Protein AF-Q586P5-F1 (afdb_monomer_lite)

Organism: Trypanosoma brucei brucei (strain 927/4 GUTat10.1) (NCBI:txid185431)

Foldseek 3Di:
DDDDDDDDDDDDDDDDDDDDDDDDDDDDDDDDDDDDDDDDDDDDDDDDDDDDDDDDDDDDDDDPDVVPPQQLLLVLLVCQLDPAQPVNPDDDLQFQLAVLQVRHGFGWAQQQLVQRATQAAQAAALLSSLQSVVLCVVLVVVLVVVNVVSVVLVVVLVVDPDPVVSSVSSSVVSVVLVSVLLQFAFPAPDVQVCSRCVRIPHPVNRSNPGHDYSSSSSVVVDDDDPDGSQDPVNVVVVVVVVVVVVVLVVLLVLLCVLLCVVVVVVVVVLLVLLPDDDDQCFLANLLSVLLVVQFFVPSNDHPDRHHHDDSVVSVCSRVVSSLVSHDLLVNLLVVLVVVLVVDPDHDDDVVSVVVSVVVSVVVVVVVVVVVVVVSCQQQVDDFDDDQDDPVHNPDDDDDRSHHHPVSSVVSVCVCCVPDPDPCPVVVPVLSQLDCPVHQPSVCDDVVLVVVQVVCVVVVHDRPSPPSDPDDDFDPLRVQLSSCLSNLNSLLQAFLLLLPPPRDPLRSDGFDHDCLSFLQLLQPRARDPCSVVLSLVLSQLLLVLQLQCLQVVLFFDLPDDPVSVVVSQVVSQVSQLPAFRDCVPRDDGPPGDDDDPVRVCQVVFCLSQPFSVRLCCLLVDDDLVCPHRAFDQDPVRDGRPTGTRDGQSSVVSLCVHCVSCVSSVNNLLVVLVLPFANQDQPPDDDSVVVSNDHSVSNSVVSVSSNVSRCVRRVLSVLVSQFWFQDPVVRFTKGFPDKADWFKWFWWQFPPPRDIDIDTCVVCVVVVVCCVVVVDQWDADPNTITGTDPPRTDIWIFTFIQTPVRDTDTDTPVSRVPTHTPHDDQCPQCSLRRSGDRDPWNSNRSSGSVSVVSNVCNNVVFKDWDQDDLLQPQDFSAKKWFFDWDDDPPDPPTDTHGTAIWTFHDADSPCVVAPPQGWTFIQGSPPRDTDTGRSRRMIHTACGDDDSHRRDDDDRDDNDPPSQADKAQNVCRPPPVDCPDCDPCVVVPDDCVPVPVVPSVVRIDGSCPSDDSDLCNSQPARPDAGQDCPVPPCDPVSNNDHPHHHPVVVCVVVVPDDDDPVVVVDPPPDDPPPDQQVDDPVPHPDFDDDVVSCPVVVVVVVVVCVVPDDVLVVLPDDDPLQQLPLPLQSDDDDPPPCNVVGDPVSDPPVQFDADPPPRDTPGGHDSPPPDDDPPPDPPPRDD

Radius of gyration: 51.97 Å; chains: 1; bounding box: 187×126×128 Å

GO terms:
  GO:0005737 cytoplasm (C, HTP)
  GO:0097014 ciliary plasm (C, IDA)
  GO:0005654 nucleoplasm (C, IDA)
  GO:0005737 cytoplasm (C, IDA)
  GO:0005763 mitochondrial small ribosomal subunit (C, IDA)

pLDDT: mean 89.3, std 14.14, range [29.75, 98.62]

Structure (mmCIF, N/CA/C/O backbone):
data_AF-Q586P5-F1
#
_entry.id   AF-Q586P5-F1
#
loop_
_atom_site.group_PDB
_atom_site.id
_atom_site.type_symbol
_atom_site.label_atom_id
_atom_site.label_alt_id
_atom_site.label_comp_id
_atom_site.label_asym_id
_atom_site.label_entity_id
_atom_site.label_seq_id
_atom_site.pdbx_PDB_ins_code
_atom_site.Cartn_x
_atom_site.Cartn_y
_atom_site.Cartn_z
_atom_site.occupancy
_atom_site.B_iso_or_equiv
_atom_site.auth_seq_id
_atom_site.auth_comp_id
_atom_site.auth_asym_id
_atom_site.auth_atom_id
_atom_site.pdbx_PDB_model_num
ATOM 1 N N . MET A 1 1 ? 8.496 57.013 23.867 1.00 35.75 1 MET A N 1
ATOM 2 C CA . MET A 1 1 ? 8.145 58.361 24.365 1.00 35.75 1 MET A CA 1
ATOM 3 C C . MET A 1 1 ? 6.726 58.299 24.917 1.00 35.75 1 MET A C 1
ATOM 5 O O . MET A 1 1 ? 5.880 57.790 24.204 1.00 35.75 1 MET A O 1
ATOM 9 N N . ILE A 1 2 ? 6.525 58.815 26.144 1.00 38.78 2 ILE A N 1
ATOM 10 C CA . ILE A 1 2 ? 5.249 59.069 26.869 1.00 38.78 2 ILE A CA 1
ATOM 11 C C . ILE A 1 2 ? 4.457 57.806 27.309 1.00 38.78 2 ILE A C 1
ATOM 13 O O . ILE A 1 2 ? 4.100 57.007 26.464 1.00 38.78 2 ILE A O 1
ATOM 17 N N . ARG A 1 3 ? 4.039 57.554 28.565 1.00 35.75 3 ARG A N 1
ATOM 18 C CA . ARG A 1 3 ? 4.486 57.842 29.953 1.00 35.75 3 ARG A CA 1
ATOM 19 C C . ARG A 1 3 ? 3.573 57.008 30.905 1.00 35.75 3 ARG A C 1
ATOM 21 O O . ARG A 1 3 ? 2.362 57.060 30.774 1.00 35.75 3 ARG A O 1
ATOM 28 N N . ARG A 1 4 ? 4.199 56.279 31.843 1.00 35.88 4 ARG A N 1
ATOM 29 C CA . ARG A 1 4 ? 3.782 55.656 33.138 1.00 35.88 4 ARG A CA 1
ATOM 30 C C . ARG A 1 4 ? 2.371 55.871 33.754 1.00 35.88 4 ARG A C 1
ATOM 32 O O . ARG A 1 4 ? 1.963 57.018 33.901 1.00 35.88 4 ARG A O 1
ATOM 39 N N . ARG A 1 5 ? 1.833 54.795 34.378 1.00 39.94 5 ARG A N 1
ATOM 40 C CA . ARG A 1 5 ? 1.528 54.543 35.838 1.00 39.94 5 ARG A CA 1
ATOM 41 C C . ARG A 1 5 ? 0.694 53.236 35.941 1.00 39.94 5 ARG A C 1
ATOM 43 O O . ARG A 1 5 ? -0.322 53.166 35.271 1.00 39.94 5 ARG A O 1
ATOM 50 N N . VAL A 1 6 ? 1.152 52.087 36.466 1.00 36.69 6 VAL A N 1
ATOM 51 C CA . VAL A 1 6 ? 1.361 51.603 37.866 1.00 36.69 6 VAL A CA 1
ATOM 52 C C . VAL A 1 6 ? 0.188 51.868 38.834 1.00 36.69 6 VAL A C 1
ATOM 54 O O . VAL A 1 6 ? -0.031 53.027 39.177 1.00 36.69 6 VAL A O 1
ATOM 57 N N . CYS A 1 7 ? -0.529 50.808 39.255 1.00 34.62 7 CYS A N 1
ATOM 58 C CA . CYS A 1 7 ? -0.635 50.282 40.642 1.00 34.62 7 CYS A CA 1
ATOM 59 C C . CYS A 1 7 ? -1.864 49.354 40.835 1.00 34.62 7 CYS A C 1
ATOM 61 O O . CYS A 1 7 ? -2.993 49.782 40.633 1.00 34.62 7 CYS A O 1
ATOM 63 N N . ASP A 1 8 ? -1.573 48.106 41.229 1.00 34.34 8 ASP A N 1
ATOM 64 C CA . ASP A 1 8 ? -2.231 47.163 42.162 1.00 34.34 8 ASP A CA 1
ATOM 65 C C . ASP A 1 8 ? -3.735 47.225 42.504 1.00 34.34 8 ASP A C 1
ATOM 67 O O . ASP A 1 8 ? -4.271 48.258 42.892 1.00 34.34 8 ASP A O 1
ATOM 71 N N . GLY A 1 9 ? -4.368 46.038 42.554 1.00 31.47 9 GLY A N 1
ATOM 72 C CA . GLY A 1 9 ? -5.621 45.823 43.295 1.00 31.47 9 GLY A CA 1
ATOM 73 C C . GLY A 1 9 ? -6.377 44.519 42.989 1.00 31.47 9 GLY A C 1
ATOM 74 O O . GLY A 1 9 ? -7.093 44.427 42.006 1.00 31.47 9 GLY A O 1
ATOM 75 N N . ALA A 1 10 ? -6.207 43.532 43.870 1.00 31.89 10 ALA A N 1
ATOM 76 C CA . ALA A 1 10 ? -6.826 42.205 44.012 1.00 31.89 10 ALA A CA 1
ATOM 77 C C . ALA A 1 10 ? -8.275 41.909 43.517 1.00 31.89 10 ALA A C 1
ATOM 79 O O . ALA A 1 10 ? -9.196 42.684 43.730 1.00 31.89 10 ALA A O 1
ATOM 80 N N . ARG A 1 11 ? -8.433 40.646 43.059 1.00 32.81 11 ARG A N 1
ATOM 81 C CA . ARG A 1 11 ? -9.559 39.679 43.200 1.00 32.81 11 ARG A CA 1
ATOM 82 C C . ARG A 1 11 ? -10.999 40.123 42.851 1.00 32.81 11 ARG A C 1
ATOM 84 O O . ARG A 1 11 ? -11.604 40.850 43.623 1.00 32.81 11 ARG A O 1
ATOM 91 N N . LEU A 1 12 ? -11.599 39.480 41.830 1.00 31.27 12 LEU A N 1
ATOM 92 C CA . LEU A 1 12 ? -12.832 38.644 41.886 1.00 31.27 12 LEU A CA 1
ATOM 93 C C . LEU A 1 12 ? -13.488 38.457 40.491 1.00 31.27 12 LEU A C 1
ATOM 95 O O . LEU A 1 12 ? -13.717 39.430 39.786 1.00 31.27 12 LEU A O 1
ATOM 99 N N . ALA A 1 13 ? -13.857 37.199 40.193 1.00 30.80 13 ALA A N 1
ATOM 100 C CA . ALA A 1 13 ? -14.852 36.698 39.220 1.00 30.80 13 ALA A CA 1
ATOM 101 C C . ALA A 1 13 ? -14.629 36.863 37.693 1.00 30.80 13 ALA A C 1
ATOM 103 O O . ALA A 1 13 ? -14.342 37.947 37.197 1.00 30.80 13 ALA A O 1
ATOM 104 N N . PRO A 1 14 ? -14.973 35.812 36.918 1.00 37.16 14 PRO A N 1
ATOM 105 C CA . PRO A 1 14 ? -15.786 36.014 35.729 1.00 37.16 14 PRO A CA 1
ATOM 106 C C . PRO A 1 14 ? -17.068 35.187 35.841 1.00 37.16 14 PRO A C 1
ATOM 108 O O . PRO A 1 14 ? -17.050 33.958 35.827 1.00 37.16 14 PRO A O 1
ATOM 111 N N . ASN A 1 15 ? -18.193 35.888 35.943 1.00 33.28 15 ASN A N 1
ATOM 112 C CA . ASN A 1 15 ? -19.513 35.328 35.724 1.00 33.28 15 ASN A CA 1
ATOM 113 C C . ASN A 1 15 ? -20.166 36.111 34.574 1.00 33.28 15 ASN A C 1
ATOM 115 O O . ASN A 1 15 ? -20.117 37.338 34.563 1.00 33.28 15 ASN A O 1
ATOM 119 N N . ILE A 1 16 ? -20.836 35.359 33.697 1.00 35.66 16 ILE A N 1
ATOM 120 C CA . ILE A 1 16 ? -22.022 35.748 32.913 1.00 35.66 16 ILE A CA 1
ATOM 121 C C . ILE A 1 16 ? -21.806 36.377 31.518 1.00 35.66 16 ILE A C 1
ATOM 123 O O . ILE A 1 16 ? -21.474 37.543 31.353 1.00 35.66 16 ILE A O 1
ATOM 127 N N . ARG A 1 17 ? -22.128 35.520 30.531 1.00 35.12 17 ARG A N 1
ATOM 128 C CA . ARG A 1 17 ? -23.051 35.665 29.378 1.00 35.12 17 ARG A CA 1
ATOM 129 C C . ARG A 1 17 ? -23.154 37.003 28.641 1.00 35.12 17 ARG A C 1
ATOM 131 O O . ARG A 1 17 ? -23.520 38.012 29.225 1.00 35.12 17 ARG A O 1
ATOM 138 N N . ALA A 1 18 ? -23.150 36.885 27.314 1.00 34.06 18 ALA A N 1
ATOM 139 C CA . ALA A 1 18 ? -24.089 37.488 26.353 1.00 34.06 18 ALA A CA 1
ATOM 140 C C . ALA A 1 18 ? -23.669 36.969 24.951 1.00 34.06 18 ALA A C 1
ATOM 142 O O . ALA A 1 18 ? -22.489 36.721 24.744 1.00 34.06 18 ALA A O 1
ATOM 143 N N . THR A 1 19 ? -24.519 36.705 23.958 1.00 35.50 19 THR A N 1
ATOM 144 C CA . THR A 1 19 ? -25.843 37.265 23.692 1.00 35.50 19 THR A CA 1
ATOM 145 C C . THR A 1 19 ? -26.565 36.406 22.649 1.00 35.50 19 THR A C 1
ATOM 147 O O . THR A 1 19 ? -25.965 35.941 21.683 1.00 35.50 19 THR A O 1
ATOM 150 N N . PHE A 1 20 ? -27.874 36.265 22.846 1.00 32.78 20 PHE A N 1
ATOM 151 C CA . PHE A 1 20 ? -28.870 35.906 21.843 1.00 32.78 20 PHE A CA 1
ATOM 152 C C . PHE A 1 20 ? -28.748 36.758 20.567 1.00 32.78 20 PHE A C 1
ATOM 154 O O . PHE A 1 20 ? -28.524 37.966 20.654 1.00 32.78 20 PHE A O 1
ATOM 161 N N . SER A 1 21 ? -29.073 36.175 19.413 1.00 36.81 21 SER A N 1
ATOM 162 C CA . SER A 1 21 ? -29.780 36.904 18.358 1.00 36.81 21 SER A CA 1
ATOM 163 C C . SER A 1 21 ? -30.982 36.086 17.881 1.00 36.81 21 SER A C 1
ATOM 165 O O . SER A 1 21 ? -30.876 34.939 17.458 1.00 36.81 21 SER A O 1
ATOM 167 N N . ALA A 1 22 ? -32.156 36.693 18.027 1.00 36.31 22 ALA A N 1
ATOM 168 C CA . ALA A 1 22 ? -33.406 36.261 17.433 1.00 36.31 22 ALA A CA 1
ATOM 169 C C . ALA A 1 22 ? -33.525 36.886 16.035 1.00 36.31 22 ALA A C 1
ATOM 171 O O . ALA A 1 22 ? -33.280 38.082 15.886 1.00 36.31 22 ALA A O 1
ATOM 172 N N . ALA A 1 23 ? -33.963 36.116 15.038 1.00 37.91 23 ALA A N 1
ATOM 173 C CA . ALA A 1 23 ? -34.521 36.654 13.800 1.00 37.91 23 ALA A CA 1
ATOM 174 C C . ALA A 1 23 ? -35.571 35.687 13.225 1.00 37.91 23 ALA A C 1
ATOM 176 O O . ALA A 1 23 ? -35.274 34.555 12.859 1.00 37.91 23 ALA A O 1
ATOM 177 N N . ARG A 1 24 ? -36.816 36.173 13.200 1.00 32.81 24 ARG A N 1
ATOM 178 C CA . ARG A 1 24 ? -38.002 35.612 12.539 1.00 32.81 24 ARG A CA 1
ATOM 179 C C . ARG A 1 24 ? -37.835 35.602 11.013 1.00 32.81 24 ARG A C 1
ATOM 181 O O . ARG A 1 24 ? -37.459 36.639 10.488 1.00 32.81 24 ARG A O 1
ATOM 188 N N . TYR A 1 25 ? -38.264 34.526 10.347 1.00 41.09 25 TYR A N 1
ATOM 189 C CA . TYR A 1 25 ? -38.907 34.477 9.012 1.00 41.09 25 TYR A CA 1
ATOM 190 C C . TYR A 1 25 ? -39.667 33.132 8.947 1.00 41.09 25 TYR A C 1
ATOM 192 O O . TYR A 1 25 ? -39.054 32.083 9.081 1.00 41.09 25 TYR A O 1
ATOM 200 N N . GLN A 1 26 ? -40.985 33.091 9.171 1.00 34.09 26 GLN A N 1
ATOM 201 C CA . GLN A 1 26 ? -42.083 33.213 8.194 1.00 34.09 26 GLN A CA 1
ATOM 202 C C . GLN A 1 26 ? -42.091 32.171 7.053 1.00 34.09 26 GLN A C 1
ATOM 204 O O . GLN A 1 26 ? -41.256 32.201 6.160 1.00 34.09 26 GLN A O 1
ATOM 209 N N . SER A 1 27 ? -43.158 31.357 7.094 1.00 33.50 27 SER A N 1
ATOM 210 C CA . SER A 1 27 ? -43.948 30.773 5.993 1.00 33.50 27 SER A CA 1
ATOM 211 C C . SER A 1 27 ? -43.314 29.757 5.035 1.00 33.50 27 SER A C 1
ATOM 213 O O . SER A 1 27 ? -42.477 30.091 4.209 1.00 33.50 27 SER A O 1
ATOM 215 N N . GLY A 1 28 ? -43.879 28.546 5.052 1.00 34.84 28 GLY A N 1
ATOM 216 C CA . GLY A 1 28 ? -43.723 27.515 4.026 1.00 34.84 28 GLY A CA 1
ATOM 217 C C . GLY A 1 28 ? -44.698 26.363 4.273 1.00 34.84 28 GLY A C 1
ATOM 218 O O . GLY A 1 28 ? -44.298 25.276 4.665 1.00 34.84 28 GLY A O 1
ATOM 219 N N . LEU A 1 29 ? -45.992 26.658 4.144 1.00 33.31 29 LEU A N 1
ATOM 220 C CA . LEU A 1 29 ? -47.114 25.725 4.243 1.00 33.31 29 LEU A CA 1
ATOM 221 C C . LEU A 1 29 ? -46.965 24.607 3.186 1.00 33.31 29 LEU A C 1
ATOM 223 O O . LEU A 1 29 ? -46.970 24.904 1.997 1.00 33.31 29 LEU A O 1
ATOM 227 N N . HIS A 1 30 ? -46.919 23.336 3.593 1.00 35.97 30 HIS A N 1
ATOM 228 C CA . HIS A 1 30 ? -47.353 22.220 2.744 1.00 35.97 30 HIS A CA 1
ATOM 229 C C . HIS A 1 30 ? -48.365 21.370 3.512 1.00 35.97 30 HIS A C 1
ATOM 231 O O . HIS A 1 30 ? -48.068 20.325 4.081 1.00 35.97 30 HIS A O 1
ATOM 237 N N . THR A 1 31 ? -49.597 21.870 3.528 1.00 30.77 31 THR A N 1
ATOM 238 C CA . THR A 1 31 ? -50.805 21.064 3.682 1.00 30.77 31 THR A CA 1
ATOM 239 C C . THR A 1 31 ? -51.064 20.327 2.367 1.00 30.77 31 THR A C 1
ATOM 241 O O . THR A 1 31 ? -51.324 20.979 1.358 1.00 30.77 31 THR A O 1
ATOM 244 N N . PHE A 1 32 ? -51.067 18.995 2.374 1.00 40.66 32 PHE A N 1
ATOM 245 C CA . PHE A 1 32 ? -51.763 18.199 1.358 1.00 40.66 32 PHE A CA 1
ATOM 246 C C . PHE A 1 32 ? -52.834 17.347 2.044 1.00 40.66 32 PHE A C 1
ATOM 248 O O . PHE A 1 32 ? -52.586 16.260 2.554 1.00 40.66 32 PHE A O 1
ATOM 255 N N . ILE A 1 33 ? -54.010 17.969 2.153 1.00 32.88 33 ILE A N 1
ATOM 256 C CA . ILE A 1 33 ? -55.334 17.447 1.792 1.00 32.88 33 ILE A CA 1
ATOM 257 C C . ILE A 1 33 ? -55.395 15.910 1.693 1.00 32.88 33 ILE A C 1
ATOM 259 O O . ILE A 1 33 ? -54.987 15.321 0.695 1.00 32.88 33 ILE A O 1
ATOM 263 N N . ARG A 1 34 ? -55.980 15.258 2.706 1.00 36.03 34 ARG A N 1
ATOM 264 C CA . ARG A 1 34 ? -56.689 13.989 2.501 1.00 36.03 34 ARG A CA 1
ATOM 265 C C . ARG A 1 34 ? -58.155 14.322 2.268 1.00 36.03 34 ARG A C 1
ATOM 267 O O . ARG A 1 34 ? -58.863 14.688 3.205 1.00 36.03 34 ARG A O 1
ATOM 274 N N . ASP A 1 35 ? -58.557 14.211 1.008 1.00 39.53 35 ASP A N 1
ATOM 275 C CA . ASP A 1 35 ? -59.935 14.340 0.565 1.00 39.53 35 ASP A CA 1
ATOM 276 C C . ASP A 1 35 ? -60.849 13.309 1.236 1.00 39.53 35 ASP A C 1
ATOM 278 O O . ASP A 1 35 ? -60.505 12.149 1.487 1.00 39.53 35 ASP A O 1
ATOM 282 N N . SER A 1 36 ? -62.048 13.802 1.509 1.00 33.03 36 SER A N 1
ATOM 283 C CA . SER A 1 36 ? -63.236 13.142 2.027 1.00 33.03 36 SER A CA 1
ATOM 284 C C . SER A 1 36 ? -63.621 11.863 1.274 1.00 33.03 36 SER A C 1
ATOM 286 O O . SER A 1 36 ? -63.823 11.892 0.061 1.00 33.03 36 SER A O 1
ATOM 288 N N . LYS A 1 37 ? -63.871 10.769 2.006 1.00 42.06 37 LYS A N 1
ATOM 289 C CA . LYS A 1 37 ? -64.737 9.669 1.547 1.00 42.06 37 LYS A CA 1
ATOM 290 C C . LYS A 1 37 ? -66.158 9.875 2.091 1.00 42.06 37 LYS A C 1
ATOM 292 O O . LYS A 1 37 ? -66.314 9.867 3.313 1.00 42.06 37 LYS A O 1
ATOM 297 N N . PRO A 1 38 ? -67.189 10.018 1.240 1.00 38.97 38 PRO A N 1
ATOM 298 C CA . PRO A 1 38 ? -68.578 9.901 1.656 1.00 38.97 38 PRO A CA 1
ATOM 299 C C . PRO A 1 38 ? -69.027 8.430 1.677 1.00 38.97 38 PRO A C 1
ATOM 301 O O . PRO A 1 38 ? -68.482 7.565 0.990 1.00 38.97 38 PRO A O 1
ATOM 304 N N . SER A 1 39 ? -70.021 8.172 2.517 1.00 34.88 39 SER A N 1
ATOM 305 C CA . SER A 1 39 ? -70.659 6.896 2.821 1.00 34.88 39 SER A CA 1
ATOM 306 C C . SER A 1 39 ? -71.761 6.488 1.826 1.00 34.88 39 SER A C 1
ATOM 308 O O . SER A 1 39 ? -72.352 7.328 1.156 1.00 34.88 39 SER A O 1
ATOM 310 N N . ASN A 1 40 ? -72.083 5.184 1.874 1.00 35.81 40 ASN A N 1
ATOM 311 C CA . ASN A 1 40 ? -73.303 4.481 1.432 1.00 35.81 40 ASN A CA 1
ATOM 312 C C . ASN A 1 40 ? -73.513 4.219 -0.074 1.00 35.81 40 ASN A C 1
ATOM 314 O O . ASN A 1 40 ? -73.687 5.148 -0.849 1.00 35.81 40 ASN A O 1
ATOM 318 N N . PHE A 1 41 ? -73.661 2.939 -0.464 1.00 37.31 41 PHE A N 1
ATOM 319 C CA . PHE A 1 41 ? -74.985 2.297 -0.628 1.00 37.31 41 PHE A CA 1
ATOM 320 C C . PHE A 1 41 ? -74.912 0.793 -1.031 1.00 37.31 41 PHE A C 1
ATOM 322 O O . PHE A 1 41 ? -74.243 0.427 -1.989 1.00 37.31 41 PHE A O 1
ATOM 329 N N . SER A 1 42 ? -75.658 -0.035 -0.272 1.00 38.16 42 SER A N 1
ATOM 330 C CA . SER A 1 42 ? -76.511 -1.201 -0.646 1.00 38.16 42 SER A CA 1
ATOM 331 C C . SER A 1 42 ? -75.975 -2.380 -1.493 1.00 38.16 42 SER A C 1
ATOM 333 O O . SER A 1 42 ? -75.692 -2.223 -2.671 1.00 38.16 42 SER A O 1
ATOM 335 N N . SER A 1 43 ? -75.875 -3.585 -0.894 1.00 38.19 43 SER A N 1
ATOM 336 C CA . SER A 1 43 ? -76.789 -4.770 -0.989 1.00 38.19 43 SER A CA 1
ATOM 337 C C . SER A 1 43 ? -76.753 -5.534 -2.332 1.00 38.19 43 SER A C 1
ATOM 339 O O . SER A 1 43 ? -76.870 -4.906 -3.370 1.00 38.19 43 SER A O 1
ATOM 341 N N . VAL A 1 44 ? -76.629 -6.870 -2.410 1.00 39.88 44 VAL A N 1
ATOM 342 C CA . VAL A 1 44 ? -77.658 -7.896 -2.112 1.00 39.88 44 VAL A CA 1
ATOM 343 C C . VAL A 1 44 ? -77.038 -9.321 -2.173 1.00 39.88 44 VAL A C 1
ATOM 345 O O . VAL A 1 44 ? -76.302 -9.609 -3.105 1.00 39.88 44 VAL A O 1
ATOM 348 N N . ARG A 1 45 ? -77.392 -10.166 -1.176 1.00 37.12 45 ARG A N 1
ATOM 349 C CA . ARG A 1 45 ? -77.701 -11.638 -1.115 1.00 37.12 45 ARG A CA 1
ATOM 350 C C . ARG A 1 45 ? -77.179 -12.589 -2.233 1.00 37.12 45 ARG A C 1
ATOM 352 O O . ARG A 1 45 ? -77.215 -12.226 -3.393 1.00 37.12 45 ARG A O 1
ATOM 359 N N . ARG A 1 46 ? -76.883 -13.885 -2.023 1.00 34.25 46 ARG A N 1
ATOM 360 C CA . ARG A 1 46 ? -77.445 -14.923 -1.122 1.00 34.25 46 ARG A CA 1
ATOM 361 C C . ARG A 1 46 ? -76.560 -16.201 -1.156 1.00 34.25 46 ARG A C 1
ATOM 363 O O . ARG A 1 46 ? -75.648 -16.273 -1.965 1.00 34.25 46 ARG A O 1
ATOM 370 N N . SER A 1 47 ? -76.891 -17.152 -0.274 1.00 35.66 47 SER A N 1
ATOM 371 C CA . SER A 1 47 ? -76.365 -18.508 0.010 1.00 35.66 47 SER A CA 1
ATOM 372 C C . SER A 1 47 ? -76.177 -19.421 -1.228 1.00 35.66 47 SER A C 1
ATOM 374 O O . SER A 1 47 ? -76.647 -19.081 -2.303 1.00 35.66 47 SER A O 1
ATOM 376 N N . GLU A 1 48 ? -75.491 -20.575 -1.203 1.00 38.16 48 GLU A N 1
ATOM 377 C CA . GLU A 1 48 ? -75.721 -21.740 -0.332 1.00 38.16 48 GLU A CA 1
ATOM 378 C C . GLU A 1 48 ? -74.693 -22.872 -0.601 1.00 38.16 48 GLU A C 1
ATOM 380 O O . GLU A 1 48 ? -74.379 -23.168 -1.746 1.00 38.16 48 GLU A O 1
ATOM 385 N N . ASN A 1 49 ? -74.233 -23.497 0.490 1.00 38.16 49 ASN A N 1
ATOM 386 C CA . ASN A 1 49 ? -74.099 -24.937 0.758 1.00 38.16 49 ASN A CA 1
ATOM 387 C C . ASN A 1 49 ? -73.368 -25.941 -0.171 1.00 38.16 49 ASN A C 1
ATOM 389 O O . ASN A 1 49 ? -73.801 -26.251 -1.272 1.00 38.16 49 ASN A O 1
ATOM 393 N N . ALA A 1 50 ? -72.437 -26.647 0.496 1.00 42.12 50 ALA A N 1
ATOM 394 C CA . ALA A 1 50 ? -72.426 -28.101 0.760 1.00 42.12 50 ALA A CA 1
ATOM 395 C C . ALA A 1 50 ? -71.329 -28.967 0.104 1.00 42.12 50 ALA A C 1
ATOM 397 O O . ALA A 1 50 ? -71.371 -29.288 -1.075 1.00 42.12 50 ALA A O 1
ATOM 398 N N . ASN A 1 51 ? -70.470 -29.456 1.011 1.00 38.06 51 ASN A N 1
ATOM 399 C CA . ASN A 1 51 ? -70.054 -30.848 1.234 1.00 38.06 51 ASN A CA 1
ATOM 400 C C . ASN A 1 51 ? -69.269 -31.617 0.162 1.00 38.06 51 ASN A C 1
ATOM 402 O O . ASN A 1 51 ? -69.767 -31.903 -0.920 1.00 38.06 51 ASN A O 1
ATOM 406 N N . GLY A 1 52 ? -68.129 -32.165 0.598 1.00 36.59 52 GLY A N 1
ATOM 407 C CA . GLY A 1 52 ? -67.570 -33.393 0.031 1.00 36.59 52 GLY A CA 1
ATOM 408 C C . GLY A 1 52 ? -66.074 -33.559 0.273 1.00 36.59 52 GLY A C 1
ATOM 409 O O . GLY A 1 52 ? -65.277 -33.104 -0.536 1.00 36.59 52 GLY A O 1
ATOM 410 N N . ASP A 1 53 ? -65.721 -34.212 1.382 1.00 33.97 53 ASP A N 1
ATOM 411 C CA . ASP A 1 53 ? -64.379 -34.675 1.763 1.00 33.97 53 ASP A CA 1
ATOM 412 C C . ASP A 1 53 ? -63.610 -35.401 0.642 1.00 33.97 53 ASP A C 1
ATOM 414 O O . ASP A 1 53 ? -64.187 -36.221 -0.070 1.00 33.97 53 ASP A O 1
ATOM 418 N N . ALA A 1 54 ? -62.285 -35.191 0.576 1.00 38.62 54 ALA A N 1
ATOM 419 C CA . ALA A 1 54 ? -61.271 -36.226 0.864 1.00 38.62 54 ALA A CA 1
ATOM 420 C C . ALA A 1 54 ? -59.880 -35.905 0.258 1.00 38.62 54 ALA A C 1
ATOM 422 O O . ALA A 1 54 ? -59.643 -36.034 -0.938 1.00 38.62 54 ALA A O 1
ATOM 423 N N . THR A 1 55 ? -58.942 -35.566 1.151 1.00 34.16 55 THR A N 1
ATOM 424 C CA . THR A 1 55 ? -57.537 -36.036 1.202 1.00 34.16 55 THR A CA 1
ATOM 425 C C . THR A 1 55 ? -56.637 -35.973 -0.049 1.00 34.16 55 THR A C 1
ATOM 427 O O . THR A 1 55 ? -56.579 -36.930 -0.816 1.00 34.16 55 THR A O 1
ATOM 430 N N . ALA A 1 56 ? -55.773 -34.948 -0.122 1.00 35.19 56 ALA A N 1
ATOM 431 C CA . ALA A 1 56 ? -54.367 -35.059 -0.558 1.00 35.19 56 ALA A CA 1
ATOM 432 C C . ALA A 1 56 ? -53.560 -33.803 -0.137 1.00 35.19 56 ALA A C 1
ATOM 434 O O . ALA A 1 56 ? -53.924 -32.679 -0.468 1.00 35.19 56 ALA A O 1
ATOM 435 N N . SER A 1 57 ? -52.496 -34.013 0.642 1.00 34.00 57 SER A N 1
ATOM 436 C CA . SER A 1 57 ? -51.594 -33.036 1.287 1.00 34.00 57 SER A CA 1
ATOM 437 C C . SER A 1 57 ? -50.670 -32.259 0.304 1.00 34.00 57 SER A C 1
ATOM 439 O O . SER A 1 57 ? -50.664 -32.554 -0.886 1.00 34.00 57 SER A O 1
ATOM 441 N N . PRO A 1 58 ? -49.748 -31.391 0.777 1.00 33.81 58 PRO A N 1
ATOM 442 C CA . PRO A 1 58 ? -49.918 -29.978 1.136 1.00 33.81 58 PRO A CA 1
ATOM 443 C C . PRO A 1 58 ? -49.004 -29.052 0.288 1.00 33.81 58 PRO A C 1
ATOM 445 O O . PRO A 1 58 ? -47.897 -29.431 -0.083 1.00 33.81 58 PRO A O 1
ATOM 448 N N . GLY A 1 59 ? -49.399 -27.805 0.013 1.00 30.64 59 GLY A N 1
ATOM 449 C CA . GLY A 1 59 ? -48.539 -26.907 -0.775 1.00 30.64 59 GLY A CA 1
ATOM 450 C C . GLY A 1 59 ? -49.040 -25.472 -0.886 1.00 30.64 59 GLY A C 1
ATOM 451 O O . GLY A 1 59 ? -49.542 -25.075 -1.927 1.00 30.64 59 GLY A O 1
ATOM 452 N N . ALA A 1 60 ? -48.920 -24.736 0.221 1.00 30.86 60 ALA A N 1
ATOM 453 C CA . ALA A 1 60 ? -48.914 -23.277 0.365 1.00 30.86 60 ALA A CA 1
ATOM 454 C C . ALA A 1 60 ? -49.322 -22.429 -0.861 1.00 30.86 60 ALA A C 1
ATOM 456 O O . ALA A 1 60 ? -4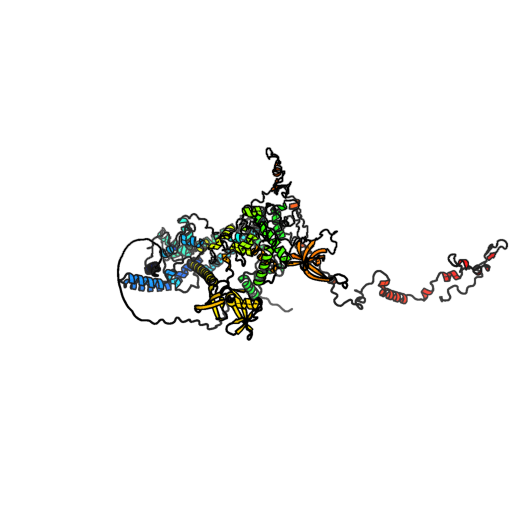8.474 -21.966 -1.615 1.00 30.86 60 ALA A O 1
ATOM 457 N N . THR A 1 61 ? -50.614 -22.122 -0.980 1.00 31.30 61 THR A N 1
ATOM 458 C CA . THR A 1 61 ? -51.110 -20.851 -1.530 1.00 31.30 61 THR A CA 1
ATOM 459 C C . THR A 1 61 ? -52.446 -20.509 -0.861 1.00 31.30 61 THR A C 1
ATOM 461 O O . THR A 1 61 ? -53.227 -21.403 -0.553 1.00 31.30 61 THR A O 1
ATOM 464 N N . ALA A 1 62 ? -52.685 -19.208 -0.674 1.00 31.44 62 ALA A N 1
ATOM 465 C CA . ALA A 1 62 ? -53.907 -18.552 -0.190 1.00 31.44 62 ALA A CA 1
ATOM 466 C C . ALA A 1 62 ? -54.082 -18.383 1.336 1.00 31.44 62 ALA A C 1
ATOM 468 O O . ALA A 1 62 ? -54.335 -19.331 2.071 1.00 31.44 62 ALA A O 1
ATOM 469 N N . GLY A 1 63 ? -54.074 -17.115 1.774 1.00 29.75 63 GLY A N 1
ATOM 470 C CA . GLY A 1 63 ? -54.876 -16.681 2.921 1.00 29.75 63 GLY A CA 1
ATOM 471 C C . GLY A 1 63 ? -54.143 -16.033 4.095 1.00 29.75 63 GLY A C 1
ATOM 472 O O . GLY A 1 63 ? -54.463 -16.358 5.235 1.00 29.75 63 GLY A O 1
ATOM 473 N N . GLU A 1 64 ? -53.211 -15.098 3.875 1.00 32.16 64 GLU A N 1
ATOM 474 C CA . GLU A 1 64 ? -52.821 -14.165 4.946 1.00 32.16 64 GLU A CA 1
ATOM 475 C C . GLU A 1 64 ? -54.002 -13.236 5.260 1.00 32.16 64 GLU A C 1
ATOM 477 O O . GLU A 1 64 ? -54.188 -12.176 4.667 1.00 32.16 64 GLU A O 1
ATOM 482 N N . ASN A 1 65 ? -54.845 -13.674 6.193 1.00 31.77 65 ASN A N 1
ATOM 483 C CA . ASN A 1 65 ? -55.778 -12.807 6.890 1.00 31.77 65 ASN A CA 1
ATOM 484 C C . ASN A 1 65 ? -54.951 -11.894 7.818 1.00 31.77 65 ASN A C 1
ATOM 486 O O . ASN A 1 65 ? -54.303 -12.415 8.729 1.00 31.77 65 ASN A O 1
ATOM 490 N N . PRO A 1 66 ? -55.004 -10.555 7.685 1.00 39.03 66 PRO A N 1
ATOM 491 C CA . PRO A 1 66 ? -54.256 -9.613 8.534 1.00 39.03 66 PRO A CA 1
ATOM 492 C C . PRO A 1 66 ? -54.669 -9.632 10.022 1.00 39.03 66 PRO A C 1
ATOM 494 O O . PRO A 1 66 ? -54.159 -8.857 10.824 1.00 39.03 66 PRO A O 1
ATOM 497 N N . ALA A 1 67 ? -55.579 -10.523 10.422 1.00 35.53 67 ALA A N 1
ATOM 498 C CA . ALA A 1 67 ? -56.079 -10.644 11.786 1.00 35.53 67 ALA A CA 1
ATOM 499 C C . ALA A 1 67 ? -55.164 -11.442 12.740 1.00 35.53 67 ALA A C 1
ATOM 501 O O . ALA A 1 67 ? -55.334 -11.320 13.950 1.00 35.53 67 ALA A O 1
ATOM 502 N N . SER A 1 68 ? -54.195 -12.232 12.253 1.00 42.12 68 SER A N 1
ATOM 503 C CA . SER A 1 68 ? -53.318 -13.026 13.139 1.00 42.12 68 SER A CA 1
ATOM 504 C C . SER A 1 68 ? -52.117 -12.252 13.701 1.00 42.12 68 SER A C 1
ATOM 506 O O . SER A 1 68 ? -51.496 -12.708 14.658 1.00 42.12 68 SER A O 1
ATOM 508 N N . SER A 1 69 ? -51.782 -11.069 13.168 1.00 50.06 69 SER A N 1
ATOM 509 C CA . SER A 1 69 ? -50.558 -10.358 13.576 1.00 50.06 69 SER A CA 1
ATOM 510 C C . SER A 1 69 ? -50.673 -9.585 14.898 1.00 50.06 69 SER A C 1
ATOM 512 O O . SER A 1 69 ? -49.647 -9.152 15.421 1.00 50.06 69 SER A O 1
ATOM 514 N N . GLY A 1 70 ? -51.885 -9.388 15.434 1.00 56.31 70 GLY A N 1
ATOM 515 C CA . GLY A 1 70 ? -52.150 -8.522 16.595 1.00 56.31 70 GLY A CA 1
ATOM 516 C C . GLY A 1 70 ? -52.368 -9.226 17.942 1.00 56.31 70 GLY A C 1
ATOM 517 O O . GLY A 1 70 ? -52.564 -8.539 18.938 1.00 56.31 70 GLY A O 1
ATOM 518 N N . ASP A 1 71 ? -52.350 -10.560 17.987 1.00 75.25 71 ASP A N 1
ATOM 519 C CA . ASP A 1 71 ? -52.801 -11.354 19.149 1.00 75.25 71 ASP A CA 1
ATOM 520 C C . ASP A 1 71 ? -51.924 -11.176 20.413 1.00 75.25 71 ASP A C 1
ATOM 522 O O . ASP A 1 71 ? -52.407 -10.940 21.522 1.00 75.25 71 ASP A O 1
ATOM 526 N N . TRP A 1 72 ? -50.601 -11.176 20.242 1.00 90.38 72 TRP A N 1
ATOM 527 C CA . TRP A 1 72 ? -49.632 -10.989 21.331 1.00 90.38 72 TRP A CA 1
ATOM 528 C C . TRP A 1 72 ? -49.657 -9.563 21.913 1.00 90.38 72 TRP A C 1
ATOM 530 O O . TRP A 1 72 ? -49.470 -9.383 23.115 1.00 90.38 72 TRP A O 1
ATOM 540 N N . ALA A 1 73 ? -49.957 -8.546 21.097 1.00 92.06 73 ALA A N 1
ATOM 541 C CA . ALA A 1 73 ? -50.046 -7.161 21.560 1.00 92.06 73 ALA A CA 1
ATOM 542 C C . ALA A 1 73 ? -51.268 -6.946 22.471 1.00 92.06 73 ALA A C 1
ATOM 544 O O . ALA A 1 73 ? -51.160 -6.263 23.490 1.00 92.06 73 ALA A O 1
ATOM 545 N N . SER A 1 74 ? -52.412 -7.578 22.164 1.00 92.25 74 SER A N 1
ATOM 546 C CA . SER A 1 74 ? -53.570 -7.605 23.072 1.00 92.25 74 SER A CA 1
ATOM 547 C C . SER A 1 74 ? -53.253 -8.303 24.396 1.00 92.25 74 SER A C 1
ATOM 549 O O . SER A 1 74 ? -53.726 -7.850 25.438 1.00 92.25 74 SER A O 1
ATOM 551 N N . HIS A 1 75 ? -52.417 -9.348 24.384 1.00 92.88 75 HIS A N 1
ATOM 552 C CA . HIS A 1 75 ? -51.954 -10.011 25.606 1.00 92.88 75 HIS A CA 1
ATOM 553 C C . HIS A 1 75 ? -51.074 -9.092 26.466 1.00 92.88 75 HIS A C 1
ATOM 555 O O . HIS A 1 75 ? -51.344 -8.914 27.651 1.00 92.88 75 HIS A O 1
ATOM 561 N N . MET A 1 76 ? -50.082 -8.426 25.873 1.00 93.69 76 MET A N 1
ATOM 562 C CA . MET A 1 76 ? -49.250 -7.451 26.591 1.00 93.69 76 MET A CA 1
ATOM 563 C C . MET A 1 76 ? -50.083 -6.279 27.141 1.00 93.69 76 MET A C 1
ATOM 565 O O . MET A 1 76 ? -49.912 -5.865 28.286 1.00 93.69 76 MET A O 1
ATOM 569 N N . GLN A 1 77 ? -51.048 -5.771 26.366 1.00 94.56 77 GLN A N 1
ATOM 570 C CA . GLN A 1 77 ? -51.971 -4.729 26.830 1.00 94.56 77 GLN A CA 1
ATOM 571 C C . GLN A 1 77 ? -52.842 -5.205 28.000 1.00 94.56 77 GLN A C 1
ATOM 573 O O . GLN A 1 77 ? -53.141 -4.438 28.920 1.00 94.56 77 GLN A O 1
ATOM 578 N N . ARG A 1 78 ? -53.248 -6.478 27.981 1.00 94.31 78 ARG A N 1
ATOM 579 C CA . ARG A 1 78 ? -54.001 -7.105 29.068 1.00 94.31 78 ARG A CA 1
ATOM 580 C C . ARG A 1 78 ? -53.192 -7.132 30.364 1.00 94.31 78 ARG A C 1
ATOM 582 O O . ARG A 1 78 ? -53.760 -6.855 31.419 1.00 94.31 78 ARG A O 1
ATOM 589 N N . GLU A 1 79 ? -51.896 -7.425 30.285 1.00 94.12 79 GLU A N 1
ATOM 590 C CA . GLU A 1 79 ? -50.976 -7.361 31.427 1.00 94.12 79 GLU A CA 1
ATOM 591 C C . GLU A 1 79 ? -50.795 -5.924 31.934 1.00 94.12 79 GLU A C 1
ATOM 593 O O . GLU A 1 79 ? -50.911 -5.688 33.134 1.00 94.12 79 GLU A O 1
ATOM 598 N N . LEU A 1 80 ? -50.622 -4.945 31.035 1.00 94.88 80 LEU A N 1
ATOM 599 C CA . LEU A 1 80 ? -50.477 -3.521 31.381 1.00 94.88 80 LEU A CA 1
ATOM 600 C C . LEU A 1 80 ? -51.689 -2.946 32.138 1.00 94.88 80 LEU A C 1
ATOM 602 O O . LEU A 1 80 ? -51.523 -2.148 33.071 1.00 94.88 80 LEU A O 1
ATOM 606 N N . PHE A 1 81 ? -52.905 -3.357 31.755 1.00 94.69 81 PHE A N 1
ATOM 607 C CA . PHE A 1 81 ? -54.145 -3.013 32.464 1.00 94.69 81 PHE A CA 1
ATOM 608 C C . PHE A 1 81 ? -54.246 -3.663 33.849 1.00 94.69 81 PHE A C 1
ATOM 610 O O . PHE A 1 81 ? -54.969 -3.158 34.716 1.00 94.69 81 PHE A O 1
ATOM 617 N N . GLY A 1 82 ? -53.540 -4.772 34.068 1.00 91.50 82 GLY A N 1
ATOM 618 C CA . GLY A 1 82 ? -53.393 -5.387 35.375 1.00 91.50 82 GLY A CA 1
ATOM 619 C C . GLY A 1 82 ? -52.621 -4.483 36.336 1.00 91.50 82 GLY A C 1
ATOM 620 O O . GLY A 1 82 ? -51.704 -3.758 35.963 1.00 91.50 82 GLY A O 1
ATOM 621 N N . GLU A 1 83 ? -52.992 -4.523 37.613 1.00 92.38 83 GLU A N 1
ATOM 622 C CA . GLU A 1 83 ? -52.184 -3.937 38.697 1.00 92.38 83 GLU A CA 1
ATOM 623 C C . GLU A 1 83 ? -51.209 -4.956 39.305 1.00 92.38 83 GLU A C 1
ATOM 625 O O . GLU A 1 83 ? -50.535 -4.665 40.288 1.00 92.38 83 GLU A O 1
ATOM 630 N N . VAL A 1 84 ? -51.144 -6.155 38.722 1.00 91.75 84 VAL A N 1
ATOM 631 C CA . VAL A 1 84 ? -50.311 -7.273 39.167 1.00 91.75 84 VAL A CA 1
ATOM 632 C C . VAL A 1 84 ? -49.079 -7.363 38.265 1.00 91.75 84 VAL A C 1
ATOM 634 O O . VAL A 1 84 ? -49.188 -7.150 37.061 1.00 91.75 84 VAL A O 1
ATOM 637 N N . ASP A 1 85 ? -47.918 -7.692 38.840 1.00 92.88 85 ASP A N 1
ATOM 638 C CA . ASP A 1 85 ? -46.702 -8.005 38.074 1.00 92.88 85 ASP A CA 1
ATOM 639 C C . ASP A 1 85 ? -46.986 -9.166 37.099 1.00 92.88 85 ASP A C 1
ATOM 641 O O . ASP A 1 85 ? -47.529 -10.187 37.533 1.00 92.88 85 ASP A O 1
ATOM 645 N N . PRO A 1 86 ? -46.612 -9.058 35.812 1.00 90.88 86 PRO A N 1
ATOM 646 C CA . PRO A 1 86 ? -46.955 -10.060 34.798 1.00 90.88 86 PRO A CA 1
ATOM 647 C C . PRO A 1 86 ? -46.347 -11.441 35.090 1.00 90.88 86 PRO A C 1
ATOM 649 O O . PRO A 1 86 ? -46.901 -12.461 34.692 1.00 90.88 86 PRO A O 1
ATOM 652 N N . LEU A 1 87 ? -45.249 -11.493 35.854 1.00 93.81 87 LEU A N 1
ATOM 653 C CA . LEU A 1 87 ? -44.597 -12.731 36.289 1.00 93.81 87 LEU A CA 1
ATOM 654 C C . LEU A 1 87 ? -44.931 -13.098 37.746 1.00 93.81 87 LEU A C 1
ATOM 656 O O . LEU A 1 87 ? -44.286 -13.970 38.330 1.00 93.81 87 LEU A O 1
ATOM 660 N N . GLY A 1 88 ? -45.883 -12.406 38.380 1.00 90.62 88 GLY A N 1
ATOM 661 C CA . GLY A 1 88 ? -46.285 -12.636 39.770 1.00 90.62 88 GLY A CA 1
ATOM 662 C C . GLY A 1 88 ? -45.155 -12.463 40.792 1.00 90.62 88 GLY A C 1
ATOM 663 O O . GLY A 1 88 ? -45.193 -13.076 41.856 1.00 90.62 88 GLY A O 1
ATOM 664 N N . GLY A 1 89 ? -44.111 -11.694 40.469 1.00 89.12 89 GLY A N 1
ATOM 665 C CA . GLY A 1 89 ? -42.915 -11.572 41.308 1.00 89.12 89 GLY A CA 1
ATOM 666 C C . GLY A 1 89 ? -41.969 -12.783 41.258 1.00 89.12 89 GLY A C 1
ATOM 667 O O . GLY A 1 89 ? -40.929 -12.765 41.917 1.00 89.12 89 GLY A O 1
ATOM 668 N N . GLN A 1 90 ? -42.274 -13.821 40.470 1.00 92.38 90 GLN A N 1
ATOM 669 C CA . GLN A 1 90 ? -41.444 -15.020 40.360 1.00 92.38 90 GLN A CA 1
ATOM 670 C C . GLN A 1 90 ? -40.104 -14.711 39.670 1.00 92.38 90 GLN A C 1
ATOM 672 O O . GLN A 1 90 ? -40.012 -13.872 38.767 1.00 92.38 90 GLN A O 1
ATOM 677 N N . ALA A 1 91 ? -39.043 -15.398 40.101 1.00 91.81 91 ALA A N 1
ATOM 678 C CA . ALA A 1 91 ? -37.748 -15.353 39.434 1.00 91.81 91 ALA A CA 1
ATOM 679 C C . ALA A 1 91 ? -37.776 -16.226 38.172 1.00 91.81 91 ALA A C 1
ATOM 681 O O . ALA A 1 91 ? -37.963 -17.440 38.257 1.00 91.81 91 ALA A O 1
ATOM 682 N N . HIS A 1 92 ? -37.537 -15.614 37.015 1.00 94.25 92 HIS A N 1
ATOM 683 C CA . HIS A 1 92 ? -37.427 -16.308 35.737 1.00 94.25 92 HIS A CA 1
ATOM 684 C C . HIS A 1 92 ? -36.044 -16.061 35.131 1.00 94.25 92 HIS A C 1
ATOM 686 O O . HIS A 1 92 ? -35.566 -14.930 35.111 1.00 94.25 92 HIS A O 1
ATOM 692 N N . LYS A 1 93 ? -35.381 -17.119 34.646 1.00 93.50 93 LYS A N 1
ATOM 693 C CA . LYS A 1 93 ? -33.986 -17.045 34.171 1.00 93.50 93 LYS A CA 1
ATOM 694 C C . LYS A 1 93 ? -33.798 -16.114 32.965 1.00 93.50 93 LYS A C 1
ATOM 696 O O . LYS A 1 93 ? -32.729 -15.535 32.832 1.00 93.50 93 LYS A O 1
ATOM 701 N N . ASP A 1 94 ? -34.834 -15.974 32.137 1.00 95.56 94 ASP A N 1
ATOM 702 C CA . ASP A 1 94 ? -34.824 -15.145 30.924 1.00 95.56 94 ASP A CA 1
ATOM 703 C C . ASP A 1 94 ? -35.418 -13.743 31.148 1.00 95.56 94 ASP A C 1
ATOM 705 O O . ASP A 1 94 ? -35.535 -12.987 30.191 1.00 95.56 94 ASP A O 1
ATOM 709 N N . TYR A 1 95 ? -35.795 -13.378 32.385 1.00 96.38 95 TYR A N 1
ATOM 710 C CA . TYR A 1 95 ? -36.246 -12.018 32.709 1.00 96.38 95 TYR A CA 1
ATOM 711 C C . TYR A 1 95 ? -35.359 -11.393 33.778 1.00 96.38 95 TYR A C 1
ATOM 713 O O . TYR A 1 95 ? -35.330 -11.811 34.941 1.00 96.38 95 TYR A O 1
ATOM 721 N N . TYR A 1 96 ? -34.632 -10.357 33.378 1.00 95.25 96 TYR A N 1
ATOM 722 C CA . TYR A 1 96 ? -33.821 -9.567 34.281 1.00 95.25 96 TYR A CA 1
ATOM 723 C C . TYR A 1 96 ? -34.671 -8.442 34.876 1.00 95.25 96 TYR A C 1
ATOM 725 O O . TYR A 1 96 ? -35.191 -7.589 34.164 1.00 95.25 96 TYR A O 1
ATOM 733 N N . ARG A 1 97 ? -34.814 -8.442 36.206 1.00 95.62 97 ARG A N 1
ATOM 734 C CA . ARG A 1 97 ? -35.417 -7.327 36.944 1.00 95.62 97 ARG A CA 1
ATOM 735 C C . ARG A 1 97 ? -34.384 -6.219 37.097 1.00 95.62 97 ARG A C 1
ATOM 737 O O . ARG A 1 97 ? -33.610 -6.218 38.053 1.00 95.62 97 ARG A O 1
ATOM 744 N N . ASP A 1 98 ? -34.341 -5.345 36.103 1.00 92.44 98 ASP A N 1
ATOM 745 C CA . ASP A 1 98 ? -33.285 -4.355 35.932 1.00 92.44 98 ASP A CA 1
ATOM 746 C C . ASP A 1 98 ? -33.506 -3.116 36.795 1.00 92.44 98 ASP A C 1
ATOM 748 O O . ASP A 1 98 ? -34.566 -2.494 36.748 1.00 92.44 98 ASP A O 1
ATOM 752 N N . VAL A 1 99 ? -32.484 -2.716 37.550 1.00 91.50 99 VAL A N 1
ATOM 753 C CA . VAL A 1 99 ? -32.525 -1.520 38.398 1.00 91.50 99 VAL A CA 1
ATOM 754 C C . VAL A 1 99 ? -32.725 -0.251 37.566 1.00 91.50 99 VAL A C 1
ATOM 756 O O . VAL A 1 99 ? -33.477 0.634 37.972 1.00 91.50 99 VAL A O 1
ATOM 759 N N . THR A 1 100 ? -32.119 -0.171 36.377 1.00 90.94 100 THR A N 1
ATOM 760 C CA . THR A 1 100 ? -32.227 1.035 35.535 1.00 90.94 100 THR A CA 1
ATOM 761 C C . THR A 1 100 ? -33.647 1.239 35.019 1.00 90.94 100 THR A C 1
ATOM 763 O O . THR A 1 100 ? -34.170 2.355 35.032 1.00 90.94 100 THR A O 1
ATOM 766 N N . ARG A 1 101 ? -34.341 0.134 34.729 1.00 92.56 101 ARG A N 1
ATOM 767 C CA . ARG A 1 101 ? -35.764 0.104 34.383 1.00 92.56 101 ARG A CA 1
ATOM 768 C C . ARG A 1 101 ? -36.699 0.070 35.601 1.00 92.56 101 ARG A C 1
ATOM 770 O O . ARG A 1 101 ? -37.875 -0.245 35.465 1.00 92.56 101 ARG A O 1
ATOM 777 N N . GLY A 1 102 ? -36.202 0.390 36.799 1.00 90.81 102 GLY A N 1
ATOM 778 C CA . GLY A 1 102 ? -37.010 0.480 38.021 1.00 90.81 102 GLY A CA 1
ATOM 779 C C . GLY A 1 102 ? -37.425 -0.873 38.604 1.00 90.81 102 GLY A C 1
ATOM 780 O O . GLY A 1 102 ? -38.540 -1.010 39.094 1.00 90.81 102 GLY A O 1
ATOM 781 N N . TYR A 1 103 ? -36.541 -1.871 38.540 1.00 93.38 103 TYR A N 1
ATOM 782 C CA . TYR A 1 103 ? -36.784 -3.272 38.916 1.00 93.38 103 TYR A CA 1
ATOM 783 C C . TYR A 1 103 ? -37.905 -3.961 38.115 1.00 93.38 103 TYR A C 1
ATOM 785 O O . TYR A 1 103 ? -38.498 -4.946 38.567 1.00 93.38 103 TYR A O 1
ATOM 793 N N . SER A 1 104 ? -38.162 -3.475 36.899 1.00 92.50 104 SER A N 1
ATOM 794 C CA . SER A 1 104 ? -39.138 -4.039 35.964 1.00 92.50 104 SER A CA 1
ATOM 795 C C . SER A 1 104 ? -38.638 -5.350 35.324 1.00 92.50 104 SER A C 1
ATOM 797 O O . SER A 1 104 ? -37.441 -5.452 35.043 1.00 92.50 104 SER A O 1
ATOM 799 N N . PRO A 1 105 ? -39.499 -6.366 35.095 1.00 93.81 105 PRO A N 1
ATOM 800 C CA . PRO A 1 105 ? -39.109 -7.647 34.497 1.00 93.81 105 PRO A CA 1
ATOM 801 C C . PRO A 1 105 ? -38.879 -7.539 32.980 1.00 93.81 105 PRO A C 1
ATOM 803 O O . PRO A 1 105 ? -39.787 -7.752 32.183 1.00 93.81 105 PRO A O 1
ATOM 806 N N . GLN A 1 106 ? -37.644 -7.247 32.575 1.00 94.31 106 GLN A N 1
ATOM 807 C CA . GLN A 1 106 ? -37.268 -7.080 31.170 1.00 94.31 106 GLN A CA 1
ATOM 808 C C . GLN A 1 106 ? -36.761 -8.390 30.558 1.00 94.31 106 GLN A C 1
ATOM 810 O O . GLN A 1 106 ? -36.035 -9.145 31.209 1.00 94.31 106 GLN A O 1
ATOM 815 N N . TYR A 1 107 ? -37.123 -8.665 29.302 1.00 95.81 107 TYR A N 1
ATOM 816 C CA . TYR A 1 107 ? -36.699 -9.882 28.606 1.00 95.81 107 TYR A CA 1
ATOM 817 C C . TYR A 1 107 ? -35.197 -9.850 28.288 1.00 95.81 107 TYR A C 1
ATOM 819 O O . TYR A 1 107 ? -34.704 -8.954 27.607 1.00 95.81 107 TYR A O 1
ATOM 827 N N . ALA A 1 108 ? -34.469 -10.843 28.790 1.00 95.25 108 ALA A N 1
ATOM 828 C CA . ALA A 1 108 ? -33.015 -10.938 28.754 1.00 95.25 108 ALA A CA 1
ATOM 829 C C . ALA A 1 108 ? -32.580 -12.412 28.586 1.00 95.25 108 ALA A C 1
ATOM 831 O O . ALA A 1 108 ? -32.060 -13.022 29.527 1.00 95.25 108 ALA A O 1
ATOM 832 N N . PRO A 1 109 ? -32.799 -13.022 27.406 1.00 95.75 109 PRO A N 1
ATOM 833 C CA . PRO A 1 109 ? -32.457 -14.419 27.161 1.00 95.75 109 PRO A CA 1
ATOM 834 C C . PRO A 1 109 ? -30.947 -14.605 26.999 1.00 95.75 109 PRO A C 1
ATOM 836 O O . PRO A 1 109 ? -30.218 -13.688 26.610 1.00 95.75 109 PRO A O 1
ATOM 839 N N . ARG A 1 110 ? -30.462 -15.832 27.199 1.00 95.38 110 ARG A N 1
ATOM 840 C CA . ARG A 1 110 ? -29.101 -16.203 26.786 1.00 95.38 110 ARG A CA 1
ATOM 841 C C . ARG A 1 110 ? -29.052 -16.509 25.295 1.00 95.38 110 ARG A C 1
ATOM 843 O O . ARG A 1 110 ? -29.686 -17.452 24.829 1.00 95.38 110 ARG A O 1
ATOM 850 N N . ASN A 1 111 ? -28.250 -15.751 24.556 1.00 95.00 111 ASN A N 1
ATOM 851 C CA . ASN A 1 111 ? -28.067 -15.943 23.127 1.00 95.00 111 ASN A CA 1
ATOM 852 C C . ASN A 1 111 ? -26.876 -16.867 22.841 1.00 95.00 111 ASN A C 1
ATOM 854 O O . ASN A 1 111 ? -25.710 -16.485 22.964 1.00 95.00 111 ASN A O 1
ATOM 858 N N . PHE A 1 112 ? -27.177 -18.096 22.432 1.00 94.69 112 PHE A N 1
ATOM 859 C CA . PHE A 1 112 ? -26.173 -19.112 22.125 1.00 94.69 112 PHE A CA 1
ATOM 860 C C . PHE A 1 112 ? -25.460 -18.893 20.788 1.00 94.69 112 PHE A C 1
ATOM 862 O O . PHE A 1 112 ? -24.333 -19.358 20.652 1.00 94.69 112 PHE A O 1
ATOM 869 N N . ALA A 1 113 ? -26.036 -18.129 19.852 1.00 93.38 113 ALA A N 1
ATOM 870 C CA . ALA A 1 113 ? -25.332 -17.746 18.626 1.00 93.38 113 ALA A CA 1
ATOM 871 C C . ALA A 1 113 ? -24.127 -16.834 18.925 1.00 93.38 113 ALA A C 1
ATOM 873 O O . ALA A 1 113 ? -23.122 -16.885 18.225 1.00 93.38 113 ALA A O 1
ATOM 874 N N . ASN A 1 114 ? -24.201 -16.052 20.009 1.00 91.12 114 ASN A N 1
ATOM 875 C CA . ASN A 1 114 ? -23.107 -15.212 20.504 1.00 91.12 114 ASN A CA 1
ATOM 876 C C . ASN A 1 114 ? -22.267 -15.880 21.618 1.00 91.12 114 ASN A C 1
ATOM 878 O O . ASN A 1 114 ? -21.529 -15.205 22.328 1.00 91.12 114 ASN A O 1
ATOM 882 N N . GLY A 1 115 ? -22.407 -17.190 21.852 1.00 89.38 115 GLY A N 1
ATOM 883 C CA . GLY A 1 115 ? -21.649 -17.874 22.909 1.00 89.38 115 GLY A CA 1
ATOM 884 C C . GLY A 1 115 ? -22.225 -17.710 24.317 1.00 89.38 115 GLY A C 1
ATOM 885 O O . GLY A 1 115 ? -21.496 -17.594 25.298 1.00 89.38 115 GLY A O 1
ATOM 886 N N . GLY A 1 116 ? -23.551 -17.698 24.452 1.00 90.44 116 GLY A N 1
ATOM 887 C CA . GLY A 1 116 ? -24.228 -17.787 25.748 1.00 90.44 116 GLY A CA 1
ATOM 888 C C . GLY A 1 116 ? -24.264 -16.489 26.557 1.00 90.44 116 GLY A C 1
ATOM 889 O O . GLY A 1 116 ? -24.630 -16.546 27.735 1.00 90.44 116 GLY A O 1
ATOM 890 N N . ALA A 1 117 ? -23.924 -15.353 25.943 1.00 94.75 117 ALA A N 1
ATOM 891 C CA . ALA A 1 117 ? -24.096 -14.019 26.513 1.00 94.75 117 ALA A CA 1
ATOM 892 C C . ALA A 1 117 ? -25.587 -13.674 26.676 1.00 94.75 117 ALA A C 1
ATOM 894 O O . ALA A 1 117 ? -26.411 -14.049 25.840 1.00 94.75 117 ALA A O 1
ATOM 895 N N . VAL A 1 118 ? -25.942 -12.952 27.741 1.00 95.31 118 VAL A N 1
ATOM 896 C CA . VAL A 1 118 ? -27.316 -12.465 27.928 1.00 95.31 118 VAL A CA 1
ATOM 897 C C . VAL A 1 118 ? -27.569 -11.300 26.968 1.00 95.31 118 VAL A C 1
ATOM 899 O O . VAL A 1 118 ? -26.801 -10.344 26.938 1.00 95.31 118 VAL A O 1
ATOM 902 N N . ALA A 1 119 ? -28.619 -11.388 26.153 1.00 94.62 119 ALA A N 1
ATOM 903 C CA . ALA A 1 119 ? -28.949 -10.396 25.133 1.00 94.62 119 ALA A CA 1
ATOM 904 C C . ALA A 1 119 ? -29.747 -9.226 25.729 1.00 94.62 119 ALA A C 1
ATOM 906 O O . ALA A 1 119 ? -30.941 -9.094 25.478 1.00 94.62 119 ALA A O 1
ATOM 907 N N . TYR A 1 120 ? -29.084 -8.385 26.520 1.00 95.38 120 TYR A N 1
ATOM 908 C CA . TYR A 1 120 ? -29.690 -7.240 27.205 1.00 95.38 120 TYR A CA 1
ATOM 909 C C . TYR A 1 120 ? -28.655 -6.112 27.405 1.00 95.38 120 TYR A C 1
ATOM 911 O O . TYR A 1 120 ? -27.466 -6.422 27.371 1.00 95.38 120 TYR A O 1
ATOM 919 N N . PRO A 1 121 ? -29.047 -4.836 27.590 1.00 95.62 121 PRO A N 1
ATOM 920 C CA . PRO A 1 121 ? -28.113 -3.741 27.876 1.00 95.62 121 PRO A CA 1
ATOM 921 C C . PRO A 1 121 ? -27.211 -3.952 29.109 1.00 95.62 121 PRO A C 1
ATOM 923 O O . PRO A 1 121 ? -27.672 -4.327 30.188 1.00 95.62 121 PRO A O 1
ATOM 926 N N . HIS A 1 122 ? -25.918 -3.649 28.962 1.00 94.44 122 HIS A N 1
ATOM 927 C CA . HIS A 1 122 ? -24.908 -3.629 30.027 1.00 94.44 122 HIS A CA 1
ATOM 928 C C . HIS A 1 122 ? -24.424 -2.195 30.284 1.00 94.44 122 HIS A C 1
ATOM 930 O O . HIS A 1 122 ? -23.520 -1.719 29.591 1.00 94.44 122 HIS A O 1
ATOM 936 N N . ILE A 1 123 ? -25.000 -1.556 31.303 1.00 92.75 123 ILE A N 1
ATOM 937 C CA . ILE A 1 123 ? -24.730 -0.167 31.706 1.00 92.75 123 ILE A CA 1
ATOM 938 C C . ILE A 1 123 ? -23.272 0.013 32.126 1.00 92.75 123 ILE A C 1
ATOM 940 O O . ILE A 1 123 ? -22.781 -0.737 32.980 1.00 92.75 123 ILE A O 1
ATOM 944 N N . GLN A 1 124 ? -22.587 0.991 31.530 1.00 89.56 124 GLN A N 1
ATOM 945 C CA . GLN A 1 124 ? -21.144 1.199 31.714 1.00 89.56 124 GLN A CA 1
ATOM 946 C C . GLN A 1 124 ? -20.807 2.348 32.665 1.00 89.56 124 GLN A C 1
ATOM 948 O O . GLN A 1 124 ? -19.710 2.366 33.232 1.00 89.56 124 GLN A O 1
ATOM 953 N N . SER A 1 125 ? -21.720 3.304 32.841 1.00 90.19 125 SER A N 1
ATOM 954 C CA . SER A 1 125 ? -21.475 4.513 33.623 1.00 90.19 125 SER A CA 1
ATOM 955 C C . SER A 1 125 ? -22.549 4.746 34.690 1.00 90.19 125 SER A C 1
ATOM 957 O O . SER A 1 125 ? -23.708 4.375 34.499 1.00 90.19 125 SER A O 1
ATOM 959 N N . PRO A 1 126 ? -22.204 5.389 35.821 1.00 90.75 126 PRO A N 1
ATOM 960 C CA . PRO A 1 126 ? -23.206 5.763 36.814 1.00 90.75 126 PRO A CA 1
ATOM 961 C C . PRO A 1 126 ? -24.178 6.839 36.326 1.00 90.75 126 PRO A C 1
ATOM 963 O O . PRO A 1 126 ? -25.310 6.906 36.795 1.00 90.75 126 PRO A O 1
ATOM 966 N N . TYR A 1 127 ? -23.771 7.637 35.342 1.00 91.00 127 TYR A N 1
ATOM 967 C CA . TYR A 1 127 ? -24.603 8.691 34.770 1.00 91.00 127 TYR A CA 1
ATOM 968 C C . TYR A 1 127 ? -25.768 8.128 33.942 1.00 91.00 127 TYR A C 1
ATOM 970 O O . TYR A 1 127 ? -26.858 8.682 34.001 1.00 91.00 127 TYR A O 1
ATOM 978 N N . GLU A 1 128 ? -25.582 6.995 33.252 1.00 90.94 128 GLU A N 1
ATOM 979 C CA . GLU A 1 128 ? -26.674 6.270 32.571 1.00 90.94 128 GLU A CA 1
ATOM 980 C C . GLU A 1 128 ? -27.731 5.766 33.564 1.00 90.94 128 GLU A C 1
ATOM 982 O O . GLU A 1 128 ? -28.931 5.818 33.291 1.00 90.94 128 GLU A O 1
ATOM 987 N N . TYR A 1 129 ? -27.301 5.297 34.742 1.00 92.25 129 TYR A N 1
ATOM 988 C CA . TYR A 1 129 ? -28.228 4.915 35.807 1.00 92.25 129 TYR A CA 1
ATOM 989 C C . TYR A 1 129 ? -29.039 6.127 36.286 1.00 92.25 129 TYR A C 1
ATOM 991 O O . TYR A 1 129 ? -30.266 6.048 36.376 1.00 92.25 129 TYR A O 1
ATOM 999 N N . GLU A 1 130 ? -28.366 7.242 36.591 1.00 91.12 130 GLU A N 1
ATOM 1000 C CA . GLU A 1 130 ? -29.018 8.473 37.057 1.00 91.12 130 GLU A CA 1
ATOM 1001 C C . GLU A 1 130 ? -29.969 9.041 36.000 1.00 91.12 130 GLU A C 1
ATOM 1003 O O . GLU A 1 130 ? -31.061 9.503 36.331 1.00 91.12 130 GLU A O 1
ATOM 1008 N N . GLU A 1 131 ? -29.602 8.955 34.722 1.00 91.94 131 GLU A N 1
ATOM 1009 C CA . GLU A 1 131 ? -30.458 9.333 33.604 1.00 91.94 131 GLU A CA 1
ATOM 1010 C C . GLU A 1 131 ? -31.715 8.461 33.530 1.00 91.94 131 GLU A C 1
ATOM 1012 O O . GLU A 1 131 ? -32.823 8.994 33.479 1.00 91.94 131 GLU A O 1
ATOM 1017 N N . ALA A 1 132 ? -31.576 7.134 33.588 1.00 92.94 132 ALA A N 1
ATOM 1018 C CA . ALA A 1 132 ? -32.715 6.219 33.550 1.00 92.94 132 ALA A CA 1
ATOM 1019 C C . ALA A 1 132 ? -33.641 6.397 34.767 1.00 92.94 132 ALA A C 1
ATOM 1021 O O . ALA A 1 132 ? -34.869 6.356 34.644 1.00 92.94 132 ALA A O 1
ATOM 1022 N N . ALA A 1 133 ? -33.070 6.638 35.951 1.00 93.25 133 ALA A N 1
ATOM 1023 C CA . ALA A 1 133 ? -33.830 6.964 37.152 1.00 93.25 133 ALA A CA 1
ATOM 1024 C C . ALA A 1 133 ? -34.583 8.292 37.002 1.00 93.25 133 ALA A C 1
ATOM 1026 O O . ALA A 1 133 ? -35.779 8.355 37.292 1.00 93.25 133 ALA A O 1
ATOM 1027 N N . HIS A 1 134 ? -33.920 9.329 36.488 1.00 93.62 134 HIS A N 1
ATOM 1028 C CA . HIS A 1 134 ? -34.540 10.624 36.234 1.00 93.62 134 HIS A CA 1
ATOM 1029 C C . HIS A 1 134 ? -35.639 10.547 35.180 1.00 93.62 134 HIS A C 1
ATOM 1031 O O . HIS A 1 134 ? -36.697 11.136 35.366 1.00 93.62 134 HIS A O 1
ATOM 1037 N N . ARG A 1 135 ? -35.441 9.771 34.113 1.00 94.50 135 ARG A N 1
ATOM 1038 C CA . ARG A 1 135 ? -36.453 9.561 33.079 1.00 94.50 135 ARG A CA 1
ATOM 1039 C C . ARG A 1 135 ? -37.726 8.952 33.653 1.00 94.50 135 ARG A C 1
ATOM 1041 O O . ARG A 1 135 ? -38.813 9.383 33.301 1.00 94.50 135 ARG A O 1
ATOM 1048 N N . ARG A 1 136 ? -37.616 8.013 34.596 1.00 94.69 136 ARG A N 1
ATOM 1049 C CA . ARG A 1 136 ? -38.792 7.496 35.314 1.00 94.69 136 ARG A CA 1
ATOM 1050 C C . ARG A 1 136 ? -39.487 8.582 36.137 1.00 94.69 136 ARG A C 1
ATOM 1052 O O . ARG A 1 136 ? -40.705 8.662 36.096 1.00 94.69 136 ARG A O 1
ATOM 1059 N N . VAL A 1 137 ? -38.737 9.436 36.833 1.00 93.94 137 VAL A N 1
ATOM 1060 C CA . VAL A 1 137 ? -39.307 10.577 37.580 1.00 93.94 137 VAL A CA 1
ATOM 1061 C C . VAL A 1 137 ? -39.982 11.583 36.642 1.00 93.94 137 VAL A C 1
ATOM 1063 O O . VAL A 1 137 ? -41.035 12.121 36.962 1.00 93.94 137 VAL A O 1
ATOM 1066 N N . TRP A 1 138 ? -39.400 11.821 35.471 1.00 93.44 138 TRP A N 1
ATOM 1067 C CA . TRP A 1 138 ? -39.962 12.681 34.435 1.00 93.44 138 TRP A CA 1
ATOM 1068 C C . TRP A 1 138 ? -41.284 12.131 33.884 1.00 93.44 138 TRP A C 1
ATOM 1070 O O . TRP A 1 138 ? -42.272 12.855 33.796 1.00 93.44 138 TRP A O 1
ATOM 1080 N N . LEU A 1 139 ? -41.310 10.834 33.570 1.00 96.00 139 LEU A N 1
ATOM 1081 C CA . LEU A 1 139 ? -42.472 10.125 33.029 1.00 96.00 139 LEU A CA 1
ATOM 1082 C C . LEU A 1 139 ? -43.569 9.855 34.066 1.00 96.00 139 LEU A C 1
ATOM 1084 O O . LEU A 1 139 ? -44.618 9.327 33.706 1.00 96.00 139 LEU A O 1
ATOM 1088 N N . ASP A 1 140 ? -43.350 10.191 35.337 1.00 94.50 140 ASP A N 1
ATOM 1089 C CA . ASP A 1 140 ? -44.271 9.891 36.436 1.00 94.50 140 ASP A CA 1
ATOM 1090 C C . ASP A 1 140 ? -45.676 10.460 36.180 1.00 94.50 140 ASP A C 1
ATOM 1092 O O . ASP A 1 140 ? -46.665 9.741 36.310 1.00 94.50 140 ASP A O 1
ATOM 1096 N N . HIS A 1 141 ? -45.762 11.700 35.678 1.00 94.00 141 HIS A N 1
ATOM 1097 C CA . HIS A 1 141 ? -47.034 12.316 35.283 1.00 94.00 141 HIS A CA 1
ATOM 1098 C C . HIS A 1 141 ? -47.775 11.488 34.225 1.00 94.00 141 HIS A C 1
ATOM 1100 O O . HIS A 1 141 ? -48.973 11.239 34.360 1.00 94.00 141 HIS A O 1
ATOM 1106 N N . ASP A 1 142 ? -47.080 11.060 33.173 1.00 94.62 142 ASP A N 1
ATOM 1107 C CA . ASP A 1 142 ? -47.697 10.345 32.054 1.00 94.62 142 ASP A CA 1
ATOM 1108 C C . ASP A 1 142 ? -48.077 8.916 32.449 1.00 94.62 142 ASP A C 1
ATOM 1110 O O . ASP A 1 142 ? -49.130 8.415 32.053 1.00 94.62 142 ASP A O 1
ATOM 1114 N N . VAL A 1 143 ? -47.280 8.280 33.310 1.00 95.06 143 VAL A N 1
ATOM 1115 C CA . VAL A 1 143 ? -47.625 6.992 33.917 1.00 95.06 143 VAL A CA 1
ATOM 1116 C C . VAL A 1 143 ? -48.851 7.122 34.819 1.00 95.06 143 VAL A C 1
ATOM 1118 O O . VAL A 1 143 ? -49.727 6.260 34.764 1.00 95.06 143 VAL A O 1
ATOM 1121 N N . ASP A 1 144 ? -48.971 8.183 35.615 1.00 94.25 144 ASP A N 1
ATOM 1122 C CA . ASP A 1 144 ? -50.152 8.409 36.451 1.00 94.25 144 ASP A CA 1
ATOM 1123 C C . ASP A 1 144 ? -51.410 8.690 35.621 1.00 94.25 144 ASP A C 1
ATOM 1125 O O . ASP A 1 144 ? -52.469 8.121 35.904 1.00 94.25 144 ASP A O 1
ATOM 1129 N N . ARG A 1 145 ? -51.295 9.466 34.535 1.00 93.19 145 ARG A N 1
ATOM 1130 C CA . ARG A 1 145 ? -52.385 9.638 33.559 1.00 93.19 145 ARG A CA 1
ATOM 1131 C C . ARG A 1 145 ? -52.809 8.314 32.949 1.00 93.19 145 ARG A C 1
ATOM 1133 O O . ARG A 1 145 ? -53.994 7.990 32.928 1.00 93.19 145 ARG A O 1
ATOM 1140 N N . MET A 1 146 ? -51.841 7.510 32.534 1.00 94.38 146 MET A N 1
ATOM 1141 C CA . MET A 1 146 ? -52.088 6.191 31.975 1.00 94.38 146 MET A CA 1
ATOM 1142 C C . MET A 1 146 ? -52.737 5.248 32.994 1.00 94.38 146 MET A C 1
ATOM 1144 O O . MET A 1 146 ? -53.605 4.462 32.636 1.00 94.38 146 MET A O 1
ATOM 1148 N N . ARG A 1 147 ? -52.393 5.334 34.285 1.00 94.50 147 ARG A N 1
ATOM 1149 C CA . ARG A 1 147 ? -53.047 4.555 35.356 1.00 94.50 147 ARG A CA 1
ATOM 1150 C C . ARG A 1 147 ? -54.513 4.937 35.551 1.00 94.50 147 ARG A C 1
ATOM 1152 O O . ARG A 1 147 ? -55.350 4.055 35.778 1.00 94.50 147 ARG A O 1
ATOM 1159 N N . GLU A 1 148 ? -54.821 6.228 35.479 1.00 94.12 148 GLU A N 1
ATOM 1160 C CA . GLU A 1 148 ? -56.194 6.740 35.508 1.00 94.12 148 GLU A CA 1
ATOM 1161 C C . GLU A 1 148 ? -56.987 6.194 34.307 1.00 94.12 148 GLU A C 1
ATOM 1163 O O . GLU A 1 148 ? -58.050 5.586 34.476 1.00 94.12 148 GLU A O 1
ATOM 1168 N N . GLU A 1 149 ? -56.407 6.273 33.109 1.00 94.62 149 GLU A N 1
ATOM 1169 C CA . GLU A 1 149 ? -56.986 5.751 31.866 1.00 94.62 149 GLU A CA 1
ATOM 1170 C C . GLU A 1 149 ? -57.175 4.226 31.896 1.00 94.62 149 GLU A C 1
ATOM 1172 O O . GLU A 1 149 ? -58.242 3.697 31.578 1.00 94.62 149 GLU A O 1
ATOM 1177 N N . PHE A 1 150 ? -56.180 3.488 32.385 1.00 95.44 150 PHE A N 1
ATOM 1178 C CA . PHE A 1 150 ? -56.238 2.036 32.538 1.00 95.44 150 PHE A CA 1
ATOM 1179 C C . PHE A 1 150 ? -57.329 1.620 33.518 1.00 95.44 150 PHE A C 1
ATOM 1181 O O . PHE A 1 150 ? -57.966 0.579 33.331 1.00 95.44 150 PHE A O 1
ATOM 1188 N N . THR A 1 151 ? -57.605 2.443 34.535 1.00 94.50 151 THR A N 1
ATOM 1189 C CA . THR A 1 151 ? -58.721 2.205 35.452 1.00 94.50 151 THR A CA 1
ATOM 1190 C C . THR A 1 151 ? -60.065 2.288 34.742 1.00 94.50 151 THR A C 1
ATOM 1192 O O . THR A 1 151 ? -60.924 1.423 34.954 1.00 94.50 151 THR A O 1
ATOM 1195 N N . GLN A 1 152 ? -60.213 3.247 33.832 1.00 93.75 152 GLN A N 1
ATOM 1196 C CA . GLN A 1 152 ? -61.385 3.355 32.974 1.00 93.75 152 GLN A CA 1
ATOM 1197 C C . GLN A 1 152 ? -61.479 2.186 31.978 1.00 93.75 152 GLN A C 1
ATOM 1199 O O . GLN A 1 152 ? -62.553 1.601 31.798 1.00 93.75 152 GLN A O 1
ATOM 1204 N N . HIS A 1 153 ? -60.366 1.774 31.368 1.00 93.44 153 HIS A N 1
ATOM 1205 C CA . HIS A 1 153 ? -60.350 0.668 30.408 1.00 93.44 153 HIS A CA 1
ATOM 1206 C C . HIS A 1 153 ? -60.675 -0.685 31.041 1.00 93.44 153 HIS A C 1
ATOM 1208 O O . HIS A 1 153 ? -61.499 -1.423 30.503 1.00 93.44 153 HIS A O 1
ATOM 1214 N N . ARG A 1 154 ? -60.129 -1.009 32.217 1.00 92.75 154 ARG A N 1
ATOM 1215 C CA . ARG A 1 154 ? -60.489 -2.251 32.928 1.00 92.75 154 ARG A CA 1
ATOM 1216 C C . ARG A 1 154 ? -61.922 -2.231 33.464 1.00 92.75 154 ARG A C 1
ATOM 1218 O O . ARG A 1 154 ? -62.565 -3.277 33.537 1.00 92.75 154 ARG A O 1
ATOM 1225 N N . ALA A 1 155 ? -62.455 -1.060 33.829 1.00 91.62 155 ALA A N 1
ATOM 1226 C CA . ALA A 1 155 ? -63.878 -0.917 34.142 1.00 91.62 155 ALA A CA 1
ATOM 1227 C C . ALA A 1 155 ? -64.742 -1.199 32.902 1.00 91.62 155 ALA A C 1
ATOM 1229 O O . ALA A 1 155 ? -65.710 -1.951 32.994 1.00 91.62 155 ALA A O 1
ATOM 1230 N N . SER A 1 156 ? -64.321 -0.706 31.735 1.00 92.88 156 SER A N 1
ATOM 1231 C CA . SER A 1 156 ? -64.959 -0.999 30.446 1.00 92.88 156 SER A CA 1
ATOM 1232 C C . SER A 1 156 ? -64.874 -2.491 30.093 1.00 92.88 156 SER A C 1
ATOM 1234 O O . SER A 1 156 ? -65.876 -3.083 29.710 1.00 92.88 156 SER A O 1
ATOM 1236 N N . LEU A 1 157 ? -63.731 -3.150 30.321 1.00 92.75 157 LEU A N 1
ATOM 1237 C CA . LEU A 1 157 ? -63.583 -4.603 30.147 1.00 92.75 157 LEU A CA 1
ATOM 1238 C C . LEU A 1 157 ? -64.504 -5.414 31.066 1.00 92.75 157 LEU A C 1
ATOM 1240 O O . LEU A 1 157 ? -65.011 -6.447 30.643 1.00 92.75 157 LEU A O 1
ATOM 1244 N N . ARG A 1 158 ? -64.747 -4.958 32.303 1.00 91.06 158 ARG A N 1
ATOM 1245 C CA . ARG A 1 158 ? -65.736 -5.580 33.203 1.00 91.06 158 ARG A CA 1
ATOM 1246 C C . ARG A 1 158 ? -67.175 -5.393 32.712 1.00 91.06 158 ARG A C 1
ATOM 1248 O O . ARG A 1 158 ? -68.011 -6.243 32.995 1.00 91.06 158 ARG A O 1
ATOM 1255 N N . SER A 1 159 ? -67.451 -4.306 31.989 1.00 91.44 159 SER A N 1
ATOM 1256 C CA . SER A 1 159 ? -68.755 -4.025 31.373 1.00 91.44 159 SER A CA 1
ATOM 1257 C C . SER A 1 159 ? -69.041 -4.902 30.146 1.00 91.44 159 SER A C 1
ATOM 1259 O O . SER A 1 159 ? -70.200 -5.081 29.780 1.00 91.44 159 SER A O 1
ATOM 1261 N N . LEU A 1 160 ? -68.001 -5.437 29.499 1.00 91.88 160 LEU A N 1
ATOM 1262 C CA . LEU A 1 160 ? -68.092 -6.247 28.283 1.00 91.88 160 LEU A CA 1
ATOM 1263 C C . LEU A 1 160 ? -68.265 -7.734 28.627 1.00 91.88 160 LEU A C 1
ATOM 1265 O O . LEU A 1 160 ? -67.334 -8.405 29.084 1.00 91.88 160 LEU A O 1
ATOM 1269 N N . ALA A 1 161 ? -69.460 -8.273 28.381 1.00 88.69 161 ALA A N 1
ATOM 1270 C CA . ALA A 1 161 ? -69.765 -9.674 28.669 1.00 88.69 161 ALA A CA 1
ATOM 1271 C C . ALA A 1 161 ? -69.054 -10.634 27.696 1.00 88.69 161 ALA A C 1
ATOM 1273 O O . ALA A 1 161 ? -68.532 -11.678 28.110 1.00 88.69 161 ALA A O 1
ATOM 1274 N N . SER A 1 162 ? -68.980 -10.277 26.409 1.00 90.31 162 SER A N 1
ATOM 1275 C CA . SER A 1 162 ? -68.409 -11.147 25.381 1.00 90.31 162 SER A CA 1
ATOM 1276 C C . SER A 1 162 ? -66.883 -11.172 25.429 1.00 90.31 162 SER A C 1
ATOM 1278 O O . SER A 1 162 ? -66.222 -10.149 25.606 1.00 90.31 162 SER A O 1
ATOM 1280 N N . ALA A 1 163 ? -66.304 -12.357 25.231 1.00 88.62 163 ALA A N 1
ATOM 1281 C CA . ALA A 1 163 ? -64.861 -12.497 25.060 1.00 88.62 163 ALA A CA 1
ATOM 1282 C C . ALA A 1 163 ? -64.380 -11.817 23.769 1.00 88.62 163 ALA A C 1
ATOM 1284 O O . ALA A 1 163 ? -63.333 -11.183 23.775 1.00 88.62 163 ALA A O 1
ATOM 1285 N N . GLN A 1 164 ? -65.162 -11.890 22.687 1.00 87.44 164 GLN A N 1
ATOM 1286 C CA . GLN A 1 164 ? -64.795 -11.283 21.404 1.00 87.44 164 GLN A CA 1
ATOM 1287 C C . GLN A 1 164 ? -64.723 -9.757 21.502 1.00 87.44 164 GLN A C 1
ATOM 1289 O O . GLN A 1 164 ? -63.757 -9.165 21.034 1.00 87.44 164 GLN A O 1
ATOM 1294 N N . GLU A 1 165 ? -65.697 -9.137 22.172 1.00 88.38 165 GLU A N 1
ATOM 1295 C CA . GLU A 1 165 ? -65.723 -7.685 22.380 1.00 88.38 165 GLU A CA 1
ATOM 1296 C C . GLU A 1 165 ? -64.585 -7.229 23.307 1.00 88.38 165 GLU A C 1
ATOM 1298 O O . GLU A 1 165 ? -63.984 -6.175 23.103 1.00 88.38 165 GLU A O 1
ATOM 1303 N N . ARG A 1 166 ? -64.242 -8.040 24.319 1.00 91.06 166 ARG A N 1
ATOM 1304 C CA . ARG A 1 166 ? -63.076 -7.784 25.175 1.00 91.06 166 ARG A CA 1
ATOM 1305 C C . ARG A 1 166 ? -61.772 -7.819 24.382 1.00 91.06 166 ARG A C 1
ATOM 1307 O O . ARG A 1 166 ? -60.959 -6.916 24.545 1.00 91.06 166 ARG A O 1
ATOM 1314 N N . GLU A 1 167 ? -61.586 -8.810 23.514 1.00 90.56 167 GLU A N 1
ATOM 1315 C CA . GLU A 1 167 ? -60.401 -8.888 22.651 1.00 90.56 167 GLU A CA 1
ATOM 1316 C C . GLU A 1 167 ? -60.375 -7.779 21.589 1.00 90.56 167 GLU A C 1
ATOM 1318 O O . GLU A 1 167 ? -59.309 -7.272 21.253 1.00 90.56 167 GLU A O 1
ATOM 1323 N N . GLU A 1 168 ? -61.528 -7.332 21.089 1.00 89.00 168 GLU A N 1
ATOM 1324 C CA . GLU A 1 168 ? -61.616 -6.156 20.215 1.00 89.00 168 GLU A CA 1
ATOM 1325 C C . GLU A 1 168 ? -61.196 -4.868 20.941 1.00 89.00 168 GLU A C 1
ATOM 1327 O O . GLU A 1 168 ? -60.415 -4.072 20.405 1.00 89.00 168 GLU A O 1
ATOM 1332 N N . LEU A 1 169 ? -61.642 -4.684 22.189 1.00 91.50 169 LEU A N 1
ATOM 1333 C CA . LEU A 1 169 ? -61.204 -3.563 23.016 1.00 91.50 169 LEU A CA 1
ATOM 1334 C C . LEU A 1 169 ? -59.697 -3.642 23.291 1.00 91.50 169 LEU A C 1
ATOM 1336 O O . LEU A 1 169 ? -58.999 -2.645 23.138 1.00 91.50 169 LEU A O 1
ATOM 1340 N N . LEU A 1 170 ? -59.173 -4.815 23.650 1.00 93.31 170 LEU A N 1
ATOM 1341 C CA . LEU A 1 170 ? -57.736 -4.987 23.875 1.00 93.31 170 LEU A CA 1
ATOM 1342 C C . LEU A 1 170 ? -56.928 -4.698 22.610 1.00 93.31 170 LEU A C 1
ATOM 1344 O O . LEU A 1 170 ? -55.928 -3.997 22.690 1.00 93.31 170 LEU A O 1
ATOM 1348 N N . ARG A 1 171 ? -57.375 -5.165 21.441 1.00 91.62 171 ARG A N 1
ATOM 1349 C CA . ARG A 1 171 ? -56.691 -4.927 20.164 1.00 91.62 171 ARG A CA 1
ATOM 1350 C C . ARG A 1 171 ? -56.676 -3.449 19.779 1.00 91.62 171 ARG A C 1
ATOM 1352 O O . ARG A 1 171 ? -55.644 -2.949 19.343 1.00 91.62 171 ARG A O 1
ATOM 1359 N N . SER A 1 172 ? -57.798 -2.747 19.954 1.00 90.44 172 SER A N 1
ATOM 1360 C CA . SER A 1 172 ? -57.883 -1.308 19.660 1.00 90.44 172 SER A CA 1
ATOM 1361 C C . SER A 1 172 ? -57.027 -0.474 20.614 1.00 90.44 172 SER A C 1
ATOM 1363 O O . SER A 1 172 ? -56.297 0.399 20.153 1.00 90.44 172 SER A O 1
ATOM 1365 N N . ARG A 1 173 ? -57.036 -0.782 21.917 1.00 92.88 173 ARG A N 1
ATOM 1366 C CA . ARG A 1 173 ? -56.206 -0.075 22.905 1.00 92.88 173 ARG A CA 1
ATOM 1367 C C . ARG A 1 173 ? -54.723 -0.420 22.791 1.00 92.88 173 ARG A C 1
ATOM 1369 O O . ARG A 1 173 ? -53.900 0.479 22.866 1.00 92.88 173 ARG A O 1
ATOM 1376 N N . ALA A 1 174 ? -54.372 -1.673 22.508 1.00 93.81 174 ALA A N 1
ATOM 1377 C CA . ALA A 1 174 ? -52.985 -2.056 22.236 1.00 93.81 174 ALA A CA 1
ATOM 1378 C C . ALA A 1 174 ? -52.408 -1.301 21.027 1.00 93.81 174 ALA A C 1
ATOM 1380 O O . ALA A 1 174 ? -51.233 -0.934 21.028 1.00 93.81 174 ALA A O 1
ATOM 1381 N N . ALA A 1 175 ? -53.235 -1.060 20.002 1.00 90.88 175 ALA A N 1
ATOM 1382 C CA . ALA A 1 175 ? -52.861 -0.251 18.847 1.00 90.88 175 ALA A CA 1
ATOM 1383 C C . ALA A 1 175 ? -52.763 1.245 19.185 1.00 90.88 175 ALA A C 1
ATOM 1385 O O . ALA A 1 175 ? -51.875 1.917 18.674 1.00 90.88 175 ALA A O 1
ATOM 1386 N N . GLU A 1 176 ? -53.641 1.767 20.043 1.00 91.88 176 GLU A N 1
ATOM 1387 C CA . GLU A 1 176 ? -53.610 3.165 20.494 1.00 91.88 176 GLU A CA 1
ATOM 1388 C C . GLU A 1 176 ? -52.337 3.485 21.283 1.00 91.88 176 GLU A C 1
ATOM 1390 O O . GLU A 1 176 ? -51.618 4.411 20.916 1.00 91.88 176 GLU A O 1
ATOM 1395 N N . TYR A 1 177 ? -52.008 2.663 22.282 1.00 93.88 177 TYR A N 1
ATOM 1396 C CA . TYR A 1 177 ? -50.808 2.808 23.115 1.00 93.88 177 TYR A CA 1
ATOM 1397 C C . TYR A 1 177 ? -49.521 2.297 22.455 1.00 93.88 177 TYR A C 1
ATOM 1399 O O . TYR A 1 177 ? -48.487 2.213 23.112 1.00 93.88 177 TYR A O 1
ATOM 1407 N N . GLN A 1 178 ? -49.578 1.893 21.181 1.00 91.75 178 GLN A N 1
ATOM 1408 C CA . GLN A 1 178 ? -48.423 1.399 20.425 1.00 91.75 178 GLN A CA 1
ATOM 1409 C C . GLN A 1 178 ? -47.640 0.287 21.151 1.00 91.75 178 GLN A C 1
ATOM 1411 O O . GLN A 1 178 ? -46.417 0.199 21.048 1.00 91.75 178 GLN A O 1
ATOM 1416 N N . VAL A 1 179 ? -48.333 -0.626 21.846 1.00 93.50 179 VAL A N 1
ATOM 1417 C CA . VAL A 1 179 ? -47.692 -1.716 22.616 1.00 93.50 179 VAL A CA 1
ATOM 1418 C C . VAL A 1 179 ? -46.804 -2.587 21.727 1.00 93.50 179 VAL A C 1
ATOM 1420 O O . VAL A 1 179 ? -45.748 -3.058 22.144 1.00 93.50 179 VAL A O 1
ATOM 1423 N N . ALA A 1 180 ? -47.200 -2.759 20.464 1.00 91.12 180 ALA A N 1
ATOM 1424 C CA . ALA A 1 180 ? -46.415 -3.501 19.489 1.00 91.12 180 ALA A CA 1
ATOM 1425 C C . ALA A 1 180 ? -45.058 -2.843 19.162 1.00 91.12 180 ALA A C 1
ATOM 1427 O O . ALA A 1 180 ? -44.120 -3.546 18.797 1.00 91.12 180 ALA A O 1
ATOM 1428 N N . ASN A 1 181 ? -44.943 -1.519 19.302 1.00 90.69 181 ASN A N 1
ATOM 1429 C CA . ASN A 1 181 ? -43.739 -0.747 18.991 1.00 90.69 181 ASN A CA 1
ATOM 1430 C C . ASN A 1 181 ? -42.665 -0.828 20.095 1.00 90.69 181 ASN A C 1
ATOM 1432 O O . ASN A 1 181 ? -41.521 -0.445 19.870 1.00 90.69 181 ASN A O 1
ATOM 1436 N N . THR A 1 182 ? -43.004 -1.374 21.268 1.00 91.81 182 THR A N 1
ATOM 1437 C CA . THR A 1 182 ? -42.043 -1.638 22.355 1.00 91.81 182 THR A CA 1
ATOM 1438 C C . THR A 1 182 ? -41.090 -2.795 22.022 1.00 91.81 182 THR A C 1
ATOM 1440 O O . THR A 1 182 ? -40.031 -2.938 22.629 1.00 91.81 182 THR A O 1
ATOM 1443 N N . VAL A 1 183 ? -41.451 -3.652 21.059 1.00 92.62 183 VAL A N 1
ATOM 1444 C CA . VAL A 1 183 ? -40.629 -4.795 20.648 1.00 92.62 183 VAL A CA 1
ATOM 1445 C C . VAL A 1 183 ? -39.697 -4.384 19.511 1.00 92.62 183 VAL A C 1
ATOM 1447 O O . VAL A 1 183 ? -40.113 -4.272 18.360 1.00 92.62 183 VAL A O 1
ATOM 1450 N N . HIS A 1 184 ? -38.415 -4.204 19.824 1.00 91.19 184 HIS A N 1
ATOM 1451 C CA . HIS A 1 184 ? -37.394 -3.861 18.834 1.00 91.19 184 HIS A CA 1
ATOM 1452 C C . HIS A 1 184 ? -36.798 -5.120 18.196 1.00 91.19 184 HIS A C 1
ATOM 1454 O O . HIS A 1 184 ? -36.025 -5.861 18.807 1.00 91.19 184 HIS A O 1
ATOM 1460 N N . GLU A 1 185 ? -37.193 -5.369 16.952 1.00 92.75 185 GLU A N 1
ATOM 1461 C CA . GLU A 1 185 ? -36.666 -6.447 16.120 1.00 92.75 185 GLU A CA 1
ATOM 1462 C C . GLU A 1 185 ? -35.367 -6.014 15.436 1.00 92.75 185 GLU A C 1
ATOM 1464 O O . GLU A 1 185 ? -35.168 -4.832 15.169 1.00 92.75 185 GLU A O 1
ATOM 1469 N N . SER A 1 186 ? -34.501 -6.976 15.103 1.00 92.94 186 SER A N 1
ATOM 1470 C CA . SER A 1 186 ? -33.344 -6.665 14.265 1.00 92.94 186 SER A CA 1
ATOM 1471 C C . SER A 1 186 ? -33.730 -6.567 12.793 1.00 92.94 186 SER A C 1
ATOM 1473 O O . SER A 1 186 ? -34.431 -7.446 12.276 1.00 92.94 186 SER A O 1
ATOM 1475 N N . GLU A 1 187 ? -33.258 -5.517 12.125 1.00 92.50 187 GLU A N 1
ATOM 1476 C CA . GLU A 1 187 ? -33.619 -5.184 10.737 1.00 92.50 187 GLU A CA 1
ATOM 1477 C C . GLU A 1 187 ? -32.469 -5.423 9.740 1.00 92.50 187 GLU A C 1
ATOM 1479 O O . GLU A 1 187 ? -32.521 -5.011 8.580 1.00 92.50 187 GLU A O 1
ATOM 1484 N N . SER A 1 188 ? -31.421 -6.129 10.172 1.00 94.19 188 SER A N 1
ATOM 1485 C CA . SER A 1 188 ? -30.272 -6.468 9.332 1.00 94.19 188 SER A CA 1
ATOM 1486 C C . SER A 1 188 ? -30.606 -7.537 8.284 1.00 94.19 188 SER A C 1
ATOM 1488 O O . SER A 1 188 ? -31.056 -8.641 8.598 1.00 94.19 188 SER A O 1
ATOM 1490 N N . VAL A 1 189 ? -30.302 -7.246 7.015 1.00 94.69 189 VAL A N 1
ATOM 1491 C CA . VAL A 1 189 ? -30.401 -8.214 5.901 1.00 94.69 189 VAL A CA 1
ATOM 1492 C C . VAL A 1 189 ? -29.166 -9.122 5.821 1.00 94.69 189 VAL A C 1
ATOM 1494 O O . VAL A 1 189 ? -29.248 -10.226 5.287 1.00 94.69 189 VAL A O 1
ATOM 1497 N N . HIS A 1 190 ? -28.037 -8.690 6.393 1.00 93.75 190 HIS A N 1
ATOM 1498 C CA . HIS A 1 190 ? -26.774 -9.422 6.347 1.00 93.75 190 HIS A CA 1
ATOM 1499 C C . HIS A 1 190 ? -26.884 -10.799 7.038 1.00 93.75 190 HIS A C 1
ATOM 1501 O O . HIS A 1 190 ? -27.292 -10.863 8.205 1.00 93.75 190 HIS A O 1
ATOM 1507 N N . PRO A 1 191 ? -26.484 -11.910 6.386 1.00 93.06 191 PRO A N 1
ATOM 1508 C CA . PRO A 1 191 ? -26.710 -13.265 6.893 1.00 93.06 191 PRO A CA 1
ATOM 1509 C C . PRO A 1 191 ? -26.048 -13.551 8.248 1.00 93.06 191 PRO A C 1
ATOM 1511 O O . PRO A 1 191 ? -26.617 -14.292 9.050 1.00 93.06 191 PRO A O 1
ATOM 1514 N N . ILE A 1 192 ? -24.881 -12.963 8.552 1.00 94.25 192 ILE A N 1
ATOM 1515 C CA . ILE A 1 192 ? -24.263 -13.122 9.882 1.00 94.25 192 ILE A CA 1
ATOM 1516 C C . ILE A 1 192 ? -25.100 -12.440 10.967 1.00 94.25 192 ILE A C 1
ATOM 1518 O O . ILE A 1 192 ? -25.308 -13.021 12.030 1.00 94.25 192 ILE A O 1
ATOM 1522 N N . GLN A 1 193 ? -25.574 -11.216 10.729 1.00 92.75 193 GLN A N 1
ATOM 1523 C CA . GLN A 1 193 ? -26.382 -10.505 11.722 1.00 92.75 193 GLN A CA 1
ATOM 1524 C C . GLN A 1 193 ? -27.712 -11.232 11.927 1.00 92.75 193 GLN A C 1
ATOM 1526 O O . GLN A 1 193 ? -28.140 -11.462 13.056 1.00 92.75 193 GLN A O 1
ATOM 1531 N N . GLN A 1 194 ? -28.317 -11.725 10.842 1.00 93.00 194 GLN A N 1
ATOM 1532 C CA . GLN A 1 194 ? -29.494 -12.581 10.952 1.00 93.00 194 GLN A CA 1
ATOM 1533 C C . GLN A 1 194 ? -29.231 -13.823 11.804 1.00 93.00 194 GLN A C 1
ATOM 1535 O O . GLN A 1 194 ? -30.090 -14.166 12.613 1.00 93.00 194 GLN A O 1
ATOM 1540 N N . LEU A 1 195 ? -28.063 -14.466 11.680 1.00 93.00 195 LEU A N 1
ATOM 1541 C CA . LEU A 1 195 ? -27.678 -15.601 12.522 1.00 93.00 195 LEU A CA 1
ATOM 1542 C C . LEU A 1 195 ? -27.592 -15.210 14.005 1.00 93.00 195 LEU A C 1
ATOM 1544 O O . LEU A 1 195 ? -28.182 -15.895 14.843 1.00 93.00 195 LEU A O 1
ATOM 1548 N N . TYR A 1 196 ? -26.887 -14.121 14.331 1.00 93.62 196 TYR A N 1
ATOM 1549 C CA . TYR A 1 196 ? -26.738 -13.663 15.715 1.00 93.62 196 TYR A CA 1
ATOM 1550 C C . TYR A 1 196 ? -28.087 -13.387 16.370 1.00 93.62 196 TYR A C 1
ATOM 1552 O O . TYR A 1 196 ? -28.340 -13.855 17.480 1.00 93.62 196 TYR A O 1
ATOM 1560 N N . ASN A 1 197 ? -28.967 -12.652 15.698 1.00 91.25 197 ASN A N 1
ATOM 1561 C CA . ASN A 1 197 ? -30.233 -12.233 16.283 1.00 91.25 197 ASN A CA 1
ATOM 1562 C C . ASN A 1 197 ? -31.257 -13.372 16.232 1.00 91.25 197 ASN A C 1
ATOM 1564 O O . ASN A 1 197 ? -31.828 -13.738 17.257 1.00 91.25 197 ASN A O 1
ATOM 1568 N N . SER A 1 198 ? -31.435 -14.014 15.078 1.00 93.56 198 SER A N 1
ATOM 1569 C CA . SER A 1 198 ? -32.487 -15.020 14.883 1.00 93.56 198 SER A CA 1
ATOM 1570 C C . SER A 1 198 ? -32.198 -16.361 15.558 1.00 93.56 198 SER A C 1
ATOM 1572 O O . SER A 1 198 ? -33.127 -17.145 15.733 1.00 93.56 198 SER A O 1
ATOM 1574 N N . GLY A 1 199 ? -30.950 -16.634 15.963 1.00 88.00 199 GLY A N 1
ATOM 1575 C CA . GLY A 1 199 ? -30.587 -17.879 16.644 1.00 88.00 199 GLY A CA 1
ATOM 1576 C C . GLY A 1 199 ? -31.209 -18.034 18.038 1.00 88.00 199 GLY A C 1
ATOM 1577 O O . GLY A 1 199 ? -31.627 -19.131 18.399 1.00 88.00 199 GLY A O 1
ATOM 1578 N N . GLY A 1 200 ? -31.291 -16.950 18.819 1.00 85.50 200 GLY A N 1
ATOM 1579 C CA . GLY A 1 200 ? -31.880 -16.959 20.170 1.00 85.50 200 GLY A CA 1
ATOM 1580 C C . GLY A 1 200 ? -32.926 -15.871 20.431 1.00 85.50 200 GLY A C 1
ATOM 1581 O O . GLY A 1 200 ? -33.708 -15.978 21.371 1.00 85.50 200 GLY A O 1
ATOM 1582 N N . THR A 1 201 ? -32.963 -14.820 19.614 1.00 90.19 201 THR A N 1
ATOM 1583 C CA . THR A 1 201 ? -33.772 -13.611 19.831 1.00 90.19 201 THR A CA 1
ATOM 1584 C C . THR A 1 201 ? -34.429 -13.190 18.510 1.00 90.19 201 THR A C 1
ATOM 1586 O O . THR A 1 201 ? -34.230 -12.091 17.996 1.00 90.19 201 THR A O 1
ATOM 1589 N N . SER A 1 202 ? -35.176 -14.122 17.916 1.00 92.19 202 SER A N 1
ATOM 1590 C CA . SER A 1 202 ? -35.903 -13.924 16.658 1.00 92.19 202 SER A CA 1
ATOM 1591 C C . SER A 1 202 ? -37.168 -13.081 16.848 1.00 92.19 202 SER A C 1
ATOM 1593 O O . SER A 1 202 ? -37.644 -12.900 17.966 1.00 92.19 202 SER A O 1
ATOM 1595 N N . ARG A 1 203 ? -37.780 -12.636 15.741 1.00 90.06 203 ARG A N 1
ATOM 1596 C CA . ARG A 1 203 ? -39.080 -11.933 15.757 1.00 90.06 203 ARG A CA 1
ATOM 1597 C C . ARG A 1 203 ? -40.169 -12.735 16.475 1.00 90.06 203 ARG A C 1
ATOM 1599 O O . ARG A 1 203 ? -40.934 -12.178 17.255 1.00 90.06 203 ARG A O 1
ATOM 1606 N N . SER A 1 204 ? -40.226 -14.047 16.229 1.00 88.75 204 SER A N 1
ATOM 1607 C CA . SER A 1 204 ? -41.200 -14.938 16.867 1.00 88.75 204 SER A CA 1
ATOM 1608 C C . SER A 1 204 ? -40.963 -15.060 18.371 1.00 88.75 204 SER A C 1
ATOM 1610 O O . SER A 1 204 ? -41.909 -14.931 19.142 1.00 88.75 204 SER A O 1
ATOM 1612 N N . ALA A 1 205 ? -39.708 -15.243 18.791 1.00 90.69 205 ALA A N 1
ATOM 1613 C CA . ALA A 1 205 ? -39.356 -15.338 20.203 1.00 90.69 205 ALA A CA 1
ATOM 1614 C C . ALA A 1 205 ? -39.582 -14.008 20.936 1.00 90.69 205 ALA A C 1
ATOM 1616 O O . ALA A 1 205 ? -40.163 -13.999 22.015 1.00 90.69 205 ALA A O 1
ATOM 1617 N N . LEU A 1 206 ? -39.172 -12.884 20.341 1.00 92.94 206 LEU A N 1
ATOM 1618 C CA . LEU A 1 206 ? -39.323 -11.554 20.929 1.00 92.94 206 LEU A CA 1
ATOM 1619 C C . LEU A 1 206 ? -40.789 -11.203 21.177 1.00 92.94 206 LEU A C 1
ATOM 1621 O O . LEU A 1 206 ? -41.137 -10.868 22.301 1.00 92.94 206 LEU A O 1
ATOM 1625 N N . LYS A 1 207 ? -41.659 -11.337 20.171 1.00 91.69 207 LYS A N 1
ATOM 1626 C CA . LYS A 1 207 ? -43.095 -11.037 20.318 1.00 91.69 207 LYS A CA 1
ATOM 1627 C C . LYS A 1 207 ? -43.783 -11.920 21.351 1.00 91.69 207 LYS A C 1
ATOM 1629 O O . LYS A 1 207 ? -44.668 -11.455 22.056 1.00 91.69 207 LYS A O 1
ATOM 1634 N N . GLN A 1 208 ? -43.377 -13.186 21.439 1.00 90.94 208 GLN A N 1
ATOM 1635 C CA . GLN A 1 208 ? -43.939 -14.132 22.398 1.00 90.94 208 GLN A CA 1
ATOM 1636 C C . GLN A 1 208 ? -43.486 -13.856 23.839 1.00 90.94 208 GLN A C 1
ATOM 1638 O O . GLN A 1 208 ? -44.249 -14.099 24.767 1.00 90.94 208 GLN A O 1
ATOM 1643 N N . GLN A 1 209 ? -42.243 -13.412 24.030 1.00 92.88 209 GLN A N 1
ATOM 1644 C CA . GLN A 1 209 ? -41.626 -13.246 25.350 1.00 92.88 209 GLN A CA 1
ATOM 1645 C C . GLN A 1 209 ? -41.636 -11.790 25.842 1.00 92.88 209 GLN A C 1
ATOM 1647 O O . GLN A 1 209 ? -41.201 -11.519 26.961 1.00 92.88 209 GLN A O 1
ATOM 1652 N N . ALA A 1 210 ? -42.085 -10.837 25.027 1.00 92.94 210 ALA A N 1
ATOM 1653 C CA . ALA A 1 210 ? -42.072 -9.429 25.388 1.00 92.94 210 ALA A CA 1
ATOM 1654 C C . ALA A 1 210 ? -43.023 -9.130 26.553 1.00 92.94 210 ALA A C 1
ATOM 1656 O O . ALA A 1 210 ? -44.183 -9.532 26.555 1.00 92.94 210 ALA A O 1
ATOM 1657 N N . VAL A 1 211 ? -42.519 -8.359 27.514 1.00 93.88 211 VAL A N 1
ATOM 1658 C CA . VAL A 1 211 ? -43.274 -7.816 28.643 1.00 93.88 211 VAL A CA 1
ATOM 1659 C C . VAL A 1 211 ? -43.050 -6.312 28.633 1.00 93.88 211 VAL A C 1
ATOM 1661 O O . VAL A 1 211 ? -41.906 -5.862 28.679 1.00 93.88 211 VAL A O 1
ATOM 1664 N N . ALA A 1 212 ? -44.129 -5.538 28.529 1.00 92.25 212 ALA A N 1
ATOM 1665 C CA . ALA A 1 212 ? -44.057 -4.082 28.545 1.00 92.25 212 ALA A CA 1
ATOM 1666 C C . ALA A 1 212 ? -44.350 -3.555 29.947 1.00 92.25 212 ALA A C 1
ATOM 1668 O O . ALA A 1 212 ? -45.318 -3.952 30.595 1.00 92.25 212 ALA A O 1
ATOM 1669 N N . ASP A 1 213 ? -43.537 -2.609 30.396 1.00 92.69 213 ASP A N 1
ATOM 1670 C CA . ASP A 1 213 ? -43.812 -1.822 31.588 1.00 92.69 213 ASP A CA 1
ATOM 1671 C C . ASP A 1 213 ? -44.466 -0.488 31.228 1.00 92.69 213 ASP A C 1
ATOM 1673 O O . ASP A 1 213 ? -44.304 0.031 30.122 1.00 92.69 213 ASP A O 1
ATOM 1677 N N . ARG A 1 214 ? -45.199 0.099 32.177 1.00 95.06 214 ARG A N 1
ATOM 1678 C CA . ARG A 1 214 ? -45.914 1.365 31.947 1.00 95.06 214 ARG A CA 1
ATOM 1679 C C . ARG A 1 214 ? -44.977 2.509 31.553 1.00 95.06 214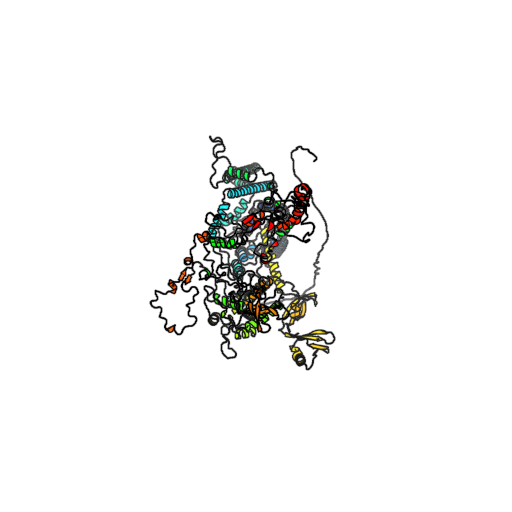 ARG A C 1
ATOM 1681 O O . ARG A 1 214 ? -45.376 3.343 30.747 1.00 95.06 214 ARG A O 1
ATOM 1688 N N . TYR A 1 215 ? -43.739 2.525 32.057 1.00 94.12 215 TYR A N 1
ATOM 1689 C CA . TYR A 1 215 ? -42.760 3.545 31.675 1.00 94.12 215 TYR A CA 1
ATOM 1690 C C . TYR A 1 215 ? -42.354 3.406 30.206 1.00 94.12 215 TYR A C 1
ATOM 1692 O O . TYR A 1 215 ? -42.311 4.412 29.509 1.00 94.12 215 TYR A O 1
ATOM 1700 N N . SER A 1 216 ? -42.144 2.183 29.707 1.00 93.25 216 SER A N 1
ATOM 1701 C CA . SER A 1 216 ? -41.841 1.948 28.285 1.00 93.25 216 SER A CA 1
ATOM 1702 C C . SER A 1 216 ? -42.934 2.415 27.320 1.00 93.25 216 SER A C 1
ATOM 1704 O O . SER A 1 216 ? -42.628 2.811 26.199 1.00 93.25 216 SER A O 1
ATOM 1706 N N . ILE A 1 217 ? -44.198 2.401 27.751 1.00 95.19 217 ILE A N 1
ATOM 1707 C CA . ILE A 1 217 ? -45.319 2.939 26.970 1.00 95.19 217 ILE A CA 1
ATOM 1708 C C . ILE A 1 217 ? -45.367 4.465 27.086 1.00 95.19 217 ILE A C 1
ATOM 1710 O O . ILE A 1 217 ? -45.518 5.154 26.081 1.00 95.19 217 ILE A O 1
ATOM 1714 N N . ALA A 1 218 ? -45.192 5.005 28.297 1.00 94.75 218 ALA A N 1
ATOM 1715 C CA . ALA A 1 218 ? -45.216 6.448 28.535 1.00 94.75 218 ALA A CA 1
ATOM 1716 C C . ALA A 1 218 ? -44.109 7.170 27.749 1.00 94.75 218 ALA A C 1
ATOM 1718 O O . ALA A 1 218 ? -44.338 8.238 27.188 1.00 94.75 218 ALA A O 1
ATOM 1719 N N . GLU A 1 219 ? -42.937 6.542 27.633 1.00 92.94 219 GLU A N 1
ATOM 1720 C CA . GLU A 1 219 ? -41.786 7.045 26.880 1.00 92.94 219 GLU A CA 1
ATOM 1721 C C . GLU A 1 219 ? -42.142 7.384 25.419 1.00 92.94 219 GLU A C 1
ATOM 1723 O O . GLU A 1 219 ? -41.666 8.387 24.896 1.00 92.94 219 GLU A O 1
ATOM 1728 N N . GLN A 1 220 ? -43.060 6.642 24.787 1.00 90.44 220 GLN A N 1
ATOM 1729 C CA . GLN A 1 220 ? -43.443 6.847 23.381 1.00 90.44 220 GLN A CA 1
ATOM 1730 C C . GLN A 1 220 ? -44.324 8.085 23.140 1.00 90.44 220 GLN A C 1
ATOM 1732 O O . GLN A 1 220 ? -44.365 8.603 22.023 1.00 90.44 220 GLN A O 1
ATOM 1737 N N . HIS A 1 221 ? -45.049 8.552 24.160 1.00 87.56 221 HIS A N 1
ATOM 1738 C CA . HIS A 1 221 ? -46.048 9.627 24.044 1.00 87.56 221 HIS A CA 1
ATOM 1739 C C . HIS A 1 221 ? -45.704 10.867 24.878 1.00 87.56 221 HIS A C 1
ATOM 1741 O O . HIS A 1 221 ? -46.533 11.763 25.039 1.00 87.56 221 HIS A O 1
ATOM 1747 N N . SER A 1 222 ? -44.475 10.925 25.382 1.00 88.69 222 SER A N 1
ATOM 1748 C CA . SER A 1 222 ? -43.984 11.978 26.266 1.00 88.69 222 SER A CA 1
ATOM 1749 C C . SER A 1 222 ? -42.972 12.890 25.558 1.00 88.69 222 SER A C 1
ATOM 1751 O O . SER A 1 222 ? -42.357 12.499 24.561 1.00 88.69 222 SER A O 1
ATOM 1753 N N . PRO A 1 223 ? -42.752 14.121 26.049 1.00 88.44 223 PRO A N 1
ATOM 1754 C CA . PRO A 1 223 ? -41.616 14.924 25.620 1.00 88.44 223 PRO A CA 1
ATOM 1755 C C . PRO A 1 223 ? -40.297 14.297 26.095 1.00 88.44 223 PRO A C 1
ATOM 1757 O O . PRO A 1 223 ? -40.195 13.856 27.240 1.00 88.44 223 PRO A O 1
ATOM 1760 N N . LEU A 1 224 ? -39.260 14.343 25.255 1.00 90.81 224 LEU A N 1
ATOM 1761 C CA . LEU A 1 224 ? -37.914 13.915 25.645 1.00 90.81 224 LEU A CA 1
ATOM 1762 C C . LEU A 1 224 ? -37.346 14.837 26.745 1.00 90.81 224 LEU A C 1
ATOM 1764 O O . LEU A 1 224 ? -37.388 16.065 26.589 1.00 90.81 224 LEU A O 1
ATOM 1768 N N . PRO A 1 225 ? -36.782 14.293 27.839 1.00 88.38 225 PRO A N 1
ATOM 1769 C CA . PRO A 1 225 ? -36.174 15.107 28.886 1.00 88.38 225 PRO A CA 1
ATOM 1770 C C . PRO A 1 225 ? -34.883 15.771 28.378 1.00 88.38 225 PRO A C 1
ATOM 1772 O O . PRO A 1 225 ? -33.938 15.103 27.975 1.00 88.38 225 PRO A O 1
ATOM 1775 N N . LEU A 1 226 ? -34.812 17.107 28.434 1.00 88.38 226 LEU A N 1
ATOM 1776 C CA . LEU A 1 226 ? -33.589 17.868 28.105 1.00 88.38 226 LEU A CA 1
ATOM 1777 C C . LEU A 1 226 ? -32.585 17.935 29.268 1.00 88.38 226 LEU A C 1
ATOM 1779 O O . LEU A 1 226 ? -31.489 18.471 29.114 1.00 88.38 226 LEU A O 1
ATOM 1783 N N . THR A 1 227 ? -32.986 17.468 30.451 1.00 85.25 227 THR A N 1
ATOM 1784 C CA . THR A 1 227 ? -32.179 17.483 31.673 1.00 85.25 227 THR A CA 1
ATOM 1785 C C . THR A 1 227 ? -31.856 16.050 32.054 1.00 85.25 227 THR A C 1
ATOM 1787 O O . THR A 1 227 ? -32.751 15.229 32.211 1.00 85.25 227 THR A O 1
ATOM 1790 N N . THR A 1 228 ? -30.573 15.747 32.192 1.00 86.50 228 THR A N 1
ATOM 1791 C CA . THR A 1 228 ? -30.110 14.488 32.778 1.00 86.50 228 THR A CA 1
ATOM 1792 C C . THR A 1 228 ? -30.284 14.520 34.296 1.00 86.50 228 THR A C 1
ATOM 1794 O O . THR A 1 228 ? -30.217 15.591 34.895 1.00 86.50 228 THR A O 1
ATOM 1797 N N . GLY A 1 229 ? -30.400 13.355 34.938 1.00 85.50 229 GLY A N 1
ATOM 1798 C CA . GLY A 1 229 ? -30.538 13.228 36.398 1.00 85.50 229 GLY A CA 1
ATOM 1799 C C . GLY A 1 229 ? -29.343 13.677 37.245 1.00 85.50 229 GLY A C 1
ATOM 1800 O O . GLY A 1 229 ? -29.407 13.588 38.467 1.00 85.50 229 GLY A O 1
ATOM 1801 N N . VAL A 1 230 ? -28.264 14.138 36.611 1.00 88.69 230 VAL A N 1
ATOM 1802 C CA . VAL A 1 230 ? -27.006 14.514 37.263 1.00 88.69 230 VAL A CA 1
ATOM 1803 C C . VAL A 1 230 ? -27.172 15.833 38.021 1.00 88.69 230 VAL A C 1
ATOM 1805 O O . VAL A 1 230 ? -27.347 16.895 37.418 1.00 88.69 230 VAL A O 1
ATOM 1808 N N . ASP A 1 231 ? -27.083 15.774 39.349 1.00 88.06 231 ASP A N 1
ATOM 1809 C CA . ASP A 1 231 ? -27.100 16.963 40.207 1.00 88.06 231 ASP A CA 1
ATOM 1810 C C . ASP A 1 231 ? -25.804 17.792 40.067 1.00 88.06 231 ASP A C 1
ATOM 1812 O O . ASP A 1 231 ? -24.770 17.314 39.597 1.00 88.06 231 ASP A O 1
ATOM 1816 N N . ARG A 1 232 ? -25.828 19.056 40.503 1.00 90.38 232 ARG A N 1
ATOM 1817 C CA . ARG A 1 232 ? -24.675 19.971 40.480 1.00 90.38 232 ARG A CA 1
ATOM 1818 C C . ARG A 1 232 ? -23.466 19.411 41.225 1.00 90.38 232 ARG A C 1
ATOM 1820 O O . ARG A 1 232 ? -22.350 19.554 40.732 1.00 90.38 232 ARG A O 1
ATOM 1827 N N . ASP A 1 233 ? -23.689 18.772 42.371 1.00 90.19 233 ASP A N 1
ATOM 1828 C CA . ASP A 1 233 ? -22.617 18.175 43.171 1.00 90.19 233 ASP A CA 1
ATOM 1829 C C . ASP A 1 233 ? -22.041 16.938 42.468 1.00 90.19 233 ASP A C 1
ATOM 1831 O O . ASP A 1 233 ? -20.824 16.794 42.366 1.00 90.19 233 ASP A O 1
ATOM 1835 N N . ALA A 1 234 ? -22.902 16.097 41.883 1.00 88.75 234 ALA A N 1
ATOM 1836 C CA . ALA A 1 234 ? -22.478 14.951 41.079 1.00 88.75 234 ALA A CA 1
ATOM 1837 C C . ALA A 1 234 ? -21.682 15.387 39.834 1.00 88.75 234 ALA A C 1
ATOM 1839 O O . ALA A 1 234 ? -20.705 14.736 39.460 1.00 88.75 234 ALA A O 1
ATOM 1840 N N . LEU A 1 235 ? -22.040 16.519 39.217 1.00 90.31 235 LEU A N 1
ATOM 1841 C CA . LEU A 1 235 ? -21.298 17.104 38.100 1.00 90.31 235 LEU A CA 1
ATOM 1842 C C . LEU A 1 235 ? -19.929 17.670 38.530 1.00 90.31 235 LEU A C 1
ATOM 1844 O O . LEU A 1 235 ? -18.954 17.528 37.789 1.00 90.31 235 LEU A O 1
ATOM 1848 N N . ASP A 1 236 ? -19.824 18.282 39.715 1.00 90.38 236 ASP A N 1
ATOM 1849 C CA . ASP A 1 236 ? -18.537 18.712 40.289 1.00 90.38 236 ASP A CA 1
ATOM 1850 C C . ASP A 1 236 ? -17.638 17.500 40.582 1.00 90.38 236 ASP A C 1
ATOM 1852 O O . ASP A 1 236 ? -16.475 17.467 40.166 1.00 90.38 236 ASP A O 1
ATOM 1856 N N . GLU A 1 237 ? -18.192 16.453 41.201 1.00 89.75 237 GLU A N 1
ATOM 1857 C CA . GLU A 1 237 ? -17.503 15.179 41.426 1.00 89.75 237 GLU A CA 1
ATOM 1858 C C . GLU A 1 237 ? -17.050 14.538 40.102 1.00 89.75 237 GLU A C 1
ATOM 1860 O O . GLU A 1 237 ? -15.908 14.071 40.002 1.00 89.75 237 GLU A O 1
ATOM 1865 N N . ALA A 1 238 ? -17.893 14.566 39.062 1.00 88.44 238 ALA A N 1
ATOM 1866 C CA . ALA A 1 238 ? -17.566 14.082 37.721 1.00 88.44 238 ALA A CA 1
ATOM 1867 C C . ALA A 1 238 ? -16.366 14.832 37.131 1.00 88.44 238 ALA A C 1
ATOM 1869 O O . ALA A 1 238 ? -15.409 14.218 36.647 1.00 88.44 238 ALA A O 1
ATOM 1870 N N . GLN A 1 239 ? -16.382 16.163 37.219 1.00 90.19 239 GLN A N 1
ATOM 1871 C CA . GLN A 1 239 ? -15.322 17.006 36.682 1.00 90.19 239 GLN A CA 1
ATOM 1872 C C . GLN A 1 239 ? -13.999 16.809 37.432 1.00 90.19 239 GLN A C 1
ATOM 1874 O O . GLN A 1 239 ? -12.957 16.651 36.793 1.00 90.19 239 GLN A O 1
ATOM 1879 N N . ARG A 1 240 ? -14.021 16.748 38.770 1.00 92.69 240 ARG A N 1
ATOM 1880 C CA . ARG A 1 240 ? -12.826 16.468 39.588 1.00 92.69 240 ARG A CA 1
ATOM 1881 C C . ARG A 1 240 ? -12.267 15.076 39.334 1.00 92.69 240 ARG A C 1
ATOM 1883 O O . ARG A 1 240 ? -11.052 14.895 39.262 1.00 92.69 240 ARG A O 1
ATOM 1890 N N . THR A 1 241 ? -13.146 14.087 39.193 1.00 90.62 241 THR A N 1
ATOM 1891 C CA . THR A 1 241 ? -12.751 12.708 38.896 1.00 90.62 241 THR A CA 1
ATOM 1892 C C . THR A 1 241 ? -12.060 12.632 37.542 1.00 90.62 241 THR A C 1
ATOM 1894 O O . THR A 1 241 ? -10.974 12.055 37.447 1.00 90.62 241 THR A O 1
ATOM 1897 N N . LYS A 1 242 ? -12.642 13.265 36.520 1.00 93.06 242 LYS A N 1
ATOM 1898 C CA . LYS A 1 242 ? -12.056 13.361 35.183 1.00 93.06 242 LYS A CA 1
ATOM 1899 C C . LYS A 1 242 ? -10.688 14.041 35.211 1.00 93.06 242 LYS A C 1
ATOM 1901 O O . LYS A 1 242 ? -9.734 13.479 34.681 1.00 93.06 242 LYS A O 1
ATOM 1906 N N . ASP A 1 243 ? -10.584 15.211 35.839 1.00 92.56 243 ASP A N 1
ATOM 1907 C CA . ASP A 1 243 ? -9.338 15.982 35.919 1.00 92.56 243 ASP A CA 1
ATOM 1908 C C . ASP A 1 243 ? -8.209 15.183 36.589 1.00 92.56 243 ASP A C 1
ATOM 1910 O O . ASP A 1 243 ? -7.135 15.004 36.014 1.00 92.56 243 ASP A O 1
ATOM 1914 N N . ARG A 1 244 ? -8.485 14.583 37.754 1.00 92.56 244 ARG A N 1
ATOM 1915 C CA . ARG A 1 244 ? -7.521 13.742 38.478 1.00 92.56 244 ARG A CA 1
ATOM 1916 C C . ARG A 1 244 ? -7.013 12.578 37.623 1.00 92.56 244 ARG A C 1
ATOM 1918 O O . ARG A 1 244 ? -5.806 12.357 37.547 1.00 92.56 244 ARG A O 1
ATOM 1925 N N . ILE A 1 245 ? -7.920 11.840 36.976 1.00 93.94 245 ILE A N 1
ATOM 1926 C CA . ILE A 1 245 ? -7.559 10.682 36.144 1.00 93.94 245 ILE A CA 1
ATOM 1927 C C . ILE A 1 245 ? -6.717 11.119 34.941 1.00 93.94 245 ILE A C 1
ATOM 1929 O O . ILE A 1 245 ? -5.698 10.487 34.653 1.00 93.94 245 ILE A O 1
ATOM 1933 N N . LEU A 1 246 ? -7.114 12.197 34.257 1.00 93.31 246 LEU A N 1
ATOM 1934 C CA . LEU A 1 246 ? -6.372 12.723 33.111 1.00 93.31 246 LEU A CA 1
ATOM 1935 C C . LEU A 1 246 ? -4.969 13.177 33.520 1.00 93.31 246 LEU A C 1
ATOM 1937 O O . LEU A 1 246 ? -3.992 12.754 32.903 1.00 93.31 246 LEU A O 1
ATOM 1941 N N . ASN A 1 247 ? -4.848 13.949 34.599 1.00 94.81 247 ASN A N 1
ATOM 1942 C CA . ASN A 1 247 ? -3.558 14.414 35.101 1.00 94.81 247 ASN A CA 1
ATOM 1943 C C . ASN A 1 247 ? -2.617 13.252 35.471 1.00 94.81 247 ASN A C 1
ATOM 1945 O O . ASN A 1 247 ? -1.446 13.233 35.081 1.00 94.81 247 ASN A O 1
ATOM 1949 N N . ASP A 1 248 ? -3.134 12.241 36.172 1.00 94.81 248 ASP A N 1
ATOM 1950 C CA . ASP A 1 248 ? -2.359 11.049 36.522 1.00 94.81 248 ASP A CA 1
ATOM 1951 C C . ASP A 1 248 ? -1.947 10.255 35.268 1.00 94.81 248 ASP A C 1
ATOM 1953 O O . ASP A 1 248 ? -0.840 9.716 35.198 1.00 94.81 248 ASP A O 1
ATOM 1957 N N . SER A 1 249 ? -2.803 10.193 34.246 1.00 94.38 249 SER A N 1
ATOM 1958 C CA . SER A 1 249 ? -2.479 9.522 32.983 1.00 94.38 249 SER A CA 1
ATOM 1959 C C . SER A 1 249 ? -1.367 10.235 32.204 1.00 94.38 249 SER A C 1
ATOM 1961 O O . SER A 1 249 ? -0.404 9.577 31.807 1.00 94.38 249 SER A O 1
ATOM 1963 N N . PHE A 1 250 ? -1.420 11.566 32.082 1.00 93.31 250 PHE A N 1
ATOM 1964 C CA . PHE A 1 250 ? -0.375 12.360 31.428 1.00 93.31 250 PHE A CA 1
ATOM 1965 C C . PHE A 1 250 ? 0.949 12.296 32.188 1.00 93.31 250 PHE A C 1
ATOM 1967 O O . PHE A 1 250 ? 2.018 12.189 31.585 1.00 93.31 250 PHE A O 1
ATOM 1974 N N . THR A 1 251 ? 0.892 12.299 33.521 1.00 95.00 251 THR A N 1
ATOM 1975 C CA . THR A 1 251 ? 2.077 12.104 34.367 1.00 95.00 251 THR A CA 1
ATOM 1976 C C . THR A 1 251 ? 2.701 10.735 34.102 1.00 95.00 251 THR A C 1
ATOM 1978 O O . THR A 1 251 ? 3.903 10.636 33.861 1.00 95.00 251 THR A O 1
ATOM 1981 N N . ALA A 1 252 ? 1.890 9.674 34.084 1.00 96.00 252 ALA A N 1
ATOM 1982 C CA . ALA A 1 252 ? 2.368 8.321 33.815 1.00 96.00 252 ALA A CA 1
ATOM 1983 C C . ALA A 1 252 ? 2.987 8.183 32.415 1.00 96.00 252 ALA A C 1
ATOM 1985 O O . ALA A 1 252 ? 4.039 7.561 32.272 1.00 96.00 252 ALA A O 1
ATOM 1986 N N . GLU A 1 253 ? 2.370 8.767 31.388 1.00 95.00 253 GLU A N 1
ATOM 1987 C CA . GLU A 1 253 ? 2.904 8.749 30.026 1.00 95.00 253 GLU A CA 1
ATOM 1988 C C . GLU A 1 253 ? 4.259 9.458 29.934 1.00 95.00 253 GLU A C 1
ATOM 1990 O O . GLU A 1 253 ? 5.225 8.887 29.419 1.00 95.00 253 GLU A O 1
ATOM 1995 N N . ASN A 1 254 ? 4.361 10.666 30.489 1.00 94.38 254 ASN A N 1
ATOM 1996 C CA . ASN A 1 254 ? 5.607 11.422 30.466 1.00 94.38 254 ASN A CA 1
ATOM 1997 C C . ASN A 1 254 ? 6.722 10.727 31.259 1.00 94.38 254 ASN A C 1
ATOM 1999 O O . ASN A 1 254 ? 7.886 10.792 30.865 1.00 94.38 254 ASN A O 1
ATOM 2003 N N . LEU A 1 255 ? 6.394 9.981 32.318 1.00 95.88 255 LEU A N 1
ATOM 2004 C CA . LEU A 1 255 ? 7.366 9.137 33.016 1.00 95.88 255 LEU A CA 1
ATOM 2005 C C . LEU A 1 255 ? 7.875 7.989 32.132 1.00 95.88 255 LEU A C 1
ATOM 2007 O O . LEU A 1 255 ? 9.074 7.715 32.125 1.00 95.88 255 LEU A O 1
ATOM 2011 N N . LEU A 1 256 ? 7.016 7.343 31.332 1.00 96.31 256 LEU A N 1
ATOM 2012 C CA . LEU A 1 256 ? 7.458 6.323 30.365 1.00 96.31 256 LEU A CA 1
ATOM 2013 C C . LEU A 1 256 ? 8.413 6.907 29.310 1.00 96.31 256 LEU A C 1
ATOM 2015 O O . LEU A 1 256 ? 9.368 6.234 28.907 1.00 96.31 256 LEU A O 1
ATOM 2019 N N . ILE A 1 257 ? 8.168 8.148 28.876 1.00 95.69 257 ILE A N 1
ATOM 2020 C CA . ILE A 1 257 ? 9.036 8.892 27.951 1.00 95.69 257 ILE A CA 1
ATOM 2021 C C . ILE A 1 257 ? 10.363 9.244 28.630 1.00 95.69 257 ILE A C 1
ATOM 2023 O O . ILE A 1 257 ? 11.420 8.928 28.089 1.00 95.69 257 ILE A O 1
ATOM 2027 N N . THR A 1 258 ? 10.316 9.808 29.839 1.00 95.06 258 THR A N 1
ATOM 2028 C CA . THR A 1 258 ? 11.491 10.197 30.641 1.00 95.06 258 THR A CA 1
ATOM 2029 C C . THR A 1 258 ? 12.393 8.996 30.926 1.00 95.06 258 THR A C 1
ATOM 2031 O O . THR A 1 258 ? 13.617 9.085 30.872 1.00 95.06 258 THR A O 1
ATOM 2034 N N . HIS A 1 259 ? 11.796 7.827 31.159 1.00 96.75 259 HIS A N 1
ATOM 2035 C CA . HIS A 1 259 ? 12.508 6.565 31.329 1.00 96.75 259 HIS A CA 1
ATOM 2036 C C . HIS A 1 259 ? 13.060 5.963 30.026 1.00 96.75 259 HIS A C 1
ATOM 2038 O O . HIS A 1 259 ? 13.755 4.945 30.087 1.00 96.75 259 HIS A O 1
ATOM 2044 N N . GLY A 1 260 ? 12.745 6.533 28.860 1.00 95.19 260 GLY A N 1
ATOM 2045 C CA . GLY A 1 260 ? 13.178 6.042 27.550 1.00 95.19 260 GLY A CA 1
ATOM 2046 C C . GLY A 1 260 ? 12.493 4.745 27.105 1.00 95.19 260 GLY A C 1
ATOM 2047 O O . GLY A 1 260 ? 12.953 4.092 26.167 1.00 95.19 260 GLY A O 1
ATOM 2048 N N . LEU A 1 261 ? 11.393 4.338 27.752 1.00 96.81 261 LEU A N 1
ATOM 2049 C CA . LEU A 1 261 ? 10.698 3.088 27.423 1.00 96.81 261 LEU A CA 1
ATOM 2050 C C . LEU A 1 261 ? 9.996 3.169 26.063 1.00 96.81 261 LEU A C 1
ATOM 2052 O O . LEU A 1 261 ? 9.993 2.189 25.323 1.00 96.81 261 LEU A O 1
ATOM 2056 N N . ARG A 1 262 ? 9.489 4.352 25.694 1.00 95.50 262 ARG A N 1
ATOM 2057 C CA . ARG A 1 262 ? 8.910 4.606 24.363 1.00 95.50 262 ARG A CA 1
ATOM 2058 C C . ARG A 1 262 ? 9.943 4.551 23.237 1.00 95.50 262 ARG A C 1
ATOM 2060 O O . ARG A 1 262 ? 9.640 4.084 22.144 1.00 95.50 262 ARG A O 1
ATOM 2067 N N . GLU A 1 263 ? 11.173 4.997 23.484 1.00 93.75 263 GLU A N 1
ATOM 2068 C CA . GLU A 1 263 ? 12.256 4.874 22.501 1.00 93.75 263 GLU A CA 1
ATOM 2069 C C . GLU A 1 263 ? 12.691 3.411 22.343 1.00 93.75 263 GLU A C 1
ATOM 2071 O O . GLU A 1 263 ? 12.871 2.928 21.221 1.00 93.75 263 GLU A O 1
ATOM 2076 N N . LYS A 1 264 ? 12.772 2.674 23.460 1.00 96.81 264 LYS A N 1
ATOM 2077 C CA . LYS A 1 264 ? 13.035 1.232 23.451 1.00 96.81 264 LYS A CA 1
ATOM 2078 C C . LYS A 1 264 ? 11.964 0.459 22.672 1.00 96.81 264 LYS A C 1
ATOM 2080 O O . LYS A 1 264 ? 12.315 -0.376 21.849 1.00 96.81 264 LYS A O 1
ATOM 2085 N N . GLU A 1 265 ? 10.686 0.777 22.865 1.00 94.81 265 GLU A N 1
ATOM 2086 C CA . GLU A 1 265 ? 9.566 0.175 22.127 1.00 94.81 265 GLU A CA 1
ATOM 2087 C C . GLU A 1 265 ? 9.732 0.326 20.600 1.00 94.81 265 GLU A C 1
ATOM 2089 O O . GLU A 1 265 ? 9.652 -0.655 19.858 1.00 94.81 265 GLU A O 1
ATOM 2094 N N . LYS A 1 266 ? 10.059 1.536 20.120 1.00 94.38 266 LYS A N 1
ATOM 2095 C CA . LYS A 1 266 ? 10.323 1.805 18.691 1.00 94.38 266 LYS A CA 1
ATOM 2096 C C . LYS A 1 266 ? 11.540 1.034 18.164 1.00 94.38 266 LYS A C 1
ATOM 2098 O O . LYS A 1 266 ? 11.537 0.546 17.026 1.00 94.38 266 LYS A O 1
ATOM 2103 N N . HIS A 1 267 ? 12.587 0.917 18.981 1.00 93.88 267 HIS A N 1
ATOM 2104 C CA . HIS A 1 267 ? 13.757 0.112 18.646 1.00 93.88 267 HIS A CA 1
ATOM 2105 C C . HIS A 1 267 ? 13.389 -1.369 18.507 1.00 93.88 267 HIS A C 1
ATOM 2107 O O . HIS A 1 267 ? 13.701 -1.976 17.484 1.00 93.88 267 HIS A O 1
ATOM 2113 N N . ASP A 1 268 ? 12.675 -1.929 19.482 1.00 96.19 268 ASP A N 1
ATOM 2114 C CA . ASP A 1 268 ? 12.274 -3.336 19.501 1.00 96.19 268 ASP A CA 1
ATOM 2115 C C . ASP A 1 268 ? 11.346 -3.667 18.317 1.00 96.19 268 ASP A C 1
ATOM 2117 O O . ASP A 1 268 ? 11.538 -4.689 17.655 1.00 96.19 268 ASP A O 1
ATOM 2121 N N . PHE A 1 269 ? 10.436 -2.760 17.938 1.00 95.00 269 PHE A N 1
ATOM 2122 C CA . PHE A 1 269 ? 9.656 -2.884 16.701 1.00 95.00 269 PHE A CA 1
ATOM 2123 C C . PHE A 1 269 ? 10.555 -3.026 15.463 1.00 95.00 269 PHE A C 1
ATOM 2125 O O . PHE A 1 269 ? 10.360 -3.924 14.643 1.00 95.00 269 PHE A O 1
ATOM 2132 N N . THR A 1 270 ? 11.596 -2.198 15.350 1.00 95.88 270 THR A N 1
ATOM 2133 C CA . THR A 1 270 ? 12.576 -2.271 14.251 1.00 95.88 270 THR A CA 1
ATOM 2134 C C . THR A 1 270 ? 13.323 -3.611 14.225 1.00 95.88 270 THR A C 1
ATOM 2136 O O . THR A 1 270 ? 13.663 -4.111 13.151 1.00 95.88 270 THR A O 1
ATOM 2139 N N . ILE A 1 271 ? 13.562 -4.226 15.389 1.00 94.94 271 ILE A N 1
ATOM 2140 C CA . ILE A 1 271 ? 14.152 -5.567 15.488 1.00 94.94 271 ILE A CA 1
ATOM 2141 C C . ILE A 1 271 ? 13.174 -6.638 14.998 1.00 94.94 271 ILE A C 1
ATOM 2143 O O . ILE A 1 271 ? 13.577 -7.505 14.221 1.00 94.94 271 ILE A O 1
ATOM 2147 N N . LEU A 1 272 ? 11.901 -6.569 15.397 1.00 96.25 272 LEU A N 1
ATOM 2148 C CA . LEU A 1 272 ? 10.863 -7.514 14.962 1.00 96.25 272 LEU A CA 1
ATOM 2149 C C . LEU A 1 272 ? 10.668 -7.503 13.437 1.00 96.25 272 LEU A C 1
ATOM 2151 O O . LEU A 1 272 ? 10.440 -8.553 12.833 1.00 96.25 272 LEU A O 1
ATOM 2155 N N . GLN A 1 273 ? 10.860 -6.345 12.794 1.00 96.00 273 GLN A N 1
ATOM 2156 C CA . GLN A 1 273 ? 10.819 -6.206 11.333 1.00 96.00 273 GLN A CA 1
ATOM 2157 C C . GLN A 1 273 ? 11.883 -7.035 10.594 1.00 96.00 273 GLN A C 1
ATOM 2159 O O . GLN A 1 273 ? 11.787 -7.165 9.387 1.00 96.00 273 GLN A O 1
ATOM 2164 N N . ARG A 1 274 ? 12.883 -7.628 11.262 1.00 96.12 274 ARG A N 1
ATOM 2165 C CA . ARG A 1 274 ? 13.887 -8.492 10.604 1.00 96.12 274 ARG A CA 1
ATOM 2166 C C . ARG A 1 274 ? 13.329 -9.838 10.125 1.00 96.12 274 ARG A C 1
ATOM 2168 O O . ARG A 1 274 ? 13.970 -10.504 9.316 1.00 96.12 274 ARG A O 1
ATOM 2175 N N . THR A 1 275 ? 12.177 -10.261 10.648 1.00 94.38 275 THR A N 1
ATOM 2176 C CA . THR A 1 275 ? 11.597 -11.593 10.386 1.00 94.38 275 THR A CA 1
ATOM 2177 C C . THR A 1 275 ? 10.399 -11.542 9.435 1.00 94.38 275 THR A C 1
ATOM 2179 O O . THR A 1 275 ? 10.064 -12.548 8.808 1.00 94.38 275 THR A O 1
ATOM 2182 N N . VAL A 1 276 ? 9.739 -10.388 9.319 1.00 94.00 276 VAL A N 1
ATOM 2183 C CA . VAL A 1 276 ? 8.476 -10.251 8.582 1.00 94.00 276 VAL A CA 1
ATOM 2184 C C . VAL A 1 276 ? 8.680 -10.411 7.072 1.00 94.00 276 VAL A C 1
ATOM 2186 O O . VAL A 1 276 ? 9.619 -9.876 6.503 1.00 94.00 276 VAL A O 1
ATOM 2189 N N . ARG A 1 277 ? 7.800 -11.139 6.387 1.00 92.19 277 ARG A N 1
ATOM 2190 C CA . ARG A 1 277 ? 7.796 -11.168 4.914 1.00 92.19 277 ARG A CA 1
ATOM 2191 C C . ARG A 1 277 ? 6.919 -10.048 4.376 1.00 92.19 277 ARG A C 1
ATOM 2193 O O . ARG A 1 277 ? 6.019 -9.581 5.073 1.00 92.19 277 ARG A O 1
ATOM 2200 N N . ILE A 1 278 ? 7.092 -9.693 3.107 1.00 92.75 278 ILE A N 1
ATOM 2201 C CA . ILE A 1 278 ? 6.056 -8.921 2.411 1.00 92.75 278 ILE A CA 1
ATOM 2202 C C . ILE A 1 278 ? 4.830 -9.838 2.224 1.00 92.75 278 ILE A C 1
ATOM 2204 O O . ILE A 1 278 ? 4.989 -10.941 1.690 1.00 92.75 278 ILE A O 1
ATOM 2208 N N . PRO A 1 279 ? 3.620 -9.441 2.666 1.00 93.88 279 PRO A N 1
ATOM 2209 C CA . PRO A 1 279 ? 2.434 -10.278 2.512 1.00 93.88 279 PRO A CA 1
ATOM 2210 C C . PRO A 1 279 ? 2.083 -10.508 1.037 1.00 93.88 279 PRO A C 1
ATOM 2212 O O . PRO A 1 279 ? 2.220 -9.603 0.213 1.00 93.88 279 PRO A O 1
ATOM 2215 N N . PHE A 1 280 ? 1.580 -11.699 0.708 1.00 94.56 280 PHE A N 1
ATOM 2216 C CA . PHE A 1 280 ? 0.971 -11.953 -0.597 1.00 94.56 280 PHE A CA 1
ATOM 2217 C C . PHE A 1 280 ? -0.396 -11.266 -0.658 1.00 94.56 280 PHE A C 1
ATOM 2219 O O . PHE A 1 280 ? -1.277 -11.596 0.130 1.00 94.56 280 PHE A O 1
ATOM 2226 N N . GLN A 1 281 ? -0.549 -10.314 -1.578 1.00 93.88 281 GLN A N 1
ATOM 2227 C CA . GLN A 1 281 ? -1.766 -9.505 -1.751 1.00 93.88 281 GLN A CA 1
ATOM 2228 C C . GLN A 1 281 ? -2.696 -10.039 -2.850 1.00 93.88 281 GLN A C 1
ATOM 2230 O O . GLN A 1 281 ? -3.647 -9.369 -3.235 1.00 93.88 281 GLN A O 1
ATOM 2235 N N . GLY A 1 282 ? -2.406 -11.233 -3.370 1.00 94.94 282 GLY A N 1
ATOM 2236 C CA . GLY A 1 282 ? -3.096 -11.802 -4.519 1.00 94.94 282 GLY A CA 1
ATOM 2237 C C . GLY A 1 282 ? -2.526 -11.367 -5.870 1.00 94.94 282 GLY A C 1
ATOM 2238 O O . GLY A 1 282 ? -1.728 -10.434 -5.947 1.00 94.94 282 GLY A O 1
ATOM 2239 N N . TYR A 1 283 ? -2.931 -12.071 -6.930 1.00 96.81 283 TYR A N 1
ATOM 2240 C CA . TYR A 1 283 ? -2.677 -11.657 -8.318 1.00 96.81 283 TYR A CA 1
ATOM 2241 C C . TYR A 1 283 ? -3.684 -10.579 -8.736 1.00 96.81 283 TYR A C 1
ATOM 2243 O O . TYR A 1 283 ? -3.291 -9.467 -9.072 1.00 96.81 283 TYR A O 1
ATOM 2251 N N . ASP A 1 284 ? -4.984 -10.872 -8.615 1.00 96.38 284 ASP A N 1
ATOM 2252 C CA . ASP A 1 284 ? -6.038 -9.852 -8.641 1.00 96.38 284 ASP A CA 1
ATOM 2253 C C . ASP A 1 284 ? -6.252 -9.313 -7.220 1.00 96.38 284 ASP A C 1
ATOM 2255 O O . ASP A 1 284 ? -6.889 -9.962 -6.378 1.00 96.38 284 ASP A O 1
ATOM 2259 N N . MET A 1 285 ? -5.647 -8.156 -6.941 1.00 96.75 285 MET A N 1
ATOM 2260 C CA . MET A 1 285 ? -5.586 -7.569 -5.598 1.00 96.75 285 MET A CA 1
ATOM 2261 C C . MET A 1 285 ? -6.962 -7.118 -5.090 1.00 96.75 285 MET A C 1
ATOM 2263 O O . MET A 1 285 ? -7.267 -7.319 -3.913 1.00 96.75 285 MET A O 1
ATOM 2267 N N . ASP A 1 286 ? -7.821 -6.582 -5.965 1.00 95.62 286 ASP A N 1
ATOM 2268 C CA . ASP A 1 286 ? -9.183 -6.167 -5.597 1.00 95.62 286 ASP A CA 1
ATOM 2269 C C . ASP A 1 286 ? -10.018 -7.369 -5.146 1.00 95.62 286 ASP A C 1
ATOM 2271 O O . ASP A 1 286 ? -10.665 -7.342 -4.094 1.00 95.62 286 ASP A O 1
ATOM 2275 N N . ARG A 1 287 ? -9.943 -8.472 -5.902 1.00 96.44 287 ARG A N 1
ATOM 2276 C CA . ARG A 1 287 ? -10.596 -9.732 -5.539 1.00 96.44 287 ARG A CA 1
ATOM 2277 C C . ARG A 1 287 ? -10.056 -10.291 -4.224 1.00 96.44 287 ARG A C 1
ATOM 2279 O O . ARG A 1 287 ? -10.850 -10.744 -3.401 1.00 96.44 287 ARG A O 1
ATOM 2286 N N . PHE A 1 288 ? -8.738 -10.289 -4.028 1.00 96.88 288 PHE A N 1
ATOM 2287 C CA . PHE A 1 288 ? -8.118 -10.808 -2.806 1.00 96.88 288 PHE A CA 1
ATOM 2288 C C . PHE A 1 288 ? -8.577 -10.029 -1.568 1.00 96.88 288 PHE A C 1
ATOM 2290 O O . PHE A 1 288 ? -9.025 -10.634 -0.592 1.00 96.88 288 PHE A O 1
ATOM 2297 N N . LEU A 1 289 ? -8.537 -8.694 -1.630 1.00 96.50 289 LEU A N 1
ATOM 2298 C CA . LEU A 1 289 ? -8.930 -7.830 -0.520 1.00 96.50 289 LEU A CA 1
ATOM 2299 C C . LEU A 1 289 ? -10.425 -7.950 -0.192 1.00 96.50 289 LEU A C 1
ATOM 2301 O O . LEU A 1 289 ? -10.790 -8.021 0.981 1.00 96.50 289 LEU A O 1
ATOM 2305 N N . ALA A 1 290 ? -11.288 -8.002 -1.210 1.00 96.38 290 ALA A N 1
ATOM 2306 C CA . ALA A 1 290 ? -12.721 -8.223 -1.026 1.00 96.38 290 ALA A CA 1
ATOM 2307 C C . ALA A 1 290 ? -12.992 -9.592 -0.378 1.00 96.38 290 ALA A C 1
ATOM 2309 O O . ALA A 1 290 ? -13.721 -9.694 0.607 1.00 96.38 290 ALA A O 1
ATOM 2310 N N . GLN A 1 291 ? -12.338 -10.649 -0.868 1.00 96.25 291 GLN A N 1
ATOM 2311 C CA . GLN A 1 291 ? -12.493 -11.998 -0.324 1.00 96.25 291 GLN A CA 1
ATOM 2312 C C . GLN A 1 291 ? -12.009 -12.108 1.127 1.00 96.25 291 GLN A C 1
ATOM 2314 O O . GLN A 1 291 ? -12.647 -12.797 1.917 1.00 96.25 291 GLN A O 1
ATOM 2319 N N . GLN A 1 292 ? -10.940 -11.400 1.503 1.00 94.50 292 GLN A N 1
ATOM 2320 C CA . GLN A 1 292 ? -10.483 -11.329 2.893 1.00 94.50 292 GLN A CA 1
ATOM 2321 C C . GLN A 1 292 ? -11.531 -10.690 3.822 1.00 94.50 292 GLN A C 1
ATOM 2323 O O . GLN A 1 292 ? -11.629 -11.077 4.983 1.00 94.50 292 GLN A O 1
ATOM 2328 N N . LYS A 1 293 ? -12.321 -9.736 3.314 1.00 94.88 293 LYS A N 1
ATOM 2329 C CA . LYS A 1 293 ? -13.429 -9.096 4.041 1.00 94.88 293 LYS A CA 1
ATOM 2330 C C . LYS A 1 293 ? -14.732 -9.906 4.011 1.00 94.88 293 LYS A C 1
ATOM 2332 O O . LYS A 1 293 ? -15.671 -9.538 4.702 1.00 94.88 293 LYS A O 1
ATOM 2337 N N . GLY A 1 294 ? -14.800 -10.978 3.218 1.00 94.69 294 GLY A N 1
ATOM 2338 C CA . GLY A 1 294 ? -15.988 -11.824 3.081 1.00 94.69 294 GLY A CA 1
ATOM 2339 C C . GLY A 1 294 ? -17.092 -11.265 2.176 1.00 94.69 294 GLY A C 1
ATOM 2340 O O . GLY A 1 294 ? -18.174 -11.833 2.164 1.00 94.69 294 GLY A O 1
ATOM 2341 N N . THR A 1 295 ? -16.839 -10.201 1.402 1.00 94.62 295 THR A N 1
ATOM 2342 C CA . THR A 1 295 ? -17.875 -9.510 0.606 1.00 94.62 295 THR A CA 1
ATOM 2343 C C . THR A 1 295 ? -18.295 -10.203 -0.701 1.00 94.62 295 THR A C 1
ATOM 2345 O O . THR A 1 295 ? -19.456 -10.059 -1.084 1.00 94.62 295 THR A O 1
ATOM 2348 N N . PRO A 1 296 ? -17.431 -10.936 -1.441 1.00 96.69 296 PRO A N 1
ATOM 2349 C CA . PRO A 1 296 ? -17.855 -11.583 -2.677 1.00 96.69 296 PRO A CA 1
ATOM 2350 C C . PRO A 1 296 ? -18.884 -12.688 -2.446 1.00 96.69 296 PRO A C 1
ATOM 2352 O O . PRO A 1 296 ? -18.898 -13.338 -1.399 1.00 96.69 296 PRO A O 1
ATOM 2355 N N . TYR A 1 297 ? -19.682 -12.983 -3.472 1.00 95.50 297 TYR A N 1
ATOM 2356 C CA . TYR A 1 297 ? -20.652 -14.077 -3.411 1.00 95.50 297 TYR A CA 1
ATOM 2357 C C . TYR A 1 297 ? -19.979 -15.410 -3.030 1.00 95.50 297 TYR A C 1
ATOM 2359 O O . TYR A 1 297 ? -19.034 -15.855 -3.687 1.00 95.50 297 TYR A O 1
ATOM 2367 N N . GLY A 1 298 ? -20.464 -16.035 -1.953 1.00 94.06 298 GLY A N 1
ATOM 2368 C CA . GLY A 1 298 ? -19.931 -17.290 -1.410 1.00 94.06 298 GLY A CA 1
ATOM 2369 C C . GLY A 1 298 ? -18.633 -17.165 -0.597 1.00 94.06 298 GLY A C 1
ATOM 2370 O O . GLY A 1 298 ? -18.099 -18.185 -0.171 1.00 94.06 298 GLY A O 1
ATOM 2371 N N . ALA A 1 299 ? -18.109 -15.954 -0.368 1.00 95.81 299 ALA A N 1
ATOM 2372 C CA . ALA A 1 299 ? -16.916 -15.734 0.459 1.00 95.81 299 ALA A CA 1
ATOM 2373 C C . ALA A 1 299 ? -17.226 -15.580 1.958 1.00 95.81 299 ALA A C 1
ATOM 2375 O O . ALA A 1 299 ? -16.300 -15.652 2.772 1.00 95.81 299 ALA A O 1
ATOM 2376 N N . GLN A 1 300 ? -18.501 -15.384 2.308 1.00 93.94 300 GLN A N 1
ATOM 2377 C CA . GLN A 1 300 ? -18.966 -15.205 3.679 1.00 93.94 300 GLN A CA 1
ATOM 2378 C C . GLN A 1 300 ? -18.456 -16.332 4.583 1.00 93.94 300 GLN A C 1
ATOM 2380 O O . GLN A 1 300 ? -18.717 -17.510 4.340 1.00 93.94 300 GLN A O 1
ATOM 2385 N N . GLN A 1 301 ? -17.733 -15.968 5.638 1.00 92.06 301 GLN A N 1
ATOM 2386 C CA . GLN A 1 301 ? -17.309 -16.902 6.678 1.00 92.06 301 GLN A CA 1
ATOM 2387 C C . GLN A 1 301 ? -18.291 -16.831 7.841 1.00 92.06 301 GLN A C 1
ATOM 2389 O O . GLN A 1 301 ? -18.762 -15.747 8.169 1.00 92.06 301 GLN A O 1
ATOM 2394 N N . LEU A 1 302 ? -18.593 -17.959 8.480 1.00 93.62 302 LEU A N 1
ATOM 2395 C CA . LEU A 1 302 ? -19.326 -17.935 9.744 1.00 93.62 302 LEU A CA 1
ATOM 2396 C C . LEU A 1 302 ? -18.397 -17.459 10.874 1.00 93.62 302 LEU A C 1
ATOM 2398 O O . LEU A 1 302 ? -17.203 -17.776 10.844 1.00 93.62 302 LEU A O 1
ATOM 2402 N N . PRO A 1 303 ? -18.916 -16.742 11.887 1.00 93.19 303 PRO A N 1
ATOM 2403 C CA . PRO A 1 303 ? -18.152 -16.462 13.094 1.00 93.19 303 PRO A CA 1
ATOM 2404 C C . PRO A 1 303 ? -17.670 -17.761 13.762 1.00 93.19 303 PRO A C 1
ATOM 2406 O O . PRO A 1 303 ? -18.396 -18.762 13.746 1.00 93.19 303 PRO A O 1
ATOM 2409 N N . PRO A 1 304 ? -16.471 -17.776 14.374 1.00 93.12 304 PRO A N 1
ATOM 2410 C CA . PRO A 1 304 ? -16.032 -18.918 15.165 1.00 93.12 304 PRO A CA 1
ATOM 2411 C C . PRO A 1 304 ? -17.044 -19.226 16.275 1.00 93.12 304 PRO A C 1
ATOM 2413 O O . PRO A 1 304 ? -17.416 -18.338 17.038 1.00 93.12 304 PRO A O 1
ATOM 2416 N N . ASN A 1 305 ? -17.487 -20.480 16.373 1.00 93.75 305 ASN A N 1
ATOM 2417 C CA . ASN A 1 305 ? -18.450 -20.888 17.394 1.00 93.75 305 ASN A CA 1
ATOM 2418 C C . ASN A 1 305 ? -17.833 -20.757 18.801 1.00 93.75 305 ASN A C 1
ATOM 2420 O O . ASN A 1 305 ? -16.827 -21.405 19.099 1.00 93.75 305 ASN A O 1
ATOM 2424 N N . VAL A 1 306 ? -18.431 -19.927 19.658 1.00 94.62 306 VAL A N 1
ATOM 2425 C CA . VAL A 1 306 ? -17.943 -19.638 21.015 1.00 94.62 306 VAL A CA 1
ATOM 2426 C C . VAL A 1 306 ? -18.623 -20.568 22.020 1.00 94.62 306 VAL A C 1
ATOM 2428 O O . VAL A 1 306 ? -19.848 -20.684 22.047 1.00 94.62 306 VAL A O 1
ATOM 2431 N N . VAL A 1 307 ? -17.834 -21.224 22.878 1.00 92.62 307 VAL A N 1
ATOM 2432 C CA . VAL A 1 307 ? -18.368 -22.093 23.941 1.00 92.62 307 VAL A CA 1
ATOM 2433 C C . VAL A 1 307 ? -19.177 -21.246 24.931 1.00 92.62 307 VAL A C 1
ATOM 2435 O O . VAL A 1 307 ? -18.638 -20.263 25.444 1.00 92.62 307 VAL A O 1
ATOM 2438 N N . PRO A 1 308 ? -20.442 -21.601 25.233 1.00 94.50 308 PRO A N 1
ATOM 2439 C CA . PRO A 1 308 ? -21.263 -20.800 26.122 1.00 94.50 308 PRO A CA 1
ATOM 2440 C C . PRO A 1 308 ? -20.708 -20.788 27.544 1.00 94.50 308 PRO A C 1
ATOM 2442 O O . PRO A 1 308 ? -20.484 -21.845 28.135 1.00 94.50 308 PRO A O 1
ATOM 2445 N N . SER A 1 309 ? -20.548 -19.592 28.110 1.00 93.44 309 SER A N 1
ATOM 2446 C CA . SER A 1 309 ? -20.178 -19.412 29.519 1.00 93.44 309 SER A CA 1
ATOM 2447 C C . SER A 1 309 ? -21.225 -20.016 30.463 1.00 93.44 309 SER A C 1
ATOM 2449 O O . SER A 1 309 ? -22.334 -20.388 30.059 1.00 93.44 309 SER A O 1
ATOM 2451 N N . SER A 1 310 ? -20.908 -20.154 31.749 1.00 94.50 310 SER A N 1
ATOM 2452 C CA . SER A 1 310 ? -21.915 -20.625 32.710 1.00 94.50 310 SER A CA 1
ATOM 2453 C C . SER A 1 310 ? -23.053 -19.597 32.861 1.00 94.50 310 SER A C 1
ATOM 2455 O O . SER A 1 310 ? -22.849 -18.398 32.677 1.00 94.50 310 SER A O 1
ATOM 2457 N N . MET A 1 311 ? -24.270 -20.045 33.209 1.00 93.81 311 MET A N 1
ATOM 2458 C CA . MET A 1 311 ? -25.393 -19.128 33.491 1.00 93.81 311 MET A CA 1
ATOM 2459 C C . MET A 1 311 ? -25.018 -18.121 34.585 1.00 93.81 311 MET A C 1
ATOM 2461 O O . MET A 1 311 ? -25.361 -16.946 34.496 1.00 93.81 311 MET A O 1
ATOM 2465 N N . GLU A 1 312 ? -24.291 -18.581 35.604 1.00 94.56 312 GLU A N 1
ATOM 2466 C CA . GLU A 1 312 ? -23.827 -17.730 36.694 1.00 94.56 312 GLU A CA 1
ATOM 2467 C C . GLU A 1 312 ? -22.857 -16.659 36.213 1.00 94.56 312 GLU A C 1
ATOM 2469 O O . GLU A 1 312 ? -23.003 -15.505 36.598 1.00 94.56 312 GLU A O 1
ATOM 2474 N N . GLU A 1 313 ? -21.895 -17.018 35.364 1.00 93.31 313 GLU A N 1
ATOM 2475 C CA . GLU A 1 313 ? -20.946 -16.066 34.792 1.00 93.31 313 GLU A CA 1
ATOM 2476 C C . GLU A 1 313 ? -21.674 -15.012 33.960 1.00 93.31 313 GLU A C 1
ATOM 2478 O O . GLU A 1 313 ? -21.533 -13.823 34.234 1.00 93.31 313 GLU A O 1
ATOM 2483 N N . ALA A 1 314 ? -22.539 -15.435 33.036 1.00 94.56 314 ALA A N 1
ATOM 2484 C CA . ALA A 1 314 ? -23.297 -14.521 32.189 1.00 94.56 314 ALA A CA 1
ATOM 2485 C C . ALA A 1 314 ? -24.196 -13.579 33.017 1.00 94.56 314 ALA A C 1
ATOM 2487 O O . ALA A 1 314 ? -24.232 -12.368 32.781 1.00 94.56 314 ALA A O 1
ATOM 2488 N N . GLN A 1 315 ? -24.872 -14.108 34.042 1.00 94.62 315 GLN A N 1
ATOM 2489 C CA . GLN A 1 315 ? -25.713 -13.303 34.924 1.00 94.62 315 GLN A CA 1
ATOM 2490 C C . GLN A 1 315 ? -24.892 -12.375 35.830 1.00 94.62 315 GLN A C 1
ATOM 2492 O O . GLN A 1 315 ? -25.331 -11.256 36.093 1.00 94.62 315 GLN A O 1
ATOM 2497 N N . ARG A 1 316 ? -23.711 -12.804 36.302 1.00 94.94 316 ARG A N 1
ATOM 2498 C CA . ARG A 1 316 ? -22.781 -11.958 37.067 1.00 94.94 316 ARG A CA 1
ATOM 2499 C C . ARG A 1 316 ? -22.224 -10.834 36.208 1.00 94.94 316 ARG A C 1
ATOM 2501 O O . ARG A 1 316 ? -22.115 -9.725 36.715 1.00 94.94 316 ARG A O 1
ATOM 2508 N N . THR A 1 317 ? -21.927 -11.076 34.933 1.00 92.56 317 THR A N 1
ATOM 2509 C CA . THR A 1 317 ? -21.510 -10.019 34.004 1.00 92.56 317 THR A CA 1
ATOM 2510 C C . THR A 1 317 ? -22.617 -8.985 33.824 1.00 92.56 317 THR A C 1
ATOM 2512 O O . THR A 1 317 ? -22.358 -7.793 33.960 1.00 92.56 317 THR A O 1
ATOM 2515 N N . LEU A 1 318 ? -23.856 -9.424 33.574 1.00 93.88 318 LEU A N 1
ATOM 2516 C CA . LEU A 1 318 ? -24.991 -8.515 33.399 1.00 93.88 318 LEU A CA 1
ATOM 2517 C C . LEU A 1 318 ? -25.291 -7.711 34.673 1.00 93.88 318 LEU A C 1
ATOM 2519 O O . LEU A 1 318 ? -25.272 -6.484 34.660 1.00 93.88 318 LEU A O 1
ATOM 2523 N N . ARG A 1 319 ? -25.523 -8.403 35.796 1.00 93.25 319 ARG A N 1
ATOM 2524 C CA . ARG A 1 319 ? -25.907 -7.765 37.068 1.00 93.25 319 ARG A CA 1
ATOM 2525 C C . ARG A 1 319 ? -24.755 -7.004 37.719 1.00 93.25 319 ARG A C 1
ATOM 2527 O O . ARG A 1 319 ? -24.988 -6.036 38.437 1.00 93.25 319 ARG A O 1
ATOM 2534 N N . GLY A 1 320 ? -23.519 -7.445 37.493 1.00 91.31 320 GLY A N 1
ATOM 2535 C CA . GLY A 1 320 ? -22.314 -6.760 37.951 1.00 91.31 320 GLY A CA 1
ATOM 2536 C C . GLY A 1 320 ? -22.168 -5.390 37.298 1.00 91.31 320 GLY A C 1
ATOM 2537 O O . GLY A 1 320 ? -21.877 -4.430 38.000 1.00 91.31 320 GLY A O 1
ATOM 2538 N N . SER A 1 321 ? -22.475 -5.285 35.999 1.00 88.88 321 SER A N 1
ATOM 2539 C CA . SER A 1 321 ? -22.472 -4.018 35.253 1.00 88.88 321 SER A CA 1
ATOM 2540 C C . SER A 1 321 ? -23.348 -2.963 35.935 1.00 88.88 321 SER A C 1
ATOM 2542 O O . SER A 1 321 ? -22.865 -1.910 36.344 1.00 88.88 321 SER A O 1
ATOM 2544 N N . SER A 1 322 ? -24.622 -3.289 36.168 1.00 89.62 322 SER A N 1
ATOM 2545 C CA . SER A 1 322 ? -25.566 -2.382 36.829 1.00 89.62 322 SER A CA 1
ATOM 2546 C C . SER A 1 322 ? -25.210 -2.110 38.293 1.00 89.62 322 SER A C 1
ATOM 2548 O O . SER A 1 322 ? -25.416 -1.001 38.780 1.00 89.62 322 SER A O 1
ATOM 2550 N N . ALA A 1 323 ? -24.657 -3.098 39.007 1.00 89.25 323 ALA A N 1
ATOM 2551 C CA . ALA A 1 323 ? -24.257 -2.929 40.404 1.00 89.25 323 ALA A CA 1
ATOM 2552 C C . ALA A 1 323 ? -23.076 -1.957 40.556 1.00 89.25 323 ALA A C 1
ATOM 2554 O O . ALA A 1 323 ? -23.060 -1.162 41.491 1.00 89.25 323 ALA A O 1
ATOM 2555 N N . THR A 1 324 ? -22.103 -1.995 39.640 1.00 87.38 324 THR A N 1
ATOM 2556 C CA . THR A 1 324 ? -20.977 -1.050 39.618 1.00 87.38 324 THR A CA 1
ATOM 2557 C C . THR A 1 324 ? -21.408 0.349 39.180 1.00 87.38 324 THR A C 1
ATOM 2559 O O . THR A 1 324 ? -20.859 1.329 39.674 1.00 87.38 324 THR A O 1
ATOM 2562 N N . ALA A 1 325 ? -22.402 0.449 38.297 1.00 85.69 325 ALA A N 1
ATOM 2563 C CA . ALA A 1 325 ? -22.960 1.722 37.850 1.00 85.69 325 ALA A CA 1
ATOM 2564 C C . ALA A 1 325 ? -23.896 2.387 38.879 1.00 85.69 325 ALA A C 1
ATOM 2566 O O . ALA A 1 325 ? -24.251 3.544 38.722 1.00 85.69 325 ALA A O 1
ATOM 2567 N N . THR A 1 326 ? -24.320 1.706 39.945 1.00 87.69 326 THR A N 1
ATOM 2568 C CA . THR A 1 326 ? -25.241 2.323 40.912 1.00 87.69 326 THR A CA 1
ATOM 2569 C C . THR A 1 326 ? -24.512 3.394 41.748 1.00 87.69 326 THR A C 1
ATOM 2571 O O . THR A 1 326 ? -23.486 3.074 42.360 1.00 87.69 326 THR A O 1
ATOM 2574 N N . PRO A 1 327 ? -25.024 4.638 41.839 1.00 84.75 327 PRO A N 1
ATOM 2575 C CA . PRO A 1 327 ? -24.438 5.689 42.668 1.00 84.75 327 PRO A CA 1
ATOM 2576 C C . PRO A 1 327 ? -24.295 5.275 44.135 1.00 84.75 327 PRO A C 1
ATOM 2578 O O . PRO A 1 327 ? -25.096 4.506 44.673 1.00 84.75 327 PRO A O 1
ATOM 2581 N N . LEU A 1 328 ? -23.285 5.828 44.817 1.00 84.56 328 LEU A N 1
ATOM 2582 C CA . LEU A 1 328 ? -22.960 5.462 46.200 1.00 84.56 328 LEU A CA 1
ATOM 2583 C C . LEU A 1 328 ? -24.155 5.635 47.147 1.00 84.56 328 LEU A C 1
ATOM 2585 O O . LEU A 1 328 ? -24.357 4.795 48.022 1.00 84.56 328 LEU A O 1
ATOM 2589 N N . VAL A 1 329 ? -24.933 6.707 46.972 1.00 83.75 329 VAL A N 1
ATOM 2590 C CA . VAL A 1 329 ? -26.100 7.021 47.809 1.00 83.75 329 VAL A CA 1
ATOM 2591 C C . VAL A 1 329 ? -27.110 5.874 47.767 1.00 83.75 329 VAL A C 1
ATOM 2593 O O . VAL A 1 329 ? -27.443 5.305 48.808 1.00 83.75 329 VAL A O 1
ATOM 2596 N N . ASP A 1 330 ? -27.511 5.470 46.562 1.00 85.75 330 ASP A N 1
ATOM 2597 C CA . ASP A 1 330 ? -28.478 4.398 46.330 1.00 85.75 330 ASP A CA 1
ATOM 2598 C C . ASP A 1 330 ? -27.928 3.036 46.756 1.00 85.75 330 ASP A C 1
ATOM 2600 O O . ASP A 1 330 ? -28.616 2.257 47.419 1.00 85.75 330 ASP A O 1
ATOM 2604 N N . ALA A 1 331 ? -26.662 2.755 46.443 1.00 88.88 331 ALA A N 1
ATOM 2605 C CA . ALA A 1 331 ? -26.014 1.502 46.811 1.00 88.88 331 ALA A CA 1
ATOM 2606 C C . ALA A 1 331 ? -25.903 1.333 48.338 1.00 88.88 331 ALA A C 1
ATOM 2608 O O . ALA A 1 331 ? -26.120 0.235 48.865 1.00 88.88 331 ALA A O 1
ATOM 2609 N N . VAL A 1 332 ? -25.572 2.409 49.065 1.00 92.12 332 VAL A N 1
ATOM 2610 C CA . VAL A 1 332 ? -25.526 2.413 50.535 1.00 92.12 332 VAL A CA 1
ATOM 2611 C C . VAL A 1 332 ? -26.932 2.301 51.102 1.00 92.12 332 VAL A C 1
ATOM 2613 O O . VAL A 1 332 ? -27.129 1.482 51.997 1.00 92.12 332 VAL A O 1
ATOM 2616 N N . ALA A 1 333 ? -27.903 3.050 50.574 1.00 90.94 333 ALA A N 1
ATOM 2617 C CA . ALA A 1 333 ? -29.290 2.967 51.015 1.00 90.94 333 ALA A CA 1
ATOM 2618 C C . ALA A 1 333 ? -29.815 1.530 50.878 1.00 90.94 333 ALA A C 1
ATOM 2620 O O . ALA A 1 333 ? -30.139 0.907 51.888 1.00 90.94 333 ALA A O 1
ATOM 2621 N N . GLN A 1 334 ? -29.782 0.947 49.675 1.00 89.88 334 GLN A N 1
ATOM 2622 C CA . GLN A 1 334 ? -30.217 -0.434 49.425 1.00 89.88 334 GLN A CA 1
ATOM 2623 C C . GLN A 1 334 ? -29.545 -1.432 50.378 1.00 89.88 334 GLN A C 1
ATOM 2625 O O . GLN A 1 334 ? -30.209 -2.263 50.999 1.00 89.88 334 GLN A O 1
ATOM 2630 N N . LYS A 1 335 ? -28.225 -1.317 50.564 1.00 92.31 335 LYS A N 1
ATOM 2631 C CA . LYS A 1 335 ? -27.463 -2.201 51.453 1.00 92.31 335 LYS A CA 1
ATOM 2632 C C . LYS A 1 335 ? -27.841 -2.028 52.923 1.00 92.31 335 LYS A C 1
ATOM 2634 O O . LYS A 1 335 ? -27.951 -3.024 53.631 1.00 92.31 335 LYS A O 1
ATOM 2639 N N . VAL A 1 336 ? -28.002 -0.795 53.400 1.00 91.38 336 VAL A N 1
ATOM 2640 C CA . VAL A 1 336 ? -28.332 -0.509 54.801 1.00 91.38 336 VAL A CA 1
ATOM 2641 C C . VAL A 1 336 ? -29.759 -0.944 55.105 1.00 91.38 336 VAL A C 1
ATOM 2643 O O . VAL A 1 336 ? -29.937 -1.654 56.087 1.00 91.38 336 VAL A O 1
ATOM 2646 N N . TYR A 1 337 ? -30.737 -0.634 54.249 1.00 90.75 337 TYR A N 1
ATOM 2647 C CA . TYR A 1 337 ? -32.118 -1.100 54.412 1.00 90.75 337 TYR A CA 1
ATOM 2648 C C . TYR A 1 337 ? -32.207 -2.633 54.398 1.00 90.75 337 TYR A C 1
ATOM 2650 O O . TYR A 1 337 ? -32.778 -3.211 55.319 1.00 90.75 337 TYR A O 1
ATOM 2658 N N . ALA A 1 338 ? -31.584 -3.304 53.422 1.00 91.06 338 ALA A N 1
ATOM 2659 C CA . ALA A 1 338 ? -31.592 -4.768 53.350 1.00 91.06 338 ALA A CA 1
ATOM 2660 C C . ALA A 1 338 ? -30.872 -5.419 54.544 1.00 91.06 338 ALA A C 1
ATOM 2662 O O . ALA A 1 338 ? -31.338 -6.416 55.096 1.00 91.06 338 ALA A O 1
ATOM 2663 N N . ARG A 1 339 ? -29.742 -4.846 54.984 1.00 91.69 339 ARG A N 1
ATOM 2664 C CA . ARG A 1 339 ? -29.016 -5.331 56.165 1.00 91.69 339 ARG A CA 1
ATOM 2665 C C . ARG A 1 339 ? -29.786 -5.052 57.449 1.00 91.69 339 ARG A C 1
ATOM 2667 O O . ARG A 1 339 ? -29.697 -5.855 58.365 1.00 91.69 339 ARG A O 1
ATOM 2674 N N . ASN A 1 340 ? -30.542 -3.960 57.529 1.00 92.56 340 ASN A N 1
ATOM 2675 C CA . ASN A 1 340 ? -31.322 -3.595 58.708 1.00 92.56 340 ASN A CA 1
ATOM 2676 C C . ASN A 1 340 ? -32.343 -4.677 59.086 1.00 92.56 340 ASN A C 1
ATOM 2678 O O . ASN A 1 340 ? -32.636 -4.852 60.257 1.00 92.56 340 ASN A O 1
ATOM 2682 N N . THR A 1 341 ? -32.828 -5.465 58.125 1.00 91.31 341 THR A N 1
ATOM 2683 C CA . THR A 1 341 ? -33.711 -6.609 58.398 1.00 91.31 341 THR A CA 1
ATOM 2684 C C . THR A 1 341 ? -33.010 -7.761 59.129 1.00 91.31 341 THR A C 1
ATOM 2686 O O . THR A 1 341 ? -33.662 -8.518 59.840 1.00 91.31 341 THR A O 1
ATOM 2689 N N . VAL A 1 342 ? -31.695 -7.912 58.953 1.00 91.06 342 VAL A N 1
ATOM 2690 C CA . VAL A 1 342 ? -30.902 -9.054 59.452 1.00 91.06 342 VAL A CA 1
ATOM 2691 C C . VAL A 1 342 ? -29.789 -8.649 60.423 1.00 91.06 342 VAL A C 1
ATOM 2693 O O . VAL A 1 342 ? -29.015 -9.493 60.869 1.00 91.06 342 VAL A O 1
ATOM 2696 N N . VAL A 1 343 ? -29.658 -7.356 60.723 1.00 91.00 343 VAL A N 1
ATOM 2697 C CA . VAL A 1 343 ? -28.645 -6.838 61.641 1.00 91.00 343 VAL A CA 1
ATOM 2698 C C . VAL A 1 343 ? -29.078 -7.090 63.079 1.00 91.00 343 VAL A C 1
ATOM 2700 O O . VAL A 1 343 ? -30.258 -7.030 63.405 1.00 91.00 343 VAL A O 1
ATOM 2703 N N . ASP A 1 344 ? -28.101 -7.306 63.953 1.00 88.19 344 ASP A N 1
ATOM 2704 C CA . ASP A 1 344 ? -28.318 -7.538 65.385 1.00 88.19 344 ASP A CA 1
ATOM 2705 C C . ASP A 1 344 ? -29.137 -6.421 66.067 1.00 88.19 344 ASP A C 1
ATOM 2707 O O . ASP A 1 344 ? -29.925 -6.671 66.974 1.00 88.19 344 ASP A O 1
ATOM 2711 N N . ARG A 1 345 ? -28.980 -5.170 65.611 1.00 88.56 345 ARG A N 1
ATOM 2712 C CA . ARG A 1 345 ? -29.665 -3.991 66.165 1.00 88.56 345 ARG A CA 1
ATOM 2713 C C . ARG A 1 345 ? -30.345 -3.179 65.062 1.00 88.56 345 ARG A C 1
ATOM 2715 O O . ARG A 1 345 ? -29.727 -2.232 64.565 1.00 88.56 345 ARG A O 1
ATOM 2722 N N . PRO A 1 346 ? -31.564 -3.562 64.638 1.00 90.38 346 PRO A N 1
ATOM 2723 C CA . PRO A 1 346 ? -32.289 -2.825 63.617 1.00 90.38 346 PRO A CA 1
ATOM 2724 C C . PRO A 1 346 ? -32.696 -1.446 64.140 1.00 90.38 346 PRO A C 1
ATOM 2726 O O . PRO A 1 346 ? -33.008 -1.279 65.319 1.00 90.38 346 PRO A O 1
ATOM 2729 N N . ALA A 1 347 ? -32.726 -0.464 63.250 1.00 89.56 347 ALA A N 1
ATOM 2730 C CA . ALA A 1 347 ? -33.218 0.879 63.519 1.00 89.56 347 ALA A CA 1
ATOM 2731 C C . ALA A 1 347 ? -34.287 1.267 62.493 1.00 89.56 347 ALA A C 1
ATOM 2733 O O . ALA A 1 347 ? -34.314 0.762 61.372 1.00 89.56 347 ALA A O 1
ATOM 2734 N N . ILE A 1 348 ? -35.177 2.177 62.874 1.00 89.88 348 ILE A N 1
ATOM 2735 C CA . ILE A 1 348 ? -36.180 2.769 61.982 1.00 89.88 348 ILE A CA 1
ATOM 2736 C C . ILE A 1 348 ? -36.132 4.294 62.097 1.00 89.88 348 ILE A C 1
ATOM 2738 O O . ILE A 1 348 ? -35.494 4.836 63.001 1.00 89.88 348 ILE A O 1
ATOM 2742 N N . GLY A 1 349 ? -36.815 4.987 61.186 1.00 90.50 349 GLY A N 1
ATOM 2743 C CA . GLY A 1 349 ? -36.892 6.446 61.192 1.00 90.50 349 GLY A CA 1
ATOM 2744 C C . GLY A 1 349 ? -35.522 7.111 61.041 1.00 90.50 349 GLY A C 1
ATOM 2745 O O . GLY A 1 349 ? -34.666 6.637 60.296 1.00 90.50 349 GLY A O 1
ATOM 2746 N N . GLU A 1 350 ? -35.317 8.208 61.768 1.00 89.56 350 GLU A N 1
ATOM 2747 C CA . GLU A 1 350 ? -34.125 9.058 61.674 1.00 89.56 350 GLU A CA 1
ATOM 2748 C C . GLU A 1 350 ? -32.822 8.323 62.009 1.00 89.56 350 GLU A C 1
ATOM 2750 O O . GLU A 1 350 ? -31.813 8.558 61.357 1.00 89.56 350 GLU A O 1
ATOM 2755 N N . GLN A 1 351 ? -32.832 7.369 62.946 1.00 89.12 351 GLN A N 1
ATOM 2756 C CA . GLN A 1 351 ? -31.622 6.614 63.293 1.00 89.12 351 GLN A CA 1
ATOM 2757 C C . GLN A 1 351 ? -31.102 5.776 62.111 1.00 89.12 351 GLN A C 1
ATOM 2759 O O . GLN A 1 351 ? -29.889 5.648 61.928 1.00 89.12 351 GLN A O 1
ATOM 2764 N N . LEU A 1 352 ? -32.002 5.219 61.293 1.00 91.75 35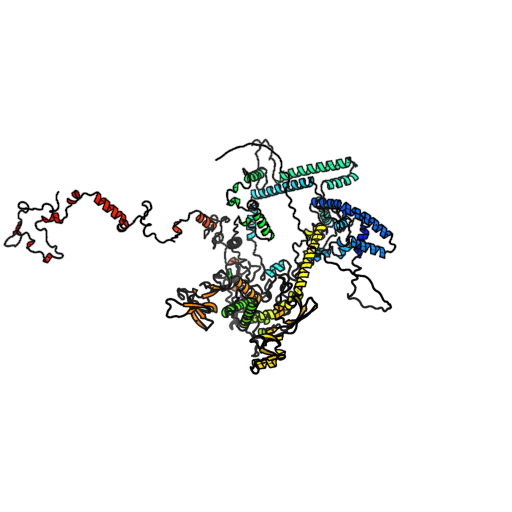2 LEU A N 1
ATOM 2765 C CA . LEU A 1 352 ? -31.621 4.496 60.078 1.00 91.75 352 LEU A CA 1
ATOM 2766 C C . LEU A 1 352 ? -31.069 5.462 59.022 1.00 91.75 352 LEU A C 1
ATOM 2768 O O . LEU A 1 352 ? -30.048 5.175 58.398 1.00 91.75 352 LEU A O 1
ATOM 2772 N N . THR A 1 353 ? -31.697 6.628 58.871 1.00 90.81 353 THR A N 1
ATOM 2773 C CA . THR A 1 353 ? -31.215 7.701 57.991 1.00 90.81 353 THR A CA 1
ATOM 2774 C C . THR A 1 353 ? -29.818 8.171 58.401 1.00 90.81 353 THR A C 1
ATOM 2776 O O . THR A 1 353 ? -28.920 8.242 57.565 1.00 90.81 353 THR A O 1
ATOM 2779 N N . GLU A 1 354 ? -29.584 8.392 59.694 1.00 90.38 354 GLU A N 1
ATOM 2780 C CA . GLU A 1 354 ? -28.270 8.724 60.246 1.00 90.38 354 GLU A CA 1
ATOM 2781 C C . GLU A 1 354 ? -27.247 7.615 59.983 1.00 90.38 354 GLU A C 1
ATOM 2783 O O . GLU A 1 354 ? -26.096 7.889 59.636 1.00 90.38 354 GLU A O 1
ATOM 2788 N N . GLN A 1 355 ? -27.638 6.342 60.080 1.00 90.00 355 GLN A N 1
ATOM 2789 C CA . GLN A 1 355 ? -26.755 5.229 59.727 1.00 90.00 355 GLN A CA 1
ATOM 2790 C C . GLN A 1 355 ? -26.350 5.267 58.245 1.00 90.00 355 GLN A C 1
ATOM 2792 O O . GLN A 1 355 ? -25.180 5.024 57.925 1.00 90.00 355 GLN A O 1
ATOM 2797 N N . ILE A 1 356 ? -27.284 5.591 57.347 1.00 91.94 356 ILE A N 1
ATOM 2798 C CA . ILE A 1 356 ? -27.021 5.758 55.910 1.00 91.94 356 ILE A CA 1
ATOM 2799 C C . ILE A 1 356 ? -26.049 6.920 55.686 1.00 91.94 356 ILE A C 1
ATOM 2801 O O . ILE A 1 356 ? -25.010 6.723 55.053 1.00 91.94 356 ILE A O 1
ATOM 2805 N N . ILE A 1 357 ? -26.329 8.095 56.258 1.00 91.25 357 ILE A N 1
ATOM 2806 C CA . ILE A 1 357 ? -25.501 9.303 56.111 1.00 91.25 357 ILE A CA 1
ATOM 2807 C C . ILE A 1 357 ? -24.082 9.062 56.635 1.00 91.25 357 ILE A C 1
ATOM 2809 O O . ILE A 1 357 ? -23.106 9.368 55.946 1.00 91.25 357 ILE A O 1
ATOM 2813 N N . ASN A 1 358 ? -23.942 8.460 57.818 1.00 91.50 358 ASN A N 1
ATOM 2814 C CA . ASN A 1 358 ? -22.637 8.165 58.407 1.00 91.50 358 ASN A CA 1
ATOM 2815 C C . ASN A 1 358 ? -21.836 7.167 57.560 1.00 91.50 358 ASN A C 1
ATOM 2817 O O . ASN A 1 358 ? -20.642 7.376 57.338 1.00 91.50 358 ASN A O 1
ATOM 2821 N N . THR A 1 359 ? -22.486 6.117 57.045 1.00 93.56 359 THR A N 1
ATOM 2822 C CA . THR A 1 359 ? -21.841 5.123 56.170 1.00 93.56 359 THR A CA 1
ATOM 2823 C C . THR A 1 359 ? -21.398 5.753 54.850 1.00 93.56 359 THR A C 1
ATOM 2825 O O . THR A 1 359 ? -20.281 5.518 54.394 1.00 93.56 359 THR A O 1
ATOM 2828 N N . MET A 1 360 ? -22.247 6.589 54.254 1.00 90.12 360 MET A N 1
ATOM 2829 C CA . MET A 1 360 ? -21.956 7.304 53.015 1.00 90.12 360 MET A CA 1
ATOM 2830 C C . MET A 1 360 ? -20.788 8.283 53.186 1.00 90.12 360 MET A C 1
ATOM 2832 O O . MET A 1 360 ? -19.846 8.253 52.394 1.00 90.12 360 MET A O 1
ATOM 2836 N N . ARG A 1 361 ? -20.803 9.105 54.247 1.00 90.00 361 ARG A N 1
ATOM 2837 C CA . ARG A 1 361 ? -19.712 10.040 54.563 1.00 90.00 361 ARG A CA 1
ATOM 2838 C C . ARG A 1 361 ? -18.392 9.301 54.775 1.00 90.00 361 ARG A C 1
ATOM 2840 O O . ARG A 1 361 ? -17.391 9.681 54.180 1.00 90.00 361 ARG A O 1
ATOM 2847 N N . ALA A 1 362 ? -18.402 8.226 55.566 1.00 91.44 362 ALA A N 1
ATOM 2848 C CA . ALA A 1 362 ? -17.215 7.404 55.787 1.00 91.44 362 ALA A CA 1
ATOM 2849 C C . ALA A 1 362 ? -16.691 6.797 54.477 1.00 91.44 362 ALA A C 1
ATOM 2851 O O . ALA A 1 362 ? -15.497 6.865 54.208 1.00 91.44 362 ALA A O 1
ATOM 2852 N N . SER A 1 363 ? -17.578 6.273 53.624 1.00 91.31 363 SER A N 1
ATOM 2853 C CA . SER A 1 363 ? -17.191 5.671 52.345 1.00 91.31 363 SER A CA 1
ATOM 2854 C C . SER A 1 363 ? -16.516 6.663 51.397 1.00 91.31 363 SER A C 1
ATOM 2856 O O . SER A 1 363 ? -15.584 6.274 50.694 1.00 91.31 363 SER A O 1
ATOM 2858 N N . ARG A 1 364 ? -16.957 7.929 51.368 1.00 90.06 364 ARG A N 1
ATOM 2859 C CA . ARG A 1 364 ? -16.300 8.981 50.574 1.00 90.06 364 ARG A CA 1
ATOM 2860 C C . ARG A 1 364 ? -14.875 9.228 51.069 1.00 90.06 364 ARG A C 1
ATOM 2862 O O . ARG A 1 364 ? -13.941 9.117 50.279 1.00 90.06 364 ARG A O 1
ATOM 2869 N N . THR A 1 365 ? -14.709 9.451 52.374 1.00 92.06 365 THR A N 1
ATOM 2870 C CA . THR A 1 365 ? -13.396 9.690 52.996 1.00 92.06 365 THR A CA 1
ATOM 2871 C C . THR A 1 365 ? -12.442 8.510 52.803 1.00 92.06 365 THR A C 1
ATOM 2873 O O . THR A 1 365 ? -11.286 8.707 52.442 1.00 92.06 365 THR A O 1
ATOM 2876 N N . THR A 1 366 ? -12.917 7.274 52.980 1.00 93.25 366 THR A N 1
ATOM 2877 C CA . THR A 1 366 ? -12.095 6.075 52.759 1.00 93.25 366 THR A CA 1
ATOM 2878 C C . THR A 1 366 ? -11.638 5.964 51.306 1.00 93.25 366 THR A C 1
ATOM 2880 O O . THR A 1 366 ? -10.469 5.686 51.053 1.00 93.25 366 THR A O 1
ATOM 2883 N N . ALA A 1 367 ? -12.530 6.214 50.343 1.00 91.12 367 ALA A N 1
ATOM 2884 C CA . ALA A 1 367 ? -12.179 6.157 48.929 1.00 91.12 367 ALA A CA 1
ATOM 2885 C C . ALA A 1 367 ? -11.214 7.285 48.518 1.00 91.12 367 ALA A C 1
ATOM 2887 O O . ALA A 1 367 ? -10.365 7.074 47.657 1.00 91.12 367 ALA A O 1
ATOM 2888 N N . GLU A 1 368 ? -11.331 8.479 49.103 1.00 90.69 368 GLU A N 1
ATOM 2889 C CA . GLU A 1 368 ? -10.377 9.581 48.910 1.00 90.69 368 GLU A CA 1
ATOM 2890 C C . GLU A 1 368 ? -8.980 9.209 49.397 1.00 90.69 368 GLU A C 1
ATOM 2892 O O . GLU A 1 368 ? -8.037 9.250 48.606 1.00 90.69 368 GLU A O 1
ATOM 2897 N N . GLN A 1 369 ? -8.869 8.754 50.646 1.00 93.25 369 GLN A N 1
ATOM 2898 C CA . GLN A 1 369 ? -7.600 8.333 51.235 1.00 93.25 369 GLN A CA 1
ATOM 2899 C C . GLN A 1 369 ? -6.947 7.206 50.426 1.00 93.25 369 GLN A C 1
ATOM 2901 O O . GLN A 1 369 ? -5.765 7.277 50.091 1.00 93.25 369 GLN A O 1
ATOM 2906 N N . GLN A 1 370 ? -7.724 6.188 50.050 1.00 94.38 370 GLN A N 1
ATOM 2907 C CA . GLN A 1 370 ? -7.220 5.072 49.257 1.00 94.38 370 GLN A CA 1
ATOM 2908 C C . GLN A 1 370 ? -6.616 5.548 47.926 1.00 94.38 370 GLN A C 1
ATOM 2910 O O . GLN A 1 370 ? -5.541 5.096 47.536 1.00 94.38 370 GLN A O 1
ATOM 2915 N N . ARG A 1 371 ? -7.264 6.493 47.232 1.00 92.81 371 ARG A N 1
ATOM 2916 C CA . ARG A 1 371 ? -6.746 7.032 45.963 1.00 92.81 371 ARG A CA 1
ATOM 2917 C C . ARG A 1 371 ? -5.429 7.782 46.136 1.00 92.81 371 ARG A C 1
ATOM 2919 O O . ARG A 1 371 ? -4.587 7.729 45.243 1.00 92.81 371 ARG A O 1
ATOM 2926 N N . GLU A 1 372 ? -5.246 8.490 47.246 1.00 92.00 372 GLU A N 1
ATOM 2927 C CA . GLU A 1 372 ? -3.989 9.180 47.553 1.00 92.00 372 GLU A CA 1
ATOM 2928 C C . GLU A 1 372 ? -2.853 8.185 47.811 1.00 92.00 372 GLU A C 1
ATOM 2930 O O . GLU A 1 372 ? -1.753 8.352 47.279 1.00 92.00 372 GLU A O 1
ATOM 2935 N N . GLU A 1 373 ? -3.133 7.112 48.551 1.00 94.31 373 GLU A N 1
ATOM 2936 C CA . GLU A 1 373 ? -2.181 6.028 48.810 1.00 94.31 373 GLU A CA 1
ATOM 2937 C C . GLU A 1 373 ? -1.802 5.287 47.517 1.00 94.31 373 GLU A C 1
ATOM 2939 O O . GLU A 1 373 ? -0.619 5.094 47.230 1.00 94.31 373 GLU A O 1
ATOM 2944 N N . GLU A 1 374 ? -2.784 4.939 46.681 1.00 94.75 374 GLU A N 1
ATOM 2945 C CA . GLU A 1 374 ? -2.561 4.341 45.359 1.00 94.75 374 GLU A CA 1
ATOM 2946 C C . GLU A 1 374 ? -1.719 5.254 44.461 1.00 94.75 374 GLU A C 1
ATOM 2948 O O . GLU A 1 374 ? -0.788 4.797 43.790 1.00 94.75 374 GLU A O 1
ATOM 2953 N N . ARG A 1 375 ? -2.003 6.562 44.473 1.00 94.44 375 ARG A N 1
ATOM 2954 C CA . ARG A 1 375 ? -1.234 7.565 43.730 1.00 94.44 375 ARG A CA 1
ATOM 2955 C C . ARG A 1 375 ? 0.209 7.638 44.225 1.00 94.44 375 ARG A C 1
ATOM 2957 O O . ARG A 1 375 ? 1.129 7.689 43.405 1.00 94.44 375 ARG A O 1
ATOM 2964 N N . ALA A 1 376 ? 0.416 7.600 45.540 1.00 95.12 376 ALA A N 1
ATOM 2965 C CA . ALA A 1 376 ? 1.744 7.592 46.136 1.00 95.12 376 ALA A CA 1
ATOM 2966 C C . ALA A 1 376 ? 2.541 6.346 45.736 1.00 95.12 376 ALA A C 1
ATOM 2968 O O . ALA A 1 376 ? 3.704 6.473 45.361 1.00 95.12 376 ALA A O 1
ATOM 2969 N N . GLN A 1 377 ? 1.912 5.168 45.704 1.00 93.44 377 GLN A N 1
ATOM 2970 C CA . GLN A 1 377 ? 2.555 3.939 45.228 1.00 93.44 377 GLN A CA 1
ATOM 2971 C C . GLN A 1 377 ? 2.858 3.978 43.726 1.00 93.44 377 GLN A C 1
ATOM 2973 O O . GLN A 1 377 ? 3.936 3.570 43.295 1.00 93.44 377 GLN A O 1
ATOM 2978 N N . ARG A 1 378 ? 1.932 4.497 42.912 1.00 95.06 378 ARG A N 1
ATOM 2979 C CA . ARG A 1 378 ? 2.085 4.559 41.452 1.00 95.06 378 ARG A CA 1
ATOM 2980 C C . ARG A 1 378 ? 3.240 5.460 41.021 1.00 95.06 378 ARG A C 1
ATOM 2982 O O . ARG A 1 378 ? 3.956 5.114 40.079 1.00 95.06 378 ARG A O 1
ATOM 2989 N N . PHE A 1 379 ? 3.396 6.615 41.664 1.00 95.75 379 PHE A N 1
ATOM 2990 C CA . PHE A 1 379 ? 4.380 7.629 41.277 1.00 95.75 379 PHE A CA 1
ATOM 2991 C C . PHE A 1 379 ? 5.582 7.733 42.224 1.00 95.75 379 PHE A C 1
ATOM 2993 O O . PHE A 1 379 ? 6.476 8.529 41.954 1.00 95.75 379 PHE A O 1
ATOM 3000 N N . GLY A 1 380 ? 5.624 6.941 43.299 1.00 93.62 380 GLY A N 1
ATOM 3001 C CA . GLY A 1 380 ? 6.680 7.013 44.311 1.00 93.62 380 GLY A CA 1
ATOM 3002 C C . GLY A 1 380 ? 6.682 8.353 45.050 1.00 93.62 380 GLY A C 1
ATOM 3003 O O . GLY A 1 380 ? 7.739 8.956 45.226 1.00 93.62 380 GLY A O 1
ATOM 3004 N N . LEU A 1 381 ? 5.494 8.855 45.408 1.00 93.81 381 LEU A N 1
ATOM 3005 C CA . LEU A 1 381 ? 5.350 10.131 46.117 1.00 93.81 381 LEU A CA 1
ATOM 3006 C C . LEU A 1 381 ? 5.673 9.974 47.602 1.00 93.81 381 LEU A C 1
ATOM 3008 O O . LEU A 1 381 ? 5.436 8.920 48.194 1.00 93.81 381 LEU A O 1
ATOM 3012 N N . GLY A 1 382 ? 6.160 11.052 48.217 1.00 90.31 382 GLY A N 1
ATOM 3013 C CA . GLY A 1 382 ? 6.600 11.036 49.606 1.00 90.31 382 GLY A CA 1
ATOM 3014 C C . GLY A 1 382 ? 8.058 10.600 49.782 1.00 90.31 382 GLY A C 1
ATOM 3015 O O . GLY A 1 382 ? 8.700 10.035 48.898 1.00 90.31 382 GLY A O 1
ATOM 3016 N N . ARG A 1 383 ? 8.618 10.926 50.949 1.00 87.75 383 ARG A N 1
ATOM 3017 C CA . ARG A 1 383 ? 10.052 10.787 51.254 1.00 87.75 383 ARG A CA 1
ATOM 3018 C C . ARG A 1 383 ? 10.508 9.338 51.435 1.00 87.75 383 ARG A C 1
ATOM 3020 O O . ARG A 1 383 ? 9.763 8.490 51.919 1.00 87.75 383 ARG A O 1
ATOM 3027 N N . HIS A 1 384 ? 11.785 9.091 51.150 1.00 86.25 384 HIS A N 1
ATOM 3028 C CA . HIS A 1 384 ? 12.456 7.846 51.519 1.00 86.25 384 HIS A CA 1
ATOM 3029 C C . HIS A 1 384 ? 13.029 7.941 52.938 1.00 86.25 384 HIS A C 1
ATOM 3031 O O . HIS A 1 384 ? 13.766 8.870 53.261 1.00 86.25 384 HIS A O 1
ATOM 3037 N N . GLY A 1 385 ? 12.734 6.945 53.772 1.00 86.69 385 GLY A N 1
ATOM 3038 C CA . GLY A 1 385 ? 13.248 6.873 55.142 1.00 86.69 385 GLY A CA 1
ATOM 3039 C C . GLY A 1 385 ? 12.797 8.032 56.042 1.00 86.69 385 GLY A C 1
ATOM 3040 O O . GLY A 1 385 ? 11.772 8.675 55.806 1.00 86.69 385 GLY A O 1
ATOM 3041 N N . ALA A 1 386 ? 13.548 8.271 57.120 1.00 83.94 386 ALA A N 1
ATOM 3042 C CA . ALA A 1 386 ? 13.262 9.343 58.072 1.00 83.94 386 ALA A CA 1
ATOM 3043 C C . ALA A 1 386 ? 13.640 10.720 57.494 1.00 83.94 386 ALA A C 1
ATOM 3045 O O . ALA A 1 386 ? 14.603 10.830 56.746 1.00 83.94 386 ALA A O 1
ATOM 3046 N N . LEU A 1 387 ? 12.921 11.786 57.871 1.00 82.75 387 LEU A N 1
ATOM 3047 C CA . LEU A 1 387 ? 13.243 13.164 57.450 1.00 82.75 387 LEU A CA 1
ATOM 3048 C C . LEU A 1 387 ? 14.639 13.615 57.912 1.00 82.75 387 LEU A C 1
ATOM 3050 O O . LEU A 1 387 ? 15.291 14.404 57.239 1.00 82.75 387 LEU A O 1
ATOM 3054 N N . VAL A 1 388 ? 15.072 13.136 59.077 1.00 83.69 388 VAL A N 1
ATOM 3055 C CA . VAL A 1 388 ? 16.324 13.530 59.729 1.00 83.69 388 VAL A CA 1
ATOM 3056 C C . VAL A 1 388 ? 17.310 12.371 59.612 1.00 83.69 388 VAL A C 1
ATOM 3058 O O . VAL A 1 388 ? 17.523 11.631 60.568 1.00 83.69 388 VAL A O 1
ATOM 3061 N N . GLN A 1 389 ? 17.840 12.158 58.408 1.00 81.50 389 GLN A N 1
ATOM 3062 C CA . GLN A 1 389 ? 18.997 11.280 58.205 1.00 81.50 389 GLN A CA 1
ATOM 3063 C C . GLN A 1 389 ? 20.286 12.088 58.348 1.00 81.50 389 GLN A C 1
ATOM 3065 O O . GLN A 1 389 ? 20.296 13.288 58.068 1.00 81.50 389 GLN A O 1
ATOM 3070 N N . ASP A 1 390 ? 21.383 11.425 58.712 1.00 82.44 390 ASP A N 1
ATOM 3071 C CA . ASP A 1 390 ? 22.682 12.081 58.915 1.00 82.44 390 ASP A CA 1
ATOM 3072 C C . ASP A 1 390 ? 23.173 12.844 57.672 1.00 82.44 390 ASP A C 1
ATOM 3074 O O . ASP A 1 390 ? 23.835 13.871 57.794 1.00 82.44 390 ASP A O 1
ATOM 3078 N N . GLY A 1 391 ? 22.821 12.385 56.464 1.00 81.75 391 GLY A N 1
ATOM 3079 C CA . GLY A 1 391 ? 23.154 13.072 55.210 1.00 81.75 391 GLY A CA 1
ATOM 3080 C C . GLY A 1 391 ? 22.049 13.974 54.653 1.00 81.75 391 GLY A C 1
ATOM 3081 O O . GLY A 1 391 ? 22.093 14.317 53.473 1.00 81.75 391 GLY A O 1
ATOM 3082 N N . GLY A 1 392 ? 21.072 14.350 55.481 1.00 86.56 392 GLY A N 1
ATOM 3083 C CA . GLY A 1 392 ? 20.026 15.317 55.160 1.00 86.56 392 GLY A CA 1
ATOM 3084 C C . GLY A 1 392 ? 18.721 14.719 54.612 1.00 86.56 392 GLY A C 1
ATOM 3085 O O . GLY A 1 392 ? 18.662 13.548 54.233 1.00 86.56 392 GLY A O 1
ATOM 3086 N N . PRO A 1 393 ? 17.654 15.538 54.549 1.00 86.81 393 PRO A N 1
ATOM 3087 C CA . PRO A 1 393 ? 16.319 15.114 54.115 1.00 86.81 393 PRO A CA 1
ATOM 3088 C C . PRO A 1 393 ? 16.236 14.752 52.623 1.00 86.81 393 PRO A C 1
ATOM 3090 O O . PRO A 1 393 ? 15.318 14.048 52.211 1.00 86.81 393 PRO A O 1
ATOM 3093 N N . ASP A 1 394 ? 17.195 15.210 51.814 1.00 87.62 394 ASP A N 1
ATOM 3094 C CA . ASP A 1 394 ? 17.233 15.000 50.362 1.00 87.62 394 ASP A CA 1
ATOM 3095 C C . ASP A 1 394 ? 17.782 13.630 49.942 1.00 87.62 394 ASP A C 1
ATOM 3097 O O . ASP A 1 394 ? 17.875 13.334 48.742 1.00 87.62 394 ASP A O 1
ATOM 3101 N N . GLN A 1 395 ? 18.165 12.772 50.889 1.00 87.12 395 GLN A N 1
ATOM 3102 C CA . GLN A 1 395 ? 18.615 11.425 50.559 1.00 87.12 395 GLN A CA 1
ATOM 3103 C C . GLN A 1 395 ? 17.489 10.624 49.889 1.00 87.12 395 GLN A C 1
ATOM 3105 O O . GLN A 1 395 ? 16.464 10.301 50.484 1.00 87.12 395 GLN A O 1
ATOM 3110 N N . ARG A 1 396 ? 17.701 10.278 48.615 1.00 91.44 396 ARG A N 1
ATOM 3111 C CA . ARG A 1 396 ? 16.784 9.494 47.777 1.00 91.44 396 ARG A CA 1
ATOM 3112 C C . ARG A 1 396 ? 17.563 8.532 46.892 1.00 91.44 396 ARG A C 1
ATOM 3114 O O . ARG A 1 396 ? 18.704 8.798 46.525 1.00 91.44 396 ARG A O 1
ATOM 3121 N N . THR A 1 397 ? 16.927 7.424 46.521 1.00 91.12 397 THR A N 1
ATOM 3122 C CA . THR A 1 397 ? 17.496 6.408 45.623 1.00 91.12 397 THR A CA 1
ATOM 3123 C C . THR A 1 397 ? 16.600 6.271 44.406 1.00 91.12 397 THR A C 1
ATOM 3125 O O . THR A 1 397 ? 15.469 5.813 44.532 1.00 91.12 397 THR A O 1
ATOM 3128 N N . LEU A 1 398 ? 17.121 6.621 43.232 1.00 94.00 398 LEU A N 1
ATOM 3129 C CA . LEU A 1 398 ? 16.409 6.470 41.966 1.00 94.00 398 LEU A CA 1
ATOM 3130 C C . LEU A 1 398 ? 16.800 5.137 41.328 1.00 94.00 398 LEU A C 1
ATOM 3132 O O . LEU A 1 398 ? 17.974 4.888 41.050 1.00 94.00 398 LEU A O 1
ATOM 3136 N N . LYS A 1 399 ? 15.819 4.261 41.114 1.00 93.50 399 LYS A N 1
ATOM 3137 C CA . LYS A 1 399 ? 16.017 2.962 40.459 1.00 93.50 399 LYS A CA 1
ATOM 3138 C C . LYS A 1 399 ? 15.625 3.059 38.985 1.00 93.50 399 LYS A C 1
ATOM 3140 O O . LYS A 1 399 ? 14.756 3.837 38.603 1.00 93.50 399 LYS A O 1
ATOM 3145 N N . LYS A 1 400 ? 16.262 2.246 38.141 1.00 94.19 400 LYS A N 1
ATOM 3146 C CA . LYS A 1 400 ? 15.996 2.211 36.697 1.00 94.19 400 LYS A CA 1
ATOM 3147 C C . LYS A 1 400 ? 14.520 1.880 36.422 1.00 94.19 400 LYS A C 1
ATOM 3149 O O . LYS A 1 400 ? 14.061 0.819 36.829 1.00 94.19 400 LYS A O 1
ATOM 3154 N N . HIS A 1 401 ? 13.834 2.752 35.678 1.00 94.25 401 HIS A N 1
ATOM 3155 C CA . HIS A 1 401 ? 12.423 2.615 35.281 1.00 94.25 401 HIS A CA 1
ATOM 3156 C C . HIS A 1 401 ? 11.436 2.500 36.459 1.00 94.25 401 HIS A C 1
ATOM 3158 O O . HIS A 1 401 ? 10.419 1.819 36.342 1.00 94.25 401 HIS A O 1
ATOM 3164 N N . ILE A 1 402 ? 11.739 3.149 37.588 1.00 95.44 402 ILE A N 1
ATOM 3165 C CA . ILE A 1 402 ? 10.845 3.238 38.747 1.00 95.44 402 ILE A CA 1
ATOM 3166 C C . ILE A 1 402 ? 10.498 4.706 38.976 1.00 95.44 402 ILE A C 1
ATOM 3168 O O . ILE A 1 402 ? 11.392 5.548 39.028 1.00 95.44 402 ILE A O 1
ATOM 3172 N N . ASN A 1 403 ? 9.202 4.991 39.095 1.00 95.12 403 ASN A N 1
ATOM 3173 C CA . ASN A 1 403 ? 8.695 6.336 39.344 1.00 95.12 403 ASN A CA 1
ATOM 3174 C C . ASN A 1 403 ? 9.071 6.790 40.764 1.00 95.12 403 ASN A C 1
ATOM 3176 O O . ASN A 1 403 ? 9.013 5.996 41.701 1.00 95.12 403 ASN A O 1
ATOM 3180 N N . ASP A 1 404 ? 9.442 8.057 40.905 1.00 96.38 404 ASP A N 1
ATOM 3181 C CA . ASP A 1 404 ? 9.767 8.704 42.178 1.00 96.38 404 ASP A CA 1
ATOM 3182 C C . ASP A 1 404 ? 9.311 10.165 42.108 1.00 96.38 404 ASP A C 1
ATOM 3184 O O . ASP A 1 404 ? 9.370 10.774 41.033 1.00 96.38 404 ASP A O 1
ATOM 3188 N N . GLU A 1 405 ? 8.913 10.740 43.245 1.00 95.06 405 GLU A N 1
ATOM 3189 C CA . GLU A 1 405 ? 8.539 12.155 43.375 1.00 95.06 405 GLU A CA 1
ATOM 3190 C C . GLU A 1 405 ? 9.561 13.086 42.711 1.00 95.06 405 GLU A C 1
ATOM 3192 O O . GLU A 1 405 ? 9.195 13.970 41.941 1.00 95.06 405 GLU A O 1
ATOM 3197 N N . ARG A 1 406 ? 10.863 12.832 42.915 1.00 94.44 406 ARG A N 1
ATOM 3198 C CA . ARG A 1 406 ? 11.932 13.649 42.332 1.00 94.44 406 ARG A CA 1
ATOM 3199 C C . ARG A 1 406 ? 11.907 13.628 40.808 1.00 94.44 406 ARG A C 1
ATOM 3201 O O . ARG A 1 406 ? 12.230 14.638 40.195 1.00 94.44 406 ARG A O 1
ATOM 3208 N N . ILE A 1 407 ? 11.581 12.490 40.194 1.00 95.81 407 ILE A N 1
ATOM 3209 C CA . ILE A 1 407 ? 11.536 12.360 38.732 1.00 95.81 407 ILE A CA 1
ATOM 3210 C C . ILE A 1 407 ? 10.312 13.094 38.191 1.00 95.81 407 ILE A C 1
ATOM 3212 O O . ILE A 1 407 ? 10.440 13.815 37.205 1.00 95.81 407 ILE A O 1
ATOM 3216 N N . VAL A 1 408 ? 9.157 12.949 38.850 1.00 95.38 408 VAL A N 1
ATOM 3217 C CA . VAL A 1 408 ? 7.924 13.664 38.487 1.00 95.38 408 VAL A CA 1
ATOM 3218 C C . VAL A 1 408 ? 8.157 15.171 38.516 1.00 95.38 408 VAL A C 1
ATOM 3220 O O . VAL A 1 408 ? 7.919 15.849 37.517 1.00 95.38 408 VAL A O 1
ATOM 3223 N N . ASP A 1 409 ? 8.694 15.684 39.619 1.00 94.25 409 ASP A N 1
ATOM 3224 C CA . ASP A 1 409 ? 8.905 17.119 39.792 1.00 94.25 409 ASP A CA 1
ATOM 3225 C C . ASP A 1 409 ? 10.001 17.649 38.866 1.00 94.25 409 ASP A C 1
ATOM 3227 O O . ASP A 1 409 ? 9.843 18.714 38.273 1.00 94.25 409 ASP A O 1
ATOM 3231 N N . ALA A 1 410 ? 11.091 16.898 38.664 1.00 94.62 410 ALA A N 1
ATOM 3232 C CA . ALA A 1 410 ? 12.139 17.276 37.717 1.00 94.62 410 ALA A CA 1
ATOM 3233 C C . ALA A 1 410 ? 11.623 17.311 36.270 1.00 94.62 410 ALA A C 1
ATOM 3235 O O . ALA A 1 410 ? 11.983 18.207 35.509 1.00 94.62 410 ALA A O 1
ATOM 3236 N N . MET A 1 411 ? 10.766 16.365 35.893 1.00 94.75 411 MET A N 1
ATOM 3237 C CA . MET A 1 411 ? 10.118 16.322 34.584 1.00 94.75 411 MET A CA 1
ATOM 3238 C C . MET A 1 411 ? 9.184 17.523 34.392 1.00 94.75 411 MET A C 1
ATOM 3240 O O . MET A 1 411 ? 9.261 18.204 33.371 1.00 94.75 411 MET A O 1
ATOM 3244 N N . LEU A 1 412 ? 8.341 17.836 35.380 1.00 93.81 412 LEU A N 1
ATOM 3245 C CA . LEU A 1 412 ? 7.476 19.020 35.337 1.00 93.81 412 LEU A CA 1
ATOM 3246 C C . LEU A 1 412 ? 8.295 20.319 35.296 1.00 93.81 412 LEU A C 1
ATOM 3248 O O . LEU A 1 412 ? 7.964 21.235 34.539 1.00 93.81 412 LEU A O 1
ATOM 3252 N N . PHE A 1 413 ? 9.400 20.371 36.042 1.00 93.88 413 PHE A N 1
ATOM 3253 C CA . PHE A 1 413 ? 10.344 21.484 36.022 1.00 93.88 413 PHE A CA 1
ATOM 3254 C C . PHE A 1 413 ? 10.992 21.660 34.642 1.00 93.88 413 PHE A C 1
ATOM 3256 O O . PHE A 1 413 ? 11.072 22.781 34.151 1.00 93.88 413 PHE A O 1
ATOM 3263 N N . GLN A 1 414 ? 11.394 20.578 33.966 1.00 91.19 414 GLN A N 1
ATOM 3264 C CA . GLN A 1 414 ? 11.930 20.644 32.599 1.00 91.19 414 GLN A CA 1
ATOM 3265 C C . GLN A 1 414 ? 10.922 21.230 31.602 1.00 91.19 414 GLN A C 1
ATOM 3267 O O . GLN A 1 414 ? 11.305 22.017 30.739 1.00 91.19 414 GLN A O 1
ATOM 3272 N N . GLN A 1 415 ? 9.642 20.875 31.727 1.00 86.50 415 GLN A N 1
ATOM 3273 C CA . GLN A 1 415 ? 8.592 21.377 30.836 1.00 86.50 415 GLN A CA 1
ATOM 3274 C C . GLN A 1 415 ? 8.308 22.872 31.064 1.00 86.50 415 GLN A C 1
ATOM 3276 O O . GLN A 1 415 ? 8.162 23.641 30.103 1.00 86.50 415 GLN A O 1
ATOM 3281 N N . ASN A 1 416 ? 8.231 23.287 32.336 1.00 89.62 416 ASN A N 1
ATOM 3282 C CA . ASN A 1 416 ? 7.678 24.578 32.750 1.00 89.62 416 ASN A CA 1
ATOM 3283 C C . ASN A 1 416 ? 8.499 25.279 33.856 1.00 89.62 416 ASN A C 1
ATOM 3285 O O . ASN A 1 416 ? 7.925 25.743 34.835 1.00 89.62 416 ASN A O 1
ATOM 3289 N N . ALA A 1 417 ? 9.825 25.395 33.707 1.00 90.00 417 ALA A N 1
ATOM 3290 C CA . ALA A 1 417 ? 10.693 26.018 34.721 1.00 90.00 417 ALA A CA 1
ATOM 3291 C C . ALA A 1 417 ? 10.330 27.488 35.024 1.00 90.00 417 ALA A C 1
ATOM 3293 O O . ALA A 1 417 ? 9.846 27.816 36.102 1.00 90.00 417 ALA A O 1
ATOM 3294 N N . TYR A 1 418 ? 10.557 28.382 34.057 1.00 92.69 418 TYR A N 1
ATOM 3295 C CA . TYR A 1 418 ? 10.223 29.815 34.137 1.00 92.69 418 TYR A CA 1
ATOM 3296 C C . TYR A 1 418 ? 9.167 30.221 33.101 1.00 92.69 418 TYR A C 1
ATOM 3298 O O . TYR A 1 418 ? 8.987 31.408 32.820 1.00 92.69 418 TYR A O 1
ATOM 3306 N N . ARG A 1 419 ? 8.484 29.225 32.521 1.00 92.06 419 ARG A N 1
ATOM 3307 C CA . ARG A 1 419 ? 7.488 29.412 31.469 1.00 92.06 419 ARG A CA 1
ATOM 3308 C C . ARG A 1 419 ? 6.297 30.201 32.017 1.00 92.06 419 ARG A C 1
ATOM 3310 O O . ARG A 1 419 ? 5.619 29.751 32.936 1.00 92.06 419 ARG A O 1
ATOM 3317 N N . LYS A 1 420 ? 6.022 31.363 31.431 1.00 92.31 420 LYS A N 1
ATOM 3318 C CA . LYS A 1 420 ? 4.880 32.234 31.747 1.00 92.31 420 LYS A CA 1
ATOM 3319 C C . LYS A 1 420 ? 3.638 31.829 30.962 1.00 92.31 420 LYS A C 1
ATOM 3321 O O . LYS A 1 420 ? 2.533 31.872 31.493 1.00 92.31 420 LYS A O 1
ATOM 3326 N N . THR A 1 421 ? 3.815 31.452 29.696 1.00 92.56 421 THR A N 1
ATOM 3327 C CA . THR A 1 421 ? 2.759 30.937 28.814 1.00 92.56 421 THR A CA 1
ATOM 3328 C C . THR A 1 421 ? 3.302 29.816 27.919 1.00 92.56 421 THR A C 1
ATOM 3330 O O . THR A 1 421 ? 4.494 29.807 27.606 1.00 92.56 421 THR A O 1
ATOM 3333 N N . PRO A 1 422 ? 2.467 28.866 27.449 1.00 90.81 422 PRO A N 1
ATOM 3334 C CA . PRO A 1 422 ? 2.862 27.905 26.414 1.00 90.81 422 PRO A CA 1
ATOM 3335 C C . PRO A 1 422 ? 3.551 28.553 25.204 1.00 90.81 422 PRO A C 1
ATOM 3337 O O . PRO A 1 422 ? 4.469 27.965 24.643 1.00 90.81 422 PRO A O 1
ATOM 3340 N N . ALA A 1 423 ? 3.167 29.790 24.866 1.00 92.50 423 ALA A N 1
ATOM 3341 C CA . ALA A 1 423 ? 3.701 30.556 23.744 1.00 92.50 423 ALA A CA 1
ATOM 3342 C C . ALA A 1 423 ? 5.026 31.296 24.023 1.00 92.50 423 ALA A C 1
ATOM 3344 O O . ALA A 1 423 ? 5.446 32.095 23.186 1.00 92.50 423 ALA A O 1
ATOM 3345 N N . ASP A 1 424 ? 5.682 31.067 25.165 1.00 93.56 424 ASP A N 1
ATOM 3346 C CA . ASP A 1 424 ? 6.907 31.791 25.540 1.00 93.56 424 ASP A CA 1
ATOM 3347 C C . ASP A 1 424 ? 8.002 31.671 24.480 1.00 93.56 424 ASP A C 1
ATOM 3349 O O . ASP A 1 424 ? 8.638 32.665 24.162 1.00 93.56 424 ASP A O 1
ATOM 3353 N N . GLU A 1 425 ? 8.158 30.499 23.861 1.00 93.12 425 GLU A N 1
ATOM 3354 C CA . GLU A 1 425 ? 9.169 30.260 22.824 1.00 93.12 425 GLU A CA 1
ATOM 3355 C C . GLU A 1 425 ? 8.682 30.593 21.403 1.00 93.12 425 GLU A C 1
ATOM 3357 O O . GLU A 1 425 ? 9.391 30.377 20.420 1.00 93.12 425 GLU A O 1
ATOM 3362 N N . HIS A 1 426 ? 7.474 31.154 21.254 1.00 96.38 426 HIS A N 1
ATOM 3363 C CA . HIS A 1 426 ? 6.882 31.457 19.944 1.00 96.38 426 HIS A CA 1
ATOM 3364 C C . HIS A 1 426 ? 7.457 32.718 19.283 1.00 96.38 426 HIS A C 1
ATOM 3366 O O . HIS A 1 426 ? 7.045 33.081 18.176 1.00 96.38 426 HIS A O 1
ATOM 3372 N N . TRP A 1 427 ? 8.425 33.376 19.926 1.00 93.25 427 TRP A N 1
ATOM 3373 C CA . TRP A 1 427 ? 9.307 34.318 19.237 1.00 93.25 427 TRP A CA 1
ATOM 3374 C C . TRP A 1 427 ? 10.155 33.595 18.178 1.00 93.25 427 TRP A C 1
ATOM 3376 O O . TRP A 1 427 ? 10.457 34.181 17.140 1.00 93.25 427 TRP A O 1
ATOM 3386 N N . ASN A 1 428 ? 10.474 32.312 18.393 1.00 95.06 428 ASN A N 1
ATOM 3387 C CA . ASN A 1 428 ? 11.095 31.458 17.393 1.00 95.06 428 ASN A CA 1
ATOM 3388 C C . ASN A 1 428 ? 10.016 30.925 16.425 1.00 95.06 428 ASN A C 1
ATOM 3390 O O . ASN A 1 428 ? 9.131 30.169 16.841 1.00 95.06 428 ASN A O 1
ATOM 3394 N N . PRO A 1 429 ? 10.068 31.268 15.123 1.00 95.56 429 PRO A N 1
ATOM 3395 C CA . PRO A 1 429 ? 9.040 30.873 14.163 1.00 95.56 429 PRO A CA 1
ATOM 3396 C C . PRO A 1 429 ? 8.954 29.357 13.950 1.00 95.56 429 PRO A C 1
ATOM 3398 O O . PRO A 1 429 ? 7.874 28.864 13.633 1.00 95.56 429 PRO A O 1
ATOM 3401 N N . TYR A 1 430 ? 10.052 28.622 14.133 1.00 94.31 430 TYR A N 1
ATOM 3402 C CA . TYR A 1 430 ? 10.071 27.168 13.966 1.00 94.31 430 TYR A CA 1
ATOM 3403 C C . TYR A 1 430 ? 9.366 26.457 15.127 1.00 94.31 430 TYR A C 1
ATOM 3405 O O . TYR A 1 430 ? 8.660 25.481 14.899 1.00 94.31 430 TYR A O 1
ATOM 3413 N N . ILE A 1 431 ? 9.477 26.995 16.348 1.00 95.12 431 ILE A N 1
ATOM 3414 C CA . ILE A 1 431 ? 8.740 26.491 17.519 1.00 95.12 431 ILE A CA 1
ATOM 3415 C C . ILE A 1 431 ? 7.273 26.910 17.432 1.00 95.12 431 ILE A C 1
ATOM 3417 O O . ILE A 1 431 ? 6.384 26.084 17.603 1.00 95.12 431 ILE A O 1
ATOM 3421 N N . ARG A 1 432 ? 7.007 28.175 17.076 1.00 95.19 432 ARG A N 1
ATOM 3422 C CA . ARG A 1 432 ? 5.646 28.707 16.919 1.00 95.19 432 ARG A CA 1
ATOM 3423 C C . ARG A 1 432 ? 4.797 27.924 15.923 1.00 95.19 432 ARG A C 1
ATOM 3425 O O . ARG A 1 432 ? 3.585 27.962 16.044 1.00 95.19 432 ARG A O 1
ATOM 3432 N N . ARG A 1 433 ? 5.405 27.329 14.894 1.00 95.00 433 ARG A N 1
ATOM 3433 C CA . ARG A 1 433 ? 4.719 26.585 13.824 1.00 95.00 433 ARG A CA 1
ATOM 3434 C C . ARG A 1 433 ? 4.644 25.077 14.076 1.00 95.00 433 ARG A C 1
ATOM 3436 O O . ARG A 1 433 ? 4.080 24.369 13.240 1.00 95.00 433 ARG A O 1
ATOM 3443 N N . SER A 1 434 ? 5.195 24.602 15.194 1.00 96.12 434 SER A N 1
ATOM 3444 C CA . SER A 1 434 ? 5.178 23.188 15.565 1.00 96.12 434 SER A CA 1
ATOM 3445 C C . SER A 1 434 ? 3.758 22.727 15.868 1.00 96.12 434 SER A C 1
ATOM 3447 O O . SER A 1 434 ? 3.077 23.308 16.706 1.00 96.12 434 SER A O 1
ATOM 3449 N N . THR A 1 435 ? 3.315 21.655 15.221 1.00 96.25 435 THR A N 1
ATOM 3450 C CA . THR A 1 435 ? 1.983 21.073 15.443 1.00 96.25 435 THR A CA 1
ATOM 3451 C C . THR A 1 435 ? 1.978 19.978 16.515 1.00 96.25 435 THR A C 1
ATOM 3453 O O . THR A 1 435 ? 0.948 19.356 16.748 1.00 96.25 435 THR A O 1
ATOM 3456 N N . GLU A 1 436 ? 3.096 19.781 17.225 1.00 92.75 436 GLU A N 1
ATOM 3457 C CA . GLU A 1 436 ? 3.259 18.764 18.278 1.00 92.75 436 GLU A CA 1
ATOM 3458 C C . GLU A 1 436 ? 2.234 18.907 19.413 1.00 92.75 436 GLU A C 1
ATOM 3460 O O . GLU A 1 436 ? 1.594 17.935 19.802 1.00 92.75 436 GLU A O 1
ATOM 3465 N N . ASN A 1 437 ? 2.008 20.135 19.889 1.00 90.62 437 ASN A N 1
ATOM 3466 C CA . ASN A 1 437 ? 1.023 20.435 20.938 1.00 90.62 437 ASN A CA 1
ATOM 3467 C C . ASN A 1 437 ? -0.405 20.615 20.382 1.00 90.62 437 ASN A C 1
ATOM 3469 O O . ASN A 1 437 ? -1.296 21.115 21.072 1.00 90.62 437 ASN A O 1
ATOM 3473 N N . GLY A 1 438 ? -0.611 20.274 19.108 1.00 92.19 438 GLY A N 1
ATOM 3474 C CA . GLY A 1 438 ? -1.813 20.565 18.341 1.00 92.19 438 GLY A CA 1
ATOM 3475 C C . GLY A 1 438 ? -1.805 21.950 17.690 1.00 92.19 438 GLY A C 1
ATOM 3476 O O . GLY A 1 438 ? -0.952 22.803 17.930 1.00 92.19 438 GLY A O 1
ATOM 3477 N N . VAL A 1 439 ? -2.809 22.198 16.852 1.00 95.31 439 VAL A N 1
ATOM 3478 C CA . VAL A 1 439 ? -2.874 23.374 15.964 1.00 95.31 439 VAL A CA 1
ATOM 3479 C C . VAL A 1 439 ? -3.474 24.639 16.591 1.00 95.31 439 VAL A C 1
ATOM 3481 O O . VAL A 1 439 ? -3.527 25.685 15.947 1.00 95.31 439 VAL A O 1
ATOM 3484 N N . GLY A 1 440 ? -3.950 24.580 17.839 1.00 94.81 440 GLY A N 1
ATOM 3485 C CA . GLY A 1 440 ? -4.763 25.648 18.444 1.00 94.81 440 GLY A CA 1
ATOM 3486 C C . GLY A 1 440 ? -4.092 27.027 18.479 1.00 94.81 440 GLY A C 1
ATOM 3487 O O . GLY A 1 440 ? -4.745 28.035 18.234 1.00 94.81 440 GLY A O 1
ATOM 3488 N N . HIS A 1 441 ? -2.776 27.084 18.697 1.00 94.56 441 HIS A N 1
ATOM 3489 C CA . HIS A 1 441 ? -2.004 28.333 18.758 1.00 94.56 441 HIS A CA 1
ATOM 3490 C C . HIS A 1 441 ? -1.759 28.986 17.380 1.00 94.56 441 HIS A C 1
ATOM 3492 O O . HIS A 1 441 ? -1.282 30.122 17.302 1.00 94.56 441 HIS A O 1
ATOM 3498 N N . LEU A 1 442 ? -2.088 28.277 16.296 1.00 96.25 442 LEU A N 1
ATOM 3499 C CA . LEU A 1 442 ? -1.971 28.732 14.908 1.00 96.25 442 LEU A CA 1
ATOM 3500 C C . LEU A 1 442 ? -3.301 29.238 14.343 1.00 96.25 442 LEU A C 1
ATOM 3502 O O . LEU A 1 442 ? -3.314 29.957 13.346 1.00 96.25 442 LEU A O 1
ATOM 3506 N N . LEU A 1 443 ? -4.416 28.891 14.986 1.00 96.00 443 LEU A N 1
ATOM 3507 C CA . LEU A 1 443 ? -5.753 29.329 14.607 1.00 96.00 443 LEU A CA 1
ATOM 3508 C C . LEU A 1 443 ? -6.016 30.716 15.189 1.00 96.00 443 LEU A C 1
ATOM 3510 O O . LEU A 1 443 ? -6.438 30.865 16.331 1.00 96.00 443 LEU A O 1
ATOM 3514 N N . GLN A 1 444 ? -5.719 31.745 14.400 1.00 91.50 444 GLN A N 1
ATOM 3515 C CA . GLN A 1 444 ? -5.760 33.126 14.888 1.00 91.50 444 GLN A CA 1
ATOM 3516 C C . GLN A 1 444 ? -7.133 33.779 14.746 1.00 91.50 444 GLN A C 1
ATOM 3518 O O . GLN A 1 444 ? -7.563 34.529 15.616 1.00 91.50 444 GLN A O 1
ATOM 3523 N N . ASN A 1 445 ? -7.809 33.530 13.629 1.00 93.69 445 ASN A N 1
ATOM 3524 C CA . ASN A 1 445 ? -9.067 34.175 13.281 1.00 93.69 445 ASN A CA 1
ATOM 3525 C C . ASN A 1 445 ? -10.173 33.116 13.130 1.00 93.69 445 ASN A C 1
ATOM 3527 O O . ASN A 1 445 ? -9.910 31.940 12.872 1.00 93.69 445 ASN A O 1
ATOM 3531 N N . LYS A 1 446 ? -11.437 33.532 13.276 1.00 95.69 446 LYS A N 1
ATOM 3532 C CA . LYS A 1 446 ? -12.586 32.623 13.125 1.00 95.69 446 LYS A CA 1
ATOM 3533 C C . LYS A 1 446 ? -12.662 32.012 11.720 1.00 95.69 446 LYS A C 1
ATOM 3535 O O . LYS A 1 446 ? -13.168 30.905 11.587 1.00 95.69 446 LYS A O 1
ATOM 3540 N N . PHE A 1 447 ? -12.139 32.688 10.698 1.00 94.88 447 PHE A N 1
ATOM 3541 C CA . PHE A 1 447 ? -12.144 32.194 9.321 1.00 94.88 447 PHE A CA 1
ATOM 3542 C C . PHE A 1 447 ? -11.289 30.932 9.145 1.00 94.88 447 PHE A C 1
ATOM 3544 O O . PHE A 1 447 ? -11.767 29.967 8.562 1.00 94.88 447 PHE A O 1
ATOM 3551 N N . ASP A 1 448 ? -10.081 30.882 9.707 1.00 96.50 448 ASP A N 1
ATOM 3552 C CA . ASP A 1 448 ? -9.239 29.682 9.696 1.00 96.50 448 ASP A CA 1
ATOM 3553 C C . ASP A 1 448 ? -9.853 28.558 10.538 1.00 96.50 448 ASP A C 1
ATOM 3555 O O . ASP A 1 448 ? -9.775 27.399 10.142 1.00 96.50 448 ASP A O 1
ATOM 3559 N N . ILE A 1 449 ? -10.540 28.882 11.641 1.00 96.81 449 ILE A N 1
ATOM 3560 C CA . ILE A 1 449 ? -11.298 27.891 12.426 1.00 96.81 449 ILE A CA 1
ATOM 3561 C C . ILE A 1 449 ? -12.441 27.300 11.588 1.00 96.81 449 ILE A C 1
ATOM 3563 O O . ILE A 1 449 ? -12.559 26.084 11.500 1.00 96.81 449 ILE A O 1
ATOM 3567 N N . MET A 1 450 ? -13.248 28.136 10.926 1.00 95.62 450 MET A N 1
ATOM 3568 C CA . MET A 1 450 ? -14.339 27.671 10.059 1.00 95.62 450 MET A CA 1
ATOM 3569 C C . MET A 1 450 ? -13.819 26.883 8.857 1.00 95.62 450 MET A C 1
ATOM 3571 O O . MET A 1 450 ? -14.396 25.864 8.499 1.00 95.62 450 MET A O 1
ATOM 3575 N N . ARG A 1 451 ? -12.708 27.314 8.248 1.00 94.56 451 ARG A N 1
ATOM 3576 C CA . ARG A 1 451 ? -12.070 26.582 7.149 1.00 94.56 451 ARG A CA 1
ATOM 3577 C C . ARG A 1 451 ? -11.541 25.227 7.618 1.00 94.56 451 ARG A C 1
ATOM 3579 O O . ARG A 1 451 ? -11.658 24.248 6.889 1.00 94.56 451 ARG A O 1
ATOM 3586 N N . ARG A 1 452 ? -10.952 25.166 8.813 1.00 95.56 452 ARG A N 1
ATOM 3587 C CA . ARG A 1 452 ? -10.519 23.913 9.435 1.00 95.56 452 ARG A CA 1
ATOM 3588 C C . ARG A 1 452 ? -11.708 22.987 9.672 1.00 95.56 452 ARG A C 1
ATOM 3590 O O . ARG A 1 452 ? -11.640 21.836 9.261 1.00 95.56 452 ARG A O 1
ATOM 3597 N N . GLU A 1 453 ? -12.783 23.481 10.284 1.00 94.94 453 GLU A N 1
ATOM 3598 C CA . GLU A 1 453 ? -14.017 22.711 10.498 1.00 94.94 453 GLU A CA 1
ATOM 3599 C C . GLU A 1 453 ? -14.588 22.183 9.170 1.00 94.94 453 GLU A C 1
ATOM 3601 O O . GLU A 1 453 ? -14.854 20.989 9.061 1.00 94.94 453 GLU A O 1
ATOM 3606 N N . ASP A 1 454 ? -14.678 23.025 8.134 1.00 95.88 454 ASP A N 1
ATOM 3607 C CA . ASP A 1 454 ? -15.136 22.635 6.793 1.00 95.88 454 ASP A CA 1
ATOM 3608 C C . ASP A 1 454 ? -14.265 21.519 6.196 1.00 95.88 454 ASP A C 1
ATOM 3610 O O . ASP A 1 454 ? -14.779 20.474 5.795 1.00 95.88 454 ASP A O 1
ATOM 3614 N N . ARG A 1 455 ? -12.937 21.678 6.206 1.00 95.44 455 ARG A N 1
ATOM 3615 C CA . ARG A 1 455 ? -12.014 20.667 5.664 1.00 95.44 455 ARG A CA 1
ATOM 3616 C C . ARG A 1 455 ? -12.048 19.360 6.452 1.00 95.44 455 ARG A C 1
ATOM 3618 O O . ARG A 1 455 ? -12.075 18.299 5.836 1.00 95.44 455 ARG A O 1
ATOM 3625 N N . LEU A 1 456 ? -12.095 19.425 7.783 1.00 95.25 456 LEU A N 1
ATOM 3626 C CA . LEU A 1 456 ? -12.201 18.235 8.631 1.00 95.25 456 LEU A CA 1
ATOM 3627 C C . LEU A 1 456 ? -13.539 17.516 8.422 1.00 95.25 456 LEU A C 1
ATOM 3629 O O . LEU A 1 456 ? -13.548 16.293 8.319 1.00 95.25 456 LEU A O 1
ATOM 3633 N N . SER A 1 457 ? -14.649 18.250 8.280 1.00 93.31 457 SER A N 1
ATOM 3634 C CA . SER A 1 457 ? -15.967 17.661 7.992 1.00 93.31 457 SER A CA 1
ATOM 3635 C C . SER A 1 457 ? -16.027 16.969 6.626 1.00 93.31 457 SER A C 1
ATOM 3637 O O . SER A 1 457 ? -16.713 15.962 6.472 1.00 93.31 457 SER A O 1
ATOM 3639 N N . LYS A 1 458 ? -15.245 17.453 5.652 1.00 96.00 458 LYS A N 1
ATOM 3640 C CA . LYS A 1 458 ? -15.054 16.824 4.335 1.00 96.00 458 LYS A CA 1
ATOM 3641 C C . LYS A 1 458 ? -14.063 15.653 4.354 1.00 96.00 458 LYS A C 1
ATOM 3643 O O . LYS A 1 458 ? -13.875 15.009 3.325 1.00 96.00 458 LYS A O 1
ATOM 3648 N N . GLY A 1 459 ? -13.410 15.383 5.488 1.00 92.19 459 GLY A N 1
ATOM 3649 C CA . GLY A 1 459 ? -12.362 14.365 5.605 1.00 92.19 459 GLY A CA 1
ATOM 3650 C C . GLY A 1 459 ? -11.053 14.736 4.897 1.00 92.19 459 GLY A C 1
ATOM 3651 O O . GLY A 1 459 ? -10.224 13.867 4.631 1.00 92.19 459 GLY A O 1
ATOM 3652 N N . GLU A 1 460 ? -10.853 16.014 4.570 1.00 92.88 460 GLU A N 1
ATOM 3653 C CA . GLU A 1 460 ? -9.611 16.514 3.990 1.00 92.88 460 GLU A CA 1
ATOM 3654 C C . GLU A 1 460 ? -8.565 16.822 5.071 1.00 92.88 460 GLU A C 1
ATOM 3656 O O . GLU A 1 460 ? -8.875 17.083 6.232 1.00 92.88 460 GLU A O 1
ATOM 3661 N N . GLN A 1 461 ? -7.293 16.891 4.666 1.00 92.12 461 GLN A N 1
ATOM 3662 C CA . GLN A 1 461 ? -6.230 17.379 5.543 1.00 92.12 461 GLN A CA 1
ATOM 3663 C C . GLN A 1 461 ? -6.483 18.841 5.946 1.00 92.12 461 GLN A C 1
ATOM 3665 O O . GLN A 1 461 ? -6.746 19.688 5.081 1.00 92.12 461 GLN A O 1
ATOM 3670 N N . ASP A 1 462 ? -6.332 19.145 7.235 1.00 94.94 462 ASP A N 1
ATOM 3671 C CA . ASP A 1 462 ? -6.338 20.512 7.753 1.00 94.94 462 ASP A CA 1
ATOM 3672 C C . ASP A 1 462 ? -5.144 21.313 7.200 1.00 94.94 462 ASP A C 1
ATOM 3674 O O . ASP A 1 462 ? -4.011 20.829 7.140 1.00 94.94 462 ASP A O 1
ATOM 3678 N N . LEU A 1 463 ? -5.388 22.556 6.777 1.00 95.25 463 LEU A N 1
ATOM 3679 C CA . LEU A 1 463 ? -4.317 23.422 6.276 1.00 95.25 463 LEU A CA 1
ATOM 3680 C C . LEU A 1 463 ? -3.386 23.865 7.401 1.00 95.25 463 LEU A C 1
ATOM 3682 O O . LEU A 1 463 ? -2.210 24.117 7.143 1.00 95.25 463 LEU A O 1
ATOM 3686 N N . THR A 1 464 ? -3.884 23.942 8.636 1.00 96.00 464 THR A N 1
ATOM 3687 C CA . THR A 1 464 ? -3.077 24.383 9.773 1.00 96.00 464 THR A CA 1
ATOM 3688 C C . THR A 1 464 ? -2.035 23.340 10.167 1.00 96.00 464 THR A C 1
ATOM 3690 O O . THR A 1 464 ? -0.915 23.715 10.510 1.00 96.00 464 THR A O 1
ATOM 3693 N N . GLU A 1 465 ? -2.332 22.052 9.986 1.00 95.38 465 GLU A N 1
ATOM 3694 C CA . GLU A 1 465 ? -1.363 20.960 10.157 1.00 95.38 465 GLU A CA 1
ATOM 3695 C C . GLU A 1 465 ? -0.147 21.093 9.217 1.00 95.38 465 GLU A C 1
ATOM 3697 O O . GLU A 1 465 ? 0.956 20.666 9.551 1.00 95.38 465 GLU A O 1
ATOM 3702 N N . ARG A 1 466 ? -0.296 21.760 8.060 1.00 96.00 466 ARG A N 1
ATOM 3703 C CA . ARG A 1 466 ? 0.793 21.976 7.084 1.00 96.00 466 ARG A CA 1
ATOM 3704 C C . ARG A 1 466 ? 1.803 23.050 7.497 1.00 96.00 466 ARG A C 1
ATOM 3706 O O . ARG A 1 466 ? 2.737 23.316 6.743 1.00 96.00 466 ARG A O 1
ATOM 3713 N N . ASN A 1 467 ? 1.634 23.678 8.665 1.00 95.31 467 ASN A N 1
ATOM 3714 C CA . ASN A 1 467 ? 2.633 24.609 9.199 1.00 95.31 467 ASN A CA 1
ATOM 3715 C C . ASN A 1 467 ? 3.973 23.913 9.465 1.00 95.31 467 ASN A C 1
ATOM 3717 O O . ASN A 1 467 ? 5.025 24.497 9.205 1.00 95.31 467 ASN A O 1
ATOM 3721 N N . THR A 1 468 ? 3.930 22.664 9.935 1.00 95.81 468 THR A N 1
ATOM 3722 C CA . THR A 1 468 ? 5.106 21.800 10.031 1.00 95.81 468 THR A CA 1
ATOM 3723 C C . THR A 1 468 ? 5.195 20.948 8.772 1.00 95.81 468 THR A C 1
ATOM 3725 O O . THR A 1 468 ? 4.335 20.113 8.497 1.00 95.81 468 THR A O 1
ATOM 3728 N N . ILE A 1 469 ? 6.253 21.151 7.988 1.00 95.38 469 ILE A N 1
ATOM 3729 C CA . ILE A 1 469 ? 6.490 20.345 6.792 1.00 95.38 469 ILE A CA 1
ATOM 3730 C C . ILE A 1 469 ? 7.057 18.993 7.229 1.00 95.38 469 ILE A C 1
ATOM 3732 O O . ILE A 1 469 ? 8.235 18.878 7.562 1.00 95.38 469 ILE A O 1
ATOM 3736 N N . HIS A 1 470 ? 6.215 17.962 7.224 1.00 94.81 470 HIS A N 1
ATOM 3737 C CA . HIS A 1 470 ? 6.633 16.598 7.527 1.00 94.81 470 HIS A CA 1
ATOM 3738 C C . HIS A 1 470 ? 6.952 15.824 6.243 1.00 94.81 470 HIS A C 1
ATOM 3740 O O . HIS A 1 470 ? 6.080 15.196 5.638 1.00 94.81 470 HIS A O 1
ATOM 3746 N N . TYR A 1 471 ? 8.221 15.852 5.829 1.00 91.69 471 TYR A N 1
ATOM 3747 C CA . TYR A 1 471 ? 8.728 14.884 4.860 1.00 91.69 471 TYR A CA 1
ATOM 3748 C C . TYR A 1 471 ? 8.903 13.538 5.568 1.00 91.69 471 TYR A C 1
ATOM 3750 O O . TYR A 1 471 ? 9.735 13.407 6.465 1.00 91.69 471 TYR A O 1
ATOM 3758 N N . GLY A 1 472 ? 8.110 12.542 5.174 1.00 92.38 472 GLY A N 1
ATOM 3759 C CA . GLY A 1 472 ? 8.308 11.171 5.636 1.00 92.38 472 GLY A CA 1
ATOM 3760 C C . GLY A 1 472 ? 9.631 10.578 5.134 1.00 92.38 472 GLY A C 1
ATOM 3761 O O . GLY A 1 472 ? 10.427 11.231 4.456 1.00 92.38 472 GLY A O 1
ATOM 3762 N N . VAL A 1 473 ? 9.852 9.296 5.411 1.00 93.00 473 VAL A N 1
ATOM 3763 C CA . VAL A 1 473 ? 10.979 8.567 4.814 1.00 93.00 473 VAL A CA 1
ATOM 3764 C C . VAL A 1 473 ? 10.680 8.246 3.340 1.00 93.00 473 VAL A C 1
ATOM 3766 O O . VAL A 1 473 ? 9.592 7.752 3.029 1.00 93.00 473 VAL A O 1
ATOM 3769 N N . PRO A 1 474 ? 11.601 8.519 2.398 1.00 95.38 474 PRO A N 1
ATOM 3770 C CA . PRO A 1 474 ? 11.363 8.228 0.988 1.00 95.38 474 PRO A CA 1
ATOM 3771 C C . PRO A 1 474 ? 11.256 6.714 0.744 1.00 95.38 474 PRO A C 1
ATOM 3773 O O . PRO A 1 474 ? 11.892 5.913 1.427 1.00 95.38 474 PRO A O 1
ATOM 3776 N N . ILE A 1 475 ? 10.499 6.301 -0.281 1.00 93.94 475 ILE A N 1
ATOM 3777 C CA . ILE A 1 475 ? 10.276 4.875 -0.606 1.00 93.94 475 ILE A CA 1
ATOM 3778 C C . ILE A 1 475 ? 11.593 4.127 -0.847 1.00 93.94 475 ILE A C 1
ATOM 3780 O O . ILE A 1 475 ? 11.720 2.972 -0.450 1.00 93.94 475 ILE A O 1
ATOM 3784 N N . GLN A 1 476 ? 12.585 4.793 -1.444 1.00 95.69 476 GLN A N 1
ATOM 3785 C CA . GLN A 1 476 ? 13.930 4.241 -1.627 1.00 95.69 476 GLN A CA 1
ATOM 3786 C C . GLN A 1 476 ? 14.566 3.855 -0.285 1.00 95.69 476 GLN A C 1
ATOM 3788 O O . GLN A 1 476 ? 15.076 2.749 -0.154 1.00 95.69 476 GLN A O 1
ATOM 3793 N N . GLN A 1 477 ? 14.444 4.712 0.733 1.00 94.88 477 GLN A N 1
ATOM 3794 C CA . GLN A 1 477 ? 14.939 4.431 2.079 1.00 94.88 477 GLN A CA 1
ATOM 3795 C C . GLN A 1 477 ? 14.166 3.295 2.751 1.00 94.88 477 GLN A C 1
ATOM 3797 O O . GLN A 1 477 ? 14.782 2.421 3.350 1.00 94.88 477 GLN A O 1
ATOM 3802 N N . ILE A 1 478 ? 12.838 3.244 2.602 1.00 95.81 478 ILE A N 1
ATOM 3803 C CA . ILE A 1 478 ? 12.030 2.137 3.142 1.00 95.81 478 ILE A CA 1
ATOM 3804 C C . ILE A 1 478 ? 12.478 0.794 2.543 1.00 95.81 478 ILE A C 1
ATOM 3806 O O . ILE A 1 478 ? 12.634 -0.190 3.268 1.00 95.81 478 ILE A O 1
ATOM 3810 N N . VAL A 1 479 ? 12.686 0.744 1.222 1.00 95.56 479 VAL A N 1
ATOM 3811 C CA . VAL A 1 479 ? 13.144 -0.465 0.523 1.00 95.56 479 VAL A CA 1
ATOM 3812 C C . VAL A 1 479 ? 14.556 -0.848 0.962 1.00 95.56 479 VAL A C 1
ATOM 3814 O O . VAL A 1 479 ? 14.785 -2.020 1.259 1.00 95.56 479 VAL A O 1
ATOM 3817 N N . ASP A 1 480 ? 15.476 0.109 1.061 1.00 95.75 480 ASP A N 1
ATOM 3818 C CA . ASP A 1 480 ? 16.853 -0.159 1.481 1.00 95.75 480 ASP A CA 1
ATOM 3819 C C . ASP A 1 480 ? 16.921 -0.641 2.934 1.00 95.75 480 ASP A C 1
ATOM 3821 O O . ASP A 1 480 ? 17.586 -1.637 3.219 1.00 95.75 480 ASP A O 1
ATOM 3825 N N . GLU A 1 481 ? 16.168 -0.025 3.850 1.00 95.44 481 GLU A N 1
ATOM 3826 C CA . GLU A 1 481 ? 16.068 -0.486 5.236 1.00 95.44 481 GLU A CA 1
ATOM 3827 C C . GLU A 1 481 ? 15.470 -1.894 5.326 1.00 95.44 481 GLU A C 1
ATOM 3829 O O . GLU A 1 481 ? 15.968 -2.723 6.091 1.00 95.44 481 GLU A O 1
ATOM 3834 N N . PHE A 1 482 ? 14.434 -2.195 4.538 1.00 97.19 482 PHE A N 1
ATOM 3835 C CA . PHE A 1 482 ? 13.854 -3.535 4.464 1.00 97.19 482 PHE A CA 1
ATOM 3836 C C . PHE A 1 482 ? 14.898 -4.555 3.982 1.00 97.19 482 PHE A C 1
ATOM 3838 O O . PHE A 1 482 ? 15.202 -5.525 4.678 1.00 97.19 482 PHE A O 1
ATOM 3845 N N . VAL A 1 483 ? 15.528 -4.312 2.833 1.00 97.25 483 VAL A N 1
ATOM 3846 C CA . VAL A 1 483 ? 16.526 -5.222 2.250 1.00 97.25 483 VAL A CA 1
ATOM 3847 C C . VAL A 1 483 ? 17.738 -5.398 3.173 1.00 97.25 483 VAL A C 1
ATOM 3849 O O . VAL A 1 483 ? 18.250 -6.513 3.301 1.00 97.25 483 VAL A O 1
ATOM 3852 N N . PHE A 1 484 ? 18.166 -4.341 3.869 1.00 96.25 484 PHE A N 1
ATOM 3853 C CA . PHE A 1 484 ? 19.238 -4.388 4.863 1.00 96.25 484 PHE A CA 1
ATOM 3854 C C . PHE A 1 484 ? 18.865 -5.247 6.079 1.00 96.25 484 PHE A C 1
ATOM 3856 O O . PHE A 1 484 ? 19.613 -6.156 6.449 1.00 96.25 484 PHE A O 1
ATOM 3863 N N . ARG A 1 485 ? 17.687 -5.017 6.678 1.00 96.69 485 ARG A N 1
ATOM 3864 C CA . ARG A 1 485 ? 17.192 -5.781 7.843 1.00 96.69 485 ARG A CA 1
ATOM 3865 C C . ARG A 1 485 ? 17.077 -7.276 7.538 1.00 96.69 485 ARG A C 1
ATOM 3867 O O . ARG A 1 485 ? 17.368 -8.094 8.410 1.00 96.69 485 ARG A O 1
ATOM 3874 N N . HIS A 1 486 ? 16.731 -7.614 6.297 1.00 96.94 486 HIS A N 1
ATOM 3875 C CA . HIS A 1 486 ? 16.592 -8.981 5.792 1.00 96.94 486 HIS A CA 1
ATOM 3876 C C . HIS A 1 486 ? 17.851 -9.549 5.123 1.00 96.94 486 HIS A C 1
ATOM 3878 O O . HIS A 1 486 ? 17.787 -10.641 4.556 1.00 96.94 486 HIS A O 1
ATOM 3884 N N . ARG A 1 487 ? 18.984 -8.833 5.155 1.00 96.94 487 ARG A N 1
ATOM 3885 C CA . ARG A 1 487 ? 20.250 -9.234 4.514 1.00 96.94 487 ARG A CA 1
ATOM 3886 C C . ARG A 1 487 ? 20.048 -9.675 3.058 1.00 96.94 487 ARG A C 1
ATOM 3888 O O . ARG A 1 487 ? 20.181 -10.851 2.726 1.00 96.94 487 ARG A O 1
ATOM 3895 N N . ASN A 1 488 ? 19.720 -8.709 2.201 1.00 96.88 488 ASN A N 1
ATOM 3896 C CA . ASN A 1 488 ? 19.406 -8.845 0.771 1.00 96.88 488 ASN A CA 1
ATOM 3897 C C . ASN A 1 488 ? 17.967 -9.302 0.440 1.00 96.88 488 ASN A C 1
ATOM 3899 O O . ASN A 1 488 ? 17.593 -9.310 -0.735 1.00 96.88 488 ASN A O 1
ATOM 3903 N N . ALA A 1 489 ? 17.151 -9.642 1.448 1.00 96.62 489 ALA A N 1
ATOM 3904 C CA . ALA A 1 489 ? 15.738 -10.017 1.284 1.00 96.62 489 ALA A CA 1
ATOM 3905 C C . ALA A 1 489 ? 15.517 -11.062 0.177 1.00 96.62 489 ALA A C 1
ATOM 3907 O O . ALA A 1 489 ? 14.683 -10.906 -0.713 1.00 96.62 489 ALA A O 1
ATOM 3908 N N . ARG A 1 490 ? 16.302 -12.148 0.210 1.00 97.38 490 ARG A N 1
ATOM 3909 C CA . ARG A 1 490 ? 16.303 -13.192 -0.832 1.00 97.38 490 ARG A CA 1
ATOM 3910 C C . ARG A 1 490 ? 14.927 -13.839 -1.058 1.00 97.38 490 ARG A C 1
ATOM 3912 O O . ARG A 1 490 ? 14.741 -14.507 -2.068 1.00 97.38 490 ARG A O 1
ATOM 3919 N N . GLY A 1 491 ? 13.974 -13.683 -0.136 1.00 95.12 491 GLY A N 1
ATOM 3920 C CA . GLY A 1 491 ? 12.617 -14.224 -0.257 1.00 95.12 491 GLY A CA 1
ATOM 3921 C C . GLY A 1 491 ? 11.740 -13.389 -1.182 1.00 95.12 491 GLY A C 1
ATOM 3922 O O . GLY A 1 491 ? 10.856 -13.910 -1.850 1.00 95.12 491 GLY A O 1
ATOM 3923 N N . GLU A 1 492 ? 12.034 -12.100 -1.268 1.00 97.19 492 GLU A N 1
ATOM 3924 C CA . GLU A 1 492 ? 11.265 -11.099 -1.992 1.00 97.19 492 GLU A CA 1
ATOM 3925 C C . GLU A 1 492 ? 11.880 -10.780 -3.364 1.00 97.19 492 GLU A C 1
ATOM 3927 O O . GLU A 1 492 ? 11.306 -10.005 -4.128 1.00 97.19 492 GLU A O 1
ATOM 3932 N N . ARG A 1 493 ? 13.039 -11.372 -3.688 1.00 96.56 493 ARG A N 1
ATOM 3933 C CA . ARG A 1 493 ? 13.708 -11.259 -4.993 1.00 96.56 493 ARG A CA 1
ATOM 3934 C C . ARG A 1 493 ? 13.103 -12.220 -6.023 1.00 96.56 493 ARG A C 1
ATOM 3936 O O . ARG A 1 493 ? 12.813 -13.374 -5.669 1.00 96.56 493 ARG A O 1
ATOM 3943 N N . PRO A 1 494 ? 13.000 -11.825 -7.303 1.00 96.56 494 PRO A N 1
ATOM 3944 C CA . PRO A 1 494 ? 12.685 -12.763 -8.377 1.00 96.56 494 PRO A CA 1
ATOM 3945 C C . PRO A 1 494 ? 13.779 -13.825 -8.479 1.00 96.56 494 PRO A C 1
ATOM 3947 O O . PRO A 1 494 ? 14.896 -13.609 -8.011 1.00 96.56 494 PRO A O 1
ATOM 3950 N N . LEU A 1 495 ? 13.474 -14.999 -9.032 1.00 96.69 495 LEU A N 1
ATOM 3951 C CA . LEU A 1 495 ? 14.496 -16.045 -9.155 1.00 96.69 495 LEU A CA 1
ATOM 3952 C C . LEU A 1 495 ? 15.609 -15.618 -10.139 1.00 96.69 495 LEU A C 1
ATOM 3954 O O . LEU A 1 495 ? 16.779 -15.850 -9.845 1.00 96.69 495 LEU A O 1
ATOM 3958 N N . ASP A 1 496 ? 15.274 -14.814 -11.162 1.00 95.81 496 ASP A N 1
ATOM 3959 C CA . ASP A 1 496 ? 16.252 -14.306 -12.137 1.00 95.81 496 ASP A CA 1
ATOM 3960 C C . ASP A 1 496 ? 17.337 -13.432 -11.494 1.00 95.81 496 ASP A C 1
ATOM 3962 O O . ASP A 1 496 ? 18.418 -13.295 -12.056 1.00 95.81 496 ASP A O 1
ATOM 3966 N N . TYR A 1 497 ? 17.095 -12.869 -10.301 1.00 97.38 497 TYR A N 1
ATOM 3967 C CA . TYR A 1 497 ? 18.119 -12.151 -9.528 1.00 97.38 497 TYR A CA 1
ATOM 3968 C C . TYR A 1 497 ? 19.359 -13.019 -9.255 1.00 97.38 497 TYR A C 1
ATOM 3970 O O . TYR A 1 497 ? 20.469 -12.505 -9.140 1.00 97.38 497 TYR A O 1
ATOM 3978 N N . PHE A 1 498 ? 19.154 -14.331 -9.131 1.00 97.12 498 PHE A N 1
ATOM 3979 C CA . PHE A 1 498 ? 20.176 -15.312 -8.788 1.00 97.12 498 PHE A CA 1
ATOM 3980 C C . PHE A 1 498 ? 20.832 -15.962 -10.010 1.00 97.12 498 PHE A C 1
ATOM 3982 O O . PHE A 1 498 ? 21.770 -16.745 -9.851 1.00 97.12 498 PHE A O 1
ATOM 3989 N N . LYS A 1 499 ? 20.357 -15.647 -11.219 1.00 95.50 499 LYS A N 1
ATOM 3990 C CA . LYS A 1 499 ? 20.963 -16.093 -12.474 1.00 95.50 499 LYS A CA 1
ATOM 3991 C C . LYS A 1 499 ? 22.048 -15.115 -12.939 1.00 95.50 499 LYS A C 1
ATOM 3993 O O . LYS A 1 499 ? 22.094 -13.978 -12.466 1.00 95.50 499 LYS A O 1
ATOM 3998 N N . PRO A 1 500 ? 22.945 -15.522 -13.855 1.00 95.56 500 PRO A N 1
ATOM 3999 C CA . PRO A 1 500 ? 23.976 -14.632 -14.377 1.00 95.56 500 PRO A CA 1
ATOM 4000 C C . PRO A 1 500 ? 23.387 -13.393 -15.065 1.00 95.56 500 PRO A C 1
ATOM 4002 O O . PRO A 1 500 ? 22.547 -13.507 -15.948 1.00 95.56 500 PRO A O 1
ATOM 4005 N N . PHE A 1 501 ? 23.885 -12.211 -14.692 1.00 93.62 501 PHE A N 1
ATOM 4006 C CA . PHE A 1 501 ? 23.539 -10.914 -15.295 1.00 93.62 501 PHE A CA 1
ATOM 4007 C C . PHE A 1 501 ? 22.040 -10.553 -15.246 1.00 93.62 501 PHE A C 1
ATOM 4009 O O . PHE A 1 501 ? 21.424 -10.317 -16.289 1.00 93.62 501 PHE A O 1
ATOM 4016 N N . PRO A 1 502 ? 21.444 -10.436 -14.042 1.00 95.81 502 PRO A N 1
ATOM 4017 C CA . PRO A 1 502 ? 20.064 -9.986 -13.915 1.00 95.81 502 PRO A CA 1
ATOM 4018 C C . PRO A 1 502 ? 19.907 -8.581 -14.504 1.00 95.81 502 PRO A C 1
ATOM 4020 O O . PRO A 1 502 ? 20.667 -7.663 -14.182 1.00 95.81 502 PRO A O 1
ATOM 4023 N N . ASN A 1 503 ? 18.886 -8.387 -15.339 1.00 93.12 503 ASN A N 1
ATOM 4024 C CA . ASN A 1 503 ? 18.540 -7.053 -15.821 1.00 93.12 503 ASN A CA 1
ATOM 4025 C C . ASN A 1 503 ? 18.047 -6.160 -14.662 1.00 93.12 503 ASN A C 1
ATOM 4027 O O . ASN A 1 503 ? 17.732 -6.627 -13.563 1.00 93.12 503 ASN A O 1
ATOM 4031 N N . PHE A 1 504 ? 17.919 -4.852 -14.901 1.00 94.81 504 PHE A N 1
ATOM 4032 C CA . PHE A 1 504 ? 17.491 -3.917 -13.853 1.00 94.81 504 PHE A CA 1
ATOM 4033 C C . PHE A 1 504 ? 16.096 -4.241 -13.276 1.00 94.81 504 PHE A C 1
ATOM 4035 O O . PHE A 1 504 ? 15.811 -3.913 -12.124 1.00 94.81 504 PHE A O 1
ATOM 4042 N N . ARG A 1 505 ? 15.234 -4.924 -14.046 1.00 95.75 505 ARG A N 1
ATOM 4043 C CA . ARG A 1 505 ? 13.897 -5.370 -13.618 1.00 95.75 505 ARG A CA 1
ATOM 4044 C C . ARG A 1 505 ? 13.947 -6.604 -12.714 1.00 95.75 505 ARG A C 1
ATOM 4046 O O . ARG A 1 505 ? 13.001 -6.819 -11.962 1.00 95.75 505 ARG A O 1
ATOM 4053 N N . ALA A 1 506 ? 15.023 -7.385 -12.755 1.00 96.44 506 ALA A N 1
ATOM 4054 C CA . ALA A 1 506 ? 15.293 -8.486 -11.834 1.00 96.44 506 ALA A CA 1
ATOM 4055 C C . ALA A 1 506 ? 16.010 -8.016 -10.547 1.00 96.44 506 ALA A C 1
ATOM 4057 O O . ALA A 1 506 ? 16.016 -8.727 -9.546 1.00 96.44 506 ALA A O 1
ATOM 4058 N N . LEU A 1 507 ? 16.554 -6.790 -10.527 1.00 95.94 507 LEU A N 1
ATOM 4059 C CA . LEU A 1 507 ? 17.196 -6.180 -9.349 1.00 95.94 507 LEU A CA 1
ATOM 4060 C C . LEU A 1 507 ? 16.218 -5.569 -8.329 1.00 95.94 507 LEU A C 1
ATOM 4062 O O . LEU A 1 507 ? 16.650 -5.117 -7.269 1.00 95.94 507 LEU A O 1
ATOM 4066 N N . ARG A 1 508 ? 14.916 -5.531 -8.620 1.00 94.69 508 ARG A N 1
ATOM 4067 C CA . ARG A 1 508 ? 13.860 -5.022 -7.720 1.00 94.69 508 ARG A CA 1
ATOM 4068 C C . ARG A 1 508 ? 13.191 -6.158 -6.928 1.00 94.69 508 ARG A C 1
ATOM 4070 O O . ARG A 1 508 ? 13.609 -7.309 -7.003 1.00 94.69 508 ARG A O 1
ATOM 4077 N N . LEU A 1 509 ? 12.191 -5.814 -6.117 1.00 96.00 509 LEU A N 1
ATOM 4078 C CA . LEU A 1 509 ? 11.381 -6.759 -5.335 1.00 96.00 509 LEU A CA 1
ATOM 4079 C C . LEU A 1 509 ? 10.180 -7.293 -6.146 1.00 96.00 509 LEU A C 1
ATOM 4081 O O . LEU A 1 509 ? 9.770 -6.672 -7.125 1.00 96.00 509 LEU A O 1
ATOM 4085 N N . ASN A 1 510 ? 9.574 -8.393 -5.691 1.00 94.50 510 ASN A N 1
ATOM 4086 C CA . ASN A 1 510 ? 8.421 -9.076 -6.304 1.00 94.50 510 ASN A CA 1
ATOM 4087 C C . ASN A 1 510 ? 7.069 -8.384 -6.026 1.00 94.50 510 ASN A C 1
ATOM 4089 O O . ASN A 1 510 ? 6.182 -8.959 -5.395 1.00 94.50 510 ASN A O 1
ATOM 4093 N N . ARG A 1 511 ? 6.898 -7.132 -6.461 1.00 94.81 511 ARG A N 1
ATOM 4094 C CA . ARG A 1 511 ? 5.573 -6.481 -6.474 1.00 94.81 511 ARG A CA 1
ATOM 4095 C C . ARG A 1 511 ? 4.755 -6.989 -7.670 1.00 94.81 511 ARG A C 1
ATOM 4097 O O . ARG A 1 511 ? 5.329 -7.220 -8.729 1.00 94.81 511 ARG A O 1
ATOM 4104 N N . MET A 1 512 ? 3.440 -7.131 -7.499 1.00 95.38 512 MET A N 1
ATOM 4105 C CA . MET A 1 512 ? 2.520 -7.417 -8.608 1.00 95.38 512 MET A CA 1
ATOM 4106 C C . MET A 1 512 ? 2.286 -6.147 -9.433 1.00 95.38 512 MET A C 1
ATOM 4108 O O . MET A 1 512 ? 2.150 -5.059 -8.868 1.00 95.38 512 MET A O 1
ATOM 4112 N N . TYR A 1 513 ? 2.281 -6.287 -10.756 1.00 96.44 513 TYR A N 1
ATOM 4113 C CA . TYR A 1 513 ? 1.985 -5.219 -11.711 1.00 96.44 513 TYR A CA 1
ATOM 4114 C C . TYR A 1 513 ? 0.548 -5.336 -12.230 1.00 96.44 513 TYR A C 1
ATOM 4116 O O . TYR A 1 513 ? -0.204 -6.217 -11.829 1.00 96.44 513 TYR A O 1
ATOM 4124 N N . ARG A 1 514 ? 0.158 -4.431 -13.133 1.00 97.56 514 ARG A N 1
ATOM 4125 C CA . ARG A 1 514 ? -1.201 -4.380 -13.696 1.00 97.56 514 ARG A CA 1
ATOM 4126 C C . ARG A 1 514 ? -1.428 -5.373 -14.846 1.00 97.56 514 ARG A C 1
ATOM 4128 O O . ARG A 1 514 ? -2.512 -5.413 -15.405 1.00 97.56 514 ARG A O 1
ATOM 4135 N N . ASP A 1 515 ? -0.431 -6.174 -15.223 1.00 97.25 515 ASP A N 1
ATOM 4136 C CA . ASP A 1 515 ? -0.520 -7.145 -16.327 1.00 97.25 515 ASP A CA 1
ATOM 4137 C C . ASP A 1 515 ? -1.323 -8.405 -15.969 1.00 97.25 515 ASP A C 1
ATOM 4139 O O . ASP A 1 515 ? -1.908 -9.020 -16.858 1.00 97.25 515 ASP A O 1
ATOM 4143 N N . VAL A 1 516 ? -1.360 -8.783 -14.685 1.00 97.00 516 VAL A N 1
ATOM 4144 C CA . VAL A 1 516 ? -2.141 -9.925 -14.159 1.00 97.00 516 VAL A CA 1
ATOM 4145 C C . VAL A 1 516 ? -3.623 -9.601 -13.977 1.00 97.00 516 VAL A C 1
ATOM 4147 O O . VAL A 1 516 ? -4.453 -10.496 -13.809 1.00 97.00 516 VAL A O 1
ATOM 4150 N N . GLU A 1 517 ? -3.969 -8.317 -14.031 1.00 94.44 517 GLU A N 1
ATOM 4151 C CA . GLU A 1 517 ? -5.341 -7.851 -13.935 1.00 94.44 517 GLU A CA 1
ATOM 4152 C C . GLU A 1 517 ? -6.188 -8.364 -15.115 1.00 94.44 517 GLU A C 1
ATOM 4154 O O . GLU A 1 517 ? -5.809 -8.248 -16.280 1.00 94.44 517 GLU A O 1
ATOM 4159 N N . GLY A 1 518 ? -7.361 -8.929 -14.814 1.00 95.00 518 GLY A N 1
ATOM 4160 C CA . GLY A 1 518 ? -8.308 -9.427 -15.821 1.00 95.00 518 GLY A CA 1
ATOM 4161 C C . GLY A 1 518 ? -8.135 -10.893 -16.227 1.00 95.00 518 GLY A C 1
ATOM 4162 O O . GLY A 1 518 ? -8.931 -11.388 -17.021 1.00 95.00 518 GLY A O 1
ATOM 4163 N N . PHE A 1 519 ? -7.144 -11.616 -15.689 1.00 97.88 519 PHE A N 1
ATOM 4164 C CA . PHE A 1 519 ? -6.974 -13.050 -15.956 1.00 97.88 519 PHE A CA 1
ATOM 4165 C C . PHE A 1 519 ? -7.494 -13.905 -14.793 1.00 97.88 519 PHE A C 1
ATOM 4167 O O . PHE A 1 519 ? -6.728 -14.400 -13.974 1.00 97.88 519 PHE A O 1
ATOM 4174 N N . SER A 1 520 ? -8.816 -14.086 -14.705 1.00 96.44 520 SER A N 1
ATOM 4175 C CA . SER A 1 520 ? -9.445 -14.786 -13.570 1.00 96.44 520 SER A CA 1
ATOM 4176 C C . SER A 1 520 ? -9.399 -16.316 -13.645 1.00 96.44 520 SER A C 1
ATOM 4178 O O . SER A 1 520 ? -9.859 -16.983 -12.717 1.00 96.44 520 SER A O 1
ATOM 4180 N N . LEU A 1 521 ? -8.849 -16.876 -14.730 1.00 96.75 521 LEU A N 1
ATOM 4181 C CA . LEU A 1 521 ? -8.603 -18.312 -14.845 1.00 96.75 521 LEU A CA 1
ATOM 4182 C C . LEU A 1 521 ? -7.621 -18.766 -13.760 1.00 96.75 521 LEU A C 1
ATOM 4184 O O . LEU A 1 521 ? -7.966 -19.646 -12.974 1.00 96.75 521 LEU A O 1
ATOM 4188 N N . MET A 1 522 ? -6.475 -18.081 -13.636 1.00 95.06 522 MET A N 1
ATOM 4189 C CA . MET A 1 522 ? -5.636 -18.234 -12.453 1.00 95.06 522 MET A CA 1
ATOM 4190 C C . MET A 1 522 ? -6.272 -17.471 -11.291 1.00 95.06 522 MET A C 1
ATOM 4192 O O . MET A 1 522 ? -6.388 -16.249 -11.312 1.00 95.06 522 MET A O 1
ATOM 4196 N N . LYS A 1 523 ? -6.720 -18.191 -10.261 1.00 92.94 523 LYS A N 1
ATOM 4197 C CA . LYS A 1 523 ? -7.387 -17.565 -9.108 1.00 92.94 523 LYS A CA 1
ATOM 4198 C C . LYS A 1 523 ? -6.375 -16.809 -8.240 1.00 92.94 523 LYS A C 1
ATOM 4200 O O . LYS A 1 523 ? -6.126 -15.624 -8.405 1.00 92.94 523 LYS A O 1
ATOM 4205 N N . GLN A 1 524 ? -5.795 -17.509 -7.269 1.00 92.25 524 GLN A N 1
ATOM 4206 C CA . GLN A 1 524 ? -4.750 -16.984 -6.376 1.00 92.25 524 GLN A CA 1
ATOM 4207 C C . GLN A 1 524 ? -3.559 -17.938 -6.267 1.00 92.25 524 GLN A C 1
ATOM 4209 O O . GLN A 1 524 ? -2.455 -17.533 -5.922 1.00 92.25 524 GLN A O 1
ATOM 4214 N N . ARG A 1 525 ? -3.772 -19.220 -6.572 1.00 95.25 525 ARG A N 1
ATOM 4215 C CA . ARG A 1 525 ? -2.726 -20.211 -6.803 1.00 95.25 525 ARG A CA 1
ATOM 4216 C C . ARG A 1 525 ? -2.950 -20.717 -8.229 1.00 95.25 525 ARG A C 1
ATOM 4218 O O . ARG A 1 525 ? -3.938 -21.424 -8.403 1.00 95.25 525 ARG A O 1
ATOM 4225 N N . PRO A 1 526 ? -2.140 -20.308 -9.223 1.00 95.94 526 PRO A N 1
ATOM 4226 C CA . PRO A 1 526 ? -2.272 -20.833 -10.577 1.00 95.94 526 PRO A CA 1
ATOM 4227 C C . PRO A 1 526 ? -2.062 -22.344 -10.536 1.00 95.94 526 PRO A C 1
ATOM 4229 O O . PRO A 1 526 ? -1.055 -22.811 -9.983 1.00 95.94 526 PRO A O 1
ATOM 4232 N N . GLU A 1 527 ? -3.022 -23.081 -11.088 1.00 94.81 527 GLU A N 1
ATOM 4233 C CA . GLU A 1 527 ? -2.891 -24.521 -11.288 1.00 94.81 527 GLU A CA 1
ATOM 4234 C C . GLU A 1 527 ? -1.823 -24.819 -12.358 1.00 94.81 527 GLU A C 1
ATOM 4236 O O . GLU A 1 527 ? -1.170 -23.918 -12.897 1.00 94.81 527 GLU A O 1
ATOM 4241 N N . PHE A 1 528 ? -1.583 -26.102 -12.632 1.00 95.62 528 PHE A N 1
ATOM 4242 C CA . PHE A 1 528 ? -0.601 -26.518 -13.632 1.00 95.62 528 PHE A CA 1
ATOM 4243 C C . PHE A 1 528 ? -0.930 -25.912 -15.008 1.00 95.62 528 PHE A C 1
ATOM 4245 O O . PHE A 1 528 ? -2.077 -25.970 -15.451 1.00 95.62 528 PHE A O 1
ATOM 4252 N N . LEU A 1 529 ? 0.080 -25.329 -15.663 1.00 97.12 529 LEU A N 1
ATOM 4253 C CA . LEU A 1 529 ? 0.006 -24.626 -16.953 1.00 97.12 529 LEU A CA 1
ATOM 4254 C C . LEU A 1 529 ? -0.805 -23.318 -16.984 1.00 97.12 529 LEU A C 1
ATOM 4256 O O . LEU A 1 529 ? -0.824 -22.645 -18.015 1.00 97.12 529 LEU A O 1
ATOM 4260 N N . GLU A 1 530 ? -1.475 -22.914 -15.897 1.00 97.44 530 GLU A N 1
ATOM 4261 C CA . GLU A 1 530 ? -2.285 -21.684 -15.910 1.00 97.44 530 GLU A CA 1
ATOM 4262 C C . GLU A 1 530 ? -1.420 -20.425 -16.003 1.00 97.44 530 GLU A C 1
ATOM 4264 O O . GLU A 1 530 ? -1.830 -19.433 -16.606 1.00 97.44 530 GLU A O 1
ATOM 4269 N N . TRP A 1 531 ? -0.218 -20.470 -15.426 1.00 97.75 531 TRP A N 1
ATOM 4270 C CA . TRP A 1 531 ? 0.725 -19.360 -15.484 1.00 97.75 531 TRP A CA 1
ATOM 4271 C C . TRP A 1 531 ? 1.333 -19.213 -16.884 1.00 97.75 531 TRP A C 1
ATOM 4273 O O . TRP A 1 531 ? 1.424 -18.111 -17.409 1.00 97.75 531 TRP A O 1
ATOM 4283 N N . GLU A 1 532 ? 1.672 -20.324 -17.532 1.00 97.19 532 GLU A N 1
ATOM 4284 C CA . GLU A 1 532 ? 2.166 -20.363 -18.908 1.00 97.19 532 GLU A CA 1
ATOM 4285 C C . GLU A 1 532 ? 1.096 -19.871 -19.897 1.00 97.19 532 GLU A C 1
ATOM 4287 O O . GLU A 1 532 ? 1.395 -19.090 -20.804 1.00 97.19 532 GLU A O 1
ATOM 4292 N N . LEU A 1 533 ? -0.170 -20.258 -19.687 1.00 98.12 533 LEU A N 1
ATOM 4293 C CA . LEU A 1 533 ? -1.305 -19.724 -20.441 1.00 98.12 533 LEU A CA 1
ATOM 4294 C C . LEU A 1 533 ? -1.460 -18.211 -20.229 1.00 98.12 533 LEU A C 1
ATOM 4296 O O . LEU A 1 533 ? -1.633 -17.473 -21.201 1.00 98.12 533 LEU A O 1
ATOM 4300 N N . PHE A 1 534 ? -1.365 -17.737 -18.983 1.00 97.81 534 PHE A N 1
ATOM 4301 C CA . PHE A 1 534 ? -1.381 -16.308 -18.671 1.00 97.81 534 PHE A CA 1
ATOM 4302 C C . PHE A 1 534 ? -0.251 -15.556 -19.384 1.00 97.81 534 PHE A C 1
ATOM 4304 O O . PHE A 1 534 ? -0.506 -14.535 -20.023 1.00 97.81 534 PHE A O 1
ATOM 4311 N N . THR A 1 535 ? 0.983 -16.061 -19.322 1.00 97.56 535 THR A N 1
ATOM 4312 C CA . THR A 1 535 ? 2.137 -15.458 -20.000 1.00 97.56 535 THR A CA 1
ATOM 4313 C C . THR A 1 535 ? 1.878 -15.331 -21.503 1.00 97.56 535 THR A C 1
ATOM 4315 O O . THR A 1 535 ? 2.170 -14.285 -22.089 1.00 97.56 535 THR A O 1
ATOM 4318 N N . ARG A 1 536 ? 1.227 -16.327 -22.122 1.00 98.19 536 ARG A N 1
ATOM 4319 C CA . ARG A 1 536 ? 0.821 -16.261 -23.532 1.00 98.19 536 ARG A CA 1
ATOM 4320 C C . ARG A 1 536 ? -0.264 -15.217 -23.795 1.00 98.19 536 ARG A C 1
ATOM 4322 O O . ARG A 1 536 ? -0.118 -14.419 -24.718 1.00 98.19 536 ARG A O 1
ATOM 4329 N N . TYR A 1 537 ? -1.291 -15.136 -22.948 1.00 98.25 537 TYR A N 1
ATOM 4330 C CA . TYR A 1 537 ? -2.317 -14.082 -22.998 1.00 98.25 537 TYR A CA 1
ATOM 4331 C C . TYR A 1 537 ? -1.713 -12.676 -22.881 1.00 98.25 537 TYR A C 1
ATOM 4333 O O . TYR A 1 537 ? -2.036 -11.786 -23.674 1.00 98.25 537 TYR A O 1
ATOM 4341 N N . ARG A 1 538 ? -0.785 -12.480 -21.938 1.00 97.75 538 ARG A N 1
ATOM 4342 C CA . ARG A 1 538 ? -0.024 -11.236 -21.787 1.00 97.75 538 ARG A CA 1
ATOM 4343 C C . ARG A 1 538 ? 0.711 -10.888 -23.075 1.00 97.75 538 ARG A C 1
ATOM 4345 O O . ARG A 1 538 ? 0.650 -9.738 -23.512 1.00 97.75 538 ARG A O 1
ATOM 4352 N N . GLN A 1 539 ? 1.352 -11.869 -23.708 1.00 97.88 539 GLN A N 1
ATOM 4353 C CA . GLN A 1 539 ? 2.070 -11.658 -24.960 1.00 97.88 539 GLN A CA 1
ATOM 4354 C C . GLN A 1 539 ? 1.138 -11.297 -26.124 1.00 97.88 539 GLN A C 1
ATOM 4356 O O . GLN A 1 539 ? 1.449 -10.376 -26.881 1.00 97.88 539 GLN A O 1
ATOM 4361 N N . HIS A 1 540 ? -0.037 -11.931 -26.231 1.00 98.44 540 HIS A N 1
ATOM 4362 C CA . HIS A 1 540 ? -1.062 -11.522 -27.200 1.00 98.44 540 HIS A CA 1
ATOM 4363 C C . HIS A 1 540 ? -1.434 -10.051 -27.026 1.00 98.44 540 HIS A C 1
ATOM 4365 O O . HIS A 1 540 ? -1.545 -9.322 -28.010 1.00 98.44 540 HIS A O 1
ATOM 4371 N N . HIS A 1 541 ? -1.580 -9.582 -25.785 1.00 98.44 541 HIS A N 1
ATOM 4372 C CA . HIS A 1 541 ? -1.895 -8.181 -25.542 1.00 98.44 541 HIS A CA 1
ATOM 4373 C C . HIS A 1 541 ? -0.722 -7.236 -25.876 1.00 98.44 541 HIS A C 1
ATOM 4375 O O . HIS A 1 541 ? -0.949 -6.151 -26.413 1.00 98.44 541 HIS A O 1
ATOM 4381 N N . GLN A 1 542 ? 0.538 -7.630 -25.647 1.00 96.94 542 GLN A N 1
ATOM 4382 C CA . GLN A 1 542 ? 1.681 -6.825 -26.111 1.00 96.94 542 GLN A CA 1
ATOM 4383 C C . GLN A 1 542 ? 1.710 -6.710 -27.643 1.00 96.94 542 GLN A C 1
ATOM 4385 O O . GLN A 1 542 ? 1.920 -5.617 -28.174 1.00 96.94 542 GLN A O 1
ATOM 4390 N N . GLN A 1 543 ? 1.410 -7.793 -28.364 1.00 98.00 543 GLN A N 1
ATOM 4391 C CA . GLN A 1 543 ? 1.309 -7.763 -29.825 1.00 98.00 543 GLN A CA 1
ATOM 4392 C C . GLN A 1 543 ? 0.099 -6.967 -30.318 1.00 98.00 543 GLN A C 1
ATOM 4394 O O . GLN A 1 543 ? 0.223 -6.208 -31.278 1.00 98.00 543 GLN A O 1
ATOM 4399 N N . ARG A 1 544 ? -1.046 -7.051 -29.632 1.00 98.50 544 ARG A N 1
ATOM 4400 C CA . ARG A 1 544 ? -2.211 -6.185 -29.880 1.00 98.50 544 ARG A CA 1
ATOM 4401 C C . ARG A 1 544 ? -1.829 -4.710 -29.794 1.00 98.50 544 ARG A C 1
ATOM 4403 O O . ARG A 1 544 ? -2.160 -3.941 -30.691 1.00 98.50 544 ARG A O 1
ATOM 4410 N N . ARG A 1 545 ? -1.070 -4.316 -28.769 1.00 98.31 545 ARG A N 1
ATOM 4411 C CA . ARG A 1 545 ? -0.560 -2.942 -28.632 1.00 98.31 545 ARG A CA 1
ATOM 4412 C C . ARG A 1 545 ? 0.401 -2.566 -29.756 1.00 98.31 545 ARG A C 1
ATOM 4414 O O . ARG A 1 545 ? 0.288 -1.473 -30.305 1.00 98.31 545 ARG A O 1
ATOM 4421 N N . ARG A 1 546 ? 1.303 -3.476 -30.141 1.00 97.38 546 ARG A N 1
ATOM 4422 C CA . ARG A 1 546 ? 2.203 -3.292 -31.293 1.00 97.38 546 ARG A CA 1
ATOM 4423 C C . ARG A 1 546 ? 1.407 -3.008 -32.573 1.00 97.38 546 ARG A C 1
ATOM 4425 O O . ARG A 1 546 ? 1.718 -2.051 -33.277 1.00 97.38 546 ARG A O 1
ATOM 4432 N N . LEU A 1 547 ? 0.356 -3.788 -32.837 1.00 98.06 547 LEU A N 1
ATOM 4433 C CA . LEU A 1 547 ? -0.532 -3.623 -33.995 1.00 98.06 547 LEU A CA 1
ATOM 4434 C C . LEU A 1 547 ? -1.317 -2.313 -33.951 1.00 98.06 547 LEU A C 1
ATOM 4436 O O . LEU A 1 547 ? 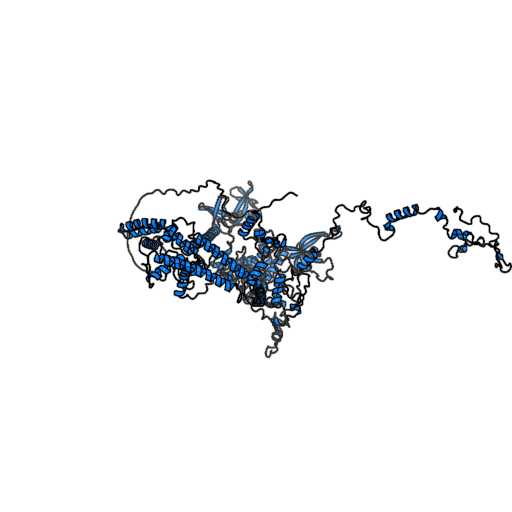-1.379 -1.597 -34.948 1.00 98.06 547 LEU A O 1
ATOM 4440 N N . ALA A 1 548 ? -1.879 -1.967 -32.798 1.00 98.00 548 ALA A N 1
ATOM 4441 C CA . ALA A 1 548 ? -2.585 -0.707 -32.624 1.00 98.00 548 ALA A CA 1
ATOM 4442 C C . ALA A 1 548 ? -1.684 0.497 -32.942 1.00 98.00 548 ALA A C 1
ATOM 4444 O O . ALA A 1 548 ? -2.070 1.328 -33.758 1.00 98.00 548 ALA A O 1
ATOM 4445 N N . LEU A 1 549 ? -0.455 0.538 -32.415 1.00 98.06 549 LEU A N 1
ATOM 4446 C CA . LEU A 1 549 ? 0.507 1.612 -32.705 1.00 98.06 549 LEU A CA 1
ATOM 4447 C C . LEU A 1 549 ? 0.950 1.640 -34.177 1.00 98.06 549 LEU A C 1
ATOM 4449 O O . LEU A 1 549 ? 1.148 2.712 -34.750 1.00 98.06 549 LEU A O 1
ATOM 4453 N N . LEU A 1 550 ? 1.093 0.469 -34.804 1.00 97.12 550 LEU A N 1
ATOM 4454 C CA . LEU A 1 550 ? 1.439 0.343 -36.221 1.00 97.12 550 LEU A CA 1
ATOM 4455 C C . LEU A 1 550 ? 0.355 0.950 -37.129 1.00 97.12 550 LEU A C 1
ATOM 4457 O O . LEU A 1 550 ? 0.652 1.673 -38.086 1.00 97.12 550 LEU A O 1
ATOM 4461 N N . HIS A 1 551 ? -0.912 0.681 -36.809 1.00 96.81 551 HIS A N 1
ATOM 4462 C CA . HIS A 1 551 ? -2.063 1.077 -37.620 1.00 96.81 551 HIS A CA 1
ATOM 4463 C C . HIS A 1 551 ? -2.722 2.395 -37.184 1.00 96.81 551 HIS A C 1
ATOM 4465 O O . HIS A 1 551 ? -3.545 2.926 -37.930 1.00 96.81 551 HIS A O 1
ATOM 4471 N N . GLY A 1 552 ? -2.311 2.987 -36.059 1.00 96.25 552 GLY A N 1
ATOM 4472 C CA . GLY A 1 552 ? -2.856 4.250 -35.553 1.00 96.25 552 GLY A CA 1
ATOM 4473 C C . GLY A 1 552 ? -4.198 4.096 -34.839 1.00 96.25 552 GLY A C 1
ATOM 4474 O O . GLY A 1 552 ? -5.075 4.936 -35.023 1.00 96.25 552 GLY A O 1
ATOM 4475 N N . LEU A 1 553 ? -4.377 2.987 -34.120 1.00 96.88 553 LEU A N 1
ATOM 4476 C CA . LEU A 1 553 ? -5.581 2.623 -33.367 1.00 96.88 553 LEU A CA 1
ATOM 4477 C C . LEU A 1 553 ? -5.278 2.475 -31.868 1.00 96.88 553 LEU A C 1
ATOM 4479 O O . LEU A 1 553 ? -5.956 1.728 -31.163 1.00 96.88 553 LEU A O 1
ATOM 4483 N N . GLU A 1 554 ? -4.233 3.133 -31.375 1.00 97.00 554 GLU A N 1
ATOM 4484 C CA . GLU A 1 554 ? -3.961 3.288 -29.948 1.00 97.00 554 GLU A CA 1
ATOM 4485 C C . GLU A 1 554 ? -4.979 4.219 -29.265 1.00 97.00 554 GLU A C 1
ATOM 4487 O O . GLU A 1 554 ? -5.574 5.061 -29.943 1.00 97.00 554 GLU A O 1
ATOM 4492 N N . PRO A 1 555 ? -5.186 4.101 -27.942 1.00 97.69 555 PRO A N 1
ATOM 4493 C CA . PRO A 1 555 ? -6.036 5.022 -27.204 1.00 97.69 555 PRO A CA 1
ATOM 4494 C C . PRO A 1 555 ? -5.665 6.480 -27.450 1.00 97.69 555 PRO A C 1
ATOM 4496 O O . PRO A 1 555 ? -4.489 6.855 -27.481 1.00 97.69 555 PRO A O 1
ATOM 4499 N N . VAL A 1 556 ? -6.687 7.316 -27.572 1.00 96.50 556 VAL A N 1
ATOM 4500 C CA . VAL A 1 556 ? -6.529 8.768 -27.636 1.00 96.50 556 VAL A CA 1
ATOM 4501 C C . VAL A 1 556 ? -7.040 9.326 -26.320 1.00 96.50 556 VAL A C 1
ATOM 4503 O O . VAL A 1 556 ? -8.162 9.043 -25.928 1.00 96.50 556 VAL A O 1
ATOM 4506 N N . ALA A 1 557 ? -6.243 10.146 -25.632 1.00 96.00 557 ALA A N 1
ATOM 4507 C CA . ALA A 1 557 ? -6.572 10.627 -24.283 1.00 96.00 557 ALA A CA 1
ATOM 4508 C C . ALA A 1 557 ? -7.932 11.353 -24.166 1.00 96.00 557 ALA A C 1
ATOM 4510 O O . ALA A 1 557 ? -8.464 11.465 -23.068 1.00 96.00 557 ALA A O 1
ATOM 4511 N N . ASN A 1 558 ? -8.474 11.847 -25.284 1.00 95.44 558 ASN A N 1
ATOM 4512 C CA . ASN A 1 558 ? -9.741 12.572 -25.359 1.00 95.44 558 ASN A CA 1
ATOM 4513 C C . ASN A 1 558 ? -10.854 11.786 -26.082 1.00 95.44 558 ASN A C 1
ATOM 4515 O O . ASN A 1 558 ? -11.853 12.388 -26.463 1.00 95.44 558 ASN A O 1
ATOM 4519 N N . GLU A 1 559 ? -10.668 10.484 -26.342 1.00 96.69 559 GLU A N 1
ATOM 4520 C CA . GLU A 1 559 ? -11.677 9.687 -27.047 1.00 96.69 559 GLU A CA 1
ATOM 4521 C C . GLU A 1 559 ? -12.950 9.520 -26.210 1.00 96.69 559 GLU A C 1
ATOM 4523 O O . GLU A 1 559 ? -12.921 9.209 -25.017 1.00 96.69 559 GLU A O 1
ATOM 4528 N N . THR A 1 560 ? -14.092 9.712 -26.856 1.00 95.00 560 THR A N 1
ATOM 4529 C CA . THR A 1 560 ? -15.401 9.371 -26.299 1.00 95.00 560 THR A CA 1
ATOM 4530 C C . THR A 1 560 ? -15.627 7.857 -26.332 1.00 95.00 560 THR A C 1
ATOM 4532 O O . THR A 1 560 ? -14.905 7.103 -26.986 1.00 95.00 560 THR A O 1
ATOM 4535 N N . ALA A 1 561 ? -16.680 7.376 -25.663 1.00 95.06 561 ALA A N 1
ATOM 4536 C CA . ALA A 1 561 ? -16.998 5.947 -25.645 1.00 95.06 561 ALA A CA 1
ATOM 4537 C C . ALA A 1 561 ? -17.277 5.361 -27.045 1.00 95.06 561 ALA A C 1
ATOM 4539 O O . ALA A 1 561 ? -16.898 4.218 -27.288 1.00 95.06 561 ALA A O 1
ATOM 4540 N N . GLN A 1 562 ? -17.893 6.133 -27.951 1.00 93.12 562 GLN A N 1
ATOM 4541 C CA . GLN A 1 562 ? -18.211 5.708 -29.325 1.00 93.12 562 GLN A CA 1
ATOM 4542 C C . GLN A 1 562 ? -16.963 5.652 -30.215 1.00 93.12 562 GLN A C 1
ATOM 4544 O O . GLN A 1 562 ? -16.774 4.713 -30.992 1.00 93.12 562 GLN A O 1
ATOM 4549 N N . GLU A 1 563 ? -16.070 6.633 -30.069 1.00 95.94 563 GLU A N 1
ATOM 4550 C CA . GLU A 1 563 ? -14.776 6.647 -30.758 1.00 95.94 563 GLU A CA 1
ATOM 4551 C C . GLU A 1 563 ? -13.905 5.480 -30.292 1.00 95.94 563 GLU A C 1
ATOM 4553 O O . GLU A 1 563 ? -13.355 4.755 -31.122 1.00 95.94 563 GLU A O 1
ATOM 4558 N N . ARG A 1 564 ? -13.867 5.236 -28.976 1.00 96.88 564 ARG A N 1
ATOM 4559 C CA . ARG A 1 564 ? -13.197 4.081 -28.376 1.00 96.88 564 ARG A CA 1
ATOM 4560 C C . ARG A 1 564 ? -13.754 2.765 -28.898 1.00 96.88 564 ARG A C 1
ATOM 4562 O O . ARG A 1 564 ? -12.976 1.873 -29.224 1.00 96.88 564 ARG A O 1
ATOM 4569 N N . ASP A 1 565 ? -15.076 2.624 -28.961 1.00 95.50 565 ASP A N 1
ATOM 4570 C CA . ASP A 1 565 ? -15.710 1.398 -29.450 1.00 95.50 565 ASP A CA 1
ATOM 4571 C C . ASP A 1 565 ? -15.351 1.147 -30.920 1.00 95.50 565 ASP A C 1
ATOM 4573 O O . ASP A 1 565 ? -14.829 0.090 -31.272 1.00 95.50 565 ASP A O 1
ATOM 4577 N N . THR A 1 566 ? -15.454 2.182 -31.759 1.00 96.38 566 THR A N 1
ATOM 4578 C CA . THR A 1 566 ? -15.029 2.129 -33.167 1.00 96.38 566 THR A CA 1
ATOM 4579 C C . THR A 1 566 ? -13.546 1.765 -33.305 1.00 96.38 566 THR A C 1
ATOM 4581 O O . THR A 1 566 ? -13.168 0.945 -34.147 1.00 96.38 566 THR A O 1
ATOM 4584 N N . ARG A 1 567 ? -12.680 2.361 -32.477 1.00 97.94 567 ARG A N 1
ATOM 4585 C CA . ARG A 1 567 ? -11.237 2.099 -32.461 1.00 97.94 567 ARG A CA 1
ATOM 4586 C C . ARG A 1 567 ? -10.936 0.653 -32.069 1.00 97.94 567 ARG A C 1
ATOM 4588 O O . ARG A 1 567 ? -10.189 -0.021 -32.779 1.00 97.94 567 ARG A O 1
ATOM 4595 N N . ARG A 1 568 ? -11.516 0.176 -30.963 1.00 98.19 568 ARG A N 1
ATOM 4596 C CA . ARG A 1 568 ? -11.357 -1.201 -30.468 1.00 98.19 568 ARG A CA 1
ATOM 4597 C C . ARG A 1 568 ? -11.891 -2.218 -31.470 1.00 98.19 568 ARG A C 1
ATOM 4599 O O . ARG A 1 568 ? -11.230 -3.223 -31.697 1.00 98.19 568 ARG A O 1
ATOM 4606 N N . HIS A 1 569 ? -13.022 -1.935 -32.112 1.00 96.75 569 HIS A N 1
ATOM 4607 C CA . HIS A 1 569 ? -13.596 -2.802 -33.136 1.00 96.75 569 HIS A CA 1
ATOM 4608 C C . HIS A 1 569 ? -12.644 -2.992 -34.322 1.00 96.75 569 HIS A C 1
ATOM 4610 O O . HIS A 1 569 ? -12.331 -4.121 -34.695 1.00 96.75 569 HIS A O 1
ATOM 4616 N N . ARG A 1 570 ? -12.099 -1.894 -34.863 1.00 98.19 570 ARG A N 1
ATOM 4617 C CA . ARG A 1 570 ? -11.094 -1.961 -35.938 1.00 98.19 570 ARG A CA 1
ATOM 4618 C C . ARG A 1 570 ? -9.818 -2.673 -35.488 1.00 98.19 570 ARG A C 1
ATOM 4620 O O . ARG A 1 570 ? -9.196 -3.377 -36.278 1.00 98.19 570 ARG A O 1
ATOM 4627 N N . LEU A 1 571 ? -9.409 -2.491 -34.232 1.00 98.38 571 LEU A N 1
ATOM 4628 C CA . LEU A 1 571 ? -8.254 -3.192 -33.675 1.00 98.38 571 LEU A CA 1
ATOM 4629 C C . LEU A 1 571 ? -8.506 -4.702 -33.573 1.00 98.38 571 LEU A C 1
ATOM 4631 O O . LEU A 1 571 ? -7.622 -5.477 -33.925 1.00 98.38 571 LEU A O 1
ATOM 4635 N N . ASP A 1 572 ? -9.702 -5.118 -33.155 1.00 98.25 572 ASP A N 1
ATOM 4636 C CA . ASP A 1 572 ? -10.100 -6.526 -33.102 1.00 98.25 572 ASP A CA 1
ATOM 4637 C C . ASP A 1 572 ? -10.004 -7.187 -34.480 1.00 98.25 572 ASP A C 1
ATOM 4639 O O . ASP A 1 572 ? -9.360 -8.224 -34.605 1.00 98.25 572 ASP A O 1
ATOM 4643 N N . GLU A 1 573 ? -10.533 -6.555 -35.529 1.00 97.69 573 GLU A N 1
ATOM 4644 C CA . GLU A 1 573 ? -10.429 -7.069 -36.904 1.00 97.69 573 GLU A CA 1
ATOM 4645 C C . GLU A 1 573 ? -8.977 -7.237 -37.372 1.00 97.69 573 GLU A C 1
ATOM 4647 O O . GLU A 1 573 ? -8.647 -8.195 -38.071 1.00 97.69 573 GLU A O 1
ATOM 4652 N N . ILE A 1 574 ? -8.088 -6.313 -36.992 1.00 97.69 574 ILE A N 1
ATOM 4653 C CA . ILE A 1 574 ? -6.660 -6.401 -37.318 1.00 97.69 574 ILE A CA 1
ATOM 4654 C C . ILE A 1 574 ? -5.983 -7.521 -36.524 1.00 97.69 574 ILE A C 1
ATOM 4656 O O . ILE A 1 574 ? -5.162 -8.251 -37.082 1.00 97.69 574 ILE A O 1
ATOM 4660 N N . CYS A 1 575 ? -6.314 -7.680 -35.244 1.00 98.12 575 CYS A N 1
ATOM 4661 C CA . CYS A 1 575 ? -5.786 -8.758 -34.411 1.00 98.12 575 CYS A CA 1
ATOM 4662 C C . CYS A 1 575 ? -6.182 -10.133 -34.957 1.00 98.12 575 CYS A C 1
ATOM 4664 O O . CYS A 1 575 ? -5.322 -10.990 -35.145 1.00 98.12 575 CYS A O 1
ATOM 4666 N N . GLU A 1 576 ? -7.454 -10.304 -35.310 1.00 97.69 576 GLU A N 1
ATOM 4667 C CA . GLU A 1 576 ? -8.029 -11.569 -35.778 1.00 97.69 576 GLU A CA 1
ATOM 4668 C C . GLU A 1 576 ? -7.516 -12.029 -37.136 1.00 97.69 576 GLU A C 1
ATOM 4670 O O . GLU A 1 576 ? -7.759 -13.170 -37.516 1.00 97.69 576 GLU A O 1
ATOM 4675 N N . ARG A 1 577 ? -6.797 -11.177 -37.869 1.00 96.56 577 ARG A N 1
ATOM 4676 C CA . ARG A 1 577 ? -6.151 -11.524 -39.143 1.00 96.56 577 ARG A CA 1
ATOM 4677 C C . ARG A 1 577 ? -4.626 -11.521 -39.081 1.00 96.56 577 ARG A C 1
ATOM 4679 O O . ARG A 1 577 ? -3.988 -11.774 -40.099 1.00 96.56 577 ARG A O 1
ATOM 4686 N N . THR A 1 578 ? -4.039 -11.209 -37.926 1.00 97.56 578 THR A N 1
ATOM 4687 C CA . THR A 1 578 ? -2.584 -11.175 -37.757 1.00 97.56 578 THR A CA 1
ATOM 4688 C C . THR A 1 578 ? -2.129 -12.410 -36.980 1.00 97.56 578 THR A C 1
ATOM 4690 O O . THR A 1 578 ? -2.559 -12.589 -35.837 1.00 97.56 578 THR A O 1
ATOM 4693 N N . PRO A 1 579 ? -1.230 -13.235 -37.544 1.00 98.06 579 PRO A N 1
ATOM 4694 C CA . PRO A 1 579 ? -0.605 -14.333 -36.818 1.00 98.06 579 PRO A CA 1
ATOM 4695 C C . PRO A 1 579 ? 0.143 -13.854 -35.570 1.00 98.06 579 PRO A C 1
ATOM 4697 O O . PRO A 1 579 ? 0.809 -12.817 -35.586 1.00 98.06 579 PRO A O 1
ATOM 4700 N N . PHE A 1 580 ? 0.045 -14.630 -34.497 1.00 98.12 580 PHE A N 1
ATOM 4701 C CA . PHE A 1 580 ? 0.811 -14.428 -33.279 1.00 98.12 580 PHE A CA 1
ATOM 4702 C C . PHE A 1 580 ? 2.299 -14.709 -33.529 1.00 98.12 580 PHE A C 1
ATOM 4704 O O . PHE A 1 580 ? 2.670 -15.710 -34.141 1.00 98.12 580 PHE A O 1
ATOM 4711 N N . ASP A 1 581 ? 3.162 -13.815 -33.051 1.00 95.94 581 ASP A N 1
ATOM 4712 C CA . ASP A 1 581 ? 4.611 -13.908 -33.238 1.00 95.94 581 ASP A CA 1
ATOM 4713 C C . ASP A 1 581 ? 5.293 -14.578 -32.035 1.00 95.94 581 ASP A C 1
ATOM 4715 O O . ASP A 1 581 ? 5.592 -13.937 -31.024 1.00 95.94 581 ASP A O 1
ATOM 4719 N N . GLU A 1 582 ? 5.566 -15.879 -32.139 1.00 95.94 582 GLU A N 1
ATOM 4720 C CA . GLU A 1 582 ? 6.222 -16.645 -31.071 1.00 95.94 582 GLU A CA 1
ATOM 4721 C C . GLU A 1 582 ? 7.651 -16.165 -30.764 1.00 95.94 582 GLU A C 1
ATOM 4723 O O . GLU A 1 582 ? 8.168 -16.452 -29.685 1.00 95.94 582 GLU A O 1
ATOM 4728 N N . ARG A 1 583 ? 8.298 -15.400 -31.658 1.00 93.44 583 ARG A N 1
ATOM 4729 C CA . ARG A 1 583 ? 9.666 -14.892 -31.439 1.00 93.44 583 ARG A CA 1
ATOM 4730 C C . ARG A 1 583 ? 9.738 -13.873 -30.308 1.00 93.44 583 ARG A C 1
ATOM 4732 O O . ARG A 1 583 ? 10.782 -13.736 -29.675 1.00 93.44 583 ARG A O 1
ATOM 4739 N N . GLU A 1 584 ? 8.641 -13.161 -30.058 1.00 94.19 584 GLU A N 1
ATOM 4740 C CA . GLU A 1 584 ? 8.542 -12.229 -28.936 1.00 94.19 584 GLU A CA 1
ATOM 4741 C C . GLU A 1 584 ? 8.158 -12.923 -27.621 1.00 94.19 584 GLU A C 1
ATOM 4743 O O . GLU A 1 584 ? 8.182 -12.281 -26.572 1.00 94.19 584 GLU A O 1
ATOM 4748 N N . MET A 1 585 ? 7.801 -14.215 -27.651 1.00 92.94 585 MET A N 1
ATOM 4749 C CA . MET A 1 585 ? 7.506 -14.965 -26.436 1.00 92.94 585 MET A CA 1
ATOM 4750 C C . MET A 1 585 ? 8.794 -15.184 -25.644 1.00 92.94 585 MET A C 1
ATOM 4752 O O . MET A 1 585 ? 9.680 -15.948 -26.034 1.00 92.94 585 MET A O 1
ATOM 4756 N N . HIS A 1 586 ? 8.883 -14.526 -24.496 1.00 90.12 586 HIS A N 1
ATOM 4757 C CA . HIS A 1 586 ? 9.964 -14.717 -23.544 1.00 90.12 586 HIS A CA 1
ATOM 4758 C C . HIS A 1 586 ? 9.447 -15.447 -22.309 1.00 90.12 586 HIS A C 1
ATOM 4760 O O . HIS A 1 586 ? 8.299 -15.285 -21.902 1.00 90.12 586 HIS A O 1
ATOM 4766 N N . VAL A 1 587 ? 10.316 -16.273 -21.736 1.00 89.94 587 VAL A N 1
ATOM 4767 C CA . VAL A 1 587 ? 10.017 -17.100 -20.568 1.00 89.94 587 VAL A CA 1
ATOM 4768 C C . VAL A 1 587 ? 10.732 -16.470 -19.383 1.00 89.94 587 VAL A C 1
ATOM 4770 O O . VAL A 1 587 ? 11.959 -16.347 -19.402 1.00 89.94 587 VAL A O 1
ATOM 4773 N N . ASN A 1 588 ? 9.971 -16.022 -18.386 1.00 89.94 588 ASN A N 1
ATOM 4774 C CA . ASN A 1 588 ? 10.551 -15.575 -17.124 1.00 89.94 588 ASN A CA 1
ATOM 4775 C C . ASN A 1 588 ? 10.976 -16.787 -16.287 1.00 89.94 588 ASN A C 1
ATOM 4777 O O . ASN A 1 588 ? 10.696 -17.937 -16.610 1.00 89.94 588 ASN A O 1
ATOM 4781 N N . ASP A 1 589 ? 11.683 -16.533 -15.191 1.00 86.00 589 ASP A N 1
ATOM 4782 C CA . ASP A 1 589 ? 12.119 -17.615 -14.317 1.00 86.00 589 ASP A CA 1
ATOM 4783 C C . ASP A 1 589 ? 11.000 -18.535 -13.800 1.00 86.00 589 ASP A C 1
ATOM 4785 O O . ASP A 1 589 ? 9.900 -18.062 -13.522 1.00 86.00 589 ASP A O 1
ATOM 4789 N N . ASP A 1 590 ? 11.338 -19.809 -13.570 1.00 84.38 590 ASP A N 1
ATOM 4790 C CA . ASP A 1 590 ? 10.455 -20.898 -13.106 1.00 84.38 590 ASP A CA 1
ATOM 4791 C C . ASP A 1 590 ? 9.309 -21.267 -14.075 1.00 84.38 590 ASP A C 1
ATOM 4793 O O . ASP A 1 590 ? 8.563 -22.208 -13.817 1.00 84.38 590 ASP A O 1
ATOM 4797 N N . GLU A 1 591 ? 9.173 -20.564 -15.203 1.00 92.62 591 GLU A N 1
ATOM 4798 C CA . GLU A 1 591 ? 8.164 -20.843 -16.227 1.00 92.62 591 GLU A CA 1
ATOM 4799 C C . GLU A 1 591 ? 8.623 -21.956 -17.185 1.00 92.62 591 GLU A C 1
ATOM 4801 O O . GLU A 1 591 ? 9.794 -22.047 -17.571 1.00 92.62 591 GLU A O 1
ATOM 4806 N N . MET A 1 592 ? 7.685 -22.801 -17.619 1.00 91.38 592 MET A N 1
ATOM 4807 C CA . MET A 1 592 ? 7.963 -23.851 -18.601 1.00 91.38 592 MET A CA 1
ATOM 4808 C C . MET A 1 592 ? 7.809 -23.326 -20.038 1.00 91.38 592 MET A C 1
ATOM 4810 O O . MET A 1 592 ? 6.861 -22.612 -20.359 1.00 91.38 592 MET A O 1
ATOM 4814 N N . LYS A 1 593 ? 8.707 -23.727 -20.951 1.00 93.44 593 LYS A N 1
ATOM 4815 C CA . LYS A 1 593 ? 8.509 -23.519 -22.398 1.00 93.44 593 LYS A CA 1
ATOM 4816 C C . LYS A 1 593 ? 7.411 -24.465 -22.890 1.00 93.44 593 LYS A C 1
ATOM 4818 O O . LYS A 1 593 ? 7.621 -25.675 -22.913 1.00 93.44 593 LYS A O 1
ATOM 4823 N N . VAL A 1 594 ? 6.263 -23.919 -23.294 1.00 94.69 594 VAL A N 1
ATOM 4824 C CA . VAL A 1 594 ? 5.089 -24.699 -23.723 1.00 94.69 594 VAL A CA 1
ATOM 4825 C C . VAL A 1 594 ? 4.597 -24.216 -25.089 1.00 94.69 594 VAL A C 1
ATOM 4827 O O . VAL A 1 594 ? 4.443 -23.015 -25.323 1.00 94.69 594 VAL A O 1
ATOM 4830 N N . SER A 1 595 ? 4.358 -25.156 -26.006 1.00 94.44 595 SER A N 1
ATOM 4831 C CA . SER A 1 595 ? 3.812 -24.867 -27.337 1.00 94.44 595 SER A CA 1
ATOM 4832 C C . SER A 1 595 ? 2.312 -24.553 -27.285 1.00 94.44 595 SER A C 1
ATOM 4834 O O . SER A 1 595 ? 1.613 -24.927 -26.338 1.00 94.44 595 SER A O 1
ATOM 4836 N N . VAL A 1 596 ? 1.800 -23.892 -28.330 1.00 96.25 596 VAL A N 1
ATOM 4837 C CA . VAL A 1 596 ? 0.363 -23.594 -28.453 1.00 96.25 596 VAL A CA 1
ATOM 4838 C C . VAL A 1 596 ? -0.485 -24.869 -28.457 1.00 96.25 596 VAL A C 1
ATOM 4840 O O . VAL A 1 596 ? -1.502 -24.927 -27.774 1.00 96.25 596 VAL A O 1
ATOM 4843 N N . GLU A 1 597 ? -0.044 -25.926 -29.144 1.00 95.62 597 GLU A N 1
ATOM 4844 C CA . GLU A 1 597 ? -0.791 -27.187 -29.240 1.00 95.62 597 GLU A CA 1
ATOM 4845 C C . GLU A 1 597 ? -0.903 -27.905 -27.887 1.00 95.62 597 GLU A C 1
ATOM 4847 O O . GLU A 1 597 ? -1.960 -28.447 -27.552 1.00 95.62 597 GLU A O 1
ATOM 4852 N N . THR A 1 598 ? 0.137 -27.844 -27.048 1.00 96.69 598 THR A N 1
ATOM 4853 C CA . THR A 1 598 ? 0.067 -28.383 -25.682 1.00 96.69 598 THR A CA 1
ATOM 4854 C C . THR A 1 598 ? -0.936 -27.601 -24.833 1.00 96.69 598 THR A C 1
ATOM 4856 O O . THR A 1 598 ? -1.766 -28.204 -24.157 1.00 96.69 598 THR A O 1
ATOM 4859 N N . LEU A 1 599 ? -0.929 -26.265 -24.903 1.00 97.69 599 LEU A N 1
ATOM 4860 C CA . LEU A 1 599 ? -1.911 -25.447 -24.181 1.00 97.69 599 LEU A CA 1
ATOM 4861 C C . LEU A 1 599 ? -3.341 -25.675 -24.692 1.00 97.69 599 LEU A C 1
ATOM 4863 O O . LEU A 1 599 ? -4.258 -25.798 -23.884 1.00 97.69 599 LEU A O 1
ATOM 4867 N N . ARG A 1 600 ? -3.536 -25.781 -26.011 1.00 97.88 600 ARG A N 1
ATOM 4868 C CA . ARG A 1 600 ? -4.837 -26.060 -26.642 1.00 97.88 600 ARG A CA 1
ATOM 4869 C C . ARG A 1 600 ? -5.398 -27.413 -26.238 1.00 97.88 600 ARG A C 1
ATOM 4871 O O . ARG A 1 600 ? -6.561 -27.498 -25.868 1.00 97.88 600 ARG A O 1
ATOM 4878 N N . SER A 1 601 ? -4.581 -28.460 -26.292 1.00 95.81 601 SER A N 1
ATOM 4879 C CA . SER A 1 601 ? -5.011 -29.812 -25.914 1.00 95.81 601 SER A CA 1
ATOM 4880 C C . SER A 1 601 ? -5.325 -29.939 -24.419 1.00 95.81 601 SER A C 1
ATOM 4882 O O . SER A 1 601 ? -6.174 -30.746 -24.049 1.00 95.81 601 SER A O 1
ATOM 4884 N N . TRP A 1 602 ? -4.691 -29.120 -23.570 1.00 97.56 602 TRP A N 1
ATOM 4885 C CA . TRP A 1 602 ? -4.928 -29.100 -22.126 1.00 97.56 602 TRP A CA 1
ATOM 4886 C C . TRP A 1 602 ? -6.145 -28.256 -21.721 1.00 97.56 602 TRP A C 1
ATOM 4888 O O . TRP A 1 602 ? -7.022 -28.732 -21.003 1.00 97.56 602 TRP A O 1
ATOM 4898 N N . PHE A 1 603 ? -6.208 -26.997 -22.164 1.00 97.38 603 PHE A N 1
ATOM 4899 C CA . PHE A 1 603 ? -7.249 -26.041 -21.759 1.00 97.38 603 PHE A CA 1
ATOM 4900 C C . PHE A 1 603 ? -8.477 -26.025 -22.679 1.00 97.38 603 PHE A C 1
ATOM 4902 O O . PHE A 1 603 ? -9.520 -25.509 -22.278 1.00 97.38 603 PHE A O 1
ATOM 4909 N N . GLY A 1 604 ? -8.361 -26.576 -23.887 1.00 96.25 604 GLY A N 1
ATOM 4910 C CA . GLY A 1 604 ? -9.336 -26.457 -24.968 1.00 96.25 604 GLY A CA 1
ATOM 4911 C C . GLY A 1 604 ? -8.971 -25.355 -25.970 1.00 96.25 604 GLY A C 1
ATOM 4912 O O . GLY A 1 604 ? -8.441 -24.301 -25.607 1.00 96.25 604 GLY A O 1
ATOM 4913 N N . VAL A 1 605 ? -9.288 -25.584 -27.249 1.00 97.56 605 VAL A N 1
ATOM 4914 C CA . VAL A 1 605 ? -8.954 -24.666 -28.355 1.00 97.56 605 VAL A CA 1
ATOM 4915 C C . VAL A 1 605 ? -9.622 -23.302 -28.196 1.00 97.56 605 VAL A C 1
ATOM 4917 O O . VAL A 1 605 ? -9.008 -22.298 -28.532 1.00 97.56 605 VAL A O 1
ATOM 4920 N N . TYR A 1 606 ? -10.816 -23.217 -27.606 1.00 96.75 606 TYR A N 1
ATOM 4921 C CA . TYR A 1 606 ? -11.488 -21.938 -27.342 1.00 96.75 606 TYR A CA 1
ATOM 4922 C C . TYR A 1 606 ? -10.664 -20.948 -26.489 1.00 96.75 606 TYR A C 1
ATOM 4924 O O . TYR A 1 606 ? -10.941 -19.753 -26.489 1.00 96.75 606 TYR A O 1
ATOM 4932 N N . MET A 1 607 ? -9.668 -21.416 -25.729 1.00 97.44 607 MET A N 1
ATOM 4933 C CA . MET A 1 607 ? -8.808 -20.529 -24.941 1.00 97.44 607 MET A CA 1
ATOM 4934 C C . MET A 1 607 ? -7.713 -19.882 -25.803 1.00 97.44 607 MET A C 1
ATOM 4936 O O . MET A 1 607 ? -7.315 -18.747 -25.573 1.00 97.44 607 MET A O 1
ATOM 4940 N N . LEU A 1 608 ? -7.233 -20.593 -26.822 1.00 98.00 608 LEU A N 1
ATOM 4941 C CA . LEU A 1 608 ? -6.244 -20.107 -27.787 1.00 98.00 608 LEU A CA 1
ATOM 4942 C C . LEU A 1 608 ? -6.765 -20.417 -29.194 1.00 98.00 608 LEU A C 1
ATOM 4944 O O . LEU A 1 608 ? -6.297 -21.365 -29.840 1.00 98.00 608 LEU A O 1
ATOM 4948 N N . PRO A 1 609 ? -7.790 -19.672 -29.640 1.00 97.50 609 PRO A N 1
ATOM 4949 C CA . PRO A 1 609 ? -8.609 -20.054 -30.774 1.00 97.50 609 PRO A CA 1
ATOM 4950 C C . PRO A 1 609 ? -7.808 -20.021 -32.069 1.00 97.50 609 PRO A C 1
ATOM 4952 O O . PRO A 1 609 ? -6.950 -19.159 -32.276 1.00 97.50 609 PRO A O 1
ATOM 4955 N N . SER A 1 610 ? -8.119 -20.952 -32.963 1.00 96.94 610 SER A N 1
ATOM 4956 C CA . SER A 1 610 ? -7.765 -20.785 -34.364 1.00 96.94 610 SER A CA 1
ATOM 4957 C C . SER A 1 610 ? -8.714 -19.786 -35.038 1.00 96.94 610 SER A C 1
ATOM 4959 O O . SER A 1 610 ? -9.844 -19.607 -34.567 1.00 96.94 610 SER A O 1
ATOM 4961 N N . PRO A 1 611 ? -8.296 -19.117 -36.126 1.00 97.19 611 PRO A N 1
ATOM 4962 C CA . PRO A 1 611 ? -9.147 -18.199 -36.884 1.00 97.19 611 PRO A CA 1
ATOM 4963 C C . PRO A 1 611 ? -10.521 -18.782 -37.225 1.00 97.19 611 PRO A C 1
ATOM 4965 O O . PRO A 1 611 ? -11.534 -18.101 -37.071 1.00 97.19 611 PRO A O 1
ATOM 4968 N N . THR A 1 612 ? -10.586 -20.066 -37.589 1.00 96.69 612 THR A N 1
ATOM 4969 C CA . THR A 1 612 ? -11.856 -20.759 -37.850 1.00 96.69 612 THR A CA 1
ATOM 4970 C C . THR A 1 612 ?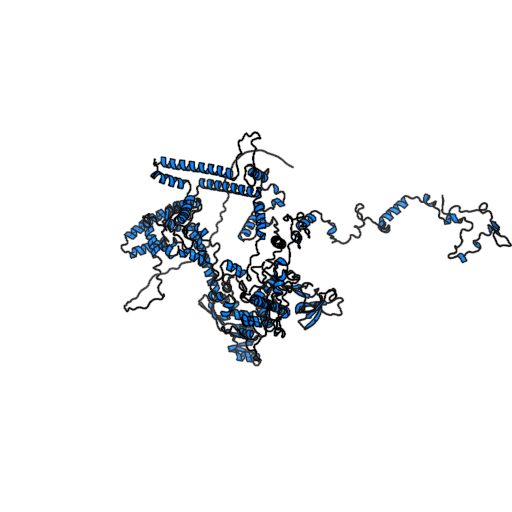 -12.757 -20.825 -36.613 1.00 96.69 612 THR A C 1
ATOM 4972 O O . THR A 1 612 ? -13.964 -20.604 -36.715 1.00 96.69 612 THR A O 1
ATOM 4975 N N . VAL A 1 613 ? -12.193 -21.063 -35.422 1.00 96.69 613 VAL A N 1
ATOM 4976 C CA . VAL A 1 613 ? -12.946 -21.030 -34.154 1.00 96.69 613 VAL A CA 1
ATOM 4977 C C . VAL A 1 613 ? -13.421 -19.616 -33.827 1.00 96.69 613 VAL A C 1
ATOM 4979 O O . VAL A 1 613 ? -14.563 -19.455 -33.393 1.00 96.69 613 VAL A O 1
ATOM 4982 N N . VAL A 1 614 ? -12.591 -18.592 -34.056 1.00 96.25 614 VAL A N 1
ATOM 4983 C CA . VAL A 1 614 ? -12.999 -17.188 -33.880 1.00 96.25 614 VAL A CA 1
ATOM 4984 C C . VAL A 1 614 ? -14.191 -16.871 -34.782 1.00 96.25 614 VAL A C 1
ATOM 4986 O O . VAL A 1 614 ? -15.230 -16.443 -34.282 1.00 96.25 614 VAL A O 1
ATOM 4989 N N . ASN A 1 615 ? -14.088 -17.166 -36.079 1.00 94.94 615 ASN A N 1
ATOM 4990 C CA . ASN A 1 615 ? -15.155 -16.929 -37.053 1.00 94.94 615 ASN A CA 1
ATOM 4991 C C . ASN A 1 615 ? -16.452 -17.663 -36.681 1.00 94.94 615 ASN A C 1
ATOM 4993 O O . ASN A 1 615 ? -17.529 -17.068 -36.725 1.00 94.94 615 ASN A O 1
ATOM 4997 N N . ALA A 1 616 ? -16.357 -18.923 -36.245 1.00 94.81 616 ALA A N 1
ATOM 4998 C CA . ALA A 1 616 ? -17.514 -19.707 -35.817 1.00 94.81 616 ALA A CA 1
ATOM 4999 C C . ALA A 1 616 ? -18.205 -19.126 -34.569 1.00 94.81 616 ALA A C 1
ATOM 5001 O O . ALA A 1 616 ? -19.429 -19.159 -34.473 1.00 94.81 616 ALA A O 1
ATOM 5002 N N . VAL A 1 617 ? -17.445 -18.585 -33.610 1.00 95.25 617 VAL A N 1
ATOM 5003 C CA . VAL A 1 617 ? -17.993 -17.992 -32.374 1.00 95.25 617 VAL A CA 1
ATOM 5004 C C . VAL A 1 617 ? -18.564 -16.591 -32.614 1.00 95.25 617 VAL A C 1
ATOM 5006 O O . VAL A 1 617 ? -19.596 -16.243 -32.038 1.00 95.25 617 VAL A O 1
ATOM 5009 N N . LEU A 1 618 ? -17.918 -15.782 -33.459 1.00 94.75 618 LEU A N 1
ATOM 5010 C CA . LEU A 1 618 ? -18.397 -14.439 -33.794 1.00 94.75 618 LEU A CA 1
ATOM 5011 C C . LEU A 1 618 ? -19.631 -14.477 -34.706 1.00 94.75 618 LEU A C 1
ATOM 5013 O O . LEU A 1 618 ? -20.556 -13.698 -34.492 1.00 94.75 618 LEU A O 1
ATOM 5017 N N . GLY A 1 619 ? -19.665 -15.389 -35.684 1.00 90.44 619 GLY A N 1
ATOM 5018 C CA . GLY A 1 619 ? -20.809 -15.579 -36.583 1.00 90.44 619 GLY A CA 1
ATOM 5019 C C . GLY A 1 619 ? -21.918 -16.475 -36.017 1.00 90.44 619 GLY A C 1
ATOM 5020 O O . GLY A 1 619 ? -23.029 -16.487 -36.543 1.00 90.44 619 GLY A O 1
ATOM 5021 N N . GLY A 1 620 ? -21.629 -17.236 -34.958 1.00 87.12 620 GLY A N 1
ATOM 5022 C CA . GLY A 1 620 ? -22.549 -18.197 -34.355 1.00 87.12 620 GLY A CA 1
ATOM 5023 C C . GLY A 1 620 ? -23.449 -17.620 -33.258 1.00 87.12 620 GLY A C 1
ATOM 5024 O O . GLY A 1 620 ? -23.157 -16.600 -32.627 1.00 87.12 620 GLY A O 1
ATOM 5025 N N . SER A 1 621 ? -24.551 -18.329 -32.997 1.00 84.81 621 SER A N 1
ATOM 5026 C CA . SER A 1 621 ? -25.545 -17.986 -31.968 1.00 84.81 621 SER A CA 1
ATOM 5027 C C . SER A 1 621 ? -25.668 -19.010 -30.835 1.00 84.81 621 SER A C 1
ATOM 5029 O O . SER A 1 621 ? -26.116 -18.649 -29.749 1.00 84.81 621 SER A O 1
ATOM 5031 N N . ALA A 1 622 ? -25.303 -20.274 -31.070 1.00 85.06 622 ALA A N 1
ATOM 5032 C CA . ALA A 1 622 ? -25.491 -21.343 -30.093 1.00 85.06 622 ALA A CA 1
ATOM 5033 C C . ALA A 1 622 ? -24.637 -21.125 -28.831 1.00 85.06 622 ALA A C 1
ATOM 5035 O O . ALA A 1 622 ? -23.540 -20.584 -28.897 1.00 85.06 622 ALA A O 1
ATOM 5036 N N . SER A 1 623 ? -25.137 -21.567 -27.675 1.00 81.88 623 SER A N 1
ATOM 5037 C CA . SER A 1 623 ? -24.382 -21.560 -26.414 1.00 81.88 623 SER A CA 1
ATOM 5038 C C . SER A 1 623 ? -23.637 -22.874 -26.147 1.00 81.88 623 SER A C 1
ATOM 5040 O O . SER A 1 623 ? -22.700 -22.925 -25.355 1.00 81.88 623 SER A O 1
ATOM 5042 N N . VAL A 1 624 ? -24.055 -23.958 -26.807 1.00 83.00 624 VAL A N 1
ATOM 5043 C CA . VAL A 1 624 ? -23.527 -25.315 -26.588 1.00 83.00 624 VAL A CA 1
ATOM 5044 C C . VAL A 1 624 ? -22.126 -25.487 -27.187 1.00 83.00 624 VAL A C 1
ATOM 5046 O O . VAL A 1 624 ? -21.345 -26.319 -26.733 1.00 83.00 624 VAL A O 1
ATOM 5049 N N . ASN A 1 625 ? -21.775 -24.691 -28.195 1.00 83.75 625 ASN A N 1
ATOM 5050 C CA . ASN A 1 625 ? -20.557 -24.842 -28.987 1.00 83.75 625 ASN A CA 1
ATOM 5051 C C . ASN A 1 625 ? -19.346 -24.095 -28.390 1.00 83.75 625 ASN A C 1
ATOM 5053 O O . ASN A 1 625 ? -18.676 -23.317 -29.070 1.00 83.75 625 ASN A O 1
ATOM 5057 N N . LEU A 1 626 ? -19.002 -24.383 -27.130 1.00 92.00 626 LEU A N 1
ATOM 5058 C CA . LEU A 1 626 ? -17.668 -24.060 -26.615 1.00 92.00 626 LEU A CA 1
ATOM 5059 C C . LEU A 1 626 ? -16.653 -25.021 -27.259 1.00 92.00 626 LEU A C 1
ATOM 5061 O O . LEU A 1 626 ? -16.506 -26.161 -26.825 1.00 92.00 626 LEU A O 1
ATOM 5065 N N . HIS A 1 627 ? -15.994 -24.581 -28.330 1.00 94.69 627 HIS A N 1
ATOM 5066 C CA . HIS A 1 627 ? -15.133 -25.429 -29.160 1.00 94.69 627 HIS A CA 1
ATOM 5067 C C . HIS A 1 627 ? -13.873 -25.905 -28.411 1.00 94.69 627 HIS A C 1
ATOM 5069 O O . HIS A 1 627 ? -12.845 -25.229 -28.375 1.00 94.69 627 HIS A O 1
ATOM 5075 N N . LEU A 1 628 ? -13.961 -27.089 -27.797 1.00 95.06 628 LEU A N 1
ATOM 5076 C CA . LEU A 1 628 ? -12.852 -27.720 -27.071 1.00 95.06 628 LEU A CA 1
ATOM 5077 C C . LEU A 1 628 ? -11.742 -28.214 -28.009 1.00 95.06 628 LEU A C 1
ATOM 5079 O O . LEU A 1 628 ? -10.570 -28.152 -27.649 1.00 95.06 628 LEU A O 1
ATOM 5083 N N . TYR A 1 629 ? -12.112 -28.676 -29.203 1.00 94.94 629 TYR A N 1
ATOM 5084 C CA . TYR A 1 629 ? -11.210 -29.220 -30.219 1.00 94.94 629 TYR A CA 1
ATOM 5085 C C . TYR A 1 629 ? -11.138 -28.299 -31.443 1.00 94.94 629 TYR A C 1
ATOM 5087 O O . TYR A 1 629 ? -11.940 -27.375 -31.589 1.00 94.94 629 TYR A O 1
ATOM 5095 N N . HIS A 1 630 ? -10.174 -28.565 -32.326 1.00 95.12 630 HIS A N 1
ATOM 5096 C CA . HIS A 1 630 ? -10.015 -27.844 -33.589 1.00 95.12 630 HIS A CA 1
ATOM 5097 C C . HIS A 1 630 ? -11.244 -28.007 -34.495 1.00 95.12 630 HIS A C 1
ATOM 5099 O O . HIS A 1 630 ? -11.920 -29.036 -34.465 1.00 95.12 630 HIS A O 1
ATOM 5105 N N . LEU A 1 631 ? -11.499 -27.000 -35.331 1.00 94.31 631 LEU A N 1
ATOM 5106 C CA . LEU A 1 631 ? -12.490 -27.057 -36.408 1.00 94.31 631 LEU A CA 1
ATOM 5107 C C . LEU A 1 631 ? -11.803 -27.302 -37.756 1.00 94.31 631 LEU A C 1
ATOM 5109 O O . LEU A 1 631 ? -10.624 -26.981 -37.928 1.00 94.31 631 LEU A O 1
ATOM 5113 N N . ALA A 1 632 ? -12.549 -27.874 -38.702 1.00 93.69 632 ALA A N 1
ATOM 5114 C CA . ALA A 1 632 ? -12.087 -28.044 -40.074 1.00 93.69 632 ALA A CA 1
ATOM 5115 C C . ALA A 1 632 ? -12.004 -26.682 -40.784 1.00 93.69 632 ALA A C 1
ATOM 5117 O O . ALA A 1 632 ? -12.944 -25.891 -40.716 1.00 93.69 632 ALA A O 1
ATOM 5118 N N . ASP A 1 633 ? -10.882 -26.424 -41.449 1.00 93.69 633 ASP A N 1
ATOM 5119 C CA . ASP A 1 633 ? -10.675 -25.284 -42.342 1.00 93.69 633 ASP A CA 1
ATOM 5120 C C . ASP A 1 633 ? -11.275 -25.553 -43.735 1.00 93.69 633 ASP A C 1
ATOM 5122 O O . ASP A 1 633 ? -11.686 -26.674 -44.044 1.00 93.69 633 ASP A O 1
ATOM 5126 N N . GLU A 1 634 ? -11.250 -24.552 -44.615 1.00 93.44 634 GLU A N 1
ATOM 5127 C CA . GLU A 1 634 ? -11.689 -24.653 -46.018 1.00 93.44 634 GLU A CA 1
ATOM 5128 C C . GLU A 1 634 ? -10.983 -25.790 -46.786 1.00 93.44 634 GLU A C 1
ATOM 5130 O O . GLU A 1 634 ? -11.559 -26.387 -47.694 1.00 93.44 634 GLU A O 1
ATOM 5135 N N . MET A 1 635 ? -9.758 -26.144 -46.378 1.00 92.94 635 MET A N 1
ATOM 5136 C CA . MET A 1 635 ? -8.955 -27.233 -46.955 1.00 92.94 635 MET A CA 1
ATOM 5137 C C . MET A 1 635 ? -9.265 -28.621 -46.362 1.00 92.94 635 MET A C 1
ATOM 5139 O O . MET A 1 635 ? -8.608 -29.601 -46.711 1.00 92.94 635 MET A O 1
ATOM 5143 N N . GLY A 1 636 ? -10.224 -28.726 -45.435 1.00 90.50 636 GLY A N 1
ATOM 5144 C CA . GLY A 1 636 ? -10.566 -29.972 -44.739 1.00 90.50 636 GLY A CA 1
ATOM 5145 C C . GLY A 1 636 ? -9.546 -30.416 -43.680 1.00 90.50 636 GLY A C 1
ATOM 5146 O O . GLY A 1 636 ? -9.656 -31.516 -43.142 1.00 90.50 636 GLY A O 1
ATOM 5147 N N . THR A 1 637 ? -8.554 -29.580 -43.366 1.00 92.44 637 THR A N 1
ATOM 5148 C CA . THR A 1 637 ? -7.553 -29.805 -42.310 1.00 92.44 637 THR A CA 1
ATOM 5149 C C . THR A 1 637 ? -7.972 -29.141 -41.000 1.00 92.44 637 THR A C 1
ATOM 5151 O O . THR A 1 637 ? -8.731 -28.179 -41.012 1.00 92.44 637 THR A O 1
ATOM 5154 N N . ALA A 1 638 ? -7.453 -29.603 -39.860 1.00 94.12 638 ALA A N 1
ATOM 5155 C CA . ALA A 1 638 ? -7.599 -28.874 -38.599 1.00 94.12 638 ALA A CA 1
ATOM 5156 C C . ALA A 1 638 ? -6.828 -27.543 -38.667 1.00 94.12 638 ALA A C 1
ATOM 5158 O O . ALA A 1 638 ? -5.627 -27.550 -38.941 1.00 94.12 638 ALA A O 1
ATOM 5159 N N . ASP A 1 639 ? -7.501 -26.415 -38.428 1.00 94.75 639 ASP A N 1
ATOM 5160 C CA . ASP A 1 639 ? -6.843 -25.103 -38.427 1.00 94.75 639 ASP A CA 1
ATOM 5161 C C . ASP A 1 639 ? -5.996 -24.916 -37.161 1.00 94.75 639 ASP A C 1
ATOM 5163 O O . ASP A 1 639 ? -6.532 -24.696 -36.076 1.00 94.75 639 ASP A O 1
ATOM 5167 N N . THR A 1 640 ? -4.672 -24.972 -37.302 1.00 94.69 640 THR A N 1
ATOM 5168 C CA . THR A 1 640 ? -3.711 -24.838 -36.196 1.00 94.69 640 THR A CA 1
ATOM 5169 C C . THR A 1 640 ? -3.066 -23.452 -36.098 1.00 94.69 640 THR A C 1
ATOM 5171 O O . THR A 1 640 ? -2.124 -23.263 -35.326 1.00 94.69 640 THR A O 1
ATOM 5174 N N . ARG A 1 641 ? -3.568 -22.433 -36.806 1.00 94.62 641 ARG A N 1
ATOM 5175 C CA . ARG A 1 641 ? -3.026 -21.063 -36.709 1.00 94.62 641 ARG A CA 1
ATOM 5176 C C . ARG A 1 641 ? -3.338 -20.433 -35.352 1.00 94.62 641 ARG A C 1
ATOM 5178 O O . ARG A 1 641 ? -4.424 -20.615 -34.815 1.00 94.62 641 ARG A O 1
ATOM 5185 N N . GLU A 1 642 ? -2.405 -19.670 -34.791 1.00 97.81 642 GLU A N 1
ATOM 5186 C CA . GLU A 1 642 ? -2.620 -18.808 -33.620 1.00 97.81 642 GLU A CA 1
ATOM 5187 C C . GLU A 1 642 ? -2.615 -17.358 -34.113 1.00 97.81 642 GLU A C 1
ATOM 5189 O O . GLU A 1 642 ? -1.599 -16.880 -34.610 1.00 97.81 642 GLU A O 1
ATOM 5194 N N . HIS A 1 643 ? -3.756 -16.670 -34.057 1.00 97.75 643 HIS A N 1
ATOM 5195 C CA . HIS A 1 643 ? -3.835 -15.230 -34.334 1.00 97.75 643 HIS A CA 1
ATOM 5196 C C . HIS A 1 643 ? -3.844 -14.440 -33.022 1.00 97.75 643 HIS A C 1
ATOM 5198 O O . HIS A 1 643 ? -3.979 -15.007 -31.936 1.00 97.75 643 HIS A O 1
ATOM 5204 N N . VAL A 1 644 ? -3.673 -13.119 -33.092 1.00 98.25 644 VAL A N 1
ATOM 5205 C CA . VAL A 1 644 ? -3.739 -12.274 -31.894 1.00 98.25 644 VAL A CA 1
ATOM 5206 C C . VAL A 1 644 ? -5.165 -12.269 -31.325 1.00 98.25 644 VAL A C 1
ATOM 5208 O O . VAL A 1 644 ? -6.122 -12.009 -32.051 1.00 98.25 644 VAL A O 1
ATOM 5211 N N . LEU A 1 645 ? -5.308 -12.528 -30.018 1.00 98.00 645 LEU A N 1
ATOM 5212 C CA . LEU A 1 645 ? -6.604 -12.521 -29.329 1.00 98.00 645 LEU A CA 1
ATOM 5213 C C . LEU A 1 645 ? -7.344 -11.181 -29.488 1.00 98.00 645 LEU A C 1
ATOM 5215 O O . LEU A 1 645 ? -6.740 -10.105 -29.421 1.00 98.00 645 LEU A O 1
ATOM 5219 N N . SER A 1 646 ? -8.670 -11.256 -29.620 1.00 97.25 646 SER A N 1
ATOM 5220 C CA . SER A 1 646 ? -9.551 -10.094 -29.750 1.00 97.25 646 SER A CA 1
ATOM 5221 C C . SER A 1 646 ? -10.508 -9.936 -28.570 1.00 97.25 646 SER A C 1
ATOM 5223 O O . SER A 1 646 ? -10.895 -10.906 -27.909 1.00 97.25 646 SER A O 1
ATOM 5225 N N . GLY A 1 647 ? -10.889 -8.686 -28.291 1.00 97.31 647 GLY A N 1
ATOM 5226 C CA . GLY A 1 647 ? -11.801 -8.349 -27.201 1.00 97.31 647 GLY A CA 1
ATOM 5227 C C . GLY A 1 647 ? -13.196 -8.913 -27.453 1.00 97.31 647 GLY A C 1
ATOM 5228 O O . GLY A 1 647 ? -13.758 -9.580 -26.582 1.00 97.31 647 GLY A O 1
ATOM 5229 N N . ARG A 1 648 ? -13.728 -8.727 -28.666 1.00 97.19 648 ARG A N 1
ATOM 5230 C CA . ARG A 1 648 ? -15.052 -9.228 -29.056 1.00 97.19 648 ARG A CA 1
ATOM 5231 C C . ARG A 1 648 ? -15.188 -10.748 -28.950 1.00 97.19 648 ARG A C 1
ATOM 5233 O O . ARG A 1 648 ? -16.224 -11.215 -28.482 1.00 97.19 648 ARG A O 1
ATOM 5240 N N . TYR A 1 649 ? -14.148 -11.516 -29.287 1.00 97.94 649 TYR A N 1
ATOM 5241 C CA . TYR A 1 649 ? -14.160 -12.976 -29.148 1.00 97.94 649 TYR A CA 1
ATOM 5242 C C . TYR A 1 649 ? -14.363 -13.413 -27.691 1.00 97.94 649 TYR A C 1
ATOM 5244 O O . TYR A 1 649 ? -15.273 -14.185 -27.387 1.00 97.94 649 TYR A O 1
ATOM 5252 N N . LEU A 1 650 ? -13.565 -12.866 -26.769 1.00 97.88 650 LEU A N 1
ATOM 5253 C CA . LEU A 1 650 ? -13.665 -13.203 -25.348 1.00 97.88 650 LEU A CA 1
ATOM 5254 C C . LEU A 1 650 ? -14.989 -12.735 -24.728 1.00 97.88 650 LEU A C 1
ATOM 5256 O O . LEU A 1 650 ? -15.525 -13.418 -23.857 1.00 97.88 650 LEU A O 1
ATOM 5260 N N . ASN A 1 651 ? -15.565 -11.628 -25.210 1.00 96.62 651 ASN A N 1
ATOM 5261 C CA . ASN A 1 651 ? -16.907 -11.212 -24.798 1.00 96.62 651 ASN A CA 1
ATOM 5262 C C . ASN A 1 651 ? -17.975 -12.229 -25.211 1.00 96.62 651 ASN A C 1
ATOM 5264 O O . ASN A 1 651 ? -18.855 -12.518 -24.406 1.00 96.62 651 ASN A O 1
ATOM 5268 N N . ARG A 1 652 ? -17.881 -12.833 -26.406 1.00 96.19 652 ARG A N 1
ATOM 5269 C CA . ARG A 1 652 ? -18.792 -13.918 -26.817 1.00 96.19 652 ARG A CA 1
ATOM 5270 C C . ARG A 1 652 ? -18.634 -15.165 -25.949 1.00 96.19 652 ARG A C 1
ATOM 5272 O O . ARG A 1 652 ? -19.642 -15.761 -25.585 1.00 96.19 652 ARG A O 1
ATOM 5279 N N . LEU A 1 653 ? -17.409 -15.520 -25.556 1.00 96.94 653 LEU A N 1
ATOM 5280 C CA . LEU A 1 653 ? -17.185 -16.618 -24.608 1.00 96.94 653 LEU A CA 1
ATOM 5281 C C . LEU A 1 653 ? -17.784 -16.328 -23.228 1.00 96.94 653 LEU A C 1
ATOM 5283 O O . LEU A 1 653 ? -18.358 -17.220 -22.612 1.00 96.94 653 LEU A O 1
ATOM 5287 N N . LEU A 1 654 ? -17.700 -15.085 -22.752 1.00 96.12 654 LEU A N 1
ATOM 5288 C CA . LEU A 1 654 ? -18.222 -14.678 -21.445 1.00 96.12 654 LEU A CA 1
ATOM 5289 C C . LEU A 1 654 ? -19.750 -14.816 -21.330 1.00 96.12 654 LEU A C 1
ATOM 5291 O O . LEU A 1 654 ? -20.267 -14.896 -20.218 1.00 96.12 654 LEU A O 1
ATOM 5295 N N . LEU A 1 655 ? -20.470 -14.911 -22.453 1.00 94.94 655 LEU A N 1
ATOM 5296 C CA . LEU A 1 655 ? -21.907 -15.207 -22.485 1.00 94.94 655 LEU A CA 1
ATOM 5297 C C . LEU A 1 655 ? -22.226 -16.671 -22.136 1.00 94.94 655 LEU A C 1
ATOM 5299 O O . LEU A 1 655 ? -23.361 -16.979 -21.779 1.00 94.94 655 LEU A O 1
ATOM 5303 N N . LEU A 1 656 ? -21.249 -17.575 -22.243 1.00 94.88 656 LEU A N 1
ATOM 5304 C CA . LEU A 1 656 ? -21.434 -19.010 -22.044 1.00 94.88 656 LEU A CA 1
ATOM 5305 C C . LEU A 1 656 ? -21.268 -19.378 -20.566 1.00 94.88 656 LEU A C 1
ATOM 5307 O O . LEU A 1 656 ? -20.217 -19.139 -19.969 1.00 94.88 656 LEU A O 1
ATOM 5311 N N . GLU A 1 657 ? -22.267 -20.035 -19.976 1.00 94.31 657 GLU A N 1
ATOM 5312 C CA . GLU A 1 657 ? -22.222 -20.472 -18.571 1.00 94.31 657 GLU A CA 1
ATOM 5313 C C . GLU A 1 657 ? -21.050 -21.434 -18.290 1.00 94.31 657 GLU A C 1
ATOM 5315 O O . GLU A 1 657 ? -20.407 -21.364 -17.237 1.00 94.31 657 GLU A O 1
ATOM 5320 N N . SER A 1 658 ? -20.713 -22.299 -19.252 1.00 94.25 658 SER A N 1
ATOM 5321 C CA . SER A 1 658 ? -19.562 -23.208 -19.167 1.00 94.25 658 SER A CA 1
ATOM 5322 C C . SER A 1 658 ? -18.240 -22.443 -19.028 1.00 94.25 658 SER A C 1
ATOM 5324 O O . SER A 1 658 ? -17.419 -22.763 -18.164 1.00 94.25 658 SER A O 1
ATOM 5326 N N . TYR A 1 659 ? -18.059 -21.382 -19.819 1.00 96.94 659 TYR A N 1
ATOM 5327 C CA . TYR A 1 659 ? -16.889 -20.514 -19.740 1.00 96.94 659 TYR A CA 1
ATOM 5328 C C . TYR A 1 659 ? -16.865 -19.715 -18.432 1.00 96.94 659 TYR A C 1
ATOM 5330 O O . TYR A 1 659 ? -15.833 -19.691 -17.759 1.00 96.94 659 TYR A O 1
ATOM 5338 N N . GLN A 1 660 ? -17.999 -19.128 -18.021 1.00 96.88 660 GLN A N 1
ATOM 5339 C CA . GLN A 1 660 ? -18.114 -18.387 -16.757 1.00 96.88 660 GLN A CA 1
ATOM 5340 C C . GLN A 1 660 ? -17.671 -19.240 -15.564 1.00 96.88 660 GLN A C 1
ATOM 5342 O O . GLN A 1 660 ? -16.884 -18.782 -14.733 1.00 96.88 660 GLN A O 1
ATOM 5347 N N . ASN A 1 661 ? -18.104 -20.500 -15.496 1.00 95.25 661 ASN A N 1
ATOM 5348 C CA . ASN A 1 661 ? -17.658 -21.429 -14.460 1.00 95.25 661 ASN A CA 1
ATOM 5349 C C . ASN A 1 661 ? -16.147 -21.704 -14.539 1.00 95.25 661 ASN A C 1
ATOM 5351 O O . ASN A 1 661 ? -15.462 -21.616 -13.514 1.00 95.25 661 ASN A O 1
ATOM 5355 N N . ARG A 1 662 ? -15.601 -21.957 -15.740 1.00 96.31 662 ARG A N 1
ATOM 5356 C CA . ARG A 1 662 ? -14.167 -22.249 -15.930 1.00 96.31 662 ARG A CA 1
ATOM 5357 C C . ARG A 1 662 ? -13.259 -21.133 -15.419 1.00 96.31 662 ARG A C 1
ATOM 5359 O O . ARG A 1 662 ? -12.224 -21.430 -14.823 1.00 96.31 662 ARG A O 1
ATOM 5366 N N . VAL A 1 663 ? -13.633 -19.873 -15.639 1.00 96.44 663 VAL A N 1
ATOM 5367 C CA . VAL A 1 663 ? -12.833 -18.703 -15.231 1.00 96.44 663 VAL A CA 1
ATOM 5368 C C . VAL A 1 663 ? -13.174 -18.191 -13.825 1.00 96.44 663 VAL A C 1
ATOM 5370 O O . VAL A 1 663 ? -12.818 -17.067 -13.471 1.00 96.44 663 VAL A O 1
ATOM 5373 N N . GLY A 1 664 ? -13.887 -18.987 -13.015 1.00 94.56 664 GLY A N 1
ATOM 5374 C CA . GLY A 1 664 ? -14.209 -18.659 -11.622 1.00 94.56 664 GLY A CA 1
ATOM 5375 C C . GLY A 1 664 ? -15.296 -17.591 -11.445 1.00 94.56 664 GLY A C 1
ATOM 5376 O O . GLY A 1 664 ? -15.380 -16.970 -10.383 1.00 94.56 664 GLY A O 1
ATOM 5377 N N . ARG A 1 665 ? -16.119 -17.375 -12.475 1.00 96.44 665 ARG A N 1
ATOM 5378 C CA . ARG A 1 665 ? -17.204 -16.384 -12.543 1.00 96.44 665 ARG A CA 1
ATOM 5379 C C . ARG A 1 665 ? -18.600 -17.007 -12.588 1.00 96.44 665 ARG A C 1
ATOM 5381 O O . ARG A 1 665 ? -19.562 -16.317 -12.896 1.00 96.44 665 ARG A O 1
ATOM 5388 N N . GLY A 1 666 ? -18.735 -18.277 -12.201 1.00 94.44 666 GLY A N 1
ATOM 5389 C CA . GLY A 1 666 ? -20.031 -18.967 -12.125 1.00 94.44 666 GLY A CA 1
ATOM 5390 C C . GLY A 1 666 ? -21.069 -18.268 -11.231 1.00 94.44 666 GLY A C 1
ATOM 5391 O O . GLY A 1 666 ? -22.265 -18.409 -11.455 1.00 94.44 666 GLY A O 1
ATOM 5392 N N . PHE A 1 667 ? -20.634 -17.431 -10.276 1.00 96.19 667 PHE A N 1
ATOM 5393 C CA . PHE A 1 667 ? -21.539 -16.612 -9.460 1.00 96.19 667 PHE A CA 1
ATOM 5394 C C . PHE A 1 667 ? -22.415 -15.661 -10.291 1.00 96.19 667 PHE A C 1
ATOM 5396 O O . PHE A 1 667 ? -23.495 -15.304 -9.829 1.00 96.19 667 PHE A O 1
ATOM 5403 N N . MET A 1 668 ? -21.980 -15.269 -11.500 1.00 95.62 668 MET A N 1
ATOM 5404 C CA . MET A 1 668 ? -22.705 -14.339 -12.373 1.00 95.62 668 MET A CA 1
ATOM 5405 C C . MET A 1 668 ? -24.133 -14.811 -12.666 1.00 95.62 668 MET A C 1
ATOM 5407 O O . MET A 1 668 ? -25.043 -13.986 -12.673 1.00 95.62 668 MET A O 1
ATOM 5411 N N . ASN A 1 669 ? -24.344 -16.124 -12.811 1.00 94.38 669 ASN A N 1
ATOM 5412 C CA . ASN A 1 669 ? -25.666 -16.700 -13.061 1.00 94.38 669 ASN A CA 1
ATOM 5413 C C . ASN A 1 669 ? -26.657 -16.425 -11.906 1.00 94.38 669 ASN A C 1
ATOM 5415 O O . ASN A 1 669 ? -27.835 -16.164 -12.127 1.00 94.38 669 ASN A O 1
ATOM 5419 N N . HIS A 1 670 ? -26.185 -16.407 -10.656 1.00 94.88 670 HIS A N 1
ATOM 5420 C CA . HIS A 1 670 ? -27.048 -16.237 -9.478 1.00 94.88 670 HIS A CA 1
ATOM 5421 C C . HIS A 1 670 ? -27.349 -14.773 -9.131 1.00 94.88 670 HIS A C 1
ATOM 5423 O O . HIS A 1 670 ? -28.373 -14.478 -8.509 1.00 94.88 670 HIS A O 1
ATOM 5429 N N . VAL A 1 671 ? -26.451 -13.859 -9.503 1.00 95.31 671 VAL A N 1
ATOM 5430 C CA . VAL A 1 671 ? -26.492 -12.451 -9.075 1.00 95.31 671 VAL A CA 1
ATOM 5431 C C . VAL A 1 671 ? -26.973 -11.493 -10.165 1.00 95.31 671 VAL A C 1
ATOM 5433 O O . VAL A 1 671 ? -27.210 -10.323 -9.868 1.00 95.31 671 VAL A O 1
ATOM 5436 N N . VAL A 1 672 ? -27.127 -11.951 -11.414 1.00 88.94 672 VAL A N 1
ATOM 5437 C CA . VAL A 1 672 ? -27.586 -11.117 -12.535 1.00 88.94 672 VAL A CA 1
ATOM 5438 C C . VAL A 1 672 ? -28.946 -10.479 -12.197 1.00 88.94 672 VAL A C 1
ATOM 5440 O O . VAL A 1 672 ? -29.951 -11.154 -12.006 1.00 88.94 672 VAL A O 1
ATOM 5443 N N . GLY A 1 673 ? -28.970 -9.158 -12.018 1.00 90.62 673 GLY A N 1
ATOM 5444 C CA . GLY A 1 673 ? -30.173 -8.393 -11.654 1.00 90.62 673 GLY A CA 1
ATOM 5445 C C . GLY A 1 673 ? -30.477 -8.266 -10.153 1.00 90.62 673 GLY A C 1
ATOM 5446 O O . GLY A 1 673 ? -31.395 -7.531 -9.787 1.00 90.62 673 GLY A O 1
ATOM 5447 N N . ARG A 1 674 ? -29.714 -8.918 -9.268 1.00 93.88 674 ARG A N 1
ATOM 5448 C CA . ARG A 1 674 ? -29.838 -8.724 -7.814 1.00 93.88 674 ARG A CA 1
ATOM 5449 C C . ARG A 1 674 ? -29.263 -7.370 -7.396 1.00 93.88 674 ARG A C 1
ATOM 5451 O O . ARG A 1 674 ? -28.426 -6.809 -8.095 1.00 93.88 674 ARG A O 1
ATOM 5458 N N . ALA A 1 675 ? -29.748 -6.846 -6.272 1.00 95.00 675 ALA A N 1
ATOM 5459 C CA . ALA A 1 675 ? -29.174 -5.659 -5.650 1.00 95.00 675 ALA A CA 1
ATOM 5460 C C . ALA A 1 675 ? -27.801 -5.989 -5.051 1.00 95.00 675 ALA A C 1
ATOM 5462 O O . ALA A 1 675 ? -27.601 -7.133 -4.631 1.00 95.00 675 ALA A O 1
ATOM 5463 N N . PRO A 1 676 ? -26.891 -5.008 -4.933 1.00 96.00 676 PRO A N 1
ATOM 5464 C CA . PRO A 1 676 ? -25.757 -5.152 -4.036 1.00 96.00 676 PRO A CA 1
ATOM 5465 C C . PRO A 1 676 ? -26.270 -5.383 -2.612 1.00 96.00 676 PRO A C 1
ATOM 5467 O O . PRO A 1 676 ? -27.312 -4.845 -2.228 1.00 96.00 676 PRO A O 1
ATOM 5470 N N . GLU A 1 677 ? -25.527 -6.143 -1.814 1.00 94.38 677 GLU A N 1
ATOM 5471 C CA . GLU A 1 677 ? -25.819 -6.243 -0.387 1.00 94.38 677 GLU A CA 1
ATOM 5472 C C . GLU A 1 677 ? -25.706 -4.850 0.267 1.00 94.38 677 GLU A C 1
ATOM 5474 O O . GLU A 1 677 ? -24.696 -4.171 0.047 1.00 94.38 677 GLU A O 1
ATOM 5479 N N . PRO A 1 678 ? -26.721 -4.392 1.030 1.00 95.69 678 PRO A N 1
ATOM 5480 C CA . PRO A 1 678 ? -26.696 -3.070 1.646 1.00 95.69 678 PRO A CA 1
ATOM 5481 C C . PRO A 1 678 ? -25.496 -2.887 2.574 1.00 95.69 678 PRO A C 1
ATOM 5483 O O . PRO A 1 678 ? -25.273 -3.682 3.483 1.00 95.69 678 PRO A O 1
ATOM 5486 N N . VAL A 1 679 ? -24.748 -1.802 2.372 1.00 94.69 679 VAL A N 1
ATOM 5487 C CA . VAL A 1 679 ? -23.619 -1.440 3.238 1.00 94.69 679 VAL A CA 1
ATOM 5488 C C . VAL A 1 679 ? -24.097 -0.375 4.213 1.00 94.69 679 VAL A C 1
ATOM 5490 O O . VAL A 1 679 ? -24.344 0.766 3.816 1.00 94.69 679 VAL A O 1
ATOM 5493 N N . VAL A 1 680 ? -24.260 -0.743 5.484 1.00 92.94 680 VAL A N 1
ATOM 5494 C CA . VAL A 1 680 ? -24.761 0.172 6.515 1.00 92.94 680 VAL A CA 1
ATOM 5495 C C . VAL A 1 680 ? -23.593 0.983 7.093 1.00 92.94 680 VAL A C 1
ATOM 5497 O O . VAL A 1 680 ? -22.663 0.406 7.662 1.00 92.94 680 VAL A O 1
ATOM 5500 N N . PRO A 1 681 ? -23.592 2.323 6.962 1.00 92.56 681 PRO A N 1
ATOM 5501 C CA . PRO A 1 681 ? -22.551 3.141 7.573 1.00 92.56 681 PRO A CA 1
ATOM 5502 C C . PRO A 1 681 ? -22.596 2.989 9.100 1.00 92.56 681 PRO A C 1
ATOM 5504 O O . PRO A 1 681 ? -23.662 3.043 9.695 1.00 92.56 681 PRO A O 1
ATOM 5507 N N . HIS A 1 682 ? -21.442 2.811 9.746 1.00 91.19 682 HIS A N 1
ATOM 5508 C CA . HIS A 1 682 ? -21.352 2.602 11.200 1.00 91.19 682 HIS A CA 1
ATOM 5509 C C . HIS A 1 682 ? -22.096 1.356 11.726 1.00 91.19 682 HIS A C 1
ATOM 5511 O O . HIS A 1 682 ? -22.554 1.364 12.870 1.00 91.19 682 HIS A O 1
ATOM 5517 N N . GLU A 1 683 ? -22.195 0.284 10.928 1.00 92.88 683 GLU A N 1
ATOM 5518 C CA . GLU A 1 683 ? -22.652 -1.025 11.416 1.00 92.88 683 GLU A CA 1
ATOM 5519 C C . GLU A 1 683 ? -21.810 -1.480 12.622 1.00 92.88 683 GLU A C 1
ATOM 5521 O O . GLU A 1 683 ? -20.579 -1.383 12.610 1.00 92.88 683 GLU A O 1
ATOM 5526 N N . GLN A 1 684 ? -22.477 -1.942 13.681 1.00 92.75 684 GLN A N 1
ATOM 5527 C CA . GLN A 1 684 ? -21.841 -2.250 14.959 1.00 92.75 684 GLN A CA 1
ATOM 5528 C C . GLN A 1 684 ? -21.695 -3.770 15.173 1.00 92.75 684 GLN A C 1
ATOM 5530 O O . GLN A 1 684 ? -22.599 -4.539 14.837 1.00 92.75 684 GLN A O 1
ATOM 5535 N N . PRO A 1 685 ? -20.588 -4.239 15.779 1.00 94.00 685 PRO A N 1
ATOM 5536 C CA . PRO A 1 685 ? -20.475 -5.608 16.279 1.00 94.00 685 PRO A CA 1
ATOM 5537 C C . PRO A 1 685 ? -21.368 -5.847 17.503 1.00 94.00 685 PRO A C 1
ATOM 5539 O O . PRO A 1 685 ? -21.548 -4.951 18.328 1.00 94.00 685 PRO A O 1
ATOM 5542 N N . GLN A 1 686 ? -21.815 -7.088 17.720 1.00 92.50 686 GLN A N 1
ATOM 5543 C CA . GLN A 1 686 ? -22.644 -7.443 18.884 1.00 92.50 686 GLN A CA 1
ATOM 5544 C C . GLN A 1 686 ? -21.980 -7.114 20.241 1.00 92.50 686 GLN A C 1
ATOM 5546 O O . GLN A 1 686 ? -22.667 -6.836 21.225 1.00 92.50 686 GLN A O 1
ATOM 5551 N N . GLU A 1 687 ? -20.645 -7.103 20.300 1.00 92.62 687 GLU A N 1
ATOM 5552 C CA . GLU A 1 687 ? -19.859 -6.702 21.477 1.00 92.62 687 GLU A CA 1
ATOM 5553 C C . GLU A 1 687 ? -20.007 -5.220 21.846 1.00 92.62 687 GLU A C 1
ATOM 5555 O O . GLU A 1 687 ? -19.834 -4.867 23.012 1.00 92.62 687 GLU A O 1
ATOM 5560 N N . VAL A 1 688 ? -20.334 -4.364 20.874 1.00 95.12 688 VAL A N 1
ATOM 5561 C CA . VAL A 1 688 ? -20.629 -2.941 21.087 1.00 95.12 688 VAL A CA 1
ATOM 5562 C C . VAL A 1 688 ? -22.121 -2.759 21.359 1.00 95.12 688 VAL A C 1
ATOM 5564 O O . VAL A 1 688 ? -22.476 -2.129 22.352 1.00 95.12 688 VAL A O 1
ATOM 5567 N N . LEU A 1 689 ? -22.996 -3.402 20.568 1.00 95.88 689 LEU A N 1
ATOM 5568 C CA . LEU A 1 689 ? -24.455 -3.323 20.759 1.00 95.88 689 LEU A CA 1
ATOM 5569 C C . LEU A 1 689 ? -24.917 -3.777 22.149 1.00 95.88 689 LEU A C 1
ATOM 5571 O O . LEU A 1 689 ? -25.938 -3.300 22.630 1.00 95.88 689 LEU A O 1
ATOM 5575 N N . ARG A 1 690 ? -24.202 -4.695 22.814 1.00 94.12 690 ARG A N 1
ATOM 5576 C CA . ARG A 1 690 ? -24.564 -5.126 24.181 1.00 94.12 690 ARG A CA 1
ATOM 5577 C C . ARG A 1 690 ? -24.530 -3.985 25.207 1.00 94.12 690 ARG A C 1
ATOM 5579 O O . ARG A 1 690 ? -25.077 -4.143 26.291 1.00 94.12 690 ARG A O 1
ATOM 5586 N N . HIS A 1 691 ? -23.849 -2.883 24.902 1.00 95.62 691 HIS A N 1
ATOM 5587 C CA . HIS A 1 691 ? -23.741 -1.711 25.770 1.00 95.62 691 HIS A CA 1
ATOM 5588 C C . HIS A 1 691 ? -24.739 -0.613 25.423 1.00 95.62 691 HIS A C 1
ATOM 5590 O O . HIS A 1 691 ? -24.835 0.355 26.163 1.00 95.62 691 HIS A O 1
ATOM 5596 N N . PHE A 1 692 ? -25.482 -0.764 24.327 1.00 96.12 692 PHE A N 1
ATOM 5597 C CA . PHE A 1 692 ? -26.522 0.188 23.972 1.00 96.12 692 PHE A CA 1
ATOM 5598 C C . PHE A 1 692 ? -27.687 -0.013 24.931 1.00 96.12 692 PHE A C 1
ATOM 5600 O O . PHE A 1 692 ? -28.114 -1.148 25.171 1.00 96.12 692 PHE A O 1
ATOM 5607 N N . SER A 1 693 ? -28.217 1.083 25.457 1.00 93.44 693 SER A N 1
ATOM 5608 C CA . SER A 1 693 ? -29.514 1.094 26.122 1.00 93.44 693 SER A CA 1
ATOM 5609 C C . SER A 1 693 ? -30.613 0.601 25.171 1.00 93.44 693 SER A C 1
ATOM 5611 O O . SER A 1 693 ? -30.430 0.507 23.954 1.00 93.44 693 SER A O 1
ATOM 5613 N N . ALA A 1 694 ? -31.786 0.270 25.714 1.00 91.94 694 ALA A N 1
ATOM 5614 C CA . ALA A 1 694 ? -32.913 -0.165 24.888 1.00 91.94 694 ALA A CA 1
ATOM 5615 C C . ALA A 1 694 ? -33.307 0.896 23.837 1.00 91.94 694 ALA A C 1
ATOM 5617 O O . ALA A 1 694 ? -33.578 0.546 22.690 1.00 91.94 694 ALA A O 1
ATOM 5618 N N . GLU A 1 695 ? -33.255 2.180 24.207 1.00 91.50 695 GLU A N 1
ATOM 5619 C CA . GLU A 1 695 ? -33.540 3.318 23.325 1.00 91.50 695 GLU A CA 1
ATOM 5620 C C . GLU A 1 695 ? -32.471 3.491 22.235 1.00 91.50 695 GLU A C 1
ATOM 5622 O O . GLU A 1 695 ? -32.794 3.590 21.052 1.00 91.50 695 GLU A O 1
ATOM 5627 N N . GLU A 1 696 ? -31.185 3.455 22.593 1.00 94.38 696 GLU A N 1
ATOM 5628 C CA . GLU A 1 696 ? -30.088 3.535 21.615 1.00 94.38 696 GLU A CA 1
ATOM 5629 C C . GLU A 1 696 ? -30.094 2.340 20.659 1.00 94.38 696 GLU A C 1
ATOM 5631 O O . GLU A 1 696 ? -29.783 2.475 19.474 1.00 94.38 696 GLU A O 1
ATOM 5636 N N . ARG A 1 697 ? -30.491 1.158 21.142 1.00 94.06 697 ARG A N 1
ATOM 5637 C CA . ARG A 1 697 ? -30.669 -0.017 20.291 1.00 94.06 697 ARG A CA 1
ATOM 5638 C C . ARG A 1 697 ? -31.844 0.159 19.334 1.00 94.06 697 ARG A C 1
ATOM 5640 O O . ARG A 1 697 ? -31.702 -0.181 18.164 1.00 94.06 697 ARG A O 1
ATOM 5647 N N . ALA A 1 698 ? -32.959 0.732 19.779 1.00 93.06 698 ALA A N 1
ATOM 5648 C CA . ALA A 1 698 ? -34.065 1.085 18.892 1.00 93.06 698 ALA A CA 1
ATOM 5649 C C . ALA A 1 698 ? -33.625 2.091 17.811 1.00 93.06 698 ALA A C 1
ATOM 5651 O O . ALA A 1 698 ? -33.940 1.911 16.634 1.00 93.06 698 ALA A O 1
ATOM 5652 N N . MET A 1 699 ? -32.829 3.100 18.187 1.00 93.88 699 MET A N 1
ATOM 5653 C CA . MET A 1 699 ? -32.233 4.064 17.254 1.00 93.88 699 MET A CA 1
ATOM 5654 C C . MET A 1 699 ? -31.320 3.375 16.230 1.00 93.88 699 MET A C 1
ATOM 5656 O O . MET A 1 699 ? -31.376 3.687 15.040 1.00 93.88 699 MET A O 1
ATOM 5660 N N . TYR A 1 700 ? -30.504 2.416 16.674 1.00 96.44 700 TYR A N 1
ATOM 5661 C CA . TYR A 1 700 ? -29.645 1.634 15.791 1.00 96.44 700 TYR A CA 1
ATOM 5662 C C . TYR A 1 700 ? -30.452 0.816 14.777 1.00 96.44 700 TYR A C 1
ATOM 5664 O O . TYR A 1 700 ? -30.166 0.880 13.581 1.00 96.44 700 TYR A O 1
ATOM 5672 N N . GLU A 1 701 ? -31.481 0.089 15.218 1.00 95.44 701 GLU A N 1
ATOM 5673 C CA . GLU A 1 701 ? -32.316 -0.710 14.313 1.00 95.44 701 GLU A CA 1
ATOM 5674 C C . GLU A 1 701 ? -33.088 0.179 13.326 1.00 95.44 701 GLU A C 1
ATOM 5676 O O . GLU A 1 701 ? -33.179 -0.150 12.142 1.00 95.44 701 GLU A O 1
ATOM 5681 N N . GLN A 1 702 ? -33.555 1.357 13.760 1.00 93.94 702 GLN A N 1
ATOM 5682 C CA . GLN A 1 702 ? -34.151 2.350 12.864 1.00 93.94 702 GLN A CA 1
ATOM 5683 C C . GLN A 1 702 ? -33.151 2.816 11.797 1.00 93.94 702 GLN A C 1
ATOM 5685 O O . GLN A 1 702 ? -33.481 2.848 10.610 1.00 93.94 702 GLN A O 1
ATOM 5690 N N . HIS A 1 703 ? -31.912 3.119 12.192 1.00 94.56 703 HIS A N 1
ATOM 5691 C CA . HIS A 1 703 ? -30.854 3.499 11.262 1.00 94.56 703 HIS A CA 1
ATOM 5692 C C . HIS A 1 703 ? -30.556 2.382 10.243 1.00 94.56 703 HIS A C 1
ATOM 5694 O O . HIS A 1 703 ? -30.517 2.636 9.037 1.00 94.56 703 HIS A O 1
ATOM 5700 N N . VAL A 1 704 ? -30.398 1.134 10.697 1.00 96.69 704 VAL A N 1
ATOM 5701 C CA . VAL A 1 704 ? -30.168 -0.033 9.823 1.00 96.69 704 VAL A CA 1
ATOM 5702 C C . VAL A 1 704 ? -31.321 -0.209 8.835 1.00 96.69 704 VAL A C 1
ATOM 5704 O O . VAL A 1 704 ? -31.091 -0.381 7.632 1.00 96.69 704 VAL A O 1
ATOM 5707 N N . LYS A 1 705 ? -32.562 -0.116 9.319 1.00 95.44 705 LYS A N 1
ATOM 5708 C CA . LYS A 1 705 ? -33.780 -0.242 8.515 1.00 95.44 705 LYS A CA 1
ATOM 5709 C C . LYS A 1 705 ? -33.871 0.822 7.430 1.00 95.44 705 LYS A C 1
ATOM 5711 O O . LYS A 1 705 ? -34.141 0.489 6.273 1.00 95.44 705 LYS A O 1
ATOM 5716 N N . GLU A 1 706 ? -33.643 2.088 7.776 1.00 95.81 706 GLU A N 1
ATOM 5717 C CA . GLU A 1 706 ? -33.698 3.207 6.832 1.00 95.81 706 GLU A CA 1
ATOM 5718 C C . GLU A 1 706 ? -32.631 3.081 5.745 1.00 95.81 706 GLU A C 1
ATOM 5720 O O . GLU A 1 706 ? -32.944 3.218 4.562 1.00 95.81 706 GLU A O 1
ATOM 5725 N N . GLN A 1 707 ? -31.388 2.759 6.117 1.00 95.75 707 GLN A N 1
ATOM 5726 C CA . GLN A 1 707 ? -30.294 2.599 5.155 1.00 95.75 707 GLN A CA 1
ATOM 5727 C C . GLN A 1 707 ? -30.535 1.425 4.208 1.00 95.75 707 GLN A C 1
ATOM 5729 O O . GLN A 1 707 ? -30.377 1.563 2.994 1.00 95.75 707 GLN A O 1
ATOM 5734 N N . THR A 1 708 ? -30.969 0.291 4.751 1.00 96.62 708 THR A N 1
ATOM 5735 C CA . THR A 1 708 ? -31.302 -0.908 3.976 1.00 96.62 708 THR A CA 1
ATOM 5736 C C . THR A 1 708 ? -32.439 -0.623 2.998 1.00 96.62 708 THR A C 1
ATOM 5738 O O . THR A 1 708 ? -32.302 -0.856 1.796 1.00 96.62 708 THR A O 1
ATOM 5741 N N . SER A 1 709 ? -33.542 -0.055 3.491 1.00 97.06 709 SER A N 1
ATOM 5742 C CA . SER A 1 709 ? -34.720 0.263 2.674 1.00 97.06 709 SER A CA 1
ATOM 5743 C C . SER A 1 709 ? -34.387 1.278 1.583 1.00 97.06 709 SER A C 1
ATOM 5745 O O . SER A 1 709 ? -34.804 1.117 0.437 1.00 97.06 709 SER A O 1
ATOM 5747 N N . ARG A 1 710 ? -33.588 2.300 1.913 1.00 96.31 710 ARG A N 1
ATOM 5748 C CA . ARG A 1 710 ? -33.124 3.307 0.957 1.00 96.31 710 ARG A CA 1
ATOM 5749 C C . ARG A 1 710 ? -32.296 2.683 -0.162 1.00 96.31 710 ARG A C 1
ATOM 5751 O O . ARG A 1 710 ? -32.576 2.961 -1.322 1.00 96.31 710 ARG A O 1
ATOM 5758 N N . GLN A 1 711 ? -31.298 1.862 0.165 1.00 95.50 711 GLN A N 1
ATOM 5759 C CA . GLN A 1 711 ? -30.393 1.274 -0.831 1.00 95.50 711 GLN A CA 1
ATOM 5760 C C . GLN A 1 711 ? -31.111 0.270 -1.739 1.00 95.50 711 GLN A C 1
ATOM 5762 O O . GLN A 1 711 ? -30.926 0.294 -2.957 1.00 95.50 711 GLN A O 1
ATOM 5767 N N . LEU A 1 712 ? -31.977 -0.573 -1.172 1.00 96.62 712 LEU A N 1
ATOM 5768 C CA . LEU A 1 712 ? -32.783 -1.507 -1.959 1.00 96.62 712 LEU A CA 1
ATOM 5769 C C . LEU A 1 712 ? -33.801 -0.771 -2.842 1.00 96.62 712 LEU A C 1
ATOM 5771 O O . LEU A 1 712 ? -33.940 -1.108 -4.017 1.00 96.62 712 LEU A O 1
ATOM 5775 N N . GLY A 1 713 ? -34.454 0.273 -2.320 1.00 96.31 713 GLY A N 1
ATOM 5776 C CA . GLY A 1 713 ? -35.369 1.114 -3.096 1.00 96.31 713 GLY A CA 1
ATOM 5777 C C . GLY A 1 713 ? -34.668 1.911 -4.205 1.00 96.31 713 GLY A C 1
ATOM 5778 O O . GLY A 1 713 ? -35.223 2.086 -5.290 1.00 96.31 713 GLY A O 1
ATOM 5779 N N . GLU A 1 714 ? -33.431 2.358 -3.974 1.00 95.50 714 GLU A N 1
ATOM 5780 C CA . GLU A 1 714 ? -32.588 2.990 -4.996 1.00 95.50 714 GLU A CA 1
ATOM 5781 C C . GLU A 1 714 ? -32.242 2.005 -6.119 1.00 95.50 714 GLU A C 1
ATOM 5783 O O . GLU A 1 714 ? -32.362 2.355 -7.295 1.00 95.50 714 GLU A O 1
ATOM 5788 N N . TRP A 1 715 ? -31.888 0.761 -5.778 1.00 95.94 715 TRP A N 1
ATOM 5789 C CA . TRP A 1 715 ? -31.638 -0.287 -6.768 1.00 95.94 715 TRP A CA 1
ATOM 5790 C C . TRP A 1 715 ? -32.889 -0.632 -7.577 1.00 95.94 715 TRP A C 1
ATOM 5792 O O . TRP A 1 715 ? -32.815 -0.751 -8.800 1.00 95.94 715 TRP A O 1
ATOM 5802 N N . GLU A 1 716 ? -34.048 -0.746 -6.922 1.00 95.38 716 GLU A N 1
ATOM 5803 C CA . GLU A 1 716 ? -35.317 -0.993 -7.607 1.00 95.38 716 GLU A CA 1
ATOM 5804 C C . GLU A 1 716 ? -35.633 0.129 -8.610 1.00 95.38 716 GLU A C 1
ATOM 5806 O O . GLU A 1 716 ? -35.975 -0.148 -9.761 1.00 95.38 716 GLU A O 1
ATOM 5811 N N . ARG A 1 717 ? -35.454 1.400 -8.216 1.00 95.50 717 ARG A N 1
ATOM 5812 C CA . ARG A 1 717 ? -35.621 2.555 -9.116 1.00 95.50 717 ARG A CA 1
ATOM 5813 C C . ARG A 1 717 ? -34.638 2.507 -10.287 1.00 95.50 717 ARG A C 1
ATOM 5815 O O . ARG A 1 717 ? -35.046 2.693 -11.429 1.00 95.50 717 ARG A O 1
ATOM 5822 N N . ALA A 1 718 ? -33.367 2.213 -10.025 1.00 95.44 718 ALA A N 1
ATOM 5823 C CA . ALA A 1 718 ? -32.335 2.130 -11.057 1.00 95.44 718 ALA A CA 1
ATOM 5824 C C . ALA A 1 718 ? -32.600 1.004 -12.070 1.00 95.44 718 ALA A C 1
ATOM 5826 O O . ALA A 1 718 ? -32.474 1.202 -13.279 1.00 95.44 718 ALA A O 1
ATOM 5827 N N . MET A 1 719 ? -33.027 -0.170 -11.599 1.00 94.12 719 MET A N 1
ATOM 5828 C CA . MET A 1 719 ? -33.277 -1.333 -12.453 1.00 94.12 719 MET A CA 1
ATOM 5829 C C . MET A 1 719 ? -34.594 -1.274 -13.230 1.00 94.12 719 MET A C 1
ATOM 5831 O O . MET A 1 719 ? -34.730 -2.017 -14.201 1.00 94.12 719 MET A O 1
ATOM 5835 N N . LYS A 1 720 ? -35.511 -0.351 -12.899 1.00 93.94 720 LYS A N 1
ATOM 5836 C CA . LYS A 1 720 ? -36.646 -0.002 -13.776 1.00 93.94 720 LYS A CA 1
ATOM 5837 C C . LYS A 1 720 ? -36.197 0.641 -15.089 1.00 93.94 720 LYS A C 1
ATOM 5839 O O . LYS A 1 720 ? -36.946 0.591 -16.059 1.00 93.94 720 LYS A O 1
ATOM 5844 N N . ARG A 1 721 ? -34.985 1.222 -15.131 1.00 94.75 721 ARG A N 1
ATOM 5845 C CA . ARG A 1 721 ? -34.349 1.783 -16.343 1.00 94.75 721 ARG A CA 1
ATOM 5846 C C . ARG A 1 721 ? -35.248 2.774 -17.090 1.00 94.75 721 ARG A C 1
ATOM 5848 O O . ARG A 1 721 ? -35.304 2.783 -18.319 1.00 94.75 721 ARG A O 1
ATOM 5855 N N . ARG A 1 722 ? -35.953 3.606 -16.324 1.00 95.50 722 ARG A N 1
ATOM 5856 C CA . ARG A 1 722 ? -36.782 4.689 -16.849 1.00 95.50 722 ARG A CA 1
ATOM 5857 C C . ARG A 1 722 ? -35.901 5.785 -17.434 1.00 95.50 722 ARG A C 1
ATOM 5859 O O . ARG A 1 722 ? -34.855 6.109 -16.869 1.00 95.50 722 ARG A O 1
ATOM 5866 N N . ARG A 1 723 ? -36.336 6.360 -18.550 1.00 97.56 723 ARG A N 1
ATOM 5867 C CA . ARG A 1 723 ? -35.674 7.488 -19.207 1.00 97.56 723 ARG A CA 1
ATOM 5868 C C . ARG A 1 723 ? -36.640 8.637 -19.427 1.00 97.56 723 ARG A C 1
ATOM 5870 O O . ARG A 1 723 ? -37.829 8.406 -19.626 1.00 97.56 723 ARG A O 1
ATOM 5877 N N . TRP A 1 724 ? -36.131 9.858 -19.372 1.00 97.06 724 TRP A N 1
ATOM 5878 C CA . TRP A 1 724 ? -36.893 11.066 -19.630 1.00 97.06 724 TRP A CA 1
ATOM 5879 C C . TRP A 1 724 ? -37.141 11.227 -21.129 1.00 97.06 724 TRP A C 1
ATOM 5881 O O . TRP A 1 724 ? -36.215 11.455 -21.908 1.00 97.06 724 TRP A O 1
ATOM 5891 N N . LEU A 1 725 ? -38.403 11.109 -21.526 1.00 95.75 725 LEU A N 1
ATOM 5892 C CA . LEU A 1 725 ? -38.847 11.317 -22.895 1.00 95.75 725 LEU A CA 1
ATOM 5893 C C . LEU A 1 725 ? -39.202 12.792 -23.070 1.00 95.75 725 LEU A C 1
ATOM 5895 O O . LEU A 1 725 ? -40.287 13.230 -22.681 1.00 95.75 725 LEU A O 1
ATOM 5899 N N . THR A 1 726 ? -38.283 13.558 -23.658 1.00 95.00 726 THR A N 1
ATOM 5900 C CA . THR A 1 726 ? -38.422 15.011 -23.836 1.00 95.00 726 THR A CA 1
ATOM 5901 C C . THR A 1 726 ? -39.708 15.390 -24.573 1.00 95.00 726 THR A C 1
ATOM 5903 O O . THR A 1 726 ? -40.354 16.366 -24.201 1.00 95.00 726 THR A O 1
ATOM 5906 N N . ASP A 1 727 ? -40.138 14.596 -25.551 1.00 94.19 727 ASP A N 1
ATOM 5907 C CA . ASP A 1 727 ? -41.333 14.897 -26.352 1.00 94.19 727 ASP A CA 1
ATOM 5908 C C . ASP A 1 727 ? -42.636 14.784 -25.548 1.00 94.19 727 ASP A C 1
ATOM 5910 O O . ASP A 1 727 ? -43.594 15.515 -25.792 1.00 94.19 727 ASP A O 1
ATOM 5914 N N . HIS A 1 728 ? -42.660 13.908 -24.540 1.00 94.94 728 HIS A N 1
ATOM 5915 C CA . HIS A 1 728 ? -43.841 13.637 -23.715 1.00 94.94 728 HIS A CA 1
ATOM 5916 C C . HIS A 1 728 ? -43.754 14.248 -22.312 1.00 94.94 728 HIS A C 1
ATOM 5918 O O . HIS A 1 728 ? -44.723 14.165 -21.554 1.00 94.94 728 HIS A O 1
ATOM 5924 N N . GLN A 1 729 ? -42.607 14.856 -21.976 1.00 93.88 729 GLN A N 1
ATOM 5925 C CA . GLN A 1 729 ? -42.302 15.469 -20.677 1.00 93.88 729 GLN A CA 1
ATOM 5926 C C . GLN A 1 729 ? -42.585 14.521 -19.503 1.00 93.88 729 GLN A C 1
ATOM 5928 O O . GLN A 1 729 ? -43.176 14.900 -18.491 1.00 93.88 729 GLN A O 1
ATOM 5933 N N . GLN A 1 730 ? -42.199 13.258 -19.672 1.00 94.44 730 GLN A N 1
ATOM 5934 C CA . GLN A 1 730 ? -42.474 12.177 -18.733 1.00 94.44 730 GLN A CA 1
ATOM 5935 C C . GLN A 1 730 ? -41.338 11.163 -18.750 1.00 94.44 730 GLN A C 1
ATOM 5937 O O . GLN A 1 730 ? -40.620 11.023 -19.742 1.00 94.44 730 GLN A O 1
ATOM 5942 N N . TYR A 1 731 ? -41.212 10.402 -17.668 1.00 96.62 731 TYR A N 1
ATOM 5943 C CA . TYR A 1 731 ? -40.404 9.198 -17.707 1.00 96.62 731 TYR A CA 1
ATOM 5944 C C . TYR A 1 731 ? -41.156 8.084 -18.437 1.00 96.62 731 TYR A C 1
ATOM 5946 O O . TYR A 1 731 ? -42.370 7.927 -18.296 1.00 96.62 731 TYR A O 1
ATOM 5954 N N . GLY A 1 732 ? -40.414 7.294 -19.204 1.00 95.50 732 GLY A N 1
ATOM 5955 C CA . GLY A 1 732 ? -40.899 6.079 -19.839 1.00 95.50 732 GLY A CA 1
ATOM 5956 C C . GLY A 1 732 ? -39.965 4.905 -19.574 1.00 95.50 732 GLY A C 1
ATOM 5957 O O . GLY A 1 732 ? -38.764 5.091 -19.378 1.00 95.50 732 GLY A O 1
ATOM 5958 N N . HIS A 1 733 ? -40.502 3.689 -19.562 1.00 95.38 733 HIS A N 1
ATOM 5959 C CA . HIS A 1 733 ? -39.722 2.452 -19.485 1.00 95.38 733 HIS A CA 1
ATOM 5960 C C . HIS A 1 733 ? -40.065 1.521 -20.642 1.00 95.38 733 HIS A C 1
ATOM 5962 O O . HIS A 1 733 ? -41.185 1.523 -21.147 1.00 95.38 733 HIS A O 1
ATOM 5968 N N . VAL A 1 734 ? -39.097 0.716 -21.069 1.00 96.38 734 VAL A N 1
ATOM 5969 C CA . VAL A 1 734 ? -39.302 -0.232 -22.166 1.00 96.38 734 VAL A CA 1
ATOM 5970 C C . VAL A 1 734 ? -40.124 -1.417 -21.669 1.00 96.38 734 VAL A C 1
ATOM 5972 O O . VAL A 1 734 ? -39.730 -2.089 -20.719 1.00 96.38 734 VAL A O 1
ATOM 5975 N N . VAL A 1 735 ? -41.251 -1.678 -22.329 1.00 95.00 735 VAL A N 1
ATOM 5976 C CA . VAL A 1 735 ? -42.122 -2.829 -22.047 1.00 95.00 735 VAL A CA 1
ATOM 5977 C C . VAL A 1 735 ? -41.805 -3.991 -22.977 1.00 95.00 735 VAL A C 1
ATOM 5979 O O . VAL A 1 735 ? -41.744 -5.138 -22.538 1.00 95.00 735 VAL A O 1
ATOM 5982 N N . SER A 1 736 ? -41.603 -3.705 -24.263 1.00 93.62 736 SER A N 1
ATOM 5983 C CA . SER A 1 736 ? -41.282 -4.723 -25.261 1.00 93.62 736 SER A CA 1
ATOM 5984 C C . SER A 1 736 ? -40.174 -4.275 -26.195 1.00 93.62 736 SER A C 1
ATOM 5986 O O . SER A 1 736 ? -40.092 -3.113 -26.594 1.00 93.62 736 SER A O 1
ATOM 5988 N N . HIS A 1 737 ? -39.344 -5.247 -26.558 1.00 94.50 737 HIS A N 1
ATOM 5989 C CA . HIS A 1 737 ? -38.282 -5.114 -27.540 1.00 94.50 737 HIS A CA 1
ATOM 5990 C C . HIS A 1 737 ? -38.703 -5.855 -28.810 1.00 94.50 737 HIS A C 1
ATOM 5992 O O . HIS A 1 737 ? -39.095 -7.022 -28.748 1.00 94.50 737 HIS A O 1
ATOM 5998 N N . GLY A 1 738 ? -38.618 -5.188 -29.956 1.00 92.44 738 GLY A N 1
ATOM 5999 C CA . GLY A 1 738 ? -38.686 -5.831 -31.261 1.00 92.44 738 GLY A CA 1
ATOM 6000 C C . GLY A 1 738 ? -37.408 -6.610 -31.585 1.00 92.44 738 GLY A C 1
ATOM 6001 O O . GLY A 1 738 ? -36.470 -6.686 -30.792 1.00 92.44 738 GLY A O 1
ATOM 6002 N N . LEU A 1 739 ? -37.357 -7.181 -32.788 1.00 91.12 739 LEU A N 1
ATOM 6003 C CA . LEU A 1 739 ? -36.113 -7.713 -33.346 1.00 91.12 739 LEU A CA 1
ATOM 6004 C C . LEU A 1 739 ? -35.250 -6.562 -33.882 1.00 91.12 739 LEU A C 1
ATOM 6006 O O . LEU A 1 739 ? -35.779 -5.527 -34.298 1.00 91.12 739 LEU A O 1
ATOM 6010 N N . GLU A 1 740 ? -33.929 -6.753 -33.920 1.00 91.56 740 GLU A N 1
ATOM 6011 C CA . GLU A 1 740 ? -33.048 -5.818 -34.626 1.00 91.56 740 GLU A CA 1
ATOM 6012 C C . GLU A 1 740 ? -33.483 -5.699 -36.095 1.00 91.56 740 GLU A C 1
ATOM 6014 O O . GLU A 1 740 ? -33.606 -6.688 -36.817 1.00 91.56 740 GLU A O 1
ATOM 6019 N N . THR A 1 741 ? -33.774 -4.475 -36.528 1.00 92.69 741 THR A N 1
ATOM 6020 C CA . THR A 1 741 ? -34.253 -4.170 -37.875 1.00 92.69 741 THR A CA 1
ATOM 6021 C C . THR A 1 741 ? -33.282 -3.204 -38.532 1.00 92.69 741 THR A C 1
ATOM 6023 O O . THR A 1 741 ? -32.918 -2.176 -37.959 1.00 92.69 741 THR A O 1
ATOM 6026 N N . SER A 1 742 ? -32.861 -3.528 -39.751 1.00 94.44 742 SER A N 1
ATOM 6027 C CA . SER A 1 742 ? -32.084 -2.607 -40.575 1.00 94.44 742 SER A CA 1
ATOM 6028 C C . SER A 1 742 ? -32.993 -1.483 -41.077 1.00 94.44 742 SER A C 1
ATOM 6030 O O . SER A 1 742 ? -34.020 -1.740 -41.716 1.00 94.44 742 SER A O 1
ATOM 6032 N N . VAL A 1 743 ? -32.619 -0.238 -40.812 1.00 94.81 743 VAL A N 1
ATOM 6033 C CA . VAL A 1 743 ? -33.348 0.964 -41.233 1.00 94.81 743 VAL A CA 1
ATOM 6034 C C . VAL A 1 743 ? -32.454 1.865 -42.076 1.00 94.81 743 VAL A C 1
ATOM 6036 O O . VAL A 1 743 ? -31.228 1.792 -41.984 1.00 94.81 743 VAL A O 1
ATOM 6039 N N . VAL A 1 744 ? -33.082 2.697 -42.900 1.00 94.44 744 VAL A N 1
ATOM 6040 C CA . VAL A 1 744 ? -32.444 3.755 -43.690 1.00 94.44 744 VAL A CA 1
ATOM 6041 C C . VAL A 1 744 ? -33.185 5.064 -43.493 1.00 94.44 744 VAL A C 1
ATOM 6043 O O . VAL A 1 744 ? -34.391 5.068 -43.249 1.00 94.44 744 VAL A O 1
ATOM 6046 N N . ASP A 1 745 ? -32.476 6.173 -43.656 1.00 95.06 745 ASP A N 1
ATOM 6047 C CA . ASP A 1 745 ? -33.079 7.502 -43.643 1.00 95.06 745 ASP A CA 1
ATOM 6048 C C . ASP A 1 745 ? -33.289 8.032 -45.068 1.00 95.06 745 ASP A C 1
ATOM 6050 O O . ASP A 1 745 ? -32.395 7.964 -45.920 1.00 95.06 745 ASP A O 1
ATOM 6054 N N . LEU A 1 746 ? -34.470 8.601 -45.301 1.00 93.94 746 LEU A N 1
ATOM 6055 C CA . LEU A 1 746 ? -34.918 9.229 -46.537 1.00 93.94 746 LEU A CA 1
ATOM 6056 C C . LEU A 1 746 ? -35.154 10.727 -46.287 1.00 93.94 746 LEU A C 1
ATOM 6058 O O . LEU A 1 746 ? -35.899 11.094 -45.383 1.00 93.94 746 LEU A O 1
ATOM 6062 N N . SER A 1 747 ? -34.548 11.611 -47.079 1.00 94.62 747 SER A N 1
ATOM 6063 C CA . SER A 1 747 ? -34.757 13.064 -46.979 1.00 94.62 747 SER A CA 1
ATOM 6064 C C . SER A 1 747 ? -35.800 13.543 -47.989 1.00 94.62 747 SER A C 1
ATOM 6066 O O . SER A 1 747 ? -35.667 13.311 -49.187 1.00 94.62 747 SER A O 1
ATOM 6068 N N . HIS A 1 748 ? -36.861 14.195 -47.517 1.00 94.31 748 HIS A N 1
ATOM 6069 C CA . HIS A 1 748 ? -37.953 14.680 -48.355 1.00 94.31 748 HIS A CA 1
ATOM 6070 C C . HIS A 1 748 ? -37.440 15.744 -49.319 1.00 94.31 748 HIS A C 1
ATOM 6072 O O . HIS A 1 748 ? -36.774 16.693 -48.901 1.00 94.31 748 HIS A O 1
ATOM 6078 N N . THR A 1 749 ? -37.772 15.622 -50.602 1.00 91.56 749 THR A N 1
ATOM 6079 C CA . THR A 1 749 ? -37.223 16.504 -51.637 1.00 91.56 749 THR A CA 1
ATOM 6080 C C . THR A 1 749 ? -37.690 17.948 -51.502 1.00 91.56 749 THR A C 1
ATOM 6082 O O . THR A 1 749 ? -36.957 18.850 -51.895 1.00 91.56 749 THR A O 1
ATOM 6085 N N . GLU A 1 750 ? -38.888 18.183 -50.959 1.00 89.56 750 GLU A N 1
ATOM 6086 C CA . GLU A 1 750 ? -39.463 19.534 -50.881 1.00 89.56 750 GLU A CA 1
ATOM 6087 C C . GLU A 1 750 ? -39.167 20.222 -49.545 1.00 89.56 750 GLU A C 1
ATOM 6089 O O . GLU A 1 750 ? -38.758 21.379 -49.517 1.00 89.56 750 GLU A O 1
ATOM 6094 N N . THR A 1 751 ? -39.365 19.519 -48.425 1.00 92.06 751 THR A N 1
ATOM 6095 C CA . THR A 1 751 ? -39.248 20.108 -47.076 1.00 92.06 751 THR A CA 1
ATOM 6096 C C . THR A 1 751 ? -37.886 19.876 -46.431 1.00 92.06 751 THR A C 1
ATOM 6098 O O . THR A 1 751 ? -37.582 20.506 -45.422 1.00 92.06 751 THR A O 1
ATOM 6101 N N . GLY A 1 752 ? -37.083 18.946 -46.957 1.00 89.88 752 GLY A N 1
ATOM 6102 C CA . GLY A 1 752 ? -35.866 18.475 -46.298 1.00 89.88 752 GLY A CA 1
ATOM 6103 C C . GLY A 1 752 ? -36.121 17.653 -45.028 1.00 89.88 752 GLY A C 1
ATOM 6104 O O . GLY A 1 752 ? -35.168 17.334 -44.321 1.00 89.88 752 GLY A O 1
ATOM 6105 N N . ALA A 1 753 ? -37.379 17.305 -44.721 1.00 91.44 753 ALA A N 1
ATOM 6106 C CA . ALA A 1 753 ? -37.714 16.466 -43.572 1.00 91.44 753 ALA A CA 1
ATOM 6107 C C . ALA A 1 753 ? -37.084 15.074 -43.719 1.00 91.44 753 ALA A C 1
ATOM 6109 O O . ALA A 1 753 ? -37.139 14.481 -44.793 1.00 91.44 753 ALA A O 1
ATOM 6110 N N . VAL A 1 754 ? -36.496 14.547 -42.648 1.00 92.69 754 VAL A N 1
ATOM 6111 C CA . VAL A 1 754 ? -35.877 13.216 -42.650 1.00 92.69 754 VAL A CA 1
ATOM 6112 C C . VAL A 1 754 ? -36.866 12.207 -42.083 1.00 92.69 754 VAL A C 1
ATOM 6114 O O . VAL A 1 754 ? -37.389 12.399 -40.988 1.00 92.69 754 VAL A O 1
ATOM 6117 N N . LEU A 1 755 ? -37.118 11.144 -42.838 1.00 91.19 755 LEU A N 1
ATOM 6118 C CA . LEU A 1 755 ? -37.966 10.024 -42.458 1.00 91.19 755 LEU A CA 1
ATOM 6119 C C . LEU A 1 755 ? -37.111 8.761 -42.360 1.00 91.19 755 LEU A C 1
ATOM 6121 O O . LEU A 1 755 ? -36.366 8.449 -43.285 1.00 91.19 755 LEU A O 1
ATOM 6125 N N . THR A 1 756 ? -37.252 8.009 -41.275 1.00 93.94 756 THR A N 1
ATOM 6126 C CA . THR A 1 756 ? -36.611 6.698 -41.124 1.00 93.94 756 THR A CA 1
ATOM 6127 C C . THR A 1 756 ? -37.563 5.594 -41.567 1.00 93.94 756 THR A C 1
ATOM 6129 O O . THR A 1 756 ? -38.730 5.568 -41.183 1.00 93.94 756 THR A O 1
ATOM 6132 N N . VAL A 1 757 ? -37.061 4.668 -42.380 1.00 92.12 757 VAL A N 1
ATOM 6133 C CA . VAL A 1 757 ? -37.848 3.602 -43.000 1.00 92.12 757 VAL A CA 1
ATOM 6134 C C . VAL A 1 757 ? -37.150 2.255 -42.817 1.00 92.12 757 VAL A C 1
ATOM 6136 O O . VAL A 1 757 ? -35.927 2.148 -42.903 1.00 92.12 757 VAL A O 1
ATOM 6139 N N . SER A 1 758 ? -37.920 1.192 -42.574 1.00 93.69 758 SER A N 1
ATOM 6140 C CA . SER A 1 758 ? -37.377 -0.167 -42.526 1.00 93.69 758 SER A CA 1
ATOM 6141 C C . SER A 1 758 ? -36.932 -0.616 -43.914 1.00 93.69 758 SER A C 1
ATOM 6143 O O . SER A 1 758 ? -37.755 -0.701 -44.830 1.00 93.69 758 SER A O 1
ATOM 6145 N N . THR A 1 759 ? -35.657 -0.985 -44.043 1.00 93.44 759 THR A N 1
ATOM 6146 C CA . THR A 1 759 ? -35.081 -1.473 -45.309 1.00 93.44 759 THR A CA 1
ATOM 6147 C C . THR A 1 759 ? -35.858 -2.653 -45.872 1.00 93.44 759 THR A C 1
ATOM 6149 O O . THR A 1 759 ? -36.155 -2.672 -47.055 1.00 93.44 759 THR A O 1
ATOM 6152 N N . LYS A 1 760 ? -36.276 -3.584 -45.007 1.00 94.00 760 LYS A N 1
ATOM 6153 C CA . LYS A 1 760 ? -37.036 -4.777 -45.392 1.00 94.00 760 LYS A CA 1
ATOM 6154 C C . LYS A 1 760 ? -38.402 -4.468 -46.017 1.00 94.00 760 LYS A C 1
ATOM 6156 O O . LYS A 1 760 ? -38.880 -5.250 -46.826 1.00 94.00 760 LYS A O 1
ATOM 6161 N N . ALA A 1 761 ? -39.056 -3.370 -45.630 1.00 92.25 761 ALA A N 1
ATOM 6162 C CA . ALA A 1 761 ? -40.367 -3.028 -46.189 1.00 92.25 761 ALA A CA 1
ATOM 6163 C C . ALA A 1 761 ? -40.264 -2.355 -47.566 1.00 92.25 761 ALA A C 1
ATOM 6165 O O . ALA A 1 761 ? -41.156 -2.547 -48.382 1.00 92.25 761 ALA A O 1
ATOM 6166 N N . TYR A 1 762 ? -39.179 -1.614 -47.818 1.00 93.25 762 TYR A N 1
ATOM 6167 C CA . TYR A 1 762 ? -38.943 -0.859 -49.058 1.00 93.25 762 TYR A CA 1
ATOM 6168 C C . TYR A 1 762 ? -37.729 -1.393 -49.827 1.00 93.25 762 TYR A C 1
ATOM 6170 O O . TYR A 1 762 ? -37.004 -0.648 -50.487 1.00 93.25 762 TYR A O 1
ATOM 6178 N N . GLU A 1 763 ? -37.446 -2.689 -49.679 1.00 93.12 763 GLU A N 1
ATOM 6179 C CA . GLU A 1 763 ? -36.233 -3.319 -50.203 1.00 93.12 763 GLU A CA 1
ATOM 6180 C C . GLU A 1 763 ? -36.152 -3.145 -51.723 1.00 93.12 763 GLU A C 1
ATOM 6182 O O . GLU A 1 763 ? -35.116 -2.742 -52.241 1.00 93.12 763 GLU A O 1
ATOM 6187 N N . GLN A 1 764 ? -37.280 -3.313 -52.420 1.00 90.94 764 GLN A N 1
ATOM 6188 C CA . GLN A 1 764 ? -37.365 -3.168 -53.873 1.00 90.94 764 GLN A CA 1
ATOM 6189 C C . GLN A 1 764 ? -37.047 -1.739 -54.333 1.00 90.94 764 GLN A C 1
ATOM 6191 O O . GLN A 1 764 ? -36.270 -1.543 -55.269 1.00 90.94 764 GLN A O 1
ATOM 6196 N N . GLU A 1 765 ? -37.621 -0.725 -53.684 1.00 91.12 765 GLU A N 1
ATOM 6197 C CA . GLU A 1 765 ? -37.392 0.675 -54.036 1.00 91.12 765 GLU A CA 1
ATOM 6198 C C . GLU A 1 765 ? -35.973 1.119 -53.675 1.00 91.12 765 GLU A C 1
ATOM 6200 O O . GLU A 1 765 ? -35.317 1.797 -54.466 1.00 91.12 765 GLU A O 1
ATOM 6205 N N . ILE A 1 766 ? -35.470 0.714 -52.507 1.00 93.06 766 ILE A N 1
ATOM 6206 C CA . ILE A 1 766 ? -34.110 1.030 -52.057 1.00 93.06 766 ILE A CA 1
ATOM 6207 C C . ILE A 1 766 ? -33.084 0.385 -52.990 1.00 93.06 766 ILE A C 1
ATOM 6209 O O . ILE A 1 766 ? -32.127 1.045 -53.399 1.00 93.06 766 ILE A O 1
ATOM 6213 N N . GLU A 1 767 ? -33.276 -0.876 -53.376 1.00 92.31 767 GLU A N 1
ATOM 6214 C CA . GLU A 1 767 ? -32.422 -1.540 -54.358 1.00 92.31 767 GLU A CA 1
ATOM 6215 C C . GLU A 1 767 ? -32.496 -0.851 -55.723 1.00 92.31 767 GLU A C 1
ATOM 6217 O O . GLU A 1 767 ? -31.453 -0.613 -56.333 1.00 92.31 767 GLU A O 1
ATOM 6222 N N . ALA A 1 768 ? -33.678 -0.417 -56.175 1.00 92.06 768 ALA A N 1
ATOM 6223 C CA . ALA A 1 768 ? -33.815 0.353 -57.412 1.00 92.06 768 ALA A CA 1
ATOM 6224 C C . ALA A 1 768 ? -33.064 1.701 -57.364 1.00 92.06 768 ALA A C 1
ATOM 6226 O O . ALA A 1 768 ? -32.476 2.111 -58.372 1.00 92.06 768 ALA A O 1
ATOM 6227 N N . VAL A 1 769 ? -33.024 2.366 -56.202 1.00 91.19 769 VAL A N 1
ATOM 6228 C CA . VAL A 1 769 ? -32.233 3.591 -55.976 1.00 91.19 769 VAL A CA 1
ATOM 6229 C C . VAL A 1 769 ? -30.739 3.296 -55.956 1.00 91.19 769 VAL A C 1
ATOM 6231 O O . VAL A 1 769 ? -29.964 4.012 -56.594 1.00 91.19 769 VAL A O 1
ATOM 6234 N N . ARG A 1 770 ? -30.311 2.221 -55.286 1.00 90.62 770 ARG A N 1
ATOM 6235 C CA . ARG A 1 770 ? -28.904 1.782 -55.273 1.00 90.62 770 ARG A CA 1
ATOM 6236 C C . ARG A 1 770 ? -28.418 1.404 -56.672 1.00 90.62 770 ARG A C 1
ATOM 6238 O O . ARG A 1 770 ? -27.294 1.739 -57.042 1.00 90.62 770 ARG A O 1
ATOM 6245 N N . MET A 1 771 ? -29.293 0.798 -57.474 1.00 92.31 771 MET A N 1
ATOM 6246 C CA . MET A 1 771 ? -29.082 0.503 -58.895 1.00 92.31 771 MET A CA 1
ATOM 6247 C C . MET A 1 771 ? -29.230 1.745 -59.791 1.00 92.31 771 MET A C 1
ATOM 6249 O O . MET A 1 771 ? -29.078 1.643 -61.007 1.00 92.31 771 MET A O 1
ATOM 6253 N N . LYS A 1 772 ? -29.513 2.925 -59.213 1.00 89.25 772 LYS A N 1
ATOM 6254 C CA . LYS A 1 772 ? -29.696 4.223 -59.889 1.00 89.25 772 LYS A CA 1
ATOM 6255 C C . LYS A 1 772 ? -30.782 4.222 -60.970 1.00 89.25 772 LYS A C 1
ATOM 6257 O O . LYS A 1 772 ? -30.756 5.065 -61.862 1.00 89.25 772 LYS A O 1
ATOM 6262 N N . THR A 1 773 ? -31.726 3.283 -60.901 1.00 86.50 773 THR A N 1
ATOM 6263 C CA . THR A 1 773 ? -32.824 3.165 -61.872 1.00 86.50 773 THR A CA 1
ATOM 6264 C C . THR A 1 773 ? -33.861 4.253 -61.625 1.00 86.50 773 THR A C 1
ATOM 6266 O O . THR A 1 773 ? -34.184 5.019 -62.525 1.00 86.50 773 THR A O 1
ATOM 6269 N N . ASN A 1 774 ? -34.302 4.376 -60.373 1.00 85.12 774 ASN A N 1
ATOM 6270 C CA . ASN A 1 774 ? -35.150 5.462 -59.903 1.00 85.12 774 ASN A CA 1
ATOM 6271 C C . ASN A 1 774 ? -34.387 6.156 -58.780 1.00 85.12 774 ASN A C 1
ATOM 6273 O O . ASN A 1 774 ? -34.157 5.552 -57.744 1.00 85.12 774 ASN A O 1
ATOM 6277 N N . ALA A 1 775 ? -33.944 7.396 -58.986 1.00 88.25 775 ALA A N 1
ATOM 6278 C CA . ALA A 1 775 ? -33.114 8.101 -58.001 1.00 88.25 775 ALA A CA 1
ATOM 6279 C C . ALA A 1 775 ? -33.889 8.553 -56.748 1.00 88.25 775 ALA A C 1
ATOM 6281 O O . ALA A 1 775 ? -33.287 9.066 -55.807 1.00 88.25 775 ALA A O 1
ATOM 6282 N N . THR A 1 776 ? -35.210 8.383 -56.743 1.00 89.75 776 THR A N 1
ATOM 6283 C CA . THR A 1 776 ? -36.102 8.855 -55.692 1.00 89.75 776 THR A CA 1
ATOM 6284 C C . THR A 1 776 ? -37.067 7.755 -55.259 1.00 89.75 776 THR A C 1
ATOM 6286 O O . THR A 1 776 ? -37.475 6.915 -56.062 1.00 89.75 776 THR A O 1
ATOM 6289 N N . ILE A 1 777 ? -37.435 7.769 -53.979 1.00 91.44 777 ILE A N 1
ATOM 6290 C CA . ILE A 1 777 ? -38.417 6.858 -53.384 1.00 91.44 777 ILE A CA 1
ATOM 6291 C C . ILE A 1 777 ? -39.681 7.661 -53.115 1.00 91.44 777 ILE A C 1
ATOM 6293 O O . ILE A 1 777 ? -39.632 8.702 -52.461 1.00 91.44 777 ILE A O 1
ATOM 6297 N N . LYS A 1 778 ? -40.819 7.193 -53.625 1.00 91.25 778 LYS A N 1
ATOM 6298 C CA . LYS A 1 778 ? -42.113 7.825 -53.375 1.00 91.25 778 LYS A CA 1
ATOM 6299 C C . LYS A 1 778 ? -42.819 7.088 -52.238 1.00 91.25 778 LYS A C 1
ATOM 6301 O O . LYS A 1 778 ? -43.169 5.926 -52.406 1.00 91.25 778 LYS A O 1
ATOM 6306 N N . VAL A 1 779 ? -43.041 7.772 -51.118 1.00 92.00 779 VAL A N 1
ATOM 6307 C CA . VAL A 1 779 ? -43.766 7.264 -49.942 1.00 92.00 779 VAL A CA 1
ATOM 6308 C C . VAL A 1 779 ? -44.969 8.173 -49.714 1.00 92.00 779 VAL A C 1
ATOM 6310 O O . VAL A 1 779 ? -44.814 9.387 -49.627 1.00 92.00 779 VAL A O 1
ATOM 6313 N N . ASP A 1 780 ? -46.177 7.607 -49.711 1.00 90.44 780 ASP A N 1
ATOM 6314 C CA . ASP A 1 780 ? -47.440 8.331 -49.483 1.00 90.44 780 ASP A CA 1
ATOM 6315 C C . ASP A 1 780 ? -47.644 9.584 -50.355 1.00 90.44 780 ASP A C 1
ATOM 6317 O O . ASP A 1 780 ? -48.219 10.590 -49.948 1.00 90.44 780 ASP A O 1
ATOM 6321 N N . GLY A 1 781 ? -47.164 9.534 -51.601 1.00 87.75 781 GLY A N 1
ATOM 6322 C CA . GLY A 1 781 ? -47.268 10.651 -52.544 1.00 87.75 781 GLY A CA 1
ATOM 6323 C C . GLY A 1 781 ? -46.088 11.622 -52.503 1.00 87.75 781 GLY A C 1
ATOM 6324 O O . GLY A 1 781 ? -45.801 12.241 -53.529 1.00 87.75 781 GLY A O 1
ATOM 6325 N N . MET A 1 782 ? -45.379 11.686 -51.378 1.00 92.69 782 MET A N 1
ATOM 6326 C CA . MET A 1 782 ? -44.202 12.517 -51.154 1.00 92.69 782 MET A CA 1
ATOM 6327 C C . MET A 1 782 ? -42.939 11.824 -51.668 1.00 92.69 782 MET A C 1
ATOM 6329 O O . MET A 1 782 ? -42.800 10.601 -51.601 1.00 92.69 782 MET A O 1
ATOM 6333 N N . VAL A 1 783 ? -42.020 12.599 -52.237 1.00 92.38 783 VAL A N 1
ATOM 6334 C CA . VAL A 1 783 ? -40.803 12.072 -52.864 1.00 92.38 783 VAL A CA 1
ATOM 6335 C C . VAL A 1 783 ? -39.620 12.315 -51.936 1.00 92.38 783 VAL A C 1
ATOM 6337 O O . VAL A 1 783 ? -39.417 13.421 -51.447 1.00 92.38 783 VAL A O 1
ATOM 6340 N N . TYR A 1 784 ? -38.824 11.280 -51.690 1.00 94.69 784 TYR A N 1
ATOM 6341 C CA . TYR A 1 784 ? -37.665 11.337 -50.812 1.00 94.69 784 TYR A CA 1
ATOM 6342 C C . TYR A 1 784 ? -36.412 10.821 -51.521 1.00 94.69 784 TYR A C 1
ATOM 6344 O O . TYR A 1 784 ? -36.468 9.922 -52.363 1.00 94.69 784 TYR A O 1
ATOM 6352 N N . ASN A 1 785 ? -35.264 11.366 -51.137 1.00 93.50 785 ASN A N 1
ATOM 6353 C CA . ASN A 1 785 ? -33.949 10.914 -51.562 1.00 93.50 785 ASN A CA 1
ATOM 6354 C C . ASN A 1 785 ? -33.336 10.034 -50.471 1.00 93.50 785 ASN A C 1
ATOM 6356 O O . ASN A 1 785 ? -33.278 10.436 -49.307 1.00 93.50 785 ASN A O 1
ATOM 6360 N N . LEU A 1 786 ? -32.829 8.860 -50.845 1.00 93.56 786 LEU A N 1
ATOM 6361 C CA . LEU A 1 786 ? -32.075 8.001 -49.931 1.00 93.56 786 LEU A CA 1
ATOM 6362 C C . LEU A 1 786 ? -30.787 8.713 -49.484 1.00 93.56 786 LEU A C 1
ATOM 6364 O O . LEU A 1 786 ? -29.999 9.148 -50.327 1.00 93.56 786 LEU A O 1
ATOM 6368 N N . LEU A 1 787 ? -30.568 8.847 -48.171 1.00 92.81 787 LEU A N 1
ATOM 6369 C CA . LEU A 1 787 ? -29.348 9.462 -47.642 1.00 92.81 787 LEU A CA 1
ATOM 6370 C C . LEU A 1 787 ? -28.134 8.522 -47.773 1.00 92.81 787 LEU A C 1
ATOM 6372 O O . LEU A 1 787 ? -28.274 7.306 -47.635 1.00 92.81 787 LEU A O 1
ATOM 6376 N N . PRO A 1 788 ? -26.920 9.059 -48.003 1.00 84.69 788 PRO A N 1
ATOM 6377 C CA . PRO A 1 788 ? -25.711 8.246 -48.019 1.00 84.69 788 PRO A CA 1
ATOM 6378 C C . PRO A 1 788 ? -25.411 7.711 -46.609 1.00 84.69 788 PRO A C 1
ATOM 6380 O O . PRO A 1 788 ? -25.398 8.471 -45.644 1.00 84.69 788 PRO A O 1
ATOM 6383 N N . ASN A 1 789 ? -25.118 6.413 -46.504 1.00 83.88 789 ASN A N 1
ATOM 6384 C CA . ASN A 1 789 ? -24.650 5.717 -45.294 1.00 83.88 789 ASN A CA 1
ATOM 6385 C C . ASN A 1 789 ? -25.634 5.640 -44.112 1.00 83.88 789 ASN A C 1
ATOM 6387 O O . ASN A 1 789 ? -25.237 5.152 -43.058 1.00 83.88 789 ASN A O 1
ATOM 6391 N N . SER A 1 790 ? -26.892 6.070 -44.249 1.00 90.12 790 SER A N 1
ATOM 6392 C CA . SER A 1 790 ? -27.884 6.056 -43.155 1.00 90.12 790 SER A CA 1
ATOM 6393 C C . SER A 1 790 ? -28.372 4.652 -42.758 1.00 90.12 790 SER A C 1
ATOM 6395 O O . SER A 1 790 ? -29.359 4.505 -42.041 1.00 90.12 790 SER A O 1
ATOM 6397 N N . GLU A 1 791 ? -27.678 3.612 -43.218 1.00 90.56 791 GLU A N 1
ATOM 6398 C CA . GLU A 1 791 ? -27.943 2.220 -42.891 1.00 90.56 791 GLU A CA 1
ATOM 6399 C C . GLU A 1 791 ? -27.460 1.909 -41.483 1.00 90.56 791 GLU A C 1
ATOM 6401 O O . GLU A 1 791 ? -26.262 1.843 -41.203 1.00 90.56 791 GLU A O 1
ATOM 6406 N N . ARG A 1 792 ? -28.419 1.685 -40.594 1.00 91.38 792 ARG A N 1
ATOM 6407 C CA . ARG A 1 792 ? -28.179 1.384 -39.185 1.00 91.38 792 ARG A CA 1
ATOM 6408 C C . ARG A 1 792 ? -29.095 0.259 -38.731 1.00 91.38 792 ARG A C 1
ATOM 6410 O O . ARG A 1 792 ? -30.149 0.017 -39.319 1.00 91.38 792 ARG A O 1
ATOM 6417 N N . ARG A 1 793 ? -28.677 -0.463 -37.691 1.00 91.56 793 ARG A N 1
ATOM 6418 C CA . ARG A 1 793 ? -29.515 -1.462 -37.022 1.00 91.56 793 ARG A CA 1
ATOM 6419 C C . ARG A 1 793 ? -30.087 -0.849 -35.765 1.00 91.56 793 ARG A C 1
ATOM 6421 O O . ARG A 1 793 ? -29.338 -0.411 -34.898 1.00 91.56 793 ARG A O 1
ATOM 6428 N N . VAL A 1 794 ? -31.406 -0.847 -35.676 1.00 93.88 794 VAL A N 1
ATOM 6429 C CA . VAL A 1 794 ? -32.134 -0.332 -34.519 1.00 93.88 794 VAL A CA 1
ATOM 6430 C C . VAL A 1 794 ? -33.104 -1.391 -34.026 1.00 93.88 794 VAL A C 1
ATOM 6432 O O . VAL A 1 794 ? -33.538 -2.260 -34.783 1.00 93.88 794 VAL A O 1
ATOM 6435 N N . VAL A 1 795 ? -33.454 -1.328 -32.749 1.00 95.19 795 VAL A N 1
ATOM 6436 C CA . VAL A 1 795 ? -34.495 -2.173 -32.166 1.00 95.19 795 VAL A CA 1
ATOM 6437 C C . VAL A 1 795 ? -35.731 -1.301 -31.955 1.00 95.19 795 VAL A C 1
ATOM 6439 O O . VAL A 1 795 ? -35.629 -0.300 -31.248 1.00 95.19 795 VAL A O 1
ATOM 6442 N N . PRO A 1 796 ? -36.892 -1.628 -32.546 1.00 95.75 796 PRO A N 1
ATOM 6443 C CA . PRO A 1 796 ? -38.144 -0.972 -32.189 1.00 95.75 796 PRO A CA 1
ATOM 6444 C C . PRO A 1 796 ? -38.480 -1.264 -30.723 1.00 95.75 796 PRO A C 1
ATOM 6446 O O . PRO A 1 796 ? -38.488 -2.425 -30.310 1.00 95.75 796 PRO A O 1
ATOM 6449 N N . LEU A 1 797 ? -38.726 -0.229 -29.928 1.00 96.56 797 LEU A N 1
ATOM 6450 C CA . LEU A 1 797 ? -39.059 -0.328 -28.511 1.00 96.56 797 LEU A CA 1
ATOM 6451 C C . LEU A 1 797 ? -40.470 0.197 -28.290 1.00 96.56 797 LEU A C 1
ATOM 6453 O O . LEU A 1 797 ? -40.776 1.318 -28.686 1.00 96.56 797 LEU A O 1
ATOM 6457 N N . THR A 1 798 ? -41.298 -0.565 -27.584 1.00 97.00 798 THR A N 1
ATOM 6458 C CA . THR A 1 798 ? -42.550 -0.024 -27.048 1.00 97.00 798 THR A CA 1
ATOM 6459 C C . THR A 1 798 ? -42.278 0.470 -25.637 1.00 97.00 798 THR A C 1
ATOM 6461 O O . THR A 1 798 ? -41.991 -0.317 -24.728 1.00 97.00 798 THR A O 1
ATOM 6464 N N . VAL A 1 799 ? -42.341 1.783 -25.461 1.00 96.69 799 VAL A N 1
ATOM 6465 C CA . VAL A 1 799 ? -42.028 2.488 -24.223 1.00 96.69 799 VAL A CA 1
ATOM 6466 C C . VAL A 1 799 ? -43.330 2.904 -23.549 1.00 96.69 799 VAL A C 1
ATOM 6468 O O . VAL A 1 799 ? -44.152 3.596 -24.144 1.00 96.69 799 VAL A O 1
ATOM 6471 N N . GLN A 1 800 ? -43.533 2.472 -22.306 1.00 96.44 800 GLN A N 1
ATOM 6472 C CA . GLN A 1 800 ? -44.669 2.880 -21.491 1.00 96.44 800 GLN A CA 1
ATOM 6473 C C . GLN A 1 800 ? -44.305 4.101 -20.651 1.00 96.44 800 GLN A C 1
ATOM 6475 O O . GLN A 1 800 ? -43.360 4.063 -19.859 1.00 96.44 800 GLN A O 1
ATOM 6480 N N . LEU A 1 801 ? -45.086 5.160 -20.825 1.00 95.69 801 LEU A N 1
ATOM 6481 C CA . LEU A 1 801 ? -45.051 6.390 -20.044 1.00 95.69 801 LEU A CA 1
ATOM 6482 C C . LEU A 1 801 ? -45.632 6.178 -18.643 1.00 95.69 801 LEU A C 1
ATOM 6484 O O . LEU A 1 801 ? -46.415 5.255 -18.407 1.00 95.69 801 LEU A O 1
ATOM 6488 N N . ASP A 1 802 ? -45.337 7.102 -17.734 1.00 93.94 802 ASP A N 1
ATOM 6489 C CA . ASP A 1 802 ? -45.978 7.148 -16.415 1.00 93.94 802 ASP A CA 1
ATOM 6490 C C . ASP A 1 802 ? -47.502 7.328 -16.487 1.00 93.94 802 ASP A C 1
ATOM 6492 O O . ASP A 1 802 ? -48.219 6.810 -15.631 1.00 93.94 802 ASP A O 1
ATOM 6496 N N . SER A 1 803 ? -48.015 8.003 -17.523 1.00 93.69 803 SER A N 1
ATOM 6497 C CA . SER A 1 803 ? -49.457 8.114 -17.788 1.00 93.69 803 SER A CA 1
ATOM 6498 C C . SER A 1 803 ? -50.131 6.782 -18.147 1.00 93.69 803 SER A C 1
ATOM 6500 O O . SER A 1 803 ? -51.354 6.725 -18.246 1.00 93.69 803 SER A O 1
ATOM 6502 N N . GLY A 1 804 ? -49.357 5.713 -18.359 1.00 92.94 804 GLY A N 1
ATOM 6503 C CA . GLY A 1 804 ? -49.842 4.420 -18.837 1.00 92.94 804 GLY A CA 1
ATOM 6504 C C . GLY A 1 804 ? -49.957 4.318 -20.361 1.00 92.94 804 GLY A C 1
ATOM 6505 O O . GLY A 1 804 ? -50.266 3.237 -20.862 1.00 92.94 804 GLY A O 1
ATOM 6506 N N . GLU A 1 805 ? -49.663 5.400 -21.087 1.00 93.31 805 GLU A N 1
ATOM 6507 C CA . GLU A 1 805 ? -49.602 5.437 -22.551 1.00 93.31 805 GLU A CA 1
ATOM 6508 C C . GLU A 1 805 ? -48.417 4.622 -23.080 1.00 93.31 805 GLU A C 1
ATOM 6510 O O . GLU A 1 805 ? -47.380 4.507 -22.423 1.00 93.31 805 GLU A O 1
ATOM 6515 N N . LYS A 1 806 ? -48.560 4.066 -24.285 1.00 95.38 806 LYS A N 1
ATOM 6516 C CA . LYS A 1 806 ? -47.504 3.314 -24.970 1.00 95.38 806 LYS A CA 1
ATOM 6517 C C . LYS A 1 806 ? -47.107 4.042 -26.244 1.00 95.38 806 LYS A C 1
ATOM 6519 O O . LYS A 1 806 ? -47.969 4.385 -27.045 1.00 95.38 806 LYS A O 1
ATOM 6524 N N . ILE A 1 807 ? -45.810 4.237 -26.426 1.00 95.44 807 ILE A N 1
ATOM 6525 C CA . ILE A 1 807 ? -45.226 4.861 -27.613 1.00 95.44 807 ILE A CA 1
ATOM 6526 C C . ILE A 1 807 ? -44.278 3.859 -28.249 1.00 95.44 807 ILE A C 1
ATOM 6528 O O . ILE A 1 807 ? -43.550 3.169 -27.536 1.00 95.44 807 ILE A O 1
ATOM 6532 N N . ASP A 1 808 ? -44.237 3.824 -29.573 1.00 94.62 808 ASP A N 1
ATOM 6533 C CA . ASP A 1 808 ? -43.182 3.125 -30.291 1.00 94.62 808 ASP A CA 1
ATOM 6534 C C . ASP A 1 808 ? -42.054 4.109 -30.618 1.00 94.62 808 ASP A C 1
ATOM 6536 O O . ASP A 1 808 ? -42.266 5.148 -31.241 1.00 94.62 808 ASP A O 1
ATOM 6540 N N . MET A 1 809 ? -40.849 3.788 -30.159 1.00 94.00 809 MET A N 1
ATOM 6541 C CA . MET A 1 809 ? -39.642 4.596 -30.321 1.00 94.00 809 MET A CA 1
ATOM 6542 C C . MET A 1 809 ? -38.492 3.694 -30.769 1.00 94.00 809 MET A C 1
ATOM 6544 O O . MET A 1 809 ? -38.461 2.506 -30.447 1.00 94.00 809 MET A O 1
ATOM 6548 N N . THR A 1 810 ? -37.527 4.220 -31.521 1.00 94.44 810 THR A N 1
ATOM 6549 C CA . THR A 1 810 ? -36.339 3.427 -31.859 1.00 94.44 810 THR A CA 1
ATOM 6550 C C . THR A 1 810 ? -35.400 3.332 -30.655 1.00 94.44 810 THR A C 1
ATOM 6552 O O . THR A 1 810 ? -35.349 4.231 -29.814 1.00 94.44 810 THR A O 1
ATOM 6555 N N . SER A 1 811 ? -34.620 2.253 -30.563 1.00 94.81 811 SER A N 1
ATOM 6556 C CA . SER A 1 811 ? -33.599 2.121 -29.519 1.00 94.81 811 SER A CA 1
ATOM 6557 C C . SER A 1 811 ? -32.574 3.242 -29.559 1.00 94.81 811 SER A C 1
ATOM 6559 O O . SER A 1 811 ? -32.111 3.673 -28.513 1.00 94.81 811 SER A O 1
ATOM 6561 N N . GLU A 1 812 ? -32.245 3.734 -30.752 1.00 92.19 812 GLU A N 1
ATOM 6562 C CA . GLU A 1 812 ? -31.305 4.835 -30.903 1.00 92.19 812 GLU A CA 1
ATOM 6563 C C . GLU A 1 812 ? -31.833 6.131 -30.284 1.00 92.19 812 GLU A C 1
ATOM 6565 O O . GLU A 1 812 ? -31.091 6.808 -29.574 1.00 92.19 812 GLU A O 1
ATOM 6570 N N . ASP A 1 813 ? -33.104 6.463 -30.518 1.00 93.75 813 ASP A N 1
ATOM 6571 C CA . ASP A 1 813 ? -33.713 7.666 -29.946 1.00 93.75 813 ASP A CA 1
ATOM 6572 C C . ASP A 1 813 ? -33.875 7.521 -28.431 1.00 93.75 813 ASP A C 1
ATOM 6574 O O . ASP A 1 813 ? -33.503 8.418 -27.674 1.00 93.75 813 ASP A O 1
ATOM 6578 N N . PHE A 1 814 ? -34.330 6.351 -27.974 1.00 95.94 814 PHE A N 1
ATOM 6579 C CA . PHE A 1 814 ? -34.475 6.070 -26.549 1.00 95.94 814 PHE A CA 1
ATOM 6580 C C . PHE A 1 814 ? -33.129 6.088 -25.811 1.00 95.94 814 PHE A C 1
ATOM 6582 O O . PHE A 1 814 ? -33.048 6.554 -24.676 1.00 95.94 814 PHE A O 1
ATOM 6589 N N . ASP A 1 815 ? -32.044 5.621 -26.434 1.00 92.31 815 ASP A N 1
ATOM 6590 C CA . ASP A 1 815 ? -30.719 5.619 -25.812 1.00 92.31 815 ASP A CA 1
ATOM 6591 C C . ASP A 1 815 ? -30.140 7.023 -25.622 1.00 92.31 815 ASP A C 1
ATOM 6593 O O . ASP A 1 815 ? -29.355 7.225 -24.687 1.00 92.31 815 ASP A O 1
ATOM 6597 N N . ARG A 1 816 ? -30.570 7.993 -26.440 1.00 92.69 816 ARG A N 1
ATOM 6598 C CA . ARG A 1 816 ? -30.227 9.417 -26.290 1.00 92.69 816 ARG A CA 1
ATOM 6599 C C . ARG A 1 816 ? -30.951 10.081 -25.115 1.00 92.69 816 ARG A C 1
ATOM 6601 O O . ARG A 1 816 ? -30.521 11.148 -24.679 1.00 92.69 816 ARG A O 1
ATOM 6608 N N . CYS A 1 817 ? -32.016 9.474 -24.593 1.00 94.00 817 CYS A N 1
ATOM 6609 C CA . CYS A 1 817 ? -32.758 9.998 -23.449 1.00 94.00 817 CYS A CA 1
ATOM 6610 C C . CYS A 1 817 ? -31.993 9.827 -22.123 1.00 94.00 817 CYS A C 1
ATOM 6612 O O . CYS A 1 817 ? -31.302 8.827 -21.895 1.00 94.00 817 CYS A O 1
ATOM 6614 N N . GLU A 1 818 ? -32.174 10.787 -21.213 1.00 94.38 818 GLU A N 1
ATOM 6615 C CA . GLU A 1 818 ? -31.562 10.804 -19.878 1.00 94.38 818 GLU A CA 1
ATOM 6616 C C . GLU A 1 818 ? -32.205 9.763 -18.951 1.00 94.38 818 GLU A C 1
ATOM 6618 O O . GLU A 1 818 ? -33.418 9.589 -18.957 1.00 94.38 818 GLU A O 1
ATOM 6623 N N . LEU A 1 819 ? -31.411 9.057 -18.144 1.00 96.00 819 LEU A N 1
ATOM 6624 C CA . LEU A 1 819 ? -31.904 8.057 -17.187 1.00 96.00 819 LEU A CA 1
ATOM 6625 C C . LEU A 1 819 ? -32.441 8.716 -15.909 1.00 96.00 819 LEU A C 1
ATOM 6627 O O . LEU A 1 819 ? -31.828 9.642 -15.394 1.00 96.00 819 LEU A O 1
ATOM 6631 N N . GLU A 1 820 ? -33.512 8.166 -15.328 1.00 94.69 820 GLU A N 1
ATOM 6632 C CA . GLU A 1 820 ? -34.025 8.604 -14.015 1.00 94.69 820 GLU A CA 1
ATOM 6633 C C . GLU A 1 820 ? -32.995 8.385 -12.896 1.00 94.69 820 GLU A C 1
ATOM 6635 O O . GLU A 1 820 ? -32.814 9.217 -12.009 1.00 94.69 820 GLU A O 1
ATOM 6640 N N . ALA A 1 821 ? -32.338 7.225 -12.916 1.00 93.25 821 ALA A N 1
ATOM 6641 C CA . ALA A 1 821 ? -31.383 6.820 -11.900 1.00 93.25 821 ALA A CA 1
ATOM 6642 C C . ALA A 1 821 ? -30.184 6.132 -12.555 1.00 93.25 821 ALA A C 1
ATOM 6644 O O . ALA A 1 821 ? -30.316 5.089 -13.196 1.00 93.25 821 ALA A O 1
ATOM 6645 N N . PHE A 1 822 ? -29.000 6.711 -12.355 1.00 92.38 822 PHE A N 1
ATOM 6646 C CA . PHE A 1 822 ? -27.737 6.191 -12.875 1.00 92.38 822 PHE A CA 1
ATOM 6647 C C . PHE A 1 822 ? -26.707 6.008 -11.747 1.00 92.38 822 PHE A C 1
ATOM 6649 O O . PHE A 1 822 ? -25.738 6.767 -11.645 1.00 92.38 822 PHE A O 1
ATOM 6656 N N . PRO A 1 823 ? -26.920 5.036 -10.839 1.00 93.75 823 PRO A N 1
ATOM 6657 C CA . PRO A 1 823 ? -26.008 4.828 -9.728 1.00 93.75 823 PRO A CA 1
ATOM 6658 C C . PRO A 1 823 ? -24.686 4.209 -10.206 1.00 93.75 823 PRO A C 1
ATOM 6660 O O . PRO A 1 823 ? -24.619 3.441 -11.166 1.00 93.75 823 PRO A O 1
ATOM 6663 N N . ARG A 1 824 ? -23.592 4.493 -9.494 1.00 92.12 824 ARG A N 1
ATOM 6664 C CA . ARG A 1 824 ? -22.245 4.005 -9.862 1.00 92.12 824 ARG A CA 1
ATOM 6665 C C . ARG A 1 824 ? -22.095 2.477 -9.797 1.00 92.12 824 ARG A C 1
ATOM 6667 O O . ARG A 1 824 ? -21.119 1.938 -10.313 1.00 92.12 824 ARG A O 1
ATOM 6674 N N . ASN A 1 825 ? -23.019 1.787 -9.132 1.00 93.69 825 ASN A N 1
ATOM 6675 C CA . ASN A 1 825 ? -23.013 0.343 -8.890 1.00 93.69 825 ASN A CA 1
ATOM 6676 C C . ASN A 1 825 ? -23.879 -0.452 -9.889 1.00 93.69 825 ASN A C 1
ATOM 6678 O O . ASN A 1 825 ? -24.125 -1.634 -9.659 1.00 93.69 825 ASN A O 1
ATOM 6682 N N . LEU A 1 826 ? -24.314 0.139 -11.009 1.00 93.31 826 LEU A N 1
ATOM 6683 C CA . LEU A 1 826 ? -25.114 -0.572 -12.021 1.00 93.31 826 LEU A CA 1
ATOM 6684 C C . LEU A 1 826 ? -24.468 -1.883 -12.506 1.00 93.31 826 LEU A C 1
ATOM 6686 O O . LEU A 1 826 ? -25.162 -2.882 -12.671 1.00 93.31 826 LEU A O 1
ATOM 6690 N N . ASN A 1 827 ? -23.140 -1.912 -12.656 1.00 95.31 827 ASN A N 1
ATOM 6691 C CA . ASN A 1 827 ? -22.395 -3.086 -13.132 1.00 95.31 827 ASN A CA 1
ATOM 6692 C C . ASN A 1 827 ? -21.854 -3.992 -12.010 1.00 95.31 827 ASN A C 1
ATOM 6694 O O . ASN A 1 827 ? -21.068 -4.903 -12.286 1.00 95.31 827 ASN A O 1
ATOM 6698 N N . HIS A 1 828 ? -22.246 -3.769 -10.749 1.00 96.00 828 HIS A N 1
ATOM 6699 C CA . HIS A 1 828 ? -21.701 -4.518 -9.609 1.00 96.00 828 HIS A CA 1
ATOM 6700 C C . HIS A 1 828 ? -21.902 -6.038 -9.750 1.00 96.00 828 HIS A C 1
ATOM 6702 O O . HIS A 1 828 ? -21.036 -6.809 -9.349 1.00 96.00 828 HIS A O 1
ATOM 6708 N N . ALA A 1 829 ? -23.004 -6.483 -10.369 1.00 95.62 829 ALA A N 1
ATOM 6709 C CA . ALA A 1 829 ? -23.349 -7.898 -10.507 1.00 95.62 829 ALA A CA 1
ATOM 6710 C C . ALA A 1 829 ? -22.282 -8.718 -11.263 1.00 95.62 829 ALA A C 1
ATOM 6712 O O . ALA A 1 829 ? -22.083 -9.893 -10.963 1.00 95.62 829 ALA A O 1
ATOM 6713 N N . LEU A 1 830 ? -21.527 -8.104 -12.186 1.00 95.56 830 LEU A N 1
ATOM 6714 C CA . LEU A 1 830 ? -20.432 -8.778 -12.903 1.00 95.56 830 LEU A CA 1
ATOM 6715 C C . LEU A 1 830 ? -19.285 -9.199 -11.967 1.00 95.56 830 LEU A C 1
ATOM 6717 O O . LEU A 1 830 ? -18.524 -10.120 -12.271 1.00 95.56 830 LEU A O 1
ATOM 6721 N N . ASN A 1 831 ? -19.145 -8.514 -10.831 1.00 95.00 831 ASN A N 1
ATOM 6722 C CA . ASN A 1 831 ? -18.130 -8.750 -9.811 1.00 95.00 831 ASN A CA 1
ATOM 6723 C C . ASN A 1 831 ? -18.753 -8.547 -8.418 1.00 95.00 831 ASN A C 1
ATOM 6725 O O . ASN A 1 831 ? -18.303 -7.695 -7.655 1.00 95.00 831 ASN A O 1
ATOM 6729 N N . TYR A 1 832 ? -19.814 -9.300 -8.107 1.00 96.31 832 TYR A N 1
ATOM 6730 C CA . TYR A 1 832 ? -20.620 -9.097 -6.898 1.00 96.31 832 TYR A CA 1
ATOM 6731 C C . TYR A 1 832 ? -19.761 -9.054 -5.627 1.00 96.31 832 TYR A C 1
ATOM 6733 O O . TYR A 1 832 ? -18.995 -9.984 -5.366 1.00 96.31 832 TYR A O 1
ATOM 6741 N N . GLY A 1 833 ? -19.886 -7.968 -4.857 1.00 94.00 833 GLY A N 1
ATOM 6742 C CA . GLY A 1 833 ? -19.137 -7.725 -3.618 1.00 94.00 833 GLY A CA 1
ATOM 6743 C C . GLY A 1 833 ? -17.670 -7.304 -3.798 1.00 94.00 833 GLY A C 1
ATOM 6744 O O . GLY A 1 833 ? -16.987 -7.047 -2.808 1.00 94.00 833 GLY A O 1
ATOM 6745 N N . ILE A 1 834 ? -17.170 -7.229 -5.033 1.00 95.44 834 ILE A N 1
ATOM 6746 C CA . ILE A 1 834 ? -15.856 -6.666 -5.385 1.00 95.44 834 ILE A CA 1
ATOM 6747 C C . ILE A 1 834 ? -16.078 -5.205 -5.845 1.00 95.44 834 ILE A C 1
ATOM 6749 O O . ILE A 1 834 ? -17.185 -4.673 -5.759 1.00 95.44 834 ILE A O 1
ATOM 6753 N N . ALA A 1 835 ? -15.035 -4.516 -6.306 1.00 92.69 835 ALA A N 1
ATOM 6754 C CA . ALA A 1 835 ? -15.154 -3.182 -6.883 1.00 92.69 835 ALA A CA 1
ATOM 6755 C C . ALA A 1 835 ? -16.022 -3.157 -8.160 1.00 92.69 835 ALA A C 1
ATOM 6757 O O . ALA A 1 835 ? -16.108 -4.129 -8.916 1.00 92.69 835 ALA A O 1
ATOM 6758 N N . ASN A 1 836 ? -16.639 -2.001 -8.415 1.00 92.88 836 ASN A N 1
ATOM 6759 C CA . ASN A 1 836 ? -17.414 -1.752 -9.627 1.00 92.88 836 ASN A CA 1
ATOM 6760 C C . ASN A 1 836 ? -16.473 -1.425 -10.794 1.00 92.88 836 ASN A C 1
ATOM 6762 O O . ASN A 1 836 ? -15.660 -0.508 -10.686 1.00 92.88 836 ASN A O 1
ATOM 6766 N N . TYR A 1 837 ? -16.640 -2.112 -11.926 1.00 95.62 837 TYR A N 1
ATOM 6767 C CA . TYR A 1 837 ? -15.900 -1.846 -13.163 1.00 95.62 837 TYR A CA 1
ATOM 6768 C C . TYR A 1 837 ? -16.859 -1.432 -14.286 1.00 95.62 837 TYR A C 1
ATOM 6770 O O . TYR A 1 837 ? -17.981 -1.932 -14.383 1.00 95.62 837 TYR A O 1
ATOM 6778 N N . ALA A 1 838 ? -16.408 -0.519 -15.148 1.00 95.50 838 ALA A N 1
ATOM 6779 C CA . ALA A 1 838 ? -17.164 -0.054 -16.317 1.00 95.50 838 ALA A CA 1
ATOM 6780 C C . ALA A 1 838 ? -16.945 -0.920 -17.576 1.00 95.50 838 ALA A C 1
ATOM 6782 O O . ALA A 1 838 ? -17.528 -0.641 -18.619 1.00 95.50 838 ALA A O 1
ATOM 6783 N N . TYR A 1 839 ? -16.099 -1.946 -17.476 1.00 96.75 839 TYR A N 1
ATOM 6784 C CA . TYR A 1 839 ? -15.697 -2.858 -18.547 1.00 96.75 839 TYR A CA 1
ATOM 6785 C C . TYR A 1 839 ? -15.842 -4.317 -18.089 1.00 96.75 839 TYR A C 1
ATOM 6787 O O . TYR A 1 839 ? -15.954 -4.604 -16.889 1.00 96.75 839 TYR A O 1
ATOM 6795 N N . ASN A 1 840 ? -15.805 -5.263 -19.026 1.00 96.75 840 ASN A N 1
ATOM 6796 C CA . ASN A 1 840 ? -15.907 -6.689 -18.722 1.00 96.75 840 ASN A CA 1
ATOM 6797 C C . ASN A 1 840 ? -14.614 -7.213 -18.089 1.00 96.75 840 ASN A C 1
ATOM 6799 O O . ASN A 1 840 ? -13.709 -7.696 -18.764 1.00 96.75 840 ASN A O 1
ATOM 6803 N N . ARG A 1 841 ? -14.540 -7.183 -16.755 1.00 97.19 841 ARG A N 1
ATOM 6804 C CA . ARG A 1 841 ? -13.370 -7.651 -15.984 1.00 97.19 841 ARG A CA 1
ATOM 6805 C C . ARG A 1 841 ? -13.049 -9.147 -16.154 1.00 97.19 841 ARG A C 1
ATOM 6807 O O . ARG A 1 841 ? -11.982 -9.598 -15.751 1.00 97.19 841 ARG A O 1
ATOM 6814 N N . GLY A 1 842 ? -13.975 -9.943 -16.695 1.00 96.12 842 GLY A N 1
ATOM 6815 C CA . GLY A 1 842 ? -13.721 -11.341 -17.070 1.00 96.12 842 GLY A CA 1
ATOM 6816 C C . GLY A 1 842 ? -13.058 -11.515 -18.437 1.00 96.12 842 GLY A C 1
ATOM 6817 O O . GLY A 1 842 ? -12.645 -12.620 -18.767 1.00 96.12 842 GLY A O 1
ATOM 6818 N N . ASN A 1 843 ? -12.943 -10.439 -19.214 1.00 98.00 843 ASN A N 1
ATOM 6819 C CA . ASN A 1 843 ? -12.238 -10.405 -20.482 1.00 98.00 843 ASN A CA 1
ATOM 6820 C C . ASN A 1 843 ? -10.842 -9.809 -20.261 1.00 98.00 843 ASN A C 1
ATOM 6822 O O . ASN A 1 843 ? -10.698 -8.619 -19.962 1.00 98.00 843 ASN A O 1
ATOM 6826 N N . TYR A 1 844 ? -9.810 -10.641 -20.419 1.00 98.50 844 TYR A N 1
ATOM 6827 C CA . TYR A 1 844 ? -8.421 -10.215 -20.254 1.00 98.50 844 TYR A CA 1
ATOM 6828 C C . TYR A 1 844 ? -8.049 -9.078 -21.214 1.00 98.50 844 TYR A C 1
ATOM 6830 O O . TYR A 1 844 ? -7.479 -8.074 -20.792 1.00 98.50 844 TYR A O 1
ATOM 6838 N N . VAL A 1 845 ? -8.417 -9.204 -22.494 1.00 98.62 845 VAL A N 1
ATOM 6839 C CA . VAL A 1 845 ? -8.089 -8.216 -23.531 1.00 98.62 845 VAL A CA 1
ATOM 6840 C C . VAL A 1 845 ? -8.779 -6.885 -23.246 1.00 98.62 845 VAL A C 1
ATOM 6842 O O . VAL A 1 845 ? -8.120 -5.851 -23.274 1.00 98.62 845 VAL A O 1
ATOM 6845 N N . GLU A 1 846 ? -10.070 -6.902 -22.906 1.00 98.38 846 GLU A N 1
ATOM 6846 C CA . GLU A 1 846 ? -10.823 -5.679 -22.596 1.00 98.38 846 GLU A CA 1
ATOM 6847 C C . GLU A 1 846 ? -10.331 -5.004 -21.310 1.00 98.38 846 GLU A C 1
ATOM 6849 O O . GLU A 1 846 ? -10.268 -3.776 -21.233 1.00 98.38 846 GLU A O 1
ATOM 6854 N N . THR A 1 847 ? -9.939 -5.792 -20.307 1.00 98.56 847 THR A N 1
ATOM 6855 C CA . THR A 1 847 ? -9.349 -5.271 -19.069 1.00 98.56 847 THR A CA 1
ATOM 6856 C C . THR A 1 847 ? -8.025 -4.567 -19.350 1.00 98.56 847 THR A C 1
ATOM 6858 O O . THR A 1 847 ? -7.822 -3.433 -18.920 1.00 98.56 847 THR A O 1
ATOM 6861 N N . GLN A 1 848 ? -7.138 -5.208 -20.114 1.00 98.56 848 GLN A N 1
ATOM 6862 C CA . GLN A 1 848 ? -5.835 -4.641 -20.450 1.00 98.56 848 GLN A CA 1
ATOM 6863 C C . GLN A 1 848 ? -5.937 -3.451 -21.425 1.00 98.56 848 GLN A C 1
ATOM 6865 O O . GLN A 1 848 ? -5.160 -2.502 -21.296 1.00 98.56 848 GLN A O 1
ATOM 6870 N N . ASP A 1 849 ? -6.919 -3.443 -22.337 1.00 98.31 849 ASP A N 1
ATOM 6871 C CA . ASP A 1 849 ? -7.265 -2.268 -23.156 1.00 98.31 849 ASP A CA 1
ATOM 6872 C C . ASP A 1 849 ? -7.783 -1.116 -22.277 1.00 98.31 849 ASP A C 1
ATOM 6874 O O . ASP A 1 849 ? -7.398 0.032 -22.478 1.00 98.31 849 ASP A O 1
ATOM 6878 N N . SER A 1 850 ? -8.599 -1.400 -21.258 1.00 98.12 850 SER A N 1
ATOM 6879 C CA . SER A 1 850 ? -9.111 -0.362 -20.350 1.00 98.12 850 SER A CA 1
ATOM 6880 C C . SER A 1 850 ? -7.992 0.240 -19.489 1.00 98.12 850 SER A C 1
ATOM 6882 O O . SER A 1 850 ? -7.907 1.457 -19.357 1.00 98.12 850 SER A O 1
ATOM 6884 N N . ILE A 1 851 ? -7.056 -0.581 -18.994 1.00 98.19 851 ILE A N 1
ATOM 6885 C CA . ILE A 1 851 ? -5.847 -0.095 -18.303 1.00 98.19 851 ILE A CA 1
ATOM 6886 C C . ILE A 1 851 ? -4.982 0.751 -19.249 1.00 98.19 851 ILE A C 1
ATOM 6888 O O . ILE A 1 851 ? -4.428 1.770 -18.834 1.00 98.19 851 ILE A O 1
ATOM 6892 N N . TRP A 1 852 ? -4.873 0.359 -20.524 1.00 98.56 852 TRP A N 1
ATOM 6893 C CA . TRP A 1 852 ? -4.166 1.146 -21.533 1.00 98.56 852 TRP A CA 1
ATOM 6894 C C . TRP A 1 852 ? -4.768 2.546 -21.687 1.00 98.56 852 TRP A C 1
ATOM 6896 O O . TRP A 1 852 ? -4.051 3.547 -21.646 1.00 98.56 852 TRP A O 1
ATOM 6906 N N . GLU A 1 853 ? -6.085 2.620 -21.835 1.00 98.38 853 GLU A N 1
ATOM 6907 C CA . GLU A 1 853 ? -6.824 3.872 -21.982 1.00 98.38 853 GLU A CA 1
ATOM 6908 C C . GLU A 1 853 ? -6.684 4.757 -20.745 1.00 98.38 853 GLU A C 1
ATOM 6910 O O . GLU A 1 853 ? -6.336 5.929 -20.874 1.00 98.38 853 GLU A O 1
ATOM 6915 N N . GLU A 1 854 ? -6.845 4.189 -19.546 1.00 97.31 854 GLU A N 1
ATOM 6916 C CA . GLU A 1 854 ? -6.654 4.901 -18.276 1.00 97.31 854 GLU A CA 1
ATOM 6917 C C . GLU A 1 854 ? -5.256 5.529 -18.176 1.00 97.31 854 GLU A C 1
ATOM 6919 O O . GLU A 1 854 ? -5.107 6.701 -17.816 1.00 97.31 854 GLU A O 1
ATOM 6924 N N . GLN A 1 855 ? -4.209 4.763 -18.499 1.00 97.50 855 GLN A N 1
ATOM 6925 C CA . GLN A 1 855 ? -2.828 5.241 -18.416 1.00 97.50 855 GLN A CA 1
ATOM 6926 C C . GLN A 1 855 ? -2.487 6.257 -19.511 1.00 97.50 855 GLN A C 1
ATOM 6928 O O . GLN A 1 855 ? -1.650 7.136 -19.286 1.00 97.50 855 GLN A O 1
ATOM 6933 N N . THR A 1 856 ? -3.158 6.175 -20.661 1.00 98.31 856 THR A N 1
ATOM 6934 C CA . THR A 1 856 ? -3.039 7.159 -21.744 1.00 98.31 856 THR A CA 1
ATOM 6935 C C . THR A 1 856 ? -3.713 8.473 -21.358 1.00 98.31 856 THR A C 1
ATOM 6937 O O . THR A 1 856 ? -3.092 9.530 -21.448 1.00 98.31 856 THR A O 1
ATOM 6940 N N . ALA A 1 857 ? -4.942 8.417 -20.837 1.00 97.25 857 ALA A N 1
ATOM 6941 C CA . ALA A 1 857 ? -5.658 9.586 -20.325 1.00 97.25 857 ALA A CA 1
ATOM 6942 C C . ALA A 1 857 ? -4.903 10.265 -19.166 1.00 97.25 857 ALA A C 1
ATOM 6944 O O . ALA A 1 857 ? -4.894 11.487 -19.051 1.00 97.25 857 ALA A O 1
ATOM 6945 N N . SER A 1 858 ? -4.196 9.478 -18.347 1.00 97.12 858 SER A N 1
ATOM 6946 C CA . SER A 1 858 ? -3.365 9.974 -17.241 1.00 97.12 858 SER A CA 1
ATOM 6947 C C . SER A 1 858 ? -2.003 10.544 -17.677 1.00 97.12 858 SER A C 1
ATOM 6949 O O . SER A 1 858 ? -1.237 10.993 -16.825 1.00 97.12 858 SER A O 1
ATOM 6951 N N . GLY A 1 859 ? -1.646 10.471 -18.965 1.00 94.88 859 GLY A N 1
ATOM 6952 C CA . GLY A 1 859 ? -0.349 10.922 -19.488 1.00 94.88 859 GLY A CA 1
ATOM 6953 C C . GLY A 1 859 ? 0.855 10.065 -19.069 1.00 94.88 859 GLY A C 1
ATOM 6954 O O . GLY A 1 859 ? 2.001 10.490 -19.226 1.00 94.88 859 GLY A O 1
ATOM 6955 N N . GLN A 1 860 ? 0.623 8.864 -18.529 1.00 95.75 860 GLN A N 1
ATOM 6956 C CA . GLN A 1 860 ? 1.685 7.902 -18.205 1.00 95.75 860 GLN A CA 1
ATOM 6957 C C . GLN A 1 860 ? 2.154 7.159 -19.457 1.00 95.75 860 GLN A C 1
ATOM 6959 O O . GLN A 1 860 ? 3.349 6.885 -19.598 1.00 95.75 860 GLN A O 1
ATOM 6964 N N . GLU A 1 861 ? 1.208 6.860 -20.351 1.00 98.06 861 GLU A N 1
ATOM 6965 C CA . GLU A 1 861 ? 1.456 6.313 -21.679 1.00 98.06 861 GLU A CA 1
ATOM 6966 C C . GLU A 1 861 ? 1.213 7.356 -22.774 1.00 98.06 861 GLU A C 1
ATOM 6968 O O . GLU A 1 861 ? 0.382 8.249 -22.616 1.00 98.06 861 GLU A O 1
ATOM 6973 N N . GLY A 1 862 ? 1.952 7.267 -23.881 1.00 97.06 862 GLY A N 1
ATOM 6974 C CA . GLY A 1 862 ? 1.787 8.194 -25.002 1.00 97.06 862 GLY A CA 1
ATOM 6975 C C . GLY A 1 862 ? 3.002 8.304 -25.918 1.00 97.06 862 GLY A C 1
ATOM 6976 O O . GLY A 1 862 ? 4.060 7.729 -25.659 1.00 97.06 862 GLY A O 1
ATOM 6977 N N . TRP A 1 863 ? 2.870 9.089 -26.988 1.00 98.31 863 TRP A N 1
ATOM 6978 C CA . TRP A 1 863 ? 3.983 9.405 -27.886 1.00 98.31 863 TRP A CA 1
ATOM 6979 C C . TRP A 1 863 ? 4.975 10.364 -27.210 1.00 98.31 863 TRP A C 1
ATOM 6981 O O . TRP A 1 863 ? 4.638 11.504 -26.900 1.00 98.31 863 TRP A O 1
ATOM 6991 N N . SER A 1 864 ? 6.208 9.904 -26.997 1.00 97.50 864 SER A N 1
ATOM 6992 C CA . SER A 1 864 ? 7.291 10.652 -26.347 1.00 97.50 864 SER A CA 1
ATOM 6993 C C . SER A 1 864 ? 8.557 10.613 -27.208 1.00 97.50 864 SER A C 1
ATOM 6995 O O . SER A 1 864 ? 8.799 9.587 -27.851 1.00 97.50 864 SER A O 1
ATOM 6997 N N . PRO A 1 865 ? 9.391 11.674 -27.231 1.00 97.31 865 PRO A N 1
ATOM 6998 C CA . PRO A 1 865 ? 10.693 11.628 -27.888 1.00 97.31 865 PRO A CA 1
ATOM 6999 C C . PRO A 1 865 ? 11.506 10.421 -27.418 1.00 97.31 865 PRO A C 1
ATOM 7001 O O . PRO A 1 865 ? 11.606 10.146 -26.216 1.00 97.31 865 PRO A O 1
ATOM 7004 N N . ALA A 1 866 ? 12.052 9.685 -28.379 1.00 96.94 866 ALA A N 1
ATOM 7005 C CA . ALA A 1 866 ? 12.839 8.499 -28.113 1.00 96.94 866 ALA A CA 1
ATOM 7006 C C . ALA A 1 866 ? 14.163 8.864 -27.437 1.00 96.94 866 ALA A C 1
ATOM 7008 O O . ALA A 1 866 ? 14.806 9.863 -27.760 1.00 96.94 866 ALA A O 1
ATOM 7009 N N . THR A 1 867 ? 14.609 8.003 -26.534 1.00 95.38 867 THR A N 1
ATOM 7010 C CA . THR A 1 867 ? 15.975 8.002 -26.021 1.00 95.38 867 THR A CA 1
ATOM 7011 C C . THR A 1 867 ? 16.733 6.805 -26.577 1.00 95.38 867 THR A C 1
ATOM 7013 O O . THR A 1 867 ? 16.152 5.798 -26.981 1.00 95.38 867 THR A O 1
ATOM 7016 N N . HIS A 1 868 ? 18.061 6.883 -26.548 1.00 96.12 868 HIS A N 1
ATOM 7017 C CA . HIS A 1 868 ? 18.922 5.756 -26.908 1.00 96.12 868 HIS A CA 1
ATOM 7018 C C . HIS A 1 868 ? 18.663 4.500 -26.047 1.00 96.12 868 HIS A C 1
ATOM 7020 O O . HIS A 1 868 ? 18.870 3.384 -26.514 1.00 96.12 868 HIS A O 1
ATOM 7026 N N . ALA A 1 869 ? 18.198 4.675 -24.803 1.00 96.06 869 ALA A N 1
ATOM 7027 C CA . ALA A 1 869 ? 18.005 3.604 -23.824 1.00 96.06 869 ALA A CA 1
ATOM 7028 C C . ALA A 1 869 ? 16.598 2.978 -23.838 1.00 96.06 869 ALA A C 1
ATOM 7030 O O . ALA A 1 869 ? 16.369 1.999 -23.131 1.00 96.06 869 ALA A O 1
ATOM 7031 N N . ASP A 1 870 ? 15.669 3.496 -24.650 1.00 97.06 870 ASP A N 1
ATOM 7032 C CA . ASP A 1 870 ? 14.271 3.041 -24.671 1.00 97.06 870 ASP A CA 1
ATOM 7033 C C . ASP A 1 870 ? 14.072 1.653 -25.308 1.00 97.06 870 ASP A C 1
ATOM 7035 O O . ASP A 1 870 ? 12.936 1.197 -25.422 1.00 97.06 870 ASP A O 1
ATOM 7039 N N . GLY A 1 871 ? 15.146 0.966 -25.712 1.00 94.00 871 GLY A N 1
ATOM 7040 C CA . GLY A 1 871 ? 15.082 -0.360 -26.332 1.00 94.00 871 GLY A CA 1
ATOM 7041 C C . GLY A 1 871 ? 14.682 -0.316 -27.808 1.00 94.00 871 GLY A C 1
ATOM 7042 O O . GLY A 1 871 ? 13.850 -1.108 -28.249 1.00 94.00 871 GLY A O 1
ATOM 7043 N N . LEU A 1 872 ? 15.247 0.625 -28.574 1.00 96.81 872 LEU A N 1
ATOM 7044 C CA . LEU A 1 872 ? 14.995 0.754 -30.012 1.00 96.81 872 LEU A CA 1
ATOM 7045 C C . LEU A 1 872 ? 15.490 -0.493 -30.757 1.00 96.81 872 LEU A C 1
ATOM 7047 O O . LEU A 1 872 ? 16.688 -0.760 -30.821 1.00 96.81 872 LEU A O 1
ATOM 7051 N N . ARG A 1 873 ? 14.561 -1.254 -31.334 1.00 96.06 873 ARG A N 1
ATOM 7052 C CA . ARG A 1 873 ? 14.828 -2.536 -31.996 1.00 96.06 873 ARG A CA 1
ATOM 7053 C C . ARG A 1 873 ? 13.986 -2.692 -33.252 1.00 96.06 873 ARG A C 1
ATOM 7055 O O . ARG A 1 873 ? 12.994 -1.986 -33.417 1.00 96.06 873 ARG A O 1
ATOM 7062 N N . GLU A 1 874 ? 14.382 -3.623 -34.110 1.00 96.50 874 GLU A N 1
ATOM 7063 C CA . GLU A 1 874 ? 13.608 -4.000 -35.293 1.00 96.50 874 GLU A CA 1
ATOM 7064 C C . GLU A 1 874 ? 12.160 -4.364 -34.917 1.00 96.50 874 GLU A C 1
ATOM 7066 O O . GLU A 1 874 ? 11.911 -4.982 -33.880 1.00 96.50 874 GLU A O 1
ATOM 7071 N N . GLY A 1 875 ? 11.200 -3.929 -35.735 1.00 94.75 875 GLY A N 1
ATOM 7072 C CA . GLY A 1 875 ? 9.774 -4.197 -35.534 1.00 94.75 875 GLY A CA 1
ATOM 7073 C C . GLY A 1 875 ? 9.072 -3.272 -34.533 1.00 94.75 875 GLY A C 1
ATOM 7074 O O . GLY A 1 875 ? 7.847 -3.316 -34.425 1.00 94.75 875 GLY A O 1
ATOM 7075 N N . LEU A 1 876 ? 9.800 -2.400 -33.822 1.00 97.69 876 LEU A N 1
ATOM 7076 C CA . LEU A 1 876 ? 9.188 -1.441 -32.901 1.00 97.69 876 LEU A CA 1
ATOM 7077 C C . LEU A 1 876 ? 8.406 -0.362 -33.685 1.00 97.69 876 LEU A C 1
ATOM 7079 O O . LEU A 1 876 ? 9.001 0.314 -34.535 1.00 97.69 876 LEU A O 1
ATOM 7083 N N . PRO A 1 877 ? 7.103 -0.156 -33.404 1.00 97.69 877 PRO A N 1
ATOM 7084 C CA . PRO A 1 877 ? 6.332 0.924 -34.004 1.00 97.69 877 PRO A CA 1
ATOM 7085 C C . PRO A 1 877 ? 6.774 2.270 -33.425 1.00 97.69 877 PRO A C 1
ATOM 7087 O O . PRO A 1 877 ? 6.894 2.445 -32.210 1.00 97.69 877 PRO A O 1
ATOM 7090 N N . VAL A 1 878 ? 7.004 3.236 -34.308 1.00 98.19 878 VAL A N 1
ATOM 7091 C CA . VAL A 1 878 ? 7.471 4.580 -33.964 1.00 98.19 878 VAL A CA 1
ATOM 7092 C C . VAL A 1 878 ? 6.700 5.641 -34.735 1.00 98.19 878 VAL A C 1
ATOM 7094 O O . VAL A 1 878 ? 6.065 5.375 -35.757 1.00 98.19 878 VAL A O 1
ATOM 7097 N N . ARG A 1 879 ? 6.795 6.887 -34.277 1.00 98.19 879 ARG A N 1
ATOM 7098 C CA . ARG A 1 879 ? 6.428 8.052 -35.081 1.00 98.19 879 ARG A CA 1
ATOM 7099 C C . ARG A 1 879 ? 7.662 8.885 -35.365 1.00 98.19 879 ARG A C 1
ATOM 7101 O O . ARG A 1 879 ? 8.216 9.494 -34.460 1.00 98.19 879 ARG A O 1
ATOM 7108 N N . ALA A 1 880 ? 8.077 8.922 -36.620 1.00 97.81 880 ALA A N 1
ATOM 7109 C CA . ALA A 1 880 ? 9.245 9.664 -37.068 1.00 97.81 880 ALA A CA 1
ATOM 7110 C C . ALA A 1 880 ? 8.811 10.942 -37.797 1.00 97.81 880 ALA A C 1
ATOM 7112 O O . ALA A 1 880 ? 7.864 10.922 -38.588 1.00 97.81 880 ALA A O 1
ATOM 7113 N N . ARG A 1 881 ? 9.480 12.071 -37.547 1.00 97.56 881 ARG A N 1
ATOM 7114 C CA . ARG A 1 881 ? 9.285 13.296 -38.335 1.00 97.56 881 ARG A CA 1
ATOM 7115 C C . ARG A 1 881 ? 9.841 13.040 -39.730 1.00 97.56 881 ARG A C 1
ATOM 7117 O O . ARG A 1 881 ? 11.043 12.847 -39.892 1.00 97.56 881 ARG A O 1
ATOM 7124 N N . ARG A 1 882 ? 8.961 12.994 -40.731 1.00 96.50 882 ARG A N 1
ATOM 7125 C CA . ARG A 1 882 ? 9.331 12.655 -42.112 1.00 96.50 882 ARG A CA 1
ATOM 7126 C C . ARG A 1 882 ? 10.366 13.662 -42.636 1.00 96.50 882 ARG A C 1
ATOM 7128 O O . ARG A 1 882 ? 10.038 14.850 -42.682 1.00 96.50 882 ARG A O 1
ATOM 7135 N N . PRO A 1 883 ? 11.585 13.247 -43.025 1.00 94.81 883 PRO A N 1
ATOM 7136 C CA . PRO A 1 883 ? 12.537 14.170 -43.625 1.00 94.81 883 PRO A CA 1
ATOM 7137 C C . PRO A 1 883 ? 12.017 14.615 -44.994 1.00 94.81 883 PRO A C 1
ATOM 7139 O O . PRO A 1 883 ? 11.588 13.795 -45.810 1.00 94.81 883 PRO A O 1
ATOM 7142 N N . ILE A 1 884 ? 12.026 15.926 -45.225 1.00 93.75 884 ILE A N 1
ATOM 7143 C CA . ILE A 1 884 ? 11.651 16.535 -46.500 1.00 93.75 884 ILE A CA 1
ATOM 7144 C C . ILE A 1 884 ? 12.933 16.992 -47.186 1.00 93.75 884 ILE A C 1
ATOM 7146 O O . ILE A 1 884 ? 13.680 17.820 -46.662 1.00 93.75 884 ILE A O 1
ATOM 7150 N N . PHE A 1 885 ? 13.196 16.438 -48.362 1.00 90.38 885 PHE A N 1
ATOM 7151 C CA . PHE A 1 885 ? 14.373 16.782 -49.145 1.00 90.38 885 PHE A CA 1
ATOM 7152 C C . PHE A 1 885 ? 14.066 18.023 -49.990 1.00 90.38 885 PHE A C 1
ATOM 7154 O O . PHE A 1 885 ? 13.260 17.961 -50.914 1.00 90.38 885 PHE A O 1
ATOM 7161 N N . SER A 1 886 ? 14.696 19.152 -49.658 1.00 91.38 886 SER A N 1
ATOM 7162 C CA . SER A 1 886 ? 14.701 20.365 -50.483 1.00 91.38 886 SER A CA 1
ATOM 7163 C C . SER A 1 886 ? 16.139 20.791 -50.728 1.00 91.38 886 SER A C 1
ATOM 7165 O O . SER A 1 886 ? 16.912 20.911 -49.778 1.00 91.38 886 SER A O 1
ATOM 7167 N N . SER A 1 887 ? 16.483 21.084 -51.980 1.00 88.12 887 SER A N 1
ATOM 7168 C CA . SER A 1 887 ? 17.800 21.617 -52.342 1.00 88.12 887 SER A CA 1
ATOM 7169 C C . SER A 1 887 ? 18.068 23.016 -51.768 1.00 88.12 887 SER A C 1
ATOM 7171 O O . SER A 1 887 ? 19.208 23.462 -51.784 1.00 88.12 887 SER A O 1
ATOM 7173 N N . SER A 1 888 ? 17.043 23.715 -51.261 1.00 89.88 888 SER A N 1
ATOM 7174 C CA . SER A 1 888 ? 17.152 25.070 -50.698 1.00 89.88 888 SER A CA 1
ATOM 7175 C C . SER A 1 888 ? 17.545 25.123 -49.217 1.00 89.88 888 SER A C 1
ATOM 7177 O O . SER A 1 888 ? 17.732 26.214 -48.686 1.00 89.88 888 SER A O 1
ATOM 7179 N N . ALA A 1 889 ? 17.583 23.988 -48.514 1.00 84.75 889 ALA A N 1
ATOM 7180 C CA . ALA A 1 889 ? 17.803 23.950 -47.070 1.00 84.75 889 ALA A CA 1
ATOM 7181 C C . ALA A 1 889 ? 19.247 23.548 -46.738 1.00 84.75 889 ALA A C 1
ATOM 7183 O O . ALA A 1 889 ? 19.669 22.449 -47.079 1.00 84.75 889 ALA A O 1
ATOM 7184 N N . GLU A 1 890 ? 19.979 24.404 -46.017 1.00 84.94 890 GLU A N 1
ATOM 7185 C CA . GLU A 1 890 ? 21.384 24.152 -45.638 1.00 84.94 890 GLU A CA 1
ATOM 7186 C C . GLU A 1 890 ? 21.563 23.022 -44.607 1.00 84.94 890 GLU A C 1
ATOM 7188 O O . GLU A 1 890 ? 22.640 22.442 -44.506 1.00 84.94 890 GLU A O 1
ATOM 7193 N N . GLN A 1 891 ? 20.525 22.701 -43.828 1.00 83.19 891 GLN A N 1
ATOM 7194 C CA . GLN A 1 891 ? 20.560 21.645 -42.808 1.00 83.19 891 GLN A CA 1
ATOM 7195 C C . GLN A 1 891 ? 19.684 20.450 -43.215 1.00 83.19 891 GLN A C 1
ATOM 7197 O O . GLN A 1 891 ? 20.113 19.562 -43.944 1.00 83.19 891 GLN A O 1
ATOM 7202 N N . ARG A 1 892 ? 18.440 20.413 -42.729 1.00 87.50 892 ARG A N 1
ATOM 7203 C CA . ARG A 1 892 ? 17.391 19.459 -43.108 1.00 87.50 892 ARG A CA 1
ATOM 7204 C C . ARG A 1 892 ? 16.025 20.080 -42.836 1.00 87.50 892 ARG A C 1
ATOM 7206 O O . ARG A 1 892 ? 15.902 20.898 -41.927 1.00 87.50 892 ARG A O 1
ATOM 7213 N N . ILE A 1 893 ? 14.993 19.663 -43.564 1.00 89.94 893 ILE A N 1
ATOM 7214 C CA . ILE A 1 893 ? 13.606 20.033 -43.259 1.00 89.94 893 ILE A CA 1
ATOM 7215 C C . ILE A 1 893 ? 12.939 18.844 -42.568 1.00 89.94 893 ILE A C 1
ATOM 7217 O O . ILE A 1 893 ? 12.895 17.741 -43.112 1.00 89.94 893 ILE A O 1
ATOM 7221 N N . ALA A 1 894 ? 12.410 19.063 -41.367 1.00 91.62 894 ALA A N 1
ATOM 7222 C CA . ALA A 1 894 ? 11.673 18.047 -40.626 1.00 91.62 894 ALA A CA 1
ATOM 7223 C C . ALA A 1 894 ? 10.162 18.261 -40.790 1.00 91.62 894 ALA A C 1
ATOM 7225 O O . ALA A 1 894 ? 9.638 19.299 -40.385 1.00 91.62 894 ALA A O 1
ATOM 7226 N N . GLY A 1 895 ? 9.464 17.278 -41.355 1.00 93.69 895 GLY A N 1
ATOM 7227 C CA . GLY A 1 895 ? 8.011 17.281 -41.508 1.00 93.69 895 GLY A CA 1
ATOM 7228 C C . GLY A 1 895 ? 7.251 16.888 -40.237 1.00 93.69 895 GLY A C 1
ATOM 7229 O O . GLY A 1 895 ? 7.809 16.780 -39.141 1.00 93.69 895 GLY A O 1
ATOM 7230 N N . GLY A 1 896 ? 5.945 16.659 -40.390 1.00 94.81 896 GLY A N 1
ATOM 7231 C CA . GLY A 1 896 ? 5.102 16.126 -39.320 1.00 94.81 896 GLY A CA 1
ATOM 7232 C C . GLY A 1 896 ? 5.467 14.678 -38.945 1.00 94.81 896 GLY A C 1
ATOM 7233 O O . GLY A 1 896 ? 6.035 13.948 -39.764 1.00 94.81 896 GLY A O 1
ATOM 7234 N N . PRO A 1 897 ? 5.145 14.235 -37.717 1.00 96.88 897 PRO A N 1
ATOM 7235 C CA . PRO A 1 897 ? 5.395 12.868 -37.276 1.00 96.88 897 PRO A CA 1
ATOM 7236 C C . PRO A 1 897 ? 4.441 11.876 -37.950 1.00 96.88 897 PRO A C 1
ATOM 7238 O O . PRO A 1 897 ? 3.233 11.885 -37.693 1.00 96.88 897 PRO A O 1
ATOM 7241 N N . GLN A 1 898 ? 4.988 10.982 -38.765 1.00 97.38 898 GLN A N 1
ATOM 7242 C CA . GLN A 1 898 ? 4.263 9.899 -39.430 1.00 97.38 898 GLN A CA 1
ATOM 7243 C C . GLN A 1 898 ? 4.585 8.557 -38.769 1.00 97.38 898 GLN A C 1
ATOM 7245 O O . GLN A 1 898 ? 5.676 8.378 -38.228 1.00 97.38 898 GLN A O 1
ATOM 7250 N N . ARG A 1 899 ? 3.635 7.615 -38.808 1.00 97.81 899 ARG A N 1
ATOM 7251 C CA . ARG A 1 899 ? 3.862 6.243 -38.330 1.00 97.81 899 ARG A CA 1
ATOM 7252 C C . ARG A 1 899 ? 4.921 5.562 -39.194 1.00 97.81 899 ARG A C 1
ATOM 7254 O O . ARG A 1 899 ? 4.878 5.661 -40.422 1.00 97.81 899 ARG A O 1
ATOM 7261 N N . ALA A 1 900 ? 5.848 4.877 -38.548 1.00 97.62 900 ALA A N 1
ATOM 7262 C CA . ALA A 1 900 ? 6.909 4.113 -39.176 1.00 97.62 900 ALA A CA 1
ATOM 7263 C C . ALA A 1 900 ? 7.279 2.909 -38.296 1.00 97.62 900 ALA A C 1
ATOM 7265 O O . ALA A 1 900 ? 6.887 2.834 -37.132 1.00 97.62 900 ALA A O 1
ATOM 7266 N N . VAL A 1 901 ? 8.051 1.978 -38.841 1.00 97.94 901 VAL A N 1
ATOM 7267 C CA . VAL A 1 901 ? 8.618 0.843 -38.103 1.00 97.94 901 VAL A CA 1
ATOM 7268 C C . VAL A 1 901 ? 10.131 0.930 -38.159 1.00 97.94 901 VAL A C 1
ATOM 7270 O O . VAL A 1 901 ? 10.692 1.257 -39.204 1.00 97.94 901 VAL A O 1
ATOM 7273 N N . ILE A 1 902 ? 10.806 0.639 -37.049 1.00 98.19 902 ILE A N 1
ATOM 7274 C CA . ILE A 1 902 ? 12.264 0.518 -37.052 1.00 98.19 902 ILE A CA 1
ATOM 7275 C C . ILE A 1 902 ? 12.653 -0.738 -37.830 1.00 98.19 902 ILE A C 1
ATOM 7277 O O . ILE A 1 902 ? 12.251 -1.844 -37.479 1.00 98.19 902 ILE A O 1
ATOM 7281 N N . ILE A 1 903 ? 13.474 -0.558 -38.857 1.00 97.75 903 ILE A N 1
ATOM 7282 C CA . ILE A 1 903 ? 14.118 -1.657 -39.583 1.00 97.75 903 ILE A CA 1
ATOM 7283 C C . ILE A 1 903 ? 15.404 -2.029 -38.863 1.00 97.75 903 ILE A C 1
ATOM 7285 O O . ILE A 1 903 ? 15.704 -3.194 -38.641 1.00 97.75 903 ILE A O 1
ATOM 7289 N N . GLN A 1 904 ? 16.182 -1.014 -38.490 1.00 96.75 904 GLN A N 1
ATOM 7290 C CA . GLN A 1 904 ? 17.473 -1.216 -37.862 1.00 96.75 904 GLN A CA 1
ATOM 7291 C C . GLN A 1 904 ? 17.840 -0.008 -37.008 1.00 96.75 904 GLN A C 1
ATOM 7293 O O . GLN A 1 904 ? 17.707 1.141 -37.431 1.00 96.75 904 GLN A O 1
ATOM 7298 N N . TYR A 1 905 ? 18.355 -0.280 -35.812 1.00 97.31 905 TYR A N 1
ATOM 7299 C CA . TYR A 1 905 ? 18.972 0.728 -34.964 1.00 97.31 905 TYR A CA 1
ATOM 7300 C C . TYR A 1 905 ? 20.310 0.223 -34.433 1.00 97.31 905 TYR A C 1
ATOM 7302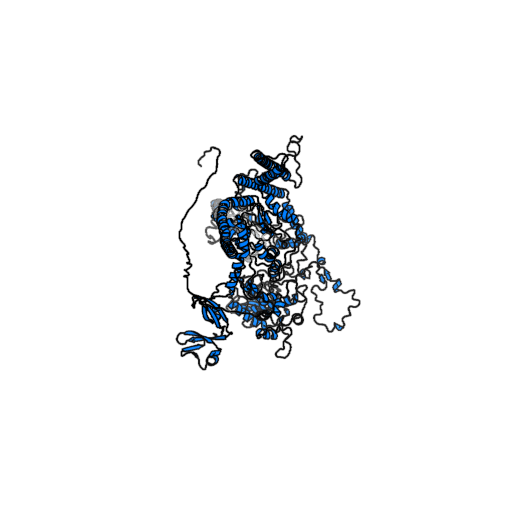 O O . TYR A 1 905 ? 20.391 -0.741 -33.665 1.00 97.31 905 TYR A O 1
ATOM 7310 N N . HIS A 1 906 ? 21.383 0.885 -34.848 1.00 96.44 906 HIS A N 1
ATOM 7311 C CA . HIS A 1 906 ? 22.722 0.574 -34.381 1.00 96.44 906 HIS A CA 1
ATOM 7312 C C . HIS A 1 906 ? 22.984 1.285 -33.052 1.00 96.44 906 HIS A C 1
ATOM 7314 O O . HIS A 1 906 ? 23.065 2.512 -32.983 1.00 96.44 906 HIS A O 1
ATOM 7320 N N . HIS A 1 907 ? 23.119 0.501 -31.981 1.00 96.00 907 HIS A N 1
ATOM 7321 C CA . HIS A 1 907 ? 23.400 1.037 -30.649 1.00 96.00 907 HIS A CA 1
ATOM 7322 C C . HIS A 1 907 ? 24.867 1.454 -30.497 1.00 96.00 907 HIS A C 1
ATOM 7324 O O . HIS A 1 907 ? 25.177 2.480 -29.884 1.00 96.00 907 HIS A O 1
ATOM 7330 N N . GLN A 1 908 ? 25.760 0.639 -31.066 1.00 94.12 908 GLN A N 1
ATOM 7331 C CA . GLN A 1 908 ? 27.206 0.814 -31.013 1.00 94.12 908 GLN A CA 1
ATOM 7332 C C . GLN A 1 908 ? 27.593 2.168 -31.633 1.00 94.12 908 GLN A C 1
ATOM 7334 O O . GLN A 1 908 ? 27.311 2.380 -32.814 1.00 94.12 908 GLN A O 1
ATOM 7339 N N . PRO A 1 909 ? 28.250 3.076 -30.880 1.00 95.56 909 PRO A N 1
ATOM 7340 C CA . PRO A 1 909 ? 28.546 4.431 -31.357 1.00 95.56 909 PRO A CA 1
ATOM 7341 C C . PRO A 1 909 ? 29.320 4.487 -32.681 1.00 95.56 909 PRO A C 1
ATOM 7343 O O . PRO A 1 909 ? 29.147 5.420 -33.452 1.00 95.56 909 PRO A O 1
ATOM 7346 N N . PHE A 1 910 ? 30.152 3.484 -32.976 1.00 93.06 910 PHE A N 1
ATOM 7347 C CA . PHE A 1 910 ? 30.941 3.434 -34.211 1.00 93.06 910 PHE A CA 1
ATOM 7348 C C . PHE A 1 910 ? 30.133 3.042 -35.458 1.00 93.06 910 PHE A C 1
ATOM 7350 O O . PHE A 1 910 ? 30.541 3.375 -36.565 1.00 93.06 910 PHE A O 1
ATOM 7357 N N . PHE A 1 911 ? 28.989 2.370 -35.299 1.00 96.38 911 PHE A N 1
ATOM 7358 C CA . PHE A 1 911 ? 28.040 2.129 -36.393 1.00 96.38 911 PHE A CA 1
ATOM 7359 C C . PHE A 1 911 ? 26.969 3.218 -36.492 1.00 96.38 911 PHE A C 1
ATOM 7361 O O . PHE A 1 911 ? 26.272 3.293 -37.498 1.00 96.38 911 PHE A O 1
ATOM 7368 N N . ASN A 1 912 ? 26.833 4.056 -35.462 1.00 94.12 912 ASN A N 1
ATOM 7369 C CA . ASN A 1 912 ? 25.859 5.139 -35.421 1.00 94.12 912 ASN A CA 1
ATOM 7370 C C . ASN A 1 912 ? 26.442 6.393 -34.751 1.00 94.12 912 ASN A C 1
ATOM 7372 O O . ASN A 1 912 ? 26.146 6.650 -33.576 1.00 94.12 912 ASN A O 1
ATOM 7376 N N . PRO A 1 913 ? 27.312 7.136 -35.462 1.00 94.50 913 PRO A N 1
ATOM 7377 C CA . PRO A 1 913 ? 27.898 8.373 -34.955 1.00 94.50 913 PRO A CA 1
ATOM 7378 C C . PRO A 1 913 ? 26.836 9.437 -34.646 1.00 94.50 913 PRO A C 1
ATOM 7380 O O . PRO A 1 913 ? 25.691 9.332 -35.075 1.00 94.50 913 PRO A O 1
ATOM 7383 N N . GLU A 1 914 ? 27.219 10.486 -33.916 1.00 94.25 914 GLU A N 1
ATOM 7384 C CA . GLU A 1 914 ? 26.325 11.625 -33.674 1.00 94.25 914 GLU A CA 1
ATOM 7385 C C . GLU A 1 914 ? 26.175 12.515 -34.935 1.00 94.25 914 GLU A C 1
ATOM 7387 O O . GLU A 1 914 ? 27.178 12.774 -35.605 1.00 94.25 914 GLU A O 1
ATOM 7392 N N . PRO A 1 915 ? 24.967 13.038 -35.245 1.00 93.25 915 PRO A N 1
ATOM 7393 C CA . PRO A 1 915 ? 23.701 12.718 -34.592 1.00 93.25 915 PRO A CA 1
ATOM 7394 C C . PRO A 1 915 ? 23.252 11.298 -34.950 1.00 93.25 915 PRO A C 1
ATOM 7396 O O . PRO A 1 915 ? 23.214 10.932 -36.123 1.00 93.25 915 PRO A O 1
ATOM 7399 N N . ARG A 1 916 ? 22.863 10.518 -33.939 1.00 96.50 916 ARG A N 1
ATOM 7400 C CA . ARG A 1 916 ? 22.412 9.135 -34.147 1.00 96.50 916 ARG A CA 1
ATOM 7401 C C . ARG A 1 916 ? 21.231 9.064 -35.107 1.00 96.50 916 ARG A C 1
ATOM 7403 O O . ARG A 1 916 ? 20.291 9.853 -35.004 1.00 96.50 916 ARG A O 1
ATOM 7410 N N . LEU A 1 917 ? 21.248 8.060 -35.967 1.00 96.81 917 LEU A N 1
ATOM 7411 C CA . LEU A 1 917 ? 20.225 7.759 -36.958 1.00 96.81 917 LEU A CA 1
ATOM 7412 C C . LEU A 1 917 ? 19.456 6.488 -36.590 1.00 96.81 917 LEU A C 1
ATOM 7414 O O . LEU A 1 917 ? 19.931 5.623 -35.848 1.00 96.81 917 LEU A O 1
ATOM 7418 N N . VAL A 1 918 ? 18.242 6.392 -37.110 1.00 97.81 918 VAL A N 1
ATOM 7419 C CA . VAL A 1 918 ? 17.381 5.218 -37.049 1.00 97.81 918 VAL A CA 1
ATOM 7420 C C . VAL A 1 918 ? 16.899 4.946 -38.465 1.00 97.81 918 VAL A C 1
ATOM 7422 O O . VAL A 1 918 ? 16.265 5.812 -39.075 1.00 97.81 918 VAL A O 1
ATOM 7425 N N . LYS A 1 919 ? 17.137 3.734 -38.965 1.00 98.06 919 LYS A N 1
ATOM 7426 C CA . LYS A 1 919 ? 16.573 3.304 -40.239 1.00 98.06 919 LYS A CA 1
ATOM 7427 C C . LYS A 1 919 ? 15.129 2.892 -40.008 1.00 98.06 919 LYS A C 1
ATOM 7429 O O . LYS A 1 919 ? 14.866 1.908 -39.310 1.00 98.06 919 LYS A O 1
ATOM 7434 N N . VAL A 1 920 ? 14.196 3.638 -40.585 1.00 97.94 920 VAL A N 1
ATOM 7435 C CA . VAL A 1 920 ? 12.754 3.429 -40.416 1.00 97.94 920 VAL A CA 1
ATOM 7436 C C . VAL A 1 920 ? 12.062 3.224 -41.760 1.00 97.94 920 VAL A C 1
ATOM 7438 O O . VAL A 1 920 ? 12.453 3.832 -42.752 1.00 97.94 920 VAL A O 1
ATOM 7441 N N . ALA A 1 921 ? 11.020 2.395 -41.790 1.00 98.00 921 ALA A N 1
ATOM 7442 C CA . ALA A 1 921 ? 10.088 2.270 -42.909 1.00 98.00 921 ALA A CA 1
ATOM 7443 C C . ALA A 1 921 ? 8.796 3.021 -42.573 1.00 98.00 921 ALA A C 1
ATOM 7445 O O . ALA A 1 921 ? 8.085 2.635 -41.645 1.00 98.00 921 ALA A O 1
ATOM 7446 N N . PHE A 1 922 ? 8.486 4.097 -43.295 1.00 97.69 922 PHE A N 1
ATOM 7447 C CA . PHE A 1 922 ? 7.240 4.842 -43.110 1.00 97.69 922 PHE A CA 1
ATOM 7448 C C . PHE A 1 922 ? 6.036 4.014 -43.564 1.00 97.69 922 PHE A C 1
ATOM 7450 O O . PHE A 1 922 ? 6.001 3.523 -44.685 1.00 97.69 922 PHE A O 1
ATOM 7457 N N . GLN A 1 923 ? 5.011 3.910 -42.716 1.00 95.25 923 GLN A N 1
ATOM 7458 C CA . GLN A 1 923 ? 3.836 3.069 -42.976 1.00 95.25 923 GLN A CA 1
ATOM 7459 C C . GLN A 1 923 ? 2.933 3.626 -44.090 1.00 95.25 923 GLN A C 1
ATOM 7461 O O . GLN A 1 923 ? 2.130 2.891 -44.653 1.00 95.25 923 GLN A O 1
ATOM 7466 N N . CYS A 1 924 ? 3.030 4.929 -44.379 1.00 91.81 924 CYS A N 1
ATOM 7467 C CA . CYS A 1 924 ? 2.189 5.610 -45.368 1.00 91.81 924 CYS A CA 1
ATOM 7468 C C . CYS A 1 924 ? 2.429 5.078 -46.791 1.00 91.81 924 CYS A C 1
ATOM 7470 O O . CYS A 1 924 ? 1.488 4.743 -47.500 1.00 91.81 924 CYS A O 1
ATOM 7472 N N . ASP A 1 925 ? 3.698 5.000 -47.184 1.00 94.12 925 ASP A N 1
ATOM 7473 C CA . ASP A 1 925 ? 4.167 4.703 -48.540 1.00 94.12 925 ASP A CA 1
ATOM 7474 C C . ASP A 1 925 ? 5.178 3.543 -48.588 1.00 94.12 925 ASP A C 1
ATOM 7476 O O . ASP A 1 925 ? 5.627 3.159 -49.663 1.00 94.12 925 ASP A O 1
ATOM 7480 N N . GLY A 1 926 ? 5.552 2.979 -47.435 1.00 93.38 926 GLY A N 1
ATOM 7481 C CA . GLY A 1 926 ? 6.562 1.925 -47.326 1.00 93.38 926 GLY A CA 1
ATOM 7482 C C . GLY A 1 926 ? 8.001 2.423 -47.493 1.00 93.38 926 GLY A C 1
ATOM 7483 O O . GLY A 1 926 ? 8.910 1.611 -47.656 1.00 93.38 926 GLY A O 1
ATOM 7484 N N . THR A 1 927 ? 8.237 3.741 -47.471 1.00 96.00 927 THR A N 1
ATOM 7485 C CA . THR A 1 927 ? 9.557 4.302 -47.787 1.00 96.00 927 THR A CA 1
ATOM 7486 C C . THR A 1 927 ? 10.539 4.131 -46.633 1.00 96.00 927 THR A C 1
ATOM 7488 O O . THR A 1 927 ? 10.268 4.535 -45.500 1.00 96.00 927 THR A O 1
ATOM 7491 N N . ILE A 1 928 ? 11.714 3.587 -46.945 1.00 97.38 928 ILE A N 1
ATOM 7492 C CA . ILE A 1 928 ? 12.820 3.409 -46.005 1.00 97.38 928 ILE A CA 1
ATOM 7493 C C . ILE A 1 928 ? 13.679 4.673 -45.980 1.00 97.38 928 ILE A C 1
ATOM 7495 O O . ILE A 1 928 ? 14.145 5.126 -47.025 1.00 97.38 928 ILE A O 1
ATOM 7499 N N . MET A 1 929 ? 13.910 5.240 -44.798 1.00 96.25 929 MET A N 1
ATOM 7500 C CA . MET A 1 929 ? 14.740 6.432 -44.615 1.00 96.25 929 MET A CA 1
ATOM 7501 C C . MET A 1 929 ? 15.567 6.338 -43.335 1.00 96.25 929 MET A C 1
ATOM 7503 O O . MET A 1 929 ? 15.150 5.726 -42.354 1.00 96.25 929 MET A O 1
ATOM 7507 N N . GLU A 1 930 ? 16.720 7.001 -43.335 1.00 96.38 930 GLU A N 1
ATOM 7508 C CA . GLU A 1 930 ? 17.471 7.287 -42.114 1.00 96.38 930 GLU A CA 1
ATOM 7509 C C . GLU A 1 930 ? 16.913 8.559 -41.475 1.00 96.38 930 GLU A C 1
ATOM 7511 O O . GLU A 1 930 ? 16.877 9.621 -42.103 1.00 96.38 930 GLU A O 1
ATOM 7516 N N . VAL A 1 931 ? 16.462 8.455 -40.229 1.00 97.38 931 VAL A N 1
ATOM 7517 C CA . VAL A 1 931 ? 15.879 9.570 -39.478 1.00 97.38 931 VAL A CA 1
ATOM 7518 C C . VAL A 1 931 ? 16.711 9.818 -38.222 1.00 97.38 931 VAL A C 1
ATOM 7520 O O . VAL A 1 931 ? 17.012 8.865 -37.503 1.00 97.38 931 VAL A O 1
ATOM 7523 N N . PRO A 1 932 ? 17.085 11.071 -37.908 1.00 96.81 932 PRO A N 1
ATOM 7524 C CA . PRO A 1 932 ? 17.749 11.393 -36.649 1.00 96.81 932 PRO A CA 1
ATOM 7525 C C . PRO A 1 932 ? 16.938 10.912 -35.444 1.00 96.81 932 PRO A C 1
ATOM 7527 O O . PRO A 1 932 ? 15.730 11.111 -35.399 1.00 96.81 932 PRO A O 1
ATOM 7530 N N . ILE A 1 933 ? 17.577 10.331 -34.428 1.00 97.25 933 ILE A N 1
ATOM 7531 C CA . ILE A 1 933 ? 16.865 9.821 -33.242 1.00 97.25 933 ILE A CA 1
ATOM 7532 C C . ILE A 1 933 ? 16.051 10.913 -32.534 1.00 97.25 933 ILE A C 1
ATOM 7534 O O . ILE A 1 933 ? 14.973 10.635 -32.020 1.00 97.25 933 ILE A O 1
ATOM 7538 N N . SER A 1 934 ? 16.521 12.166 -32.564 1.00 96.56 934 SER A N 1
ATOM 7539 C CA . SER A 1 934 ? 15.797 13.316 -32.010 1.00 96.56 934 SER A CA 1
ATOM 7540 C C . SER A 1 934 ? 14.473 13.601 -32.731 1.00 96.56 934 SER A C 1
ATOM 7542 O O . SER A 1 934 ? 13.629 14.316 -32.204 1.00 96.56 934 SER A O 1
ATOM 7544 N N . ASP A 1 935 ? 14.310 13.066 -33.943 1.00 97.62 935 ASP A N 1
ATOM 7545 C CA . ASP A 1 935 ? 13.121 13.175 -34.784 1.00 97.62 935 ASP A CA 1
ATOM 7546 C C . ASP A 1 935 ? 12.207 11.936 -34.660 1.00 97.62 935 ASP A C 1
ATOM 7548 O O . ASP A 1 935 ? 11.178 11.862 -35.333 1.00 97.62 935 ASP A O 1
ATOM 7552 N N . VAL A 1 936 ? 12.543 10.977 -33.789 1.00 98.06 936 VAL A N 1
ATOM 7553 C CA . VAL A 1 936 ? 11.776 9.750 -33.536 1.00 98.06 936 VAL A CA 1
ATOM 7554 C C . VAL A 1 936 ? 11.049 9.835 -32.194 1.00 98.06 936 VAL A C 1
ATOM 7556 O O . VAL A 1 936 ? 11.613 10.230 -31.176 1.00 98.06 936 VAL A O 1
ATOM 7559 N N . MET A 1 937 ? 9.788 9.416 -32.180 1.00 98.38 937 MET A N 1
ATOM 7560 C CA . MET A 1 937 ? 8.987 9.215 -30.977 1.00 98.38 937 MET A CA 1
ATOM 7561 C C . MET A 1 937 ? 8.645 7.737 -30.809 1.00 98.38 937 MET A C 1
ATOM 7563 O O . MET A 1 937 ? 8.291 7.056 -31.774 1.00 98.38 937 MET A O 1
ATOM 7567 N N . ILE A 1 938 ? 8.702 7.268 -29.567 1.00 98.19 938 ILE A N 1
ATOM 7568 C CA . ILE A 1 938 ? 8.228 5.950 -29.143 1.00 98.19 938 ILE A CA 1
ATOM 7569 C C . ILE A 1 938 ? 6.919 6.093 -28.375 1.00 98.19 938 ILE A C 1
ATOM 7571 O O . ILE A 1 938 ? 6.593 7.174 -27.880 1.00 98.19 938 ILE A O 1
ATOM 7575 N N . TRP A 1 939 ? 6.177 4.998 -28.250 1.00 98.31 939 TRP A N 1
ATOM 7576 C CA . TRP A 1 939 ? 5.095 4.924 -27.278 1.00 98.31 939 TRP A CA 1
ATOM 7577 C C . TRP A 1 939 ? 5.672 4.556 -25.911 1.00 98.31 939 TRP A C 1
ATOM 7579 O O . TRP A 1 939 ? 6.124 3.427 -25.704 1.00 98.31 939 TRP A O 1
ATOM 7589 N N . GLN A 1 940 ? 5.706 5.511 -24.983 1.00 97.44 940 GLN A N 1
ATOM 7590 C CA . GLN A 1 940 ? 6.146 5.236 -23.619 1.00 97.44 940 GLN A CA 1
ATOM 7591 C C . GLN A 1 940 ? 5.035 4.494 -22.868 1.00 97.44 940 GLN A C 1
ATOM 7593 O O . GLN A 1 940 ? 3.865 4.826 -23.004 1.00 97.44 940 GLN A O 1
ATOM 7598 N N . ARG A 1 941 ? 5.401 3.488 -22.074 1.00 97.25 941 ARG A N 1
ATOM 7599 C CA . ARG A 1 941 ? 4.516 2.691 -21.207 1.00 97.25 941 ARG A CA 1
ATOM 7600 C C . ARG A 1 941 ? 4.447 3.231 -19.778 1.00 97.25 941 ARG A C 1
ATOM 7602 O O . ARG A 1 941 ? 3.625 2.809 -18.975 1.00 97.25 941 ARG A O 1
ATOM 7609 N N . ARG A 1 942 ? 5.392 4.102 -19.431 1.00 94.69 942 ARG A N 1
ATOM 7610 C CA . ARG A 1 942 ? 5.547 4.721 -18.116 1.00 94.69 942 ARG A CA 1
ATOM 7611 C C . ARG A 1 942 ? 6.420 5.965 -18.243 1.00 94.69 942 ARG A C 1
ATOM 7613 O O . ARG A 1 942 ? 7.156 6.117 -19.217 1.00 94.69 942 ARG A O 1
ATOM 7620 N N . TYR A 1 943 ? 6.437 6.769 -17.185 1.00 94.56 943 TYR A N 1
ATOM 7621 C CA . TYR A 1 943 ? 7.293 7.950 -17.099 1.00 94.56 943 TYR A CA 1
ATOM 7622 C C . TYR A 1 943 ? 8.800 7.619 -17.020 1.00 94.56 943 TYR A C 1
ATOM 7624 O O . TYR A 1 943 ? 9.610 8.231 -17.710 1.00 94.56 943 TYR A O 1
ATOM 7632 N N . HIS A 1 944 ? 9.196 6.637 -16.197 1.00 92.81 944 HIS A N 1
ATOM 7633 C CA . HIS A 1 944 ? 10.609 6.308 -15.945 1.00 92.81 944 HIS A CA 1
ATOM 7634 C C . HIS A 1 944 ? 11.193 5.253 -16.904 1.00 92.81 944 HIS A C 1
ATOM 7636 O O . HIS A 1 944 ? 10.545 4.263 -17.217 1.00 92.81 944 HIS A O 1
ATOM 7642 N N . GLY A 1 945 ? 12.454 5.423 -17.308 1.00 87.81 945 GLY A N 1
ATOM 7643 C CA . GLY A 1 945 ? 13.223 4.433 -18.076 1.00 87.81 945 GLY A CA 1
ATOM 7644 C C . GLY A 1 945 ? 14.027 3.444 -17.206 1.00 87.81 945 GLY A C 1
ATOM 7645 O O . GLY A 1 945 ? 13.744 3.304 -16.014 1.00 87.81 945 GLY A O 1
ATOM 7646 N N . PRO A 1 946 ? 15.045 2.761 -17.766 1.00 94.19 946 PRO A N 1
ATOM 7647 C CA . PRO A 1 946 ? 15.633 3.009 -19.087 1.00 94.19 946 PRO A CA 1
ATOM 7648 C C . PRO A 1 946 ? 14.712 2.616 -20.248 1.00 94.19 946 PRO A C 1
ATOM 7650 O O . PRO A 1 946 ? 14.502 3.417 -21.145 1.00 94.19 946 PRO A O 1
ATOM 7653 N N . GLU A 1 947 ? 14.086 1.443 -20.186 1.00 95.81 947 GLU A N 1
ATOM 7654 C CA . GLU A 1 947 ? 13.243 0.908 -21.261 1.00 95.81 947 GLU A CA 1
ATOM 7655 C C . GLU A 1 947 ? 11.776 1.308 -21.070 1.00 95.81 947 GLU A C 1
ATOM 7657 O O . GLU A 1 947 ? 11.005 0.610 -20.396 1.00 95.81 947 GLU A O 1
ATOM 7662 N N . ARG A 1 948 ? 11.367 2.430 -21.670 1.00 97.19 948 ARG A N 1
ATOM 7663 C CA . ARG A 1 948 ? 9.972 2.886 -21.593 1.00 97.19 948 ARG A CA 1
ATOM 7664 C C . ARG A 1 948 ? 9.038 2.187 -22.579 1.00 97.19 948 ARG A C 1
ATOM 7666 O O . ARG A 1 948 ? 7.837 2.325 -22.420 1.00 97.19 948 ARG A O 1
ATOM 7673 N N . THR A 1 949 ? 9.539 1.448 -23.566 1.00 95.19 949 THR A N 1
ATOM 7674 C CA . THR A 1 949 ? 8.718 0.790 -24.608 1.00 95.19 949 THR A CA 1
ATOM 7675 C C . THR A 1 949 ? 8.083 -0.523 -24.150 1.00 95.19 949 THR A C 1
ATOM 7677 O O . THR A 1 949 ? 7.022 -0.906 -24.643 1.00 95.19 949 THR A O 1
ATOM 7680 N N . VAL A 1 950 ? 8.707 -1.206 -23.187 1.00 93.00 950 VAL A N 1
ATOM 7681 C CA . VAL A 1 950 ? 8.285 -2.527 -22.708 1.00 93.00 950 VAL A CA 1
ATOM 7682 C C . VAL A 1 950 ? 7.407 -2.399 -21.459 1.00 93.00 950 VAL A C 1
ATOM 7684 O O . VAL A 1 950 ? 7.654 -1.576 -20.564 1.00 93.00 950 VAL A O 1
ATOM 7687 N N . GLY A 1 951 ? 6.366 -3.232 -21.394 1.00 91.81 951 GLY A N 1
ATOM 7688 C CA . GLY A 1 951 ? 5.502 -3.366 -20.222 1.00 91.81 951 GLY A CA 1
ATOM 7689 C C . GLY A 1 951 ? 6.258 -3.841 -18.975 1.00 91.81 951 GLY A C 1
ATOM 7690 O O . GLY A 1 951 ? 7.402 -4.285 -19.036 1.00 91.81 951 GLY A O 1
ATOM 7691 N N . ASP A 1 952 ? 5.643 -3.695 -17.803 1.00 95.00 952 ASP A N 1
ATOM 7692 C CA . ASP A 1 952 ? 6.089 -4.452 -16.632 1.00 95.00 952 ASP A CA 1
ATOM 7693 C C . ASP A 1 952 ? 5.462 -5.841 -16.651 1.00 95.00 952 ASP A C 1
ATOM 7695 O O . ASP A 1 952 ? 4.281 -5.981 -16.954 1.00 95.00 952 ASP A O 1
ATOM 7699 N N . GLU A 1 953 ? 6.260 -6.837 -16.287 1.00 96.81 953 GLU A N 1
ATOM 7700 C CA . GLU A 1 953 ? 5.836 -8.228 -16.222 1.00 96.81 953 GLU A CA 1
ATOM 7701 C C . GLU A 1 953 ? 5.848 -8.697 -14.772 1.00 96.81 953 GLU A C 1
ATOM 7703 O O . GLU A 1 953 ? 6.876 -8.635 -14.082 1.00 96.81 953 GLU A O 1
ATOM 7708 N N . SER A 1 954 ? 4.690 -9.159 -14.309 1.00 96.62 954 SER A N 1
ATOM 7709 C CA . SER A 1 954 ? 4.576 -9.871 -13.044 1.00 96.62 954 SER A CA 1
ATOM 7710 C C . SER A 1 954 ? 5.190 -11.258 -13.157 1.00 96.62 954 SER A C 1
ATOM 7712 O O . SER A 1 954 ? 5.294 -11.845 -14.236 1.00 96.62 954 SER A O 1
ATOM 7714 N N . ARG A 1 955 ? 5.589 -11.781 -12.001 1.00 94.81 955 ARG A N 1
ATOM 7715 C CA . ARG A 1 955 ? 6.229 -13.087 -11.842 1.00 94.81 955 ARG A CA 1
ATOM 7716 C C . ARG A 1 955 ? 5.398 -13.942 -10.902 1.00 94.81 955 ARG A C 1
ATOM 7718 O O . ARG A 1 955 ? 4.731 -13.407 -10.011 1.00 94.81 955 ARG A O 1
ATOM 7725 N N . ARG A 1 956 ? 5.477 -15.260 -11.066 1.00 96.19 956 ARG A N 1
ATOM 7726 C CA . ARG A 1 956 ? 4.768 -16.207 -10.207 1.00 96.19 956 ARG A CA 1
ATOM 7727 C C . ARG A 1 956 ? 5.185 -16.019 -8.745 1.00 96.19 956 ARG A C 1
ATOM 7729 O O . ARG A 1 956 ? 6.362 -15.848 -8.425 1.00 96.19 956 ARG A O 1
ATOM 7736 N N . TYR A 1 957 ? 4.207 -16.022 -7.846 1.00 93.75 957 TYR A N 1
ATOM 7737 C CA . TYR A 1 957 ? 4.457 -15.970 -6.412 1.00 93.75 957 TYR A CA 1
ATOM 7738 C C . TYR A 1 957 ? 4.924 -17.335 -5.889 1.00 93.75 957 TYR A C 1
ATOM 7740 O O . TYR A 1 957 ? 4.232 -18.338 -6.067 1.00 93.75 957 TYR A O 1
ATOM 7748 N N . ASN A 1 958 ? 6.043 -17.353 -5.153 1.00 93.81 958 ASN A N 1
ATOM 7749 C CA . ASN A 1 958 ? 6.592 -18.567 -4.542 1.00 93.81 958 ASN A CA 1
ATOM 7750 C C . ASN A 1 958 ? 6.364 -18.551 -3.015 1.00 93.81 958 ASN A C 1
ATOM 7752 O O . ASN A 1 958 ? 7.053 -17.814 -2.304 1.00 93.81 958 ASN A O 1
ATOM 7756 N N . PRO A 1 959 ? 5.473 -19.403 -2.464 1.00 92.75 959 PRO A N 1
ATOM 7757 C CA . PRO A 1 959 ? 5.163 -19.414 -1.027 1.00 92.75 959 PRO A CA 1
ATOM 7758 C C . PRO A 1 959 ? 6.375 -19.719 -0.127 1.00 92.75 959 PRO A C 1
ATOM 7760 O O . PRO A 1 959 ? 6.536 -19.161 0.964 1.00 92.75 959 PRO A O 1
ATOM 7763 N N . ALA A 1 960 ? 7.255 -20.612 -0.586 1.00 94.31 960 ALA A N 1
ATOM 7764 C CA . ALA A 1 960 ? 8.456 -21.038 0.127 1.00 94.31 960 ALA A CA 1
ATOM 7765 C C . ALA A 1 960 ? 9.725 -20.429 -0.490 1.00 94.31 960 ALA A C 1
ATOM 7767 O O . ALA A 1 960 ? 10.661 -21.143 -0.828 1.00 94.31 960 ALA A O 1
ATOM 7768 N N . ALA A 1 961 ? 9.779 -19.101 -0.615 1.00 94.88 961 ALA A N 1
ATOM 7769 C CA . ALA A 1 961 ? 10.809 -18.405 -1.391 1.00 94.88 961 ALA A CA 1
ATOM 7770 C C . ALA A 1 961 ? 12.275 -18.632 -0.957 1.00 94.88 961 ALA A C 1
ATOM 7772 O O . ALA A 1 961 ? 13.176 -18.410 -1.760 1.00 94.88 961 ALA A O 1
ATOM 7773 N N . MET A 1 962 ? 12.542 -19.087 0.273 1.00 93.88 962 MET A N 1
ATOM 7774 C CA . MET A 1 962 ? 13.896 -19.500 0.686 1.00 93.88 962 MET A CA 1
ATOM 7775 C C . MET A 1 962 ? 14.340 -20.818 0.040 1.00 93.88 962 MET A C 1
ATOM 7777 O O . MET A 1 962 ? 15.531 -21.030 -0.167 1.00 93.88 962 MET A O 1
ATOM 7781 N N . ARG A 1 963 ? 13.398 -21.720 -0.255 1.00 95.88 963 ARG A N 1
ATOM 7782 C CA . ARG A 1 963 ? 13.644 -23.035 -0.860 1.00 95.88 963 ARG A CA 1
ATOM 7783 C C . ARG A 1 963 ? 13.417 -22.944 -2.362 1.00 95.88 963 ARG A C 1
ATOM 7785 O O . ARG A 1 963 ? 12.441 -23.462 -2.892 1.00 95.88 963 ARG A O 1
ATOM 7792 N N . ARG A 1 964 ? 14.310 -22.214 -3.017 1.00 96.25 964 ARG A N 1
ATOM 7793 C CA . ARG A 1 964 ? 14.396 -22.121 -4.473 1.00 96.25 964 ARG A CA 1
ATOM 7794 C C . ARG A 1 964 ? 15.794 -22.515 -4.898 1.00 96.25 964 ARG A C 1
ATOM 7796 O O . ARG A 1 964 ? 16.748 -22.302 -4.141 1.00 96.25 964 ARG A O 1
ATOM 7803 N N . TYR A 1 965 ? 15.888 -23.080 -6.087 1.00 95.75 965 TYR A N 1
ATOM 7804 C CA . TYR A 1 965 ? 17.104 -23.690 -6.579 1.00 95.75 965 TYR A CA 1
ATOM 7805 C C . TYR A 1 965 ? 17.467 -23.127 -7.946 1.00 95.75 965 TYR A C 1
ATOM 7807 O O . TYR A 1 965 ? 16.585 -22.789 -8.729 1.00 95.75 965 TYR A O 1
ATOM 7815 N N . VAL A 1 966 ? 18.765 -23.022 -8.203 1.00 96.19 966 VAL A N 1
ATOM 7816 C CA . VAL A 1 966 ? 19.325 -22.630 -9.497 1.00 96.19 966 VAL A CA 1
ATOM 7817 C C . VAL A 1 966 ? 20.337 -23.697 -9.882 1.00 96.19 966 VAL A C 1
ATOM 7819 O O . VAL A 1 966 ? 21.238 -24.006 -9.093 1.00 96.19 966 VAL A O 1
ATOM 7822 N N . ASP A 1 967 ? 20.198 -24.265 -11.078 1.00 95.19 967 ASP A N 1
ATOM 7823 C CA . ASP A 1 967 ? 21.266 -25.071 -11.661 1.00 95.19 967 ASP A CA 1
ATOM 7824 C C . ASP A 1 967 ? 22.412 -24.133 -12.034 1.00 95.19 967 ASP A C 1
ATOM 7826 O O . ASP A 1 967 ? 22.300 -23.303 -12.929 1.00 95.19 967 ASP A O 1
ATOM 7830 N N . VAL A 1 968 ? 23.526 -24.228 -11.311 1.00 93.50 968 VAL A N 1
ATOM 7831 C CA . VAL A 1 968 ? 24.665 -23.330 -11.530 1.00 93.50 968 VAL A CA 1
ATOM 7832 C C . VAL A 1 968 ? 25.343 -23.601 -12.873 1.00 93.50 968 VAL A C 1
ATOM 7834 O O . VAL A 1 968 ? 25.986 -22.707 -13.419 1.00 93.50 968 VAL A O 1
ATOM 7837 N N . THR A 1 969 ? 25.216 -24.819 -13.405 1.00 93.12 969 THR A N 1
ATOM 7838 C CA . THR A 1 969 ? 25.796 -25.164 -14.708 1.00 93.12 969 THR A CA 1
ATOM 7839 C C . THR A 1 969 ? 24.932 -24.746 -15.880 1.00 93.12 969 THR A C 1
ATOM 7841 O O . THR A 1 969 ? 25.473 -24.474 -16.948 1.00 93.12 969 THR A O 1
ATOM 7844 N N . ASP A 1 970 ? 23.620 -24.698 -15.683 1.00 93.25 970 ASP A N 1
ATOM 7845 C CA . ASP A 1 970 ? 22.658 -24.325 -16.712 1.00 93.25 970 ASP A CA 1
ATOM 7846 C C . ASP A 1 970 ? 21.529 -23.467 -16.111 1.00 93.25 970 ASP A C 1
ATOM 7848 O O . ASP A 1 970 ? 20.390 -23.920 -15.962 1.00 93.25 970 ASP A O 1
ATOM 7852 N N . PRO A 1 971 ? 21.837 -22.217 -15.715 1.00 91.88 971 PRO A N 1
ATOM 7853 C CA . PRO A 1 971 ? 20.916 -21.387 -14.944 1.00 91.88 971 PRO A CA 1
ATOM 7854 C C . PRO A 1 971 ? 19.656 -21.015 -15.725 1.00 91.88 971 PRO A C 1
ATOM 7856 O O . PRO A 1 971 ? 18.623 -20.754 -15.115 1.00 91.88 971 PRO A O 1
ATOM 7859 N N . PHE A 1 972 ? 19.718 -20.990 -17.057 1.00 93.12 972 PHE A N 1
ATOM 7860 C CA . PHE A 1 972 ? 18.583 -20.671 -17.925 1.00 93.12 972 PHE A CA 1
ATOM 7861 C C . PHE A 1 972 ? 17.894 -21.915 -18.507 1.00 93.12 972 PHE A C 1
ATOM 7863 O O . PHE A 1 972 ? 16.938 -21.770 -19.270 1.00 93.12 972 PHE A O 1
ATOM 7870 N N . ASN A 1 973 ? 18.333 -23.118 -18.117 1.00 90.44 973 ASN A N 1
ATOM 7871 C CA . ASN A 1 973 ? 17.810 -24.403 -18.587 1.00 90.44 973 ASN A CA 1
ATOM 7872 C C . ASN A 1 973 ? 17.872 -24.555 -20.127 1.00 90.44 973 ASN A C 1
ATOM 7874 O O . ASN A 1 973 ? 16.914 -24.959 -20.796 1.00 90.44 973 ASN A O 1
ATOM 7878 N N . GLU A 1 974 ? 19.020 -24.199 -20.695 1.00 89.06 974 GLU A N 1
ATOM 7879 C CA . GLU A 1 974 ? 19.368 -24.259 -22.115 1.00 89.06 974 GLU A CA 1
ATOM 7880 C C . GLU A 1 974 ? 19.490 -25.711 -22.619 1.00 89.06 974 GLU A C 1
ATOM 7882 O O . GLU A 1 974 ? 19.140 -25.999 -23.764 1.00 89.06 974 GLU A O 1
ATOM 7887 N N . LYS A 1 975 ? 19.919 -26.650 -21.763 1.00 88.69 975 LYS A N 1
ATOM 7888 C CA . LYS A 1 975 ? 20.053 -28.092 -22.044 1.00 88.69 975 LYS A CA 1
ATOM 7889 C C . LYS A 1 975 ? 18.719 -28.822 -21.851 1.00 88.69 975 LYS A C 1
ATOM 7891 O O . LYS A 1 975 ? 18.544 -29.622 -20.918 1.00 88.69 975 LYS A O 1
ATOM 7896 N N . THR A 1 976 ? 17.789 -28.543 -22.761 1.00 84.88 976 THR A N 1
ATOM 7897 C CA . THR A 1 976 ? 16.436 -29.120 -22.808 1.00 84.88 976 THR A CA 1
ATOM 7898 C C . THR A 1 976 ? 16.127 -29.666 -24.204 1.00 84.88 976 THR A C 1
ATOM 7900 O O . THR A 1 976 ? 16.412 -29.002 -25.198 1.00 84.88 976 THR A O 1
ATOM 7903 N N . SER A 1 977 ? 15.496 -30.840 -24.295 1.00 82.06 977 SER A N 1
ATOM 7904 C CA . SER A 1 977 ? 14.960 -31.386 -25.548 1.00 82.06 977 SER A CA 1
ATOM 7905 C C . SER A 1 977 ? 13.559 -30.820 -25.819 1.00 82.06 977 SER A C 1
ATOM 7907 O O . SER A 1 977 ? 12.568 -31.238 -25.229 1.00 82.06 977 SER A O 1
ATOM 7909 N N . ASN A 1 978 ? 13.467 -29.812 -26.690 1.00 82.31 978 ASN A N 1
ATOM 7910 C CA . ASN A 1 978 ? 12.189 -29.223 -27.117 1.00 82.31 978 ASN A CA 1
ATOM 7911 C C . ASN A 1 978 ? 11.504 -30.034 -28.232 1.00 82.31 978 ASN A C 1
ATOM 7913 O O . ASN A 1 978 ? 10.282 -30.118 -28.277 1.00 82.31 978 ASN A O 1
ATOM 7917 N N . THR A 1 979 ? 12.294 -30.615 -29.132 1.00 85.12 979 THR A N 1
ATOM 7918 C CA . THR A 1 979 ? 11.883 -31.574 -30.160 1.00 85.12 979 THR A CA 1
ATOM 7919 C C . THR A 1 979 ? 12.667 -32.847 -29.901 1.00 85.12 979 THR A C 1
ATOM 7921 O O . THR A 1 979 ? 13.880 -32.761 -29.707 1.00 85.12 979 THR A O 1
ATOM 7924 N N . GLU A 1 980 ? 11.999 -34.001 -29.884 1.00 85.50 980 GLU A N 1
ATOM 7925 C CA . GLU A 1 980 ? 12.680 -35.289 -29.736 1.00 85.50 980 GLU A CA 1
ATOM 7926 C C . GLU A 1 980 ? 13.715 -35.418 -30.857 1.00 85.50 980 GLU A C 1
ATOM 7928 O O . GLU A 1 980 ? 13.382 -35.411 -32.050 1.00 85.50 980 GLU A O 1
ATOM 7933 N N . HIS A 1 981 ? 14.992 -35.438 -30.486 1.00 86.25 981 HIS A N 1
ATOM 7934 C CA . HIS A 1 981 ? 16.047 -35.536 -31.472 1.00 86.25 981 HIS A CA 1
ATOM 7935 C C . HIS A 1 981 ? 16.121 -36.982 -31.950 1.00 86.25 981 HIS A C 1
ATOM 7937 O O . HIS A 1 981 ? 15.896 -37.924 -31.193 1.00 86.25 981 HIS A O 1
ATOM 7943 N N . PHE A 1 982 ? 16.494 -37.206 -33.210 1.00 86.94 982 PHE A N 1
ATOM 7944 C CA . PHE A 1 982 ? 16.611 -38.576 -33.721 1.00 86.94 982 PHE A CA 1
ATOM 7945 C C . PHE A 1 982 ? 17.648 -39.411 -32.939 1.00 86.94 982 PHE A C 1
ATOM 7947 O O . PHE A 1 982 ? 17.589 -40.642 -32.979 1.00 86.94 982 PHE A O 1
ATOM 7954 N N . LEU A 1 983 ? 18.569 -38.748 -32.223 1.00 90.44 983 LEU A N 1
ATOM 7955 C CA . LEU A 1 983 ? 19.558 -39.372 -31.344 1.00 90.44 983 LEU A CA 1
ATOM 7956 C C . LEU A 1 983 ? 19.032 -39.730 -29.946 1.00 90.44 983 LEU A C 1
ATOM 7958 O O . LEU A 1 983 ? 19.686 -40.531 -29.282 1.00 90.44 983 LEU A O 1
ATOM 7962 N N . ASP A 1 984 ? 17.863 -39.238 -29.521 1.00 84.12 984 ASP A N 1
ATOM 7963 C CA . ASP A 1 984 ? 17.300 -39.539 -28.191 1.00 84.12 984 ASP A CA 1
ATOM 7964 C C . ASP A 1 984 ? 17.055 -41.047 -28.014 1.00 84.12 984 ASP A C 1
ATOM 7966 O O . ASP A 1 984 ? 17.208 -41.603 -26.928 1.00 84.12 984 ASP A O 1
ATOM 7970 N N . LYS A 1 985 ? 16.793 -41.759 -29.120 1.00 89.31 985 LYS A N 1
ATOM 7971 C CA . LYS A 1 985 ? 16.678 -43.228 -29.164 1.00 89.31 985 LYS A CA 1
ATOM 7972 C C . LYS A 1 985 ? 17.943 -43.951 -28.683 1.00 89.31 985 LYS A C 1
ATOM 7974 O O . LYS A 1 985 ? 17.847 -45.096 -28.239 1.00 89.31 985 LYS A O 1
ATOM 7979 N N . TYR A 1 986 ? 19.106 -43.308 -28.801 1.00 88.50 986 TYR A N 1
ATOM 7980 C CA . TYR A 1 986 ? 20.417 -43.841 -28.429 1.00 88.50 986 TYR A CA 1
ATOM 7981 C C . TYR A 1 986 ? 20.974 -43.215 -27.149 1.00 88.50 986 TYR A C 1
ATOM 7983 O O . TYR A 1 986 ? 22.083 -43.578 -26.749 1.00 88.50 986 TYR A O 1
ATOM 7991 N N . GLU A 1 987 ? 20.241 -42.305 -26.493 1.00 85.50 987 GLU A N 1
ATOM 7992 C CA . GLU A 1 987 ? 20.671 -41.821 -25.187 1.00 85.50 987 GLU A CA 1
ATOM 7993 C C . GLU A 1 987 ? 20.795 -43.007 -24.218 1.00 85.50 987 GLU A C 1
ATOM 7995 O O . GLU A 1 987 ? 19.908 -43.873 -24.151 1.00 85.50 987 GLU A O 1
ATOM 8000 N N . PRO A 1 988 ? 21.906 -43.088 -23.465 1.00 82.81 988 PRO A N 1
ATOM 8001 C CA . PRO A 1 988 ? 22.105 -44.171 -22.523 1.00 82.81 988 PRO A CA 1
ATOM 8002 C C . PRO A 1 988 ? 20.956 -44.179 -21.512 1.00 82.81 988 PRO A C 1
ATOM 8004 O O . PRO A 1 988 ? 20.577 -43.147 -20.954 1.00 82.81 988 PRO A O 1
ATOM 8007 N N . LYS A 1 989 ? 20.394 -45.366 -21.249 1.00 83.44 989 LYS A N 1
ATOM 8008 C CA . LYS A 1 989 ? 19.424 -45.533 -20.160 1.00 83.44 989 LYS A CA 1
ATOM 8009 C C . LYS A 1 989 ? 20.055 -45.022 -18.863 1.00 83.44 989 LYS A C 1
ATOM 8011 O O . LYS A 1 989 ? 21.214 -45.314 -18.590 1.00 83.44 989 LYS A O 1
ATOM 8016 N N . ARG A 1 990 ? 19.273 -44.346 -18.018 1.00 82.25 990 ARG A N 1
ATOM 8017 C CA . ARG A 1 990 ? 19.703 -43.788 -16.716 1.00 82.25 990 ARG A CA 1
ATOM 8018 C C . ARG A 1 990 ? 20.029 -44.849 -15.645 1.00 82.25 990 ARG A C 1
ATOM 8020 O O . ARG A 1 990 ? 20.081 -44.550 -14.454 1.00 82.25 990 ARG A O 1
ATOM 8027 N N . ASN A 1 991 ? 20.245 -46.100 -16.045 1.00 75.88 991 ASN A N 1
ATOM 8028 C CA . ASN A 1 991 ? 20.641 -47.172 -15.142 1.00 75.88 991 ASN A CA 1
ATOM 8029 C C . ASN A 1 991 ? 22.092 -46.914 -14.695 1.00 75.88 991 ASN A C 1
ATOM 8031 O O . ASN A 1 991 ? 22.963 -46.735 -15.539 1.00 75.88 991 ASN A O 1
ATOM 8035 N N . ALA A 1 992 ? 22.343 -46.904 -13.380 1.00 76.19 992 ALA A N 1
ATOM 8036 C CA . ALA A 1 992 ? 23.621 -46.532 -12.749 1.00 76.19 992 ALA A CA 1
ATOM 8037 C C . ALA A 1 992 ? 24.039 -45.049 -12.870 1.00 76.19 992 ALA A C 1
ATOM 8039 O O . ALA A 1 992 ? 25.196 -44.718 -12.616 1.00 76.19 992 ALA A O 1
ATOM 8040 N N . ASP A 1 993 ? 23.102 -44.138 -13.150 1.00 79.75 993 ASP A N 1
ATOM 8041 C CA . ASP A 1 993 ? 23.361 -42.691 -13.157 1.00 79.75 993 ASP A CA 1
ATOM 8042 C C . ASP A 1 993 ? 23.353 -42.087 -11.735 1.00 79.75 993 ASP A C 1
ATOM 8044 O O . ASP A 1 993 ? 22.649 -41.127 -11.426 1.00 79.75 993 ASP A O 1
ATOM 8048 N N . THR A 1 994 ? 24.136 -42.673 -10.820 1.00 76.19 994 THR A N 1
ATOM 8049 C CA . THR A 1 994 ? 24.338 -42.133 -9.459 1.00 76.19 994 THR A CA 1
ATOM 8050 C C . THR A 1 994 ? 25.066 -40.788 -9.466 1.00 76.19 994 THR A C 1
ATOM 8052 O O . THR A 1 994 ? 25.092 -40.084 -8.455 1.00 76.19 994 THR A O 1
ATOM 8055 N N . VAL A 1 995 ? 25.657 -40.422 -10.605 1.00 81.56 995 VAL A N 1
ATOM 8056 C CA . VAL A 1 995 ? 26.405 -39.182 -10.811 1.00 81.56 995 VAL A CA 1
ATOM 8057 C C . VAL A 1 995 ? 25.529 -38.082 -11.423 1.00 81.56 995 VAL A C 1
ATOM 8059 O O . VAL A 1 995 ? 26.033 -36.983 -11.573 1.00 81.56 995 VAL A O 1
ATOM 8062 N N . ALA A 1 996 ? 24.233 -38.321 -11.682 1.00 83.00 996 ALA A N 1
ATOM 8063 C CA . ALA A 1 996 ? 23.297 -37.398 -12.337 1.00 83.00 996 ALA A CA 1
ATOM 8064 C C . ALA A 1 996 ? 23.582 -35.902 -12.071 1.00 83.00 996 ALA A C 1
ATOM 8066 O O . ALA A 1 996 ? 23.195 -35.335 -11.041 1.00 83.00 996 ALA A O 1
ATOM 8067 N N . ASP A 1 997 ? 24.268 -35.268 -13.029 1.00 87.56 997 ASP A N 1
ATOM 8068 C CA . ASP A 1 997 ? 24.954 -33.990 -12.810 1.00 87.56 997 ASP A CA 1
ATOM 8069 C C . ASP A 1 997 ? 23.996 -32.855 -12.446 1.00 87.56 997 ASP A C 1
ATOM 8071 O O . ASP A 1 997 ? 24.300 -32.083 -11.539 1.00 87.56 997 ASP A O 1
ATOM 8075 N N . LYS A 1 998 ? 22.804 -32.807 -13.067 1.00 90.25 998 LYS A N 1
ATOM 8076 C CA . LYS A 1 998 ? 21.793 -31.763 -12.811 1.00 90.25 998 LYS A CA 1
ATOM 8077 C C . LYS A 1 998 ? 21.471 -31.629 -11.319 1.00 90.25 998 LYS A C 1
ATOM 8079 O O . LYS A 1 998 ? 21.363 -30.523 -10.796 1.00 90.25 998 LYS A O 1
ATOM 8084 N N . TYR A 1 999 ? 21.355 -32.743 -10.594 1.00 88.94 999 TYR A N 1
ATOM 8085 C CA . TYR A 1 999 ? 21.049 -32.704 -9.160 1.00 88.94 999 TYR A CA 1
ATOM 8086 C C . TYR A 1 999 ? 22.258 -32.311 -8.305 1.00 88.94 999 TYR A C 1
ATOM 8088 O O . TYR A 1 999 ? 22.083 -31.724 -7.241 1.00 88.94 999 TYR A O 1
ATOM 8096 N N . ARG A 1 1000 ? 23.482 -32.604 -8.761 1.00 90.75 1000 ARG A N 1
ATOM 8097 C CA . ARG A 1 1000 ? 24.722 -32.249 -8.051 1.00 90.75 1000 ARG A CA 1
ATOM 8098 C C . ARG A 1 1000 ? 25.075 -30.768 -8.196 1.00 90.75 1000 ARG A C 1
ATOM 8100 O O . ARG A 1 1000 ? 25.684 -30.198 -7.294 1.00 90.75 1000 ARG A O 1
ATOM 8107 N N . THR A 1 1001 ? 24.740 -30.161 -9.333 1.00 93.56 1001 THR A N 1
ATOM 8108 C CA . THR A 1 1001 ? 25.071 -28.767 -9.675 1.00 93.56 1001 THR A CA 1
ATOM 8109 C C . THR A 1 1001 ? 24.031 -27.767 -9.181 1.00 93.56 1001 THR A C 1
ATOM 8111 O O . THR A 1 1001 ? 24.338 -26.582 -9.022 1.00 93.56 1001 THR A O 1
ATOM 8114 N N . THR A 1 1002 ? 22.815 -28.241 -8.919 1.00 96.00 1002 THR A N 1
ATOM 8115 C CA . THR A 1 1002 ? 21.700 -27.441 -8.421 1.00 96.00 1002 THR A CA 1
ATOM 8116 C C . THR A 1 1002 ? 21.950 -26.979 -6.989 1.00 96.00 1002 THR A C 1
ATOM 8118 O O . THR A 1 1002 ? 22.004 -27.781 -6.058 1.00 96.00 1002 THR A O 1
ATOM 8121 N N . LYS A 1 1003 ? 22.067 -25.663 -6.799 1.00 96.44 1003 LYS A N 1
ATOM 8122 C CA . LYS A 1 1003 ? 22.269 -25.044 -5.483 1.00 96.44 1003 LYS A CA 1
ATOM 8123 C C . LYS A 1 1003 ? 21.013 -24.354 -5.001 1.00 96.44 1003 LYS A C 1
ATOM 8125 O O . LYS A 1 1003 ? 20.231 -23.830 -5.794 1.00 96.44 1003 LYS A O 1
ATOM 8130 N N . GLN A 1 1004 ? 20.849 -24.284 -3.686 1.00 96.62 1004 GLN A N 1
ATOM 8131 C CA . GLN A 1 1004 ? 19.856 -23.397 -3.096 1.00 96.62 1004 GLN A CA 1
ATOM 8132 C C . GLN A 1 1004 ? 20.301 -21.939 -3.286 1.00 96.62 1004 GLN A C 1
ATOM 8134 O O . GLN A 1 1004 ? 21.477 -21.621 -3.108 1.00 96.62 1004 GLN A O 1
ATOM 8139 N N . ILE A 1 1005 ? 19.370 -21.021 -3.567 1.00 97.00 1005 ILE A N 1
ATOM 8140 C CA . ILE A 1 1005 ? 19.693 -19.593 -3.780 1.00 97.00 1005 ILE A CA 1
ATOM 8141 C C . ILE A 1 1005 ? 20.484 -18.960 -2.626 1.00 97.00 1005 ILE A C 1
ATOM 8143 O O . ILE A 1 1005 ? 21.230 -18.006 -2.812 1.00 97.00 1005 ILE A O 1
ATOM 8147 N N . THR A 1 1006 ? 20.340 -19.499 -1.414 1.00 96.00 1006 THR A N 1
ATOM 8148 C CA . THR A 1 1006 ? 21.026 -19.017 -0.217 1.00 96.00 1006 THR A CA 1
ATOM 8149 C C . THR A 1 1006 ? 22.533 -19.250 -0.231 1.00 96.00 1006 THR A C 1
ATOM 8151 O O . THR A 1 1006 ? 23.236 -18.606 0.547 1.00 96.00 1006 THR A O 1
ATOM 8154 N N . GLU A 1 1007 ? 23.013 -20.157 -1.080 1.00 95.56 1007 GLU A N 1
ATOM 8155 C CA . GLU A 1 1007 ? 24.424 -20.523 -1.215 1.00 95.56 1007 GLU A CA 1
ATOM 8156 C C . GLU A 1 1007 ? 25.161 -19.703 -2.283 1.00 95.56 1007 GLU A C 1
ATOM 8158 O O . GLU A 1 1007 ? 26.391 -19.732 -2.325 1.00 95.56 1007 GLU A O 1
ATOM 8163 N N . ILE A 1 1008 ? 24.429 -18.987 -3.145 1.00 95.31 1008 ILE A N 1
ATOM 8164 C CA . ILE A 1 1008 ? 24.993 -18.253 -4.287 1.00 95.31 1008 ILE A CA 1
ATOM 8165 C C . ILE A 1 1008 ? 25.813 -17.048 -3.810 1.00 95.31 1008 ILE A C 1
ATOM 8167 O O . ILE A 1 1008 ? 26.928 -16.831 -4.282 1.00 95.31 1008 ILE A O 1
ATOM 8171 N N . ASP A 1 1009 ? 25.295 -16.292 -2.839 1.00 93.94 1009 ASP A N 1
ATOM 8172 C CA . ASP A 1 1009 ? 25.943 -15.115 -2.261 1.00 93.94 1009 ASP A CA 1
ATOM 8173 C C . ASP A 1 1009 ? 26.107 -15.222 -0.733 1.00 93.94 1009 ASP A C 1
ATOM 8175 O O . ASP A 1 1009 ? 25.421 -15.983 -0.045 1.00 93.94 1009 ASP A O 1
ATOM 8179 N N . LYS A 1 1010 ? 27.014 -14.420 -0.164 1.00 94.25 1010 LYS A N 1
ATOM 8180 C CA . LYS A 1 1010 ? 27.183 -14.249 1.289 1.00 94.25 1010 LYS A CA 1
ATOM 8181 C C . LYS A 1 1010 ? 26.951 -12.783 1.643 1.00 94.25 1010 LYS A C 1
ATOM 8183 O O . LYS A 1 1010 ? 27.493 -11.915 0.971 1.00 94.25 1010 LYS A O 1
ATOM 8188 N N . TRP A 1 1011 ? 26.222 -12.512 2.726 1.00 96.44 1011 TRP A N 1
ATOM 8189 C CA . TRP A 1 1011 ? 26.136 -11.160 3.287 1.00 96.44 1011 TRP A CA 1
ATOM 8190 C C . TRP A 1 1011 ? 27.412 -10.842 4.066 1.00 96.44 1011 TRP A C 1
ATOM 8192 O O . TRP A 1 1011 ? 27.714 -11.485 5.075 1.00 96.44 1011 TRP A O 1
ATOM 8202 N N . THR A 1 1012 ? 28.176 -9.867 3.597 1.00 95.19 1012 THR A N 1
ATOM 8203 C CA . THR A 1 1012 ? 29.485 -9.510 4.144 1.00 95.19 1012 THR A CA 1
ATOM 8204 C C . THR A 1 1012 ? 29.434 -8.224 4.967 1.00 95.19 1012 THR A C 1
ATOM 8206 O O . THR A 1 1012 ? 28.449 -7.488 4.975 1.00 95.19 1012 THR A O 1
ATOM 8209 N N . ARG A 1 1013 ? 30.549 -7.892 5.632 1.00 94.12 1013 ARG A N 1
ATOM 8210 C CA . ARG A 1 1013 ? 30.716 -6.577 6.274 1.00 94.12 1013 ARG A CA 1
ATOM 8211 C C . ARG A 1 1013 ? 30.590 -5.410 5.286 1.00 94.12 1013 ARG A C 1
ATOM 8213 O O . ARG A 1 1013 ? 30.190 -4.330 5.695 1.00 94.12 1013 ARG A O 1
ATOM 8220 N N . TYR A 1 1014 ? 30.918 -5.626 4.008 1.00 95.69 1014 TYR A N 1
ATOM 8221 C CA . TYR A 1 1014 ? 30.782 -4.606 2.966 1.00 95.69 1014 TYR A CA 1
ATOM 8222 C C . TYR A 1 1014 ? 29.316 -4.328 2.641 1.00 95.69 1014 TYR A C 1
ATOM 8224 O O . TYR A 1 1014 ? 28.977 -3.195 2.324 1.00 95.69 1014 TYR A O 1
ATOM 8232 N N . ASP A 1 1015 ? 28.452 -5.338 2.751 1.00 95.94 1015 ASP A N 1
ATOM 8233 C CA . ASP A 1 1015 ? 27.009 -5.176 2.576 1.00 95.94 1015 ASP A CA 1
ATOM 8234 C C . ASP A 1 1015 ? 26.393 -4.460 3.778 1.00 95.94 1015 ASP A C 1
ATOM 8236 O O . ASP A 1 1015 ? 25.574 -3.561 3.611 1.00 95.94 1015 ASP A O 1
ATOM 8240 N N . SER A 1 1016 ? 26.868 -4.771 4.988 1.00 95.25 1016 SER A N 1
ATOM 8241 C CA . SER A 1 1016 ? 26.483 -4.029 6.192 1.00 95.25 1016 SER A CA 1
ATOM 8242 C C . SER A 1 1016 ? 26.917 -2.554 6.161 1.00 95.25 1016 SER A C 1
ATOM 8244 O O . SER A 1 1016 ? 26.223 -1.706 6.704 1.00 95.25 1016 SER A O 1
ATOM 8246 N N . ALA A 1 1017 ? 28.057 -2.247 5.538 1.00 96.00 1017 ALA A N 1
ATOM 8247 C CA . ALA A 1 1017 ? 28.598 -0.892 5.398 1.00 96.00 1017 ALA A CA 1
ATOM 8248 C C . ALA A 1 1017 ? 28.232 -0.228 4.053 1.00 96.00 1017 ALA A C 1
ATOM 8250 O O . ALA A 1 1017 ? 28.769 0.828 3.714 1.00 96.00 1017 ALA A O 1
ATOM 8251 N N . ARG A 1 1018 ? 27.361 -0.859 3.253 1.00 95.50 1018 ARG A N 1
ATOM 8252 C CA . ARG A 1 1018 ? 27.024 -0.406 1.902 1.00 95.50 1018 ARG A CA 1
ATOM 8253 C C . ARG A 1 1018 ? 26.400 0.988 1.965 1.00 95.50 1018 ARG A C 1
ATOM 8255 O O . ARG A 1 1018 ? 25.434 1.213 2.688 1.00 95.50 1018 ARG A O 1
ATOM 8262 N N . ALA A 1 1019 ? 26.958 1.905 1.184 1.00 95.94 1019 ALA A N 1
ATOM 8263 C CA . ALA A 1 1019 ? 26.364 3.213 0.960 1.00 95.94 1019 ALA A CA 1
ATOM 8264 C C . ALA A 1 1019 ? 25.118 3.110 0.069 1.00 95.94 1019 ALA A C 1
ATOM 8266 O O . ALA A 1 1019 ? 25.015 2.206 -0.763 1.00 95.94 1019 ALA A O 1
ATOM 8267 N N . ASP A 1 1020 ? 24.218 4.078 0.192 1.00 94.56 1020 ASP A N 1
ATOM 8268 C CA . ASP A 1 1020 ? 22.985 4.117 -0.592 1.00 94.56 1020 ASP A CA 1
ATOM 8269 C C . ASP A 1 1020 ? 23.281 4.455 -2.068 1.00 94.56 1020 ASP A C 1
ATOM 8271 O O . ASP A 1 1020 ? 24.211 5.208 -2.387 1.00 94.56 1020 ASP A O 1
ATOM 8275 N N . ASN A 1 1021 ? 22.500 3.889 -2.995 1.00 93.88 1021 ASN A N 1
ATOM 8276 C CA . ASN A 1 1021 ? 22.619 4.192 -4.430 1.00 93.88 1021 ASN A CA 1
ATOM 8277 C C . ASN A 1 1021 ? 21.866 5.473 -4.840 1.00 93.88 1021 ASN A C 1
ATOM 8279 O O . ASN A 1 1021 ? 22.109 6.005 -5.923 1.00 93.88 1021 ASN A O 1
ATOM 8283 N N . TYR A 1 1022 ? 20.983 5.966 -3.971 1.00 96.31 1022 TYR A N 1
ATOM 8284 C CA . TYR A 1 1022 ? 20.293 7.245 -4.069 1.00 96.31 1022 TYR A CA 1
ATOM 8285 C C . TYR A 1 1022 ? 20.936 8.260 -3.115 1.00 96.31 1022 TYR A C 1
ATOM 8287 O O . TYR A 1 1022 ? 21.767 7.916 -2.273 1.00 96.31 1022 TYR A O 1
ATOM 8295 N N . ARG A 1 1023 ? 20.555 9.534 -3.238 1.00 97.75 1023 ARG A N 1
ATOM 8296 C CA . ARG A 1 1023 ? 20.934 10.552 -2.255 1.00 97.75 1023 ARG A CA 1
ATOM 8297 C C . ARG A 1 1023 ? 19.968 10.493 -1.064 1.00 97.75 1023 ARG A C 1
ATOM 8299 O O . ARG A 1 1023 ? 18.793 10.803 -1.274 1.00 97.75 1023 ARG A O 1
ATOM 8306 N N . PRO A 1 1024 ? 20.418 10.136 0.155 1.00 96.62 1024 PRO A N 1
ATOM 8307 C CA . PRO A 1 1024 ? 19.537 10.073 1.315 1.00 96.62 1024 PRO A CA 1
ATOM 8308 C C . PRO A 1 1024 ? 18.955 11.451 1.644 1.00 96.62 1024 PRO A C 1
ATOM 8310 O O . PRO A 1 1024 ? 19.608 12.476 1.437 1.00 96.62 1024 PRO A O 1
ATOM 8313 N N . LEU A 1 1025 ? 17.722 11.481 2.159 1.00 95.81 1025 LEU A N 1
ATOM 8314 C CA . LEU A 1 1025 ? 17.097 12.724 2.622 1.00 95.81 1025 LEU A CA 1
ATOM 8315 C C . LEU A 1 1025 ? 17.876 13.276 3.822 1.00 95.81 1025 LEU A C 1
ATOM 8317 O O . LEU A 1 1025 ? 18.427 14.373 3.768 1.00 95.81 1025 LEU A O 1
ATOM 8321 N N . SER A 1 1026 ? 17.970 12.454 4.865 1.00 96.19 1026 SER A N 1
ATOM 8322 C CA . SER A 1 1026 ? 18.751 12.689 6.074 1.00 96.19 1026 SER A CA 1
ATOM 8323 C C . SER A 1 1026 ? 19.288 11.355 6.583 1.00 96.19 1026 SER A C 1
ATOM 8325 O O . SER A 1 1026 ? 18.604 10.332 6.514 1.00 96.19 1026 SER A O 1
ATOM 8327 N N . ILE A 1 1027 ? 20.506 11.368 7.121 1.00 96.38 1027 ILE A N 1
ATOM 8328 C CA . ILE A 1 1027 ? 21.136 10.193 7.740 1.00 96.38 1027 ILE A CA 1
ATOM 8329 C C . ILE A 1 1027 ? 21.175 10.293 9.266 1.00 96.38 1027 ILE A C 1
ATOM 8331 O O . ILE A 1 1027 ? 21.790 9.454 9.913 1.00 96.38 1027 ILE A O 1
ATOM 8335 N N . SER A 1 1028 ? 20.499 11.278 9.862 1.00 94.31 1028 SER A N 1
ATOM 8336 C CA . SER A 1 1028 ? 20.509 11.509 11.315 1.00 94.31 1028 SER A CA 1
ATOM 8337 C C . SER A 1 1028 ? 19.984 10.310 12.120 1.00 94.31 1028 SER A C 1
ATOM 8339 O O . SER A 1 1028 ? 20.370 10.103 13.266 1.00 94.31 1028 SER A O 1
ATOM 8341 N N . HIS A 1 1029 ? 19.157 9.462 11.504 1.00 93.50 1029 HIS A N 1
ATOM 8342 C CA . HIS A 1 1029 ? 18.661 8.214 12.091 1.00 93.50 1029 HIS A CA 1
ATOM 8343 C C . HIS A 1 1029 ? 19.688 7.057 12.059 1.00 93.50 1029 HIS A C 1
ATOM 8345 O O . HIS A 1 1029 ? 19.523 6.056 12.765 1.00 93.50 1029 HIS A O 1
ATOM 8351 N N . ARG A 1 1030 ? 20.749 7.158 11.246 1.00 93.88 1030 ARG A N 1
ATOM 8352 C CA . ARG A 1 1030 ? 21.725 6.087 11.000 1.00 93.88 1030 ARG A CA 1
ATOM 8353 C C . ARG A 1 1030 ? 22.805 6.053 12.070 1.00 93.88 1030 ARG A C 1
ATOM 8355 O O . ARG A 1 1030 ? 23.842 6.704 11.985 1.00 93.88 1030 ARG A O 1
ATOM 8362 N N . ARG A 1 1031 ? 22.573 5.218 13.084 1.00 94.25 1031 ARG A N 1
ATOM 8363 C CA . ARG A 1 1031 ? 23.507 4.980 14.204 1.00 94.25 1031 ARG A CA 1
ATOM 8364 C C . ARG A 1 1031 ? 24.811 4.288 13.786 1.00 94.25 1031 ARG A C 1
ATOM 8366 O O . ARG A 1 1031 ? 25.748 4.225 14.578 1.00 94.25 1031 ARG A O 1
ATOM 8373 N N . ASP A 1 1032 ? 24.842 3.739 12.576 1.00 94.44 1032 ASP A N 1
ATOM 8374 C CA . ASP A 1 1032 ? 25.982 3.095 11.928 1.00 94.44 1032 ASP A CA 1
ATOM 8375 C C . ASP A 1 1032 ? 26.905 4.074 11.184 1.00 94.44 1032 ASP A C 1
ATOM 8377 O O . ASP A 1 1032 ? 28.002 3.676 10.775 1.00 94.44 1032 ASP A O 1
ATOM 8381 N N . TYR A 1 1033 ? 26.500 5.346 11.058 1.00 93.81 1033 TYR A N 1
ATOM 8382 C CA . TYR A 1 1033 ? 27.291 6.407 10.439 1.00 93.81 1033 TYR A CA 1
ATOM 8383 C C . TYR A 1 1033 ? 28.679 6.531 11.071 1.00 93.81 1033 TYR A C 1
ATOM 8385 O O . TYR A 1 1033 ? 28.800 6.683 12.289 1.00 93.81 1033 TYR A O 1
ATOM 8393 N N . ILE A 1 1034 ? 29.721 6.457 10.230 1.00 94.25 1034 ILE A N 1
ATOM 8394 C CA . ILE A 1 1034 ? 31.161 6.416 10.563 1.00 94.25 1034 ILE A CA 1
ATOM 8395 C C . ILE A 1 1034 ? 31.560 5.198 11.412 1.00 94.25 1034 ILE A C 1
ATOM 8397 O O . ILE A 1 1034 ? 32.501 4.486 11.069 1.00 94.25 1034 ILE A O 1
ATOM 8401 N N . ARG A 1 1035 ? 30.846 4.923 12.505 1.00 91.69 1035 ARG A N 1
ATOM 8402 C CA . ARG A 1 1035 ? 31.196 3.934 13.525 1.00 91.69 1035 ARG A CA 1
ATOM 8403 C C . ARG A 1 1035 ? 31.210 2.499 13.006 1.00 91.69 1035 ARG A C 1
ATOM 8405 O O . ARG A 1 1035 ? 32.100 1.742 13.382 1.00 91.69 1035 ARG A O 1
ATOM 8412 N N . MET A 1 1036 ? 30.243 2.112 12.175 1.00 94.81 1036 MET A N 1
ATOM 8413 C CA . MET A 1 1036 ? 30.166 0.762 11.594 1.00 94.81 1036 MET A CA 1
ATOM 8414 C C . MET A 1 1036 ? 30.537 0.747 10.103 1.00 94.81 1036 MET A C 1
ATOM 8416 O O . MET A 1 1036 ? 30.333 -0.256 9.422 1.00 94.81 1036 MET A O 1
ATOM 8420 N N . GLY A 1 1037 ? 31.115 1.842 9.602 1.00 93.94 1037 GLY A N 1
ATOM 8421 C CA . GLY A 1 1037 ? 31.608 1.952 8.231 1.00 93.94 1037 GLY A CA 1
ATOM 8422 C C . GLY A 1 1037 ? 30.581 2.418 7.201 1.00 93.94 1037 GLY A C 1
ATOM 8423 O O . GLY A 1 1037 ? 30.941 2.509 6.031 1.00 93.94 1037 GLY A O 1
ATOM 8424 N N . TYR A 1 1038 ? 29.345 2.755 7.595 1.00 96.62 1038 TYR A N 1
ATOM 8425 C CA . TYR A 1 1038 ? 28.436 3.453 6.685 1.00 96.62 1038 TYR A CA 1
ATOM 8426 C C . TYR A 1 1038 ? 28.919 4.893 6.481 1.00 96.62 1038 TYR A C 1
ATOM 8428 O O . TYR A 1 1038 ? 28.944 5.703 7.414 1.00 96.62 1038 TYR A O 1
ATOM 8436 N N . ILE A 1 1039 ? 29.312 5.194 5.246 1.00 94.94 1039 ILE A N 1
ATOM 8437 C CA . ILE A 1 1039 ? 29.713 6.523 4.789 1.00 94.94 1039 ILE A CA 1
ATOM 8438 C C . ILE A 1 1039 ? 28.864 6.831 3.552 1.00 94.94 1039 ILE A C 1
ATOM 8440 O O . ILE A 1 1039 ? 28.901 6.049 2.596 1.00 94.94 1039 ILE A O 1
ATOM 8444 N N . PRO A 1 1040 ? 28.081 7.924 3.543 1.00 96.06 1040 PRO A N 1
ATOM 8445 C CA . PRO A 1 1040 ? 27.206 8.230 2.421 1.00 96.06 1040 PRO A CA 1
ATOM 8446 C C . PRO A 1 1040 ? 28.036 8.464 1.154 1.00 96.06 1040 PRO A C 1
ATOM 8448 O O . PRO A 1 1040 ? 28.940 9.296 1.129 1.00 96.06 1040 PRO A O 1
ATOM 8451 N N . ARG A 1 1041 ? 27.707 7.746 0.074 1.00 96.38 1041 ARG A N 1
ATOM 8452 C CA . ARG A 1 1041 ? 28.309 7.979 -1.249 1.00 96.38 1041 ARG A CA 1
ATOM 8453 C C . ARG A 1 1041 ? 27.889 9.334 -1.816 1.00 96.38 1041 ARG A C 1
ATOM 8455 O O . ARG A 1 1041 ? 28.669 9.995 -2.494 1.00 96.38 1041 ARG A O 1
ATOM 8462 N N . TYR A 1 1042 ? 26.643 9.714 -1.550 1.00 96.69 1042 TYR A N 1
ATOM 8463 C CA . TYR A 1 1042 ? 26.042 10.973 -1.954 1.00 96.69 1042 TYR A CA 1
ATOM 8464 C C . TYR A 1 1042 ? 25.736 11.790 -0.704 1.00 96.69 1042 TYR A C 1
ATOM 8466 O O . TYR A 1 1042 ? 25.018 11.308 0.170 1.00 96.69 1042 TYR A O 1
ATOM 8474 N N . THR A 1 1043 ? 26.242 13.022 -0.633 1.00 96.50 1043 THR A N 1
ATOM 8475 C CA . THR A 1 1043 ? 25.941 13.949 0.468 1.00 96.50 1043 THR A CA 1
ATOM 8476 C C . THR A 1 1043 ? 24.426 14.064 0.660 1.00 96.50 1043 THR A C 1
ATOM 8478 O O . THR A 1 1043 ? 23.749 14.358 -0.331 1.00 96.50 1043 THR A O 1
ATOM 8481 N N . PRO A 1 1044 ? 23.894 13.828 1.875 1.00 97.81 1044 PRO A N 1
ATOM 8482 C CA . PRO A 1 1044 ? 22.461 13.890 2.139 1.00 97.81 1044 PRO A CA 1
ATOM 8483 C C . PRO A 1 1044 ? 21.858 15.239 1.747 1.00 97.81 1044 PRO A C 1
ATOM 8485 O O . PRO A 1 1044 ? 22.518 16.272 1.864 1.00 97.81 1044 PRO A O 1
ATOM 8488 N N . TRP A 1 1045 ? 20.594 15.237 1.325 1.00 98.19 1045 TRP A N 1
ATOM 8489 C CA . TRP A 1 1045 ? 19.886 16.464 0.947 1.00 98.19 1045 TRP A CA 1
ATOM 8490 C C . TRP A 1 1045 ? 19.858 17.497 2.074 1.00 98.19 1045 TRP A C 1
ATOM 8492 O O . TRP A 1 1045 ? 20.129 18.666 1.820 1.00 98.19 1045 TRP A O 1
ATOM 8502 N N . GLU A 1 1046 ? 19.600 17.061 3.310 1.00 96.50 1046 GLU A N 1
ATOM 8503 C CA . GLU A 1 1046 ? 19.629 17.915 4.503 1.00 96.50 1046 GLU A CA 1
ATOM 8504 C C . GLU A 1 1046 ? 20.947 18.693 4.615 1.00 96.50 1046 GLU A C 1
ATOM 8506 O O . GLU A 1 1046 ? 20.950 19.895 4.860 1.00 96.50 1046 GLU A O 1
ATOM 8511 N N . TRP A 1 1047 ? 22.080 18.030 4.386 1.00 97.62 1047 TRP A N 1
ATOM 8512 C CA . TRP A 1 1047 ? 23.389 18.664 4.527 1.00 97.62 1047 TRP A CA 1
ATOM 8513 C C . TRP A 1 1047 ? 23.692 19.625 3.384 1.00 97.62 1047 TRP A C 1
ATOM 8515 O O . TRP A 1 1047 ? 24.315 20.655 3.622 1.00 97.62 1047 TRP A O 1
ATOM 8525 N N . ILE A 1 1048 ? 23.232 19.319 2.165 1.00 96.94 1048 ILE A N 1
ATOM 8526 C CA . ILE A 1 1048 ? 23.306 20.262 1.040 1.00 96.94 1048 ILE A CA 1
ATOM 8527 C C . ILE A 1 1048 ? 22.522 21.526 1.390 1.00 96.94 1048 ILE A C 1
ATOM 8529 O O . ILE A 1 1048 ? 23.073 22.612 1.279 1.00 96.94 1048 ILE A O 1
ATOM 8533 N N . ALA A 1 1049 ? 21.290 21.382 1.888 1.00 96.12 1049 ALA A N 1
ATOM 8534 C CA . ALA A 1 1049 ? 20.452 22.517 2.264 1.00 96.12 1049 ALA A CA 1
ATOM 8535 C C . ALA A 1 1049 ? 21.089 23.370 3.371 1.00 96.12 1049 ALA A C 1
ATOM 8537 O O . ALA A 1 1049 ? 21.066 24.592 3.282 1.00 96.12 1049 ALA A O 1
ATOM 8538 N N . ILE A 1 1050 ? 21.699 22.744 4.384 1.00 96.56 1050 ILE A N 1
ATOM 8539 C CA . ILE A 1 1050 ? 22.407 23.464 5.454 1.00 96.56 1050 ILE A CA 1
ATOM 8540 C C . ILE A 1 1050 ? 23.610 24.239 4.897 1.00 96.56 1050 ILE A C 1
ATOM 8542 O O . ILE A 1 1050 ? 23.786 25.402 5.237 1.00 96.56 1050 ILE A O 1
ATOM 8546 N N . GLN A 1 1051 ? 24.434 23.617 4.047 1.00 94.56 1051 GLN A N 1
ATOM 8547 C CA . GLN A 1 1051 ? 25.628 24.265 3.486 1.00 94.56 1051 GLN A CA 1
ATOM 8548 C C . GLN A 1 1051 ? 25.279 25.369 2.477 1.00 94.56 1051 GLN A C 1
ATOM 8550 O O . GLN A 1 1051 ? 25.917 26.417 2.468 1.00 94.56 1051 GLN A O 1
ATOM 8555 N N . GLU A 1 1052 ? 24.264 25.149 1.641 1.00 94.94 1052 GLU A N 1
ATOM 8556 C CA . GLU A 1 1052 ? 23.782 26.134 0.668 1.00 94.94 1052 GLU A CA 1
ATOM 8557 C C . GLU A 1 1052 ? 23.135 27.341 1.359 1.00 94.94 1052 GLU A C 1
ATOM 8559 O O . GLU A 1 1052 ? 23.342 28.470 0.927 1.00 94.94 1052 GLU A O 1
ATOM 8564 N N . ALA A 1 1053 ? 22.401 27.124 2.456 1.00 94.81 1053 ALA A N 1
ATOM 8565 C CA . ALA A 1 1053 ? 21.750 28.195 3.210 1.00 94.81 1053 ALA A CA 1
ATOM 8566 C C . ALA A 1 1053 ? 22.712 29.042 4.062 1.00 94.81 1053 ALA A C 1
ATOM 8568 O O . ALA A 1 1053 ? 22.323 30.115 4.524 1.00 94.81 1053 ALA A O 1
ATOM 8569 N N . ASP A 1 1054 ? 23.938 28.568 4.297 1.00 94.88 1054 ASP A N 1
ATOM 8570 C CA . ASP A 1 1054 ? 24.923 29.255 5.137 1.00 94.88 1054 ASP A CA 1
ATOM 8571 C C . ASP A 1 1054 ? 25.580 30.449 4.418 1.00 94.88 1054 ASP A C 1
ATOM 8573 O O . ASP A 1 1054 ? 25.815 31.496 5.023 1.00 94.88 1054 ASP A O 1
ATOM 8577 N N . GLN A 1 1055 ? 25.852 30.325 3.114 1.00 90.25 1055 GLN A N 1
ATOM 8578 C CA . GLN A 1 1055 ? 26.601 31.327 2.349 1.00 90.25 1055 GLN A CA 1
ATOM 8579 C C . GLN A 1 1055 ? 25.677 32.305 1.602 1.00 90.25 1055 GLN A C 1
ATOM 8581 O O . GLN A 1 1055 ? 24.677 31.890 1.015 1.00 90.25 1055 GLN A O 1
ATOM 8586 N N . PRO A 1 1056 ? 26.001 33.613 1.546 1.00 92.94 1056 PRO A N 1
ATOM 8587 C CA . PRO A 1 1056 ? 25.234 34.551 0.736 1.00 92.94 1056 PRO A CA 1
ATOM 8588 C C . PRO A 1 1056 ? 25.491 34.327 -0.763 1.00 92.94 1056 PRO A C 1
ATOM 8590 O O . PRO A 1 1056 ? 26.615 34.050 -1.186 1.00 92.94 1056 PRO A O 1
ATOM 8593 N N . LEU A 1 1057 ? 24.469 34.547 -1.592 1.00 91.00 1057 LEU A N 1
ATOM 8594 C CA . LEU A 1 1057 ? 24.629 34.622 -3.046 1.00 91.00 1057 LEU A CA 1
ATOM 8595 C C . LEU A 1 1057 ? 25.258 35.970 -3.440 1.00 91.00 1057 LEU A C 1
ATOM 8597 O O . LEU A 1 1057 ? 24.761 37.030 -3.053 1.00 91.00 1057 LEU A O 1
ATOM 8601 N N . ILE A 1 1058 ? 26.323 35.959 -4.249 1.00 91.25 1058 ILE A N 1
ATOM 8602 C CA . ILE A 1 1058 ? 26.933 37.195 -4.761 1.00 91.25 1058 ILE A CA 1
ATOM 8603 C C . ILE A 1 1058 ? 25.985 37.823 -5.790 1.00 91.25 1058 ILE A C 1
ATOM 8605 O O . ILE A 1 1058 ? 25.727 37.238 -6.838 1.00 91.25 1058 ILE A O 1
ATOM 8609 N N . ALA A 1 1059 ? 25.505 39.042 -5.530 1.00 91.75 1059 ALA A N 1
ATOM 8610 C CA . ALA A 1 1059 ? 24.504 39.705 -6.377 1.00 91.75 1059 ALA A CA 1
ATOM 8611 C C . ALA A 1 1059 ? 24.936 39.876 -7.851 1.00 91.75 1059 ALA A C 1
ATOM 8613 O O . ALA A 1 1059 ? 24.102 39.800 -8.749 1.00 91.75 1059 ALA A O 1
ATOM 8614 N N . GLU A 1 1060 ? 26.233 40.054 -8.125 1.00 90.94 1060 GLU A N 1
ATOM 8615 C CA . GLU A 1 1060 ? 26.778 40.148 -9.492 1.00 90.94 1060 GLU A CA 1
ATOM 8616 C C . GLU A 1 1060 ? 26.563 38.858 -10.313 1.00 90.94 1060 GLU A C 1
ATOM 8618 O O . GLU A 1 1060 ? 26.388 38.921 -11.530 1.00 90.94 1060 GLU A O 1
ATOM 8623 N N . GLN A 1 1061 ? 26.482 37.688 -9.662 1.00 92.00 1061 GLN A N 1
ATOM 8624 C CA . GLN A 1 1061 ? 26.258 36.397 -10.331 1.00 92.00 1061 GLN A CA 1
ATOM 8625 C C . GLN A 1 1061 ? 24.869 36.282 -10.969 1.00 92.00 1061 GLN A C 1
ATOM 8627 O O . GLN A 1 1061 ? 24.662 35.411 -11.814 1.00 92.00 1061 GLN A O 1
ATOM 8632 N N . ILE A 1 1062 ? 23.937 37.174 -10.616 1.00 92.75 1062 ILE A N 1
ATOM 8633 C CA . ILE A 1 1062 ? 22.609 37.235 -11.235 1.00 92.75 1062 ILE A CA 1
ATOM 8634 C C . ILE A 1 1062 ? 22.715 37.650 -12.716 1.00 92.75 1062 ILE A C 1
ATOM 8636 O O . ILE A 1 1062 ? 21.929 37.171 -13.528 1.00 92.75 1062 ILE A O 1
ATOM 8640 N N . ARG A 1 1063 ? 23.704 38.484 -13.087 1.00 87.62 1063 ARG A N 1
ATOM 8641 C CA . ARG A 1 1063 ? 23.948 38.990 -14.459 1.00 87.62 1063 ARG A CA 1
ATOM 8642 C C . ARG A 1 1063 ? 22.687 39.503 -15.175 1.00 87.62 1063 ARG A C 1
ATOM 8644 O O . ARG A 1 1063 ? 22.224 38.918 -16.152 1.00 87.62 1063 ARG A O 1
ATOM 8651 N N . GLN A 1 1064 ? 22.148 40.620 -14.696 1.00 86.75 1064 GLN A N 1
ATOM 8652 C CA . GLN A 1 1064 ? 20.890 41.209 -15.177 1.00 86.75 1064 GLN A CA 1
ATOM 8653 C C . GLN A 1 1064 ? 21.089 42.495 -15.997 1.00 86.75 1064 GLN A C 1
ATOM 8655 O O . GLN A 1 1064 ? 20.574 43.560 -15.657 1.00 86.75 1064 GLN A O 1
ATOM 8660 N N . ASP A 1 1065 ? 21.821 42.399 -17.104 1.00 86.25 1065 ASP A N 1
ATOM 8661 C CA . ASP A 1 1065 ? 22.079 43.543 -17.984 1.00 86.25 1065 ASP A CA 1
ATOM 8662 C C . ASP A 1 1065 ? 20.903 43.783 -18.948 1.00 86.25 1065 ASP A C 1
ATOM 8664 O O . ASP A 1 1065 ? 20.907 43.327 -20.089 1.00 86.25 1065 ASP A O 1
ATOM 8668 N N . ASN A 1 1066 ? 19.874 44.506 -18.494 1.00 88.12 1066 ASN A N 1
ATOM 8669 C CA . ASN A 1 1066 ? 18.683 44.837 -19.294 1.00 88.12 1066 ASN A CA 1
ATOM 8670 C C . ASN A 1 1066 ? 18.727 46.220 -19.984 1.00 88.12 1066 ASN A C 1
ATOM 8672 O O . ASN A 1 1066 ? 17.830 46.532 -20.763 1.00 88.12 1066 ASN A O 1
ATOM 8676 N N . ILE A 1 1067 ? 19.744 47.048 -19.711 1.00 81.50 1067 ILE A N 1
ATOM 8677 C CA . ILE A 1 1067 ? 19.928 48.377 -20.334 1.00 81.50 1067 ILE A CA 1
ATOM 8678 C C . ILE A 1 1067 ? 20.886 48.295 -21.533 1.00 81.50 1067 ILE A C 1
ATOM 8680 O O . ILE A 1 1067 ? 20.675 48.943 -22.555 1.00 81.50 1067 ILE A O 1
ATOM 8684 N N . GLY A 1 1068 ? 21.942 47.489 -21.413 1.00 80.50 1068 GLY A N 1
ATOM 8685 C CA . GLY A 1 1068 ? 23.096 47.499 -22.310 1.00 80.50 1068 GLY A CA 1
ATOM 8686 C C . GLY A 1 1068 ? 24.326 48.120 -21.646 1.00 80.50 1068 GLY A C 1
ATOM 8687 O O . GLY A 1 1068 ? 24.259 48.694 -20.559 1.00 80.50 1068 GLY A O 1
ATOM 8688 N N . THR A 1 1069 ? 25.483 47.976 -22.289 1.00 88.62 1069 THR A N 1
ATOM 8689 C CA . THR A 1 1069 ? 26.748 48.481 -21.742 1.00 88.62 1069 THR A CA 1
ATOM 8690 C C . THR A 1 1069 ? 26.741 50.011 -21.634 1.00 88.62 1069 THR A C 1
ATOM 8692 O O . THR A 1 1069 ? 26.333 50.719 -22.557 1.00 88.62 1069 THR A O 1
ATOM 8695 N N . SER A 1 1070 ? 27.207 50.554 -20.507 1.00 85.88 1070 SER A N 1
ATOM 8696 C CA . SER A 1 1070 ? 27.379 52.001 -20.353 1.00 85.88 1070 SER A CA 1
ATOM 8697 C C . SER A 1 1070 ? 28.708 52.429 -20.973 1.00 85.88 1070 SER A C 1
ATOM 8699 O O . SER A 1 1070 ? 29.739 52.498 -20.301 1.00 85.88 1070 SER A O 1
ATOM 8701 N N . TYR A 1 1071 ? 28.663 52.712 -22.277 1.00 80.50 1071 TYR A N 1
ATOM 8702 C CA . TYR A 1 1071 ? 29.827 53.083 -23.086 1.00 80.50 1071 TYR A CA 1
ATOM 8703 C C . TYR A 1 1071 ? 30.598 54.284 -22.520 1.00 80.50 1071 TYR A C 1
ATOM 8705 O O . TYR A 1 1071 ? 31.823 54.261 -22.459 1.00 80.50 1071 TYR A O 1
ATOM 8713 N N . PHE A 1 1072 ? 29.887 55.332 -22.091 1.00 82.19 1072 PHE A N 1
ATOM 8714 C CA . PHE A 1 1072 ? 30.506 56.607 -21.710 1.00 82.19 1072 PHE A CA 1
ATOM 8715 C C . PHE A 1 1072 ? 30.868 56.695 -20.225 1.00 82.19 1072 PHE A C 1
ATOM 8717 O O . PHE A 1 1072 ? 31.923 57.220 -19.873 1.00 82.19 1072 PHE A O 1
ATOM 8724 N N . PHE A 1 1073 ? 29.985 56.220 -19.342 1.00 82.25 1073 PHE A N 1
ATOM 8725 C CA . PHE A 1 1073 ? 30.093 56.484 -17.906 1.00 82.25 1073 PHE A CA 1
ATOM 8726 C C . PHE A 1 1073 ? 30.783 55.351 -17.142 1.00 82.25 1073 PHE A C 1
ATOM 8728 O O . PHE A 1 1073 ? 31.534 55.627 -16.209 1.00 82.25 1073 PHE A O 1
ATOM 8735 N N . SER A 1 1074 ? 30.585 54.086 -17.538 1.00 86.31 1074 SER A N 1
ATOM 8736 C CA . SER A 1 1074 ? 31.116 52.935 -16.786 1.00 86.31 1074 SER A CA 1
ATOM 8737 C C . SER A 1 1074 ? 32.633 52.998 -16.610 1.00 86.31 1074 SER A C 1
ATOM 8739 O O . SER A 1 1074 ? 33.139 52.798 -15.504 1.00 86.31 1074 SER A O 1
ATOM 8741 N N . LEU A 1 1075 ? 33.365 53.326 -17.676 1.00 88.69 1075 LEU A N 1
ATOM 8742 C CA . LEU A 1 1075 ? 34.828 53.400 -17.655 1.00 88.69 1075 LEU A CA 1
ATOM 8743 C C . LEU A 1 1075 ? 35.353 54.686 -16.987 1.00 88.69 1075 LEU A C 1
ATOM 8745 O O . LEU A 1 1075 ? 36.445 54.668 -16.428 1.00 88.69 1075 LEU A O 1
ATOM 8749 N N . ASN A 1 1076 ? 34.548 55.755 -16.955 1.00 89.38 1076 ASN A N 1
ATOM 8750 C CA . ASN A 1 1076 ? 34.907 57.083 -16.430 1.00 89.38 1076 ASN A CA 1
ATOM 8751 C C . ASN A 1 1076 ? 34.336 57.376 -15.028 1.00 89.38 1076 ASN A C 1
ATOM 8753 O O . ASN A 1 1076 ? 34.247 58.529 -14.604 1.00 89.38 1076 ASN A O 1
ATOM 8757 N N . ARG A 1 1077 ? 33.905 56.341 -14.303 1.00 90.69 1077 ARG A N 1
ATOM 8758 C CA . ARG A 1 1077 ? 33.301 56.467 -12.970 1.00 90.69 1077 ARG A CA 1
ATOM 8759 C C . ARG A 1 1077 ? 34.297 56.943 -11.901 1.00 90.69 1077 ARG A C 1
ATOM 8761 O O . ARG A 1 1077 ? 35.511 56.897 -12.078 1.00 90.69 1077 ARG A O 1
ATOM 8768 N N . TYR A 1 1078 ? 33.759 57.358 -10.755 1.00 91.12 1078 TYR A N 1
ATOM 8769 C CA . TYR A 1 1078 ? 34.493 57.952 -9.631 1.00 91.12 1078 TYR A CA 1
ATOM 8770 C C . TYR A 1 1078 ? 35.765 57.181 -9.221 1.00 91.12 1078 TYR A C 1
ATOM 8772 O O . TYR A 1 1078 ? 35.738 55.957 -9.088 1.00 91.12 1078 TYR A O 1
ATOM 8780 N N . TRP A 1 1079 ? 36.857 57.911 -8.949 1.00 90.19 1079 TRP A N 1
ATOM 8781 C CA . TRP A 1 1079 ? 38.229 57.390 -8.798 1.00 90.19 1079 TRP A CA 1
ATOM 8782 C C . TRP A 1 1079 ? 38.385 56.225 -7.809 1.00 90.19 1079 TRP A C 1
ATOM 8784 O O . TRP A 1 1079 ? 39.208 55.345 -8.042 1.00 90.19 1079 TRP A O 1
ATOM 8794 N N . ARG A 1 1080 ? 37.587 56.180 -6.730 1.00 84.44 1080 ARG A N 1
ATOM 8795 C CA . ARG A 1 1080 ? 37.624 55.087 -5.742 1.00 84.44 1080 ARG A CA 1
ATOM 8796 C C . ARG A 1 1080 ? 37.201 53.747 -6.338 1.00 84.44 1080 ARG A C 1
ATOM 8798 O O . ARG A 1 1080 ? 37.718 52.707 -5.946 1.00 84.44 1080 ARG A O 1
ATOM 8805 N N . TYR A 1 1081 ? 36.239 53.786 -7.250 1.00 90.94 1081 TYR A N 1
ATOM 8806 C CA . TYR A 1 1081 ? 35.647 52.604 -7.858 1.00 90.94 1081 TYR A CA 1
ATOM 8807 C C . TYR A 1 1081 ? 36.028 52.472 -9.331 1.00 90.94 1081 TYR A C 1
ATOM 8809 O O . TYR A 1 1081 ? 35.494 51.572 -9.966 1.00 90.94 1081 TYR A O 1
ATOM 8817 N N . LYS A 1 1082 ? 36.899 53.340 -9.880 1.00 92.12 1082 LYS A N 1
ATOM 8818 C CA . LYS A 1 1082 ? 37.207 53.446 -11.319 1.00 92.12 1082 LYS A CA 1
ATOM 8819 C C . LYS A 1 1082 ? 37.579 52.108 -11.951 1.00 92.12 1082 LYS A C 1
ATOM 8821 O O . LYS A 1 1082 ? 38.086 51.211 -11.280 1.00 92.12 1082 LYS A O 1
ATOM 8826 N N . ALA A 1 1083 ? 37.351 51.976 -13.255 1.00 84.56 1083 ALA A N 1
ATOM 8827 C CA . ALA A 1 1083 ? 37.931 50.874 -14.012 1.00 84.56 1083 ALA A CA 1
ATOM 8828 C C . ALA A 1 1083 ? 39.440 51.108 -14.077 1.00 84.56 1083 ALA A C 1
ATOM 8830 O O . ALA A 1 1083 ? 39.907 51.895 -14.891 1.00 84.56 1083 ALA A O 1
ATOM 8831 N N . SER A 1 1084 ? 40.192 50.496 -13.166 1.00 85.56 1084 SER A N 1
ATOM 8832 C CA . SER A 1 1084 ? 41.645 50.621 -13.135 1.00 85.56 1084 SER A CA 1
ATOM 8833 C C . SER A 1 1084 ? 42.250 49.894 -14.335 1.00 85.56 1084 SER A C 1
ATOM 8835 O O . SER A 1 1084 ? 42.050 48.677 -14.449 1.00 85.56 1084 SER A O 1
ATOM 8837 N N . PRO A 1 1085 ? 43.014 50.580 -15.198 1.00 84.00 1085 PRO A N 1
ATOM 8838 C CA . PRO A 1 1085 ? 43.802 49.892 -16.203 1.00 84.00 1085 PRO A CA 1
ATOM 8839 C C . PRO A 1 1085 ? 44.838 48.967 -15.559 1.00 84.00 1085 PRO A C 1
ATOM 8841 O O . PRO A 1 1085 ? 45.297 49.204 -14.442 1.00 84.00 1085 PRO A O 1
ATOM 8844 N N . HIS A 1 1086 ? 45.180 47.878 -16.246 1.00 85.06 1086 HIS A N 1
ATOM 8845 C CA . HIS A 1 1086 ? 46.109 46.863 -15.750 1.00 85.06 1086 HIS A CA 1
ATOM 8846 C C . HIS A 1 1086 ? 46.874 46.208 -16.908 1.00 85.06 1086 HIS A C 1
ATOM 8848 O O . HIS A 1 1086 ? 46.365 46.119 -18.025 1.00 85.06 1086 HIS A O 1
ATOM 8854 N N . GLY A 1 1087 ? 48.078 45.690 -16.651 1.00 87.00 1087 GLY A N 1
ATOM 8855 C CA . GLY A 1 1087 ? 48.873 44.952 -17.636 1.00 87.00 1087 GLY A CA 1
ATOM 8856 C C . GLY A 1 1087 ? 49.753 45.861 -18.493 1.00 87.00 1087 GLY A C 1
ATOM 8857 O O . GLY A 1 1087 ? 50.695 46.466 -17.988 1.00 87.00 1087 GLY A O 1
ATOM 8858 N N . TYR A 1 1088 ? 49.499 45.921 -19.803 1.00 85.62 1088 TYR A N 1
ATOM 8859 C CA . TYR A 1 1088 ? 50.328 46.700 -20.725 1.00 85.62 1088 TYR A CA 1
ATOM 8860 C C . TYR A 1 1088 ? 50.216 48.202 -20.450 1.00 85.62 1088 TYR A C 1
ATOM 8862 O O . TYR A 1 1088 ? 49.117 48.707 -20.247 1.00 85.62 1088 TYR A O 1
ATOM 8870 N N . ILE A 1 1089 ? 51.327 48.935 -20.595 1.00 84.06 1089 ILE A N 1
ATOM 8871 C CA . ILE A 1 1089 ? 51.348 50.412 -20.532 1.00 84.06 1089 ILE A CA 1
ATOM 8872 C C . ILE A 1 1089 ? 50.310 51.031 -21.485 1.00 84.06 1089 ILE A C 1
ATOM 8874 O O . ILE A 1 1089 ? 49.722 52.057 -21.171 1.00 84.06 1089 ILE A O 1
ATOM 8878 N N . ARG A 1 1090 ? 50.006 50.368 -22.610 1.00 84.62 1090 ARG A N 1
ATOM 8879 C CA . ARG A 1 1090 ? 48.957 50.792 -23.555 1.00 84.62 1090 ARG A CA 1
ATOM 8880 C C . ARG A 1 1090 ? 47.561 50.915 -22.930 1.00 84.62 1090 ARG A C 1
ATOM 8882 O O . ARG A 1 1090 ? 46.764 51.689 -23.433 1.00 84.62 1090 ARG A O 1
ATOM 8889 N N . HIS A 1 1091 ? 47.252 50.163 -21.874 1.00 88.62 1091 HIS A N 1
ATOM 8890 C CA . HIS A 1 1091 ? 45.956 50.248 -21.193 1.00 88.62 1091 HIS A CA 1
ATOM 8891 C C . HIS A 1 1091 ? 45.864 51.476 -20.279 1.00 88.62 1091 HIS A C 1
ATOM 8893 O O . HIS A 1 1091 ? 44.772 51.964 -20.018 1.00 88.62 1091 HIS A O 1
ATOM 8899 N N . PHE A 1 1092 ? 47.004 51.996 -19.828 1.00 90.25 1092 PHE A N 1
ATOM 8900 C CA . PHE A 1 1092 ? 47.121 53.152 -18.942 1.00 90.25 1092 PHE A CA 1
ATOM 8901 C C . PHE A 1 1092 ? 47.085 54.480 -19.720 1.00 90.25 1092 PHE A C 1
ATOM 8903 O O . PHE A 1 1092 ? 47.772 55.423 -19.355 1.00 90.25 1092 PHE A O 1
ATOM 8910 N N . GLU A 1 1093 ? 46.338 54.583 -20.825 1.00 88.69 1093 GLU A N 1
ATOM 8911 C CA . GLU A 1 1093 ? 46.330 55.789 -21.677 1.00 88.69 1093 GLU A CA 1
ATOM 8912 C C . GLU A 1 1093 ? 45.931 57.074 -20.923 1.00 88.69 1093 GLU A C 1
ATOM 8914 O O . GLU A 1 1093 ? 46.432 58.158 -21.227 1.00 88.69 1093 GLU A O 1
ATOM 8919 N N . ASN A 1 1094 ? 45.060 56.956 -19.913 1.00 85.50 1094 ASN A N 1
ATOM 8920 C CA . ASN A 1 1094 ? 44.679 58.061 -19.035 1.00 85.50 1094 ASN A CA 1
ATOM 8921 C C . ASN A 1 1094 ? 45.826 58.399 -18.080 1.00 85.50 1094 ASN A C 1
ATOM 8923 O O . ASN A 1 1094 ? 46.286 59.536 -18.063 1.00 85.50 1094 ASN A O 1
ATOM 8927 N N . GLU A 1 1095 ? 46.377 57.400 -17.389 1.00 88.81 1095 GLU A N 1
ATOM 8928 C CA . GLU A 1 1095 ? 47.492 57.595 -16.463 1.00 88.81 1095 GLU A CA 1
ATOM 8929 C C . GLU A 1 1095 ? 48.783 58.068 -17.164 1.00 88.81 1095 GLU A C 1
ATOM 8931 O O . GLU A 1 1095 ? 49.570 58.800 -16.570 1.00 88.81 1095 GLU A O 1
ATOM 8936 N N . VAL A 1 1096 ? 49.014 57.700 -18.430 1.00 87.94 1096 VAL A N 1
ATOM 8937 C CA . VAL A 1 1096 ? 50.139 58.189 -19.248 1.00 87.94 1096 VAL A CA 1
ATOM 8938 C C . VAL A 1 1096 ? 49.959 59.665 -19.595 1.00 87.94 1096 VAL A C 1
ATOM 8940 O O . VAL A 1 1096 ? 50.935 60.412 -19.538 1.00 87.94 1096 VAL A O 1
ATOM 8943 N N . ARG A 1 1097 ? 48.739 60.110 -19.929 1.00 89.06 1097 ARG A N 1
ATOM 8944 C CA . ARG A 1 1097 ? 48.452 61.540 -20.135 1.00 89.06 1097 ARG A CA 1
ATOM 8945 C C . ARG A 1 1097 ? 48.695 62.336 -18.856 1.00 89.06 1097 ARG A C 1
ATOM 8947 O O . ARG A 1 1097 ? 49.402 63.341 -18.911 1.00 89.06 1097 ARG A O 1
ATOM 8954 N N . ASP A 1 1098 ? 48.198 61.835 -17.728 1.00 87.75 1098 ASP A N 1
ATOM 8955 C CA . ASP A 1 1098 ? 48.400 62.446 -16.411 1.00 87.75 1098 ASP A CA 1
ATOM 8956 C C . ASP A 1 1098 ? 49.902 62.532 -16.062 1.00 87.75 1098 ASP A C 1
ATOM 8958 O O . ASP A 1 1098 ? 50.388 63.572 -15.613 1.00 87.75 1098 ASP A O 1
ATOM 8962 N N . LEU A 1 1099 ? 50.669 61.466 -16.333 1.00 89.12 1099 LEU A N 1
ATOM 8963 C CA . LEU A 1 1099 ? 52.114 61.412 -16.090 1.00 89.12 1099 LEU A CA 1
ATOM 8964 C C . LEU A 1 1099 ? 52.901 62.377 -16.985 1.00 89.12 1099 LEU A C 1
ATOM 8966 O O . LEU A 1 1099 ? 53.797 63.063 -16.498 1.00 89.12 1099 LEU A O 1
ATOM 8970 N N . LEU A 1 1100 ? 52.595 62.437 -18.284 1.00 87.00 1100 LEU A N 1
ATOM 8971 C CA . LEU A 1 1100 ? 53.272 63.345 -19.216 1.00 87.00 1100 LEU A CA 1
ATOM 8972 C C . LEU A 1 1100 ? 53.012 64.809 -18.851 1.00 87.00 1100 LEU A C 1
ATOM 8974 O O . LEU A 1 1100 ? 53.955 65.598 -18.819 1.00 87.00 1100 LEU A O 1
ATOM 8978 N N . GLN A 1 1101 ? 51.765 65.151 -18.513 1.00 87.25 1101 GLN A N 1
ATOM 8979 C CA . GLN A 1 1101 ? 51.402 66.488 -18.041 1.00 87.25 1101 GLN A CA 1
ATOM 8980 C C . GLN A 1 1101 ? 52.164 66.854 -16.760 1.00 87.25 1101 GLN A C 1
ATOM 8982 O O . GLN A 1 1101 ? 52.647 67.978 -16.618 1.00 87.25 1101 GLN A O 1
ATOM 8987 N N . TYR A 1 1102 ? 52.309 65.897 -15.841 1.00 87.81 1102 TYR A N 1
ATOM 8988 C CA . TYR A 1 1102 ? 53.064 66.093 -14.608 1.00 87.81 1102 TYR A CA 1
ATOM 8989 C C . TYR A 1 1102 ? 54.565 66.313 -14.863 1.00 87.81 1102 TYR A C 1
ATOM 8991 O O . TYR A 1 1102 ? 55.157 67.233 -14.302 1.00 87.81 1102 TYR A O 1
ATOM 8999 N N . VAL A 1 1103 ? 55.190 65.503 -15.723 1.00 85.94 1103 VAL A N 1
ATOM 9000 C CA . VAL A 1 1103 ? 56.630 65.601 -16.032 1.00 85.94 1103 VAL A CA 1
ATOM 9001 C C . VAL A 1 1103 ? 56.978 66.924 -16.722 1.00 85.94 1103 VAL A C 1
ATOM 9003 O O . VAL A 1 1103 ? 57.992 67.534 -16.368 1.00 85.94 1103 VAL A O 1
ATOM 9006 N N . ASP A 1 1104 ? 56.140 67.381 -17.657 1.00 85.50 1104 ASP A N 1
ATOM 9007 C CA . ASP A 1 1104 ? 56.305 68.667 -18.350 1.00 85.50 1104 ASP A CA 1
ATOM 9008 C C . ASP A 1 1104 ? 56.225 69.851 -17.371 1.00 85.50 1104 ASP A C 1
ATOM 9010 O O . ASP A 1 1104 ? 57.098 70.718 -17.355 1.00 85.50 1104 ASP A O 1
ATOM 9014 N N . GLY A 1 1105 ? 55.251 69.828 -16.452 1.00 85.94 1105 GLY A N 1
ATOM 9015 C CA . GLY A 1 1105 ? 55.076 70.882 -15.449 1.00 85.94 1105 GLY A CA 1
ATOM 9016 C C . GLY A 1 1105 ? 56.210 71.001 -14.419 1.00 85.94 1105 GLY A C 1
ATOM 9017 O O . GLY A 1 1105 ? 56.347 72.048 -13.787 1.00 85.94 1105 GLY A O 1
ATOM 9018 N N . VAL A 1 1106 ? 57.028 69.955 -14.238 1.00 88.62 1106 VAL A N 1
ATOM 9019 C CA . VAL A 1 1106 ? 58.043 69.872 -13.168 1.00 88.62 1106 VAL A CA 1
ATOM 9020 C C . VAL A 1 1106 ? 59.492 69.952 -13.689 1.00 88.62 1106 VAL A C 1
ATOM 9022 O O . VAL A 1 1106 ? 60.398 70.170 -12.885 1.00 88.62 1106 VAL A O 1
ATOM 9025 N N . THR A 1 1107 ? 59.756 69.835 -15.003 1.00 84.44 1107 THR A N 1
ATOM 9026 C CA . THR A 1 1107 ? 61.128 69.700 -15.558 1.00 84.44 1107 THR A CA 1
ATOM 9027 C C . THR A 1 1107 ? 61.587 70.915 -16.392 1.00 84.44 1107 THR A C 1
ATOM 9029 O O . THR A 1 1107 ? 61.305 70.986 -17.587 1.00 84.44 1107 THR A O 1
ATOM 9032 N N . PRO A 1 1108 ? 62.378 71.862 -15.839 1.00 85.56 1108 PRO A N 1
ATOM 9033 C CA . PRO A 1 1108 ? 62.830 73.038 -16.585 1.00 85.56 1108 PRO A CA 1
ATOM 9034 C C . PRO A 1 1108 ? 63.794 72.709 -17.738 1.00 85.56 1108 PRO A C 1
ATOM 9036 O O . PRO A 1 1108 ? 64.855 72.109 -17.530 1.00 85.56 1108 PRO A O 1
ATOM 9039 N N . TRP A 1 1109 ? 63.507 73.235 -18.935 1.00 85.50 1109 TRP A N 1
ATOM 9040 C CA . TRP A 1 1109 ? 64.334 73.079 -20.146 1.00 85.50 1109 TRP A CA 1
ATOM 9041 C C . TRP A 1 1109 ? 65.812 73.470 -19.955 1.00 85.50 1109 TRP A C 1
ATOM 9043 O O . TRP A 1 1109 ? 66.709 72.847 -20.525 1.00 85.50 1109 TRP A O 1
ATOM 9053 N N . LYS A 1 1110 ? 66.088 74.443 -19.075 1.00 82.31 1110 LYS A N 1
ATOM 9054 C CA . LYS A 1 1110 ? 67.448 74.902 -18.736 1.00 82.31 1110 LYS A CA 1
ATOM 9055 C C . LYS A 1 1110 ? 68.363 73.778 -18.224 1.00 82.31 1110 LYS A C 1
ATOM 9057 O O . LYS A 1 1110 ? 69.571 73.828 -18.441 1.00 82.31 1110 LYS A O 1
ATOM 9062 N N . GLN A 1 1111 ? 67.819 72.765 -17.542 1.00 84.00 1111 GLN A N 1
ATOM 9063 C CA . GLN A 1 1111 ? 68.608 71.600 -17.117 1.00 84.00 1111 GLN A CA 1
ATOM 9064 C C . GLN A 1 1111 ? 68.777 70.584 -18.254 1.00 84.00 1111 GLN A C 1
ATOM 9066 O O . GLN A 1 1111 ? 69.865 70.034 -18.427 1.00 84.00 1111 GLN A O 1
ATOM 9071 N N . ALA A 1 1112 ? 67.739 70.383 -19.070 1.00 86.69 1112 ALA A N 1
ATOM 9072 C CA . ALA A 1 1112 ? 67.744 69.413 -20.165 1.00 86.69 1112 ALA A CA 1
ATOM 9073 C C . ALA A 1 1112 ? 68.777 69.733 -21.270 1.00 86.69 1112 ALA A C 1
ATOM 9075 O O . ALA A 1 1112 ? 69.325 68.816 -21.878 1.00 86.69 1112 ALA A O 1
ATOM 9076 N N . GLN A 1 1113 ? 69.126 71.010 -21.484 1.00 83.12 1113 GLN A N 1
ATOM 9077 C CA . GLN A 1 1113 ? 70.105 71.442 -22.503 1.00 83.12 1113 GLN A CA 1
ATOM 9078 C C . GLN A 1 1113 ? 71.526 70.865 -22.332 1.00 83.12 1113 GLN A C 1
ATOM 9080 O O . GLN A 1 1113 ? 72.295 70.810 -23.299 1.00 83.12 1113 GLN A O 1
ATOM 9085 N N . LYS A 1 1114 ? 71.899 70.440 -21.118 1.00 88.69 1114 LYS A N 1
ATOM 9086 C CA . LYS A 1 1114 ? 73.244 69.925 -20.799 1.00 88.69 1114 LYS A CA 1
ATOM 9087 C C . LYS A 1 1114 ? 73.464 68.473 -21.232 1.00 88.69 1114 LYS A C 1
ATOM 9089 O O . LYS A 1 1114 ? 74.602 68.008 -21.232 1.00 88.69 1114 LYS A O 1
ATOM 9094 N N . ILE A 1 1115 ? 72.405 67.756 -21.605 1.00 85.12 1115 ILE A N 1
ATOM 9095 C CA . ILE A 1 1115 ? 72.486 66.360 -22.043 1.00 85.12 1115 ILE A CA 1
ATOM 9096 C C . ILE A 1 1115 ? 73.074 66.321 -23.463 1.00 85.12 1115 ILE A C 1
ATOM 9098 O O . ILE A 1 1115 ? 72.539 66.938 -24.384 1.00 85.12 1115 ILE A O 1
ATOM 9102 N N . ARG A 1 1116 ? 74.203 65.622 -23.638 1.00 81.75 1116 ARG A N 1
ATOM 9103 C CA . ARG A 1 1116 ? 74.945 65.525 -24.909 1.00 81.75 1116 ARG A CA 1
ATOM 9104 C C . ARG A 1 1116 ? 74.719 64.184 -25.593 1.00 81.75 1116 ARG A C 1
ATOM 9106 O O . ARG A 1 1116 ? 74.624 63.154 -24.933 1.00 81.75 1116 ARG A O 1
ATOM 9113 N N . THR A 1 1117 ? 74.694 64.187 -26.922 1.00 85.19 1117 THR A N 1
ATOM 9114 C CA . THR A 1 1117 ? 74.640 62.960 -27.728 1.00 85.19 1117 THR A CA 1
ATOM 9115 C C . THR A 1 1117 ? 76.028 62.562 -28.234 1.00 85.19 1117 THR A C 1
ATOM 9117 O O . THR A 1 1117 ? 76.909 63.398 -28.430 1.00 85.19 1117 THR A O 1
ATOM 9120 N N . TYR A 1 1118 ? 76.242 61.265 -28.474 1.00 80.75 1118 TYR A N 1
ATOM 9121 C CA . TYR A 1 1118 ? 77.555 60.734 -28.866 1.00 80.75 1118 TYR A CA 1
ATOM 9122 C C . TYR A 1 1118 ? 78.138 61.365 -30.145 1.00 80.75 1118 TYR A C 1
ATOM 9124 O O . TYR A 1 1118 ? 79.354 61.519 -30.239 1.00 80.75 1118 TYR A O 1
ATOM 9132 N N . TRP A 1 1119 ? 77.312 61.719 -31.135 1.00 83.75 1119 TRP A N 1
ATOM 9133 C CA . TRP A 1 1119 ? 77.784 62.300 -32.400 1.00 83.75 1119 TRP A CA 1
ATOM 9134 C C . TRP A 1 1119 ? 78.235 63.759 -32.247 1.00 83.75 1119 TRP A C 1
ATOM 9136 O O . TRP A 1 1119 ? 79.180 64.166 -32.916 1.00 83.75 1119 TRP A O 1
ATOM 9146 N N . GLU A 1 1120 ? 77.629 64.510 -31.322 1.00 84.44 1120 GLU A N 1
ATOM 9147 C CA . GLU A 1 1120 ? 78.036 65.881 -30.980 1.00 84.44 1120 GLU A CA 1
ATOM 9148 C C . GLU A 1 1120 ? 79.399 65.919 -30.291 1.00 84.44 1120 GLU A C 1
ATOM 9150 O O . GLU A 1 1120 ? 80.126 66.895 -30.414 1.00 84.44 1120 GLU A O 1
ATOM 9155 N N . VAL A 1 1121 ? 79.749 64.853 -29.567 1.00 84.25 1121 VAL A N 1
ATOM 9156 C CA . VAL A 1 1121 ? 81.069 64.705 -28.939 1.00 84.25 1121 VAL A CA 1
ATOM 9157 C C . VAL A 1 1121 ? 82.114 64.246 -29.963 1.00 84.25 1121 VAL A C 1
ATOM 9159 O O . VAL A 1 1121 ? 83.260 64.682 -29.936 1.00 84.25 1121 VAL A O 1
ATOM 9162 N N . ARG A 1 1122 ? 81.738 63.353 -30.888 1.00 89.88 1122 ARG A N 1
ATOM 9163 C CA . ARG A 1 1122 ? 82.664 62.744 -31.863 1.00 89.88 1122 ARG A CA 1
ATOM 9164 C C . ARG A 1 1122 ? 83.005 63.635 -33.058 1.00 89.88 1122 ARG A C 1
ATOM 9166 O O . ARG A 1 1122 ? 83.930 63.292 -33.790 1.00 89.88 1122 ARG A O 1
ATOM 9173 N N . SER A 1 1123 ? 82.318 64.761 -33.257 1.00 84.81 1123 SER A N 1
ATOM 9174 C CA . SER A 1 1123 ? 82.589 65.694 -34.365 1.00 84.81 1123 SER A CA 1
ATOM 9175 C C . SER A 1 1123 ? 84.010 66.268 -34.374 1.00 84.81 1123 SER A C 1
ATOM 9177 O O . SER A 1 1123 ? 84.450 66.783 -35.397 1.00 84.81 1123 SER A O 1
ATOM 9179 N N . HIS A 1 1124 ? 84.732 66.164 -33.259 1.00 87.88 1124 HIS A N 1
ATOM 9180 C CA . HIS A 1 1124 ? 86.086 66.691 -33.091 1.00 87.88 1124 HIS A CA 1
ATOM 9181 C C . HIS A 1 1124 ? 87.187 65.637 -33.311 1.00 87.88 1124 HIS A C 1
ATOM 9183 O O . HIS A 1 1124 ? 88.365 65.966 -33.217 1.00 87.88 1124 HIS A O 1
ATOM 9189 N N . HIS A 1 1125 ? 86.835 64.378 -33.614 1.00 87.38 1125 HIS A N 1
ATOM 9190 C CA . HIS A 1 1125 ? 87.803 63.329 -33.970 1.00 87.38 1125 HIS A CA 1
ATOM 9191 C C . HIS A 1 1125 ? 88.388 63.581 -35.378 1.00 87.38 1125 HIS A C 1
ATOM 9193 O O . HIS A 1 1125 ? 87.626 63.947 -36.270 1.00 87.38 1125 HIS A O 1
ATOM 9199 N N . PRO A 1 1126 ? 89.692 63.344 -35.637 1.00 80.81 1126 PRO A N 1
ATOM 9200 C CA . PRO A 1 1126 ? 90.349 63.668 -36.917 1.00 80.81 1126 PRO A CA 1
ATOM 9201 C C . PRO A 1 1126 ? 89.838 62.894 -38.142 1.00 80.81 1126 PRO A C 1
ATOM 9203 O O . PRO A 1 1126 ? 90.052 63.301 -39.278 1.00 80.81 1126 PRO A O 1
ATOM 9206 N N . MET A 1 1127 ? 89.139 61.784 -37.920 1.00 88.06 1127 MET A N 1
ATOM 9207 C CA . MET A 1 1127 ? 88.428 61.032 -38.956 1.00 88.06 1127 MET A CA 1
ATOM 9208 C C . MET A 1 1127 ? 87.074 60.595 -38.372 1.00 88.06 1127 MET A C 1
ATOM 9210 O O . MET A 1 1127 ? 86.959 59.472 -37.879 1.00 88.06 1127 MET A O 1
ATOM 9214 N N . PRO A 1 1128 ? 86.075 61.498 -38.277 1.00 84.56 1128 PRO A N 1
ATOM 9215 C CA . PRO A 1 1128 ? 84.832 61.249 -37.539 1.00 84.56 1128 PRO A CA 1
ATOM 9216 C C . PRO A 1 1128 ? 83.807 60.466 -38.368 1.00 84.56 1128 PRO A C 1
ATOM 9218 O O . PRO A 1 1128 ? 82.860 59.897 -37.826 1.00 84.56 1128 PRO A O 1
ATOM 9221 N N . GLN A 1 1129 ? 83.992 60.440 -39.688 1.00 88.06 1129 GLN A N 1
ATOM 9222 C CA . GLN A 1 1129 ? 83.123 59.776 -40.642 1.00 88.06 1129 GLN A CA 1
ATOM 9223 C C . GLN A 1 1129 ? 83.976 58.862 -41.512 1.00 88.06 1129 GLN A C 1
ATOM 9225 O O . GLN A 1 1129 ? 84.913 59.304 -42.167 1.00 88.06 1129 GLN A O 1
ATOM 9230 N N . PHE A 1 1130 ? 83.652 57.579 -41.495 1.00 87.25 1130 PHE A N 1
ATOM 9231 C CA . PHE A 1 1130 ? 84.114 56.585 -42.448 1.00 87.25 1130 PHE A CA 1
ATOM 9232 C C . PHE A 1 1130 ? 83.025 55.527 -42.540 1.00 87.25 1130 PHE A C 1
ATOM 9234 O O . PHE A 1 1130 ? 82.306 55.267 -41.570 1.00 87.25 1130 PHE A O 1
ATOM 9241 N N . ASN A 1 1131 ? 82.872 54.925 -43.709 1.00 87.50 1131 ASN A N 1
ATOM 9242 C CA . ASN A 1 1131 ? 81.916 53.851 -43.859 1.00 87.50 1131 ASN A CA 1
ATOM 9243 C C . ASN A 1 1131 ? 82.528 52.582 -43.289 1.00 87.50 1131 ASN A C 1
ATOM 9245 O O . ASN A 1 1131 ? 83.617 52.154 -43.688 1.00 87.50 1131 ASN A O 1
ATOM 9249 N N . ARG A 1 1132 ? 81.795 51.981 -42.358 1.00 81.25 1132 ARG A N 1
ATOM 9250 C CA . ARG A 1 1132 ? 82.072 50.627 -41.903 1.00 81.25 1132 ARG A CA 1
ATOM 9251 C C . ARG A 1 1132 ? 81.961 49.638 -43.085 1.00 81.25 1132 ARG A C 1
ATOM 9253 O O . ARG A 1 1132 ? 81.300 49.954 -44.085 1.00 81.25 1132 ARG A O 1
ATOM 9260 N N . PRO A 1 1133 ? 82.604 48.460 -42.999 1.00 85.44 1133 PRO A N 1
ATOM 9261 C CA . PRO A 1 1133 ? 82.683 47.523 -44.115 1.00 85.44 1133 PRO A CA 1
ATOM 9262 C C . PRO A 1 1133 ? 81.330 46.993 -44.624 1.00 85.44 1133 PRO A C 1
ATOM 9264 O O . PRO A 1 1133 ? 81.271 46.508 -45.748 1.00 85.44 1133 PRO A O 1
ATOM 9267 N N . GLU A 1 1134 ? 80.242 47.095 -43.850 1.00 79.56 1134 GLU A N 1
ATOM 9268 C CA . GLU A 1 1134 ? 78.992 46.369 -44.123 1.00 79.56 1134 GLU A CA 1
ATOM 9269 C C . GLU A 1 1134 ? 78.211 46.848 -45.354 1.00 79.56 1134 GLU A C 1
ATOM 9271 O O . GLU A 1 1134 ? 77.481 46.060 -45.943 1.00 79.56 1134 GLU A O 1
ATOM 9276 N N . VAL A 1 1135 ? 78.310 48.122 -45.744 1.00 72.25 1135 VAL A N 1
ATOM 9277 C CA . VAL A 1 1135 ? 77.453 48.669 -46.817 1.00 72.25 1135 VAL A CA 1
ATOM 9278 C C . VAL A 1 1135 ? 78.249 49.536 -47.772 1.00 72.25 1135 VAL A C 1
ATOM 9280 O O . VAL A 1 1135 ? 78.329 49.276 -48.969 1.00 72.25 1135 VAL A O 1
ATOM 9283 N N . ALA A 1 1136 ? 78.860 50.587 -47.241 1.00 79.94 1136 ALA A N 1
ATOM 9284 C CA . ALA A 1 1136 ? 79.436 51.653 -48.042 1.00 79.94 1136 ALA A CA 1
ATOM 9285 C C . ALA A 1 1136 ? 80.968 51.653 -47.985 1.00 79.94 1136 ALA A C 1
ATOM 9287 O O . ALA A 1 1136 ? 81.581 52.685 -48.236 1.00 79.94 1136 ALA A O 1
ATOM 9288 N N . MET A 1 1137 ? 81.597 50.498 -47.708 1.00 83.69 1137 MET A N 1
ATOM 9289 C CA . MET A 1 1137 ? 83.061 50.356 -47.749 1.00 83.69 1137 MET A CA 1
ATOM 9290 C C . MET A 1 1137 ? 83.636 50.894 -49.062 1.00 83.69 1137 MET A C 1
ATOM 9292 O O . MET A 1 1137 ? 84.608 51.640 -49.061 1.00 83.69 1137 MET A O 1
ATOM 9296 N N . HIS A 1 1138 ? 82.973 50.569 -50.175 1.00 84.06 1138 HIS A N 1
ATOM 9297 C CA . HIS A 1 1138 ? 83.328 50.998 -51.528 1.00 84.06 1138 HIS A CA 1
ATOM 9298 C C . HIS A 1 1138 ? 83.108 52.500 -51.782 1.00 84.06 1138 HIS A C 1
ATOM 9300 O O . HIS A 1 1138 ? 83.539 53.018 -52.806 1.00 84.06 1138 HIS A O 1
ATOM 9306 N N . ARG A 1 1139 ? 82.439 53.207 -50.864 1.00 87.62 1139 ARG A N 1
ATOM 9307 C CA . ARG A 1 1139 ? 82.278 54.668 -50.870 1.00 87.62 1139 ARG A CA 1
ATOM 9308 C C . ARG A 1 1139 ? 83.259 55.362 -49.935 1.00 87.62 1139 ARG A C 1
ATOM 9310 O O . ARG A 1 1139 ? 83.160 56.572 -49.746 1.00 87.62 1139 ARG A O 1
ATOM 9317 N N . ASN A 1 1140 ? 84.183 54.621 -49.319 1.00 87.25 1140 ASN A N 1
ATOM 9318 C CA . ASN A 1 1140 ? 85.286 55.259 -48.628 1.00 87.25 1140 ASN A CA 1
ATOM 9319 C C . ASN A 1 1140 ? 86.174 55.951 -49.656 1.00 87.25 1140 ASN A C 1
ATOM 9321 O O . ASN A 1 1140 ? 86.888 55.318 -50.427 1.00 87.25 1140 ASN A O 1
ATOM 9325 N N . THR A 1 1141 ? 86.107 57.275 -49.659 1.00 79.81 1141 THR A N 1
ATOM 9326 C CA . THR A 1 1141 ? 86.972 58.120 -50.468 1.00 79.81 1141 THR A CA 1
ATOM 9327 C C . THR A 1 1141 ? 88.278 58.359 -49.726 1.00 79.81 1141 THR A C 1
ATOM 9329 O O . THR A 1 1141 ? 88.293 58.537 -48.509 1.00 79.81 1141 THR A O 1
ATOM 9332 N N . VAL A 1 1142 ? 89.378 58.484 -50.465 1.00 83.06 1142 VAL A N 1
ATOM 9333 C CA . VAL A 1 1142 ? 90.670 58.931 -49.914 1.00 83.06 1142 VAL A CA 1
ATOM 9334 C C . VAL A 1 1142 ? 90.548 60.300 -49.220 1.00 83.06 1142 VAL A C 1
ATOM 9336 O O . VAL A 1 1142 ? 91.300 60.575 -48.296 1.00 83.06 1142 VAL A O 1
ATOM 9339 N N . GLY A 1 1143 ? 89.545 61.119 -49.568 1.00 84.94 1143 GLY A N 1
ATOM 9340 C CA . GLY A 1 1143 ? 89.224 62.373 -48.871 1.00 84.94 1143 GLY A CA 1
ATOM 9341 C C . GLY A 1 1143 ? 88.753 62.226 -47.415 1.00 84.94 1143 GLY A C 1
ATOM 9342 O O . GLY A 1 1143 ? 88.689 63.225 -46.709 1.00 84.94 1143 GLY A O 1
ATOM 9343 N N . LEU A 1 1144 ? 88.441 61.010 -46.952 1.00 82.75 1144 LEU A N 1
ATOM 9344 C CA . LEU A 1 1144 ? 88.168 60.726 -45.537 1.00 82.75 1144 LEU A CA 1
ATOM 9345 C C . LEU A 1 1144 ? 89.465 60.612 -44.732 1.00 82.75 1144 LEU A C 1
ATOM 9347 O O . LEU A 1 1144 ? 89.459 60.827 -43.525 1.00 82.75 1144 LEU A O 1
ATOM 9351 N N . LEU A 1 1145 ? 90.569 60.232 -45.385 1.00 84.38 1145 LEU A N 1
ATOM 9352 C CA . LEU A 1 1145 ? 91.858 60.097 -44.728 1.00 84.38 1145 LEU A CA 1
ATOM 9353 C C . LEU A 1 1145 ? 92.412 61.499 -44.449 1.00 84.38 1145 LEU A C 1
ATOM 9355 O O . LEU A 1 1145 ? 92.602 62.278 -45.389 1.00 84.38 1145 LEU A O 1
ATOM 9359 N N . PRO A 1 1146 ? 92.742 61.833 -43.193 1.00 85.56 1146 PRO A N 1
ATOM 9360 C CA . PRO A 1 1146 ? 93.384 63.094 -42.862 1.00 85.56 1146 PRO A CA 1
ATOM 9361 C C . PRO A 1 1146 ? 94.871 63.030 -43.241 1.00 85.56 1146 PRO A C 1
ATOM 9363 O O . PRO A 1 1146 ? 95.750 63.122 -42.394 1.00 85.56 1146 PRO A O 1
ATOM 9366 N N . ALA A 1 1147 ? 95.177 62.879 -44.534 1.00 78.06 1147 ALA A N 1
ATOM 9367 C CA . ALA A 1 1147 ? 96.545 62.690 -45.018 1.00 78.06 1147 ALA A CA 1
ATOM 9368 C C . ALA A 1 1147 ? 97.466 63.878 -44.704 1.00 78.06 1147 ALA A C 1
ATOM 9370 O O . ALA A 1 1147 ? 98.676 63.721 -44.602 1.00 78.06 1147 ALA A O 1
ATOM 9371 N N . HIS A 1 1148 ? 96.893 65.063 -44.483 1.00 85.06 1148 HIS A N 1
ATOM 9372 C CA . HIS A 1 1148 ? 97.612 66.241 -44.006 1.00 85.06 1148 HIS A CA 1
ATOM 9373 C C . HIS A 1 1148 ? 98.081 66.117 -42.547 1.00 85.06 1148 HIS A C 1
ATOM 9375 O O . HIS A 1 1148 ? 98.986 66.854 -42.159 1.00 85.06 1148 HIS A O 1
ATOM 9381 N N . MET A 1 1149 ? 97.496 65.209 -41.758 1.00 83.94 1149 MET A N 1
ATOM 9382 C CA . MET A 1 1149 ? 97.869 64.930 -40.370 1.00 83.94 1149 MET A CA 1
ATOM 9383 C C . MET A 1 1149 ? 98.983 63.898 -40.247 1.00 83.94 1149 MET A C 1
ATOM 9385 O O . MET A 1 1149 ? 99.446 63.663 -39.139 1.00 83.94 1149 MET A O 1
ATOM 9389 N N . TRP A 1 1150 ? 99.448 63.287 -41.333 1.00 83.31 1150 TRP A N 1
ATOM 9390 C CA . TRP A 1 1150 ? 100.539 62.328 -41.264 1.00 83.31 1150 TRP A CA 1
ATOM 9391 C C . TRP A 1 1150 ? 101.563 62.521 -42.374 1.00 83.31 1150 TRP A C 1
ATOM 9393 O O . TRP A 1 1150 ? 101.368 63.246 -43.341 1.00 83.31 1150 TRP A O 1
ATOM 9403 N N . GLU A 1 1151 ? 102.699 61.874 -42.204 1.00 78.50 1151 GLU A N 1
ATOM 9404 C CA . GLU A 1 1151 ? 103.860 61.931 -43.072 1.00 78.50 1151 GLU A CA 1
ATOM 9405 C C . GLU A 1 1151 ? 104.060 60.535 -43.671 1.00 78.50 1151 GLU A C 1
ATOM 9407 O O . GLU A 1 1151 ? 103.976 59.536 -42.956 1.00 78.50 1151 GLU A O 1
ATOM 9412 N N . THR A 1 1152 ? 104.299 60.443 -44.982 1.00 80.56 1152 THR A N 1
ATOM 9413 C CA . THR A 1 1152 ? 104.318 59.161 -45.716 1.00 80.56 1152 THR A CA 1
ATOM 9414 C C . THR A 1 1152 ? 105.726 58.875 -46.231 1.00 80.56 1152 THR A C 1
ATOM 9416 O O . THR A 1 1152 ? 106.391 59.755 -46.780 1.00 80.56 1152 THR A O 1
ATOM 9419 N N . ASP A 1 1153 ? 106.217 57.655 -46.041 1.00 82.38 1153 ASP A N 1
ATOM 9420 C CA . ASP A 1 1153 ? 107.475 57.211 -46.634 1.00 82.38 1153 ASP A CA 1
ATOM 9421 C C . ASP A 1 1153 ? 107.297 56.997 -48.147 1.00 82.38 1153 ASP A C 1
ATOM 9423 O O . ASP A 1 1153 ? 106.447 56.224 -48.595 1.00 82.38 1153 ASP A O 1
ATOM 9427 N N . LYS A 1 1154 ? 108.126 57.693 -48.938 1.00 80.38 1154 LYS A N 1
ATOM 9428 C CA . LYS A 1 1154 ? 108.073 57.697 -50.406 1.00 80.38 1154 LYS A CA 1
ATOM 9429 C C . LYS A 1 1154 ? 108.329 56.318 -51.019 1.00 80.38 1154 LYS A C 1
ATOM 9431 O O . LYS A 1 1154 ? 107.863 56.079 -52.126 1.00 80.38 1154 LYS A O 1
ATOM 9436 N N . LYS A 1 1155 ? 109.070 55.428 -50.341 1.00 79.38 1155 LYS A N 1
ATOM 9437 C CA . LYS A 1 1155 ? 109.360 54.078 -50.858 1.00 79.38 1155 LYS A CA 1
ATOM 9438 C C . LYS A 1 1155 ? 108.255 53.078 -50.544 1.00 79.38 1155 LYS A C 1
ATOM 9440 O O . LYS A 1 1155 ? 107.931 52.248 -51.384 1.00 79.38 1155 LYS A O 1
ATOM 9445 N N . THR A 1 1156 ? 107.710 53.123 -49.332 1.00 79.06 1156 THR A N 1
ATOM 9446 C CA . THR A 1 1156 ? 106.769 52.101 -48.849 1.00 79.06 1156 THR A CA 1
ATOM 9447 C C . THR A 1 1156 ? 105.305 52.488 -49.022 1.00 79.06 1156 THR A C 1
ATOM 9449 O O . THR A 1 1156 ? 104.441 51.624 -48.890 1.00 79.06 1156 THR A O 1
ATOM 9452 N N . GLY A 1 1157 ? 105.001 53.768 -49.262 1.00 75.06 1157 GLY A N 1
ATOM 9453 C CA . GLY A 1 1157 ? 103.626 54.271 -49.226 1.00 75.06 1157 GLY A CA 1
ATOM 9454 C C . GLY A 1 1157 ? 102.981 54.159 -47.837 1.00 75.06 1157 GLY A C 1
ATOM 9455 O O . GLY A 1 1157 ? 101.770 54.317 -47.711 1.00 75.06 1157 GLY A O 1
ATOM 9456 N N . LYS A 1 1158 ? 103.771 53.870 -46.791 1.00 76.88 1158 LYS A N 1
ATOM 9457 C CA . LYS A 1 1158 ? 103.308 53.746 -45.405 1.00 76.88 1158 LYS A CA 1
ATOM 9458 C C . LYS A 1 1158 ? 103.421 55.077 -44.674 1.00 76.88 1158 LYS A C 1
ATOM 9460 O O . LYS A 1 1158 ? 104.338 55.861 -44.914 1.00 76.88 1158 LYS A O 1
ATOM 9465 N N . VAL A 1 1159 ? 102.516 55.295 -43.727 1.00 84.62 1159 VAL A N 1
ATOM 9466 C CA . VAL A 1 1159 ? 102.604 56.400 -42.769 1.00 84.62 1159 VAL A CA 1
ATOM 9467 C C . VAL A 1 1159 ? 103.810 56.175 -41.850 1.00 84.62 1159 VAL A C 1
ATOM 9469 O O . VAL A 1 1159 ? 103.863 55.166 -41.151 1.00 84.62 1159 VAL A O 1
ATOM 9472 N N . LYS A 1 1160 ? 104.777 57.102 -41.854 1.00 83.25 1160 LYS A N 1
ATOM 9473 C CA . LYS A 1 1160 ? 105.981 57.068 -40.999 1.00 83.25 1160 LYS A CA 1
ATOM 9474 C C . LYS A 1 1160 ? 105.800 57.833 -39.684 1.00 83.25 1160 LYS A C 1
ATOM 9476 O O . LYS A 1 1160 ? 106.432 57.486 -38.693 1.00 83.25 1160 LYS A O 1
ATOM 9481 N N . SER A 1 1161 ? 104.956 58.865 -39.661 1.00 78.12 1161 SER A N 1
ATOM 9482 C CA . SER A 1 1161 ? 104.664 59.656 -38.457 1.00 78.12 1161 SER A CA 1
ATOM 9483 C C . SER A 1 1161 ? 103.353 60.434 -38.589 1.00 78.12 1161 SER A C 1
ATOM 9485 O O . SER A 1 1161 ? 102.851 60.627 -39.693 1.00 78.12 1161 SER A O 1
ATOM 9487 N N . VAL A 1 1162 ? 102.798 60.879 -37.458 1.00 82.44 1162 VAL A N 1
ATOM 9488 C CA . VAL A 1 1162 ? 101.580 61.705 -37.355 1.00 82.44 1162 VAL A CA 1
ATOM 9489 C C . VAL A 1 1162 ? 101.963 63.068 -36.758 1.00 82.44 1162 VAL A C 1
ATOM 9491 O O . VAL A 1 1162 ? 102.850 63.138 -35.909 1.00 82.44 1162 VAL A O 1
ATOM 9494 N N . LYS A 1 1163 ? 101.337 64.150 -37.221 1.00 84.94 1163 LYS A N 1
ATOM 9495 C CA . LYS A 1 1163 ? 101.519 65.528 -36.740 1.00 84.94 1163 LYS A CA 1
ATOM 9496 C C . LYS A 1 1163 ? 100.747 65.763 -35.435 1.00 84.94 1163 LYS A C 1
ATOM 9498 O O . LYS A 1 1163 ? 99.807 65.035 -35.117 1.00 84.94 1163 LYS A O 1
ATOM 9503 N N . ASP A 1 1164 ? 101.117 66.805 -34.694 1.00 79.44 1164 ASP A N 1
ATOM 9504 C CA . ASP A 1 1164 ? 100.361 67.242 -33.514 1.00 79.44 1164 ASP A CA 1
ATOM 9505 C C . ASP A 1 1164 ? 98.928 67.639 -33.916 1.00 79.44 1164 ASP A C 1
ATOM 9507 O O . ASP A 1 1164 ? 98.723 68.391 -34.866 1.00 79.44 1164 ASP A O 1
ATOM 9511 N N . SER A 1 1165 ? 97.937 67.076 -33.219 1.00 76.62 1165 SER A N 1
ATOM 9512 C CA . SER A 1 1165 ? 96.508 67.240 -33.517 1.00 76.62 1165 SER A CA 1
ATOM 9513 C C . SER A 1 1165 ? 95.820 68.293 -32.649 1.00 76.62 1165 SER A C 1
ATOM 9515 O O . SER A 1 1165 ? 94.691 68.660 -32.951 1.00 76.62 1165 SER A O 1
ATOM 9517 N N . VAL A 1 1166 ? 96.443 68.721 -31.544 1.00 75.00 1166 VAL A N 1
ATOM 9518 C CA . VAL A 1 1166 ? 95.780 69.504 -30.485 1.00 75.00 1166 VAL A CA 1
ATOM 9519 C C . VAL A 1 1166 ? 96.241 70.954 -30.487 1.00 75.00 1166 VAL A C 1
ATOM 9521 O O . VAL A 1 1166 ? 95.416 71.847 -30.312 1.00 75.00 1166 VAL A O 1
ATOM 9524 N N . ARG A 1 1167 ? 97.537 71.215 -30.694 1.00 78.62 1167 ARG A N 1
ATOM 9525 C CA . ARG A 1 1167 ? 98.079 72.583 -30.575 1.00 78.62 1167 ARG A CA 1
ATOM 9526 C C . ARG A 1 1167 ? 97.517 73.553 -31.610 1.00 78.62 1167 ARG A C 1
ATOM 9528 O O . ARG A 1 1167 ? 97.205 74.688 -31.265 1.00 78.62 1167 ARG A O 1
ATOM 9535 N N . ASP A 1 1168 ? 97.320 73.076 -32.833 1.00 77.12 1168 ASP A N 1
ATOM 9536 C CA . ASP A 1 1168 ? 96.852 73.897 -33.954 1.00 77.12 1168 ASP A CA 1
ATOM 9537 C C . ASP A 1 1168 ? 95.333 73.752 -34.185 1.00 77.12 1168 ASP A C 1
ATOM 9539 O O . ASP A 1 1168 ? 94.791 74.222 -35.188 1.00 77.12 1168 ASP A O 1
ATOM 9543 N N . TYR A 1 1169 ? 94.624 73.094 -33.258 1.00 80.19 1169 TYR A N 1
ATOM 9544 C CA . TYR A 1 1169 ? 93.200 72.805 -33.388 1.00 80.19 1169 TYR A CA 1
ATOM 9545 C C . TYR A 1 1169 ? 92.340 74.011 -33.008 1.00 80.19 1169 TYR A C 1
ATOM 9547 O O . TYR A 1 1169 ? 92.290 74.434 -31.855 1.00 80.19 1169 TYR A O 1
ATOM 9555 N N . GLN A 1 1170 ? 91.611 74.542 -33.985 1.00 79.00 1170 GLN A N 1
ATOM 9556 C CA . GLN A 1 1170 ? 90.673 75.646 -33.801 1.00 79.00 1170 GLN A CA 1
ATOM 9557 C C . GLN A 1 1170 ? 89.257 75.192 -34.168 1.00 79.00 1170 GLN A C 1
ATOM 9559 O O . GLN A 1 1170 ? 89.011 74.741 -35.286 1.00 79.00 1170 GLN A O 1
ATOM 9564 N N . THR A 1 1171 ? 88.307 75.331 -33.234 1.00 85.25 1171 THR A N 1
ATOM 9565 C CA . THR A 1 1171 ? 86.885 75.017 -33.453 1.00 85.25 1171 THR A CA 1
ATOM 9566 C C . THR A 1 1171 ? 85.976 76.111 -32.898 1.00 85.25 1171 THR A C 1
ATOM 9568 O O . THR A 1 1171 ? 86.148 76.575 -31.774 1.00 85.25 1171 THR A O 1
ATOM 9571 N N . LYS A 1 1172 ? 84.968 76.517 -33.679 1.00 82.12 1172 LYS A N 1
ATOM 9572 C CA . LYS A 1 1172 ? 83.916 77.451 -33.231 1.00 82.12 1172 LYS A CA 1
ATOM 9573 C C . LYS A 1 1172 ? 82.812 76.770 -32.419 1.00 82.12 1172 LYS A C 1
ATOM 9575 O O . LYS A 1 1172 ? 81.920 77.449 -31.920 1.00 82.12 1172 LYS A O 1
ATOM 9580 N N . THR A 1 1173 ? 82.838 75.446 -32.308 1.00 85.56 1173 THR A N 1
ATOM 9581 C CA . THR A 1 1173 ? 81.750 74.660 -31.718 1.00 85.56 1173 THR A CA 1
ATOM 9582 C C . THR A 1 1173 ? 82.289 73.677 -30.680 1.00 85.56 1173 THR A C 1
ATOM 9584 O O . THR A 1 1173 ? 82.397 72.491 -30.983 1.00 85.56 1173 THR A O 1
ATOM 9587 N N . PRO A 1 1174 ? 82.638 74.133 -29.458 1.00 83.00 1174 PRO A N 1
ATOM 9588 C CA . PRO A 1 1174 ? 82.946 73.237 -28.337 1.00 83.00 1174 PRO A CA 1
ATOM 9589 C C . PRO A 1 1174 ? 81.703 72.452 -27.893 1.00 83.00 1174 PRO A C 1
ATOM 9591 O O . PRO A 1 1174 ? 81.770 71.256 -27.633 1.00 83.00 1174 PRO A O 1
ATOM 9594 N N . TYR A 1 1175 ? 80.554 73.135 -27.872 1.00 82.62 1175 TYR A N 1
ATOM 9595 C CA . TYR A 1 1175 ? 79.218 72.561 -27.737 1.00 82.62 1175 TYR A CA 1
ATOM 9596 C C . TYR A 1 1175 ? 78.457 72.705 -29.062 1.00 82.62 1175 TYR A C 1
ATOM 9598 O O . TYR A 1 1175 ? 78.823 73.535 -29.904 1.00 82.62 1175 TYR A O 1
ATOM 9606 N N . PRO A 1 1176 ? 77.364 71.950 -29.255 1.00 79.31 1176 PRO A N 1
ATOM 9607 C CA . PRO A 1 1176 ? 76.433 72.195 -30.345 1.00 79.31 1176 PRO A CA 1
ATOM 9608 C C . PRO A 1 1176 ? 75.896 73.620 -30.298 1.00 79.31 1176 PRO A C 1
ATOM 9610 O O . PRO A 1 1176 ? 75.606 74.160 -29.233 1.00 79.31 1176 PRO A O 1
ATOM 9613 N N . LYS A 1 1177 ? 75.715 74.214 -31.476 1.00 84.12 1177 LYS A N 1
ATOM 9614 C CA . LYS A 1 1177 ? 75.344 75.626 -31.651 1.00 84.12 1177 LYS A CA 1
ATOM 9615 C C . LYS A 1 1177 ? 74.092 76.062 -30.865 1.00 84.12 1177 LYS A C 1
ATOM 9617 O O . LYS A 1 1177 ? 73.942 77.242 -30.573 1.00 84.12 1177 LYS A O 1
ATOM 9622 N N . TRP A 1 1178 ? 73.187 75.132 -30.562 1.00 82.00 1178 TRP A N 1
ATOM 9623 C CA . TRP A 1 1178 ? 71.907 75.387 -29.891 1.00 82.00 1178 TRP A CA 1
ATOM 9624 C C . TRP A 1 1178 ? 71.992 75.424 -28.358 1.00 82.00 1178 TRP A C 1
ATOM 9626 O O . TRP A 1 1178 ? 71.000 75.725 -27.695 1.00 82.00 1178 TRP A O 1
ATOM 9636 N N . VAL A 1 1179 ? 73.156 75.126 -27.782 1.00 83.12 1179 VAL A N 1
ATOM 9637 C CA . VAL A 1 1179 ? 73.364 75.164 -26.335 1.00 83.12 1179 VAL A CA 1
ATOM 9638 C C . VAL A 1 1179 ? 73.835 76.564 -25.938 1.00 83.12 1179 VAL A C 1
ATOM 9640 O O . VAL A 1 1179 ? 74.952 76.962 -26.259 1.00 83.12 1179 VAL A O 1
ATOM 9643 N N . GLN A 1 1180 ? 72.979 77.299 -25.230 1.00 76.81 1180 GLN A N 1
ATOM 9644 C CA . GLN A 1 1180 ? 73.290 78.602 -24.635 1.00 76.81 1180 GLN A CA 1
ATOM 9645 C C . GLN A 1 1180 ? 73.273 78.433 -23.113 1.00 76.81 1180 GLN A C 1
ATOM 9647 O O . GLN A 1 1180 ? 72.212 78.529 -22.497 1.00 76.81 1180 GLN A O 1
ATOM 9652 N N . LEU A 1 1181 ? 74.426 78.049 -22.553 1.00 79.19 1181 LEU A N 1
ATOM 9653 C CA . LEU A 1 1181 ? 74.591 77.794 -21.115 1.00 79.19 1181 LEU A CA 1
ATOM 9654 C C . LEU A 1 1181 ? 74.644 79.084 -20.301 1.00 79.19 1181 LEU A C 1
ATOM 9656 O O . LEU A 1 1181 ? 75.333 80.023 -20.758 1.00 79.19 1181 LEU A O 1
#

Sequence (1181 aa):
MIRRRVCDGARLAPNIRATFSAARYQSGLHTFIRDSKPSNFSSVRRSENANGDATASPGATAGENPASSGDWASHMQRELFGEVDPLGGQAHKDYYRDVTRGYSPQYAPRNFANGGAVAYPHIQSPYEYEEAAHRRVWLDHDVDRMREEFTQHRASLRSLASAQEREELLRSRAAEYQVANTVHESESVHPIQQLYNSGGTSRSALKQQAVADRYSIAEQHSPLPLTTGVDRDALDEAQRTKDRILNDSFTAENLLITHGLREKEKHDFTILQRTVRIPFQGYDMDRFLAQQKGTPYGAQQLPPNVVPSSMEEAQRTLRGSSATATPLVDAVAQKVYARNTVVDRPAIGEQLTEQIINTMRASRTTAEQQREEERAQRFGLGRHGALVQDGGPDQRTLKKHINDERIVDAMLFQQNAYRKTPADEHWNPYIRRSTENGVGHLLQNKFDIMRREDRLSKGEQDLTERNTIHYGVPIQQIVDEFVFRHRNARGERPLDYFKPFPNFRALRLNRMYRDVEGFSLMKQRPEFLEWELFTRYRQHHQQRRRLALLHGLEPVANETAQERDTRRHRLDEICERTPFDEREMHVNDDEMKVSVETLRSWFGVYMLPSPTVVNAVLGGSASVNLHLYHLADEMGTADTREHVLSGRYLNRLLLLESYQNRVGRGFMNHVVGRAPEPVVPHEQPQEVLRHFSAEERAMYEQHVKEQTSRQLGEWERAMKRRRWLTDHQQYGHVVSHGLETSVVDLSHTETGAVLTVSTKAYEQEIEAVRMKTNATIKVDGMVYNLLPNSERRVVPLTVQLDSGEKIDMTSEDFDRCELEAFPRNLNHALNYGIANYAYNRGNYVETQDSIWEEQTASGQEGWSPATHADGLREGLPVRARRPIFSSSAEQRIAGGPQRAVIIQYHHQPFFNPEPRLVKVAFQCDGTIMEVPISDVMIWQRRYHGPERTVGDESRRYNPAAMRRYVDVTDPFNEKTSNTEHFLDKYEPKRNADTVADKYRTTKQITEIDKWTRYDSARADNYRPLSISHRRDYIRMGYIPRYTPWEWIAIQEADQPLIAEQIRQDNIGTSYFFSLNRYWRYKASPHGYIRHFENEVRDLLQYVDGVTPWKQAQKIRTYWEVRSHHPMPQFNRPEVAMHRNTVGLLPAHMWETDKKTGKVKSVKDSVRDYQTKTPYPKWVQL

Secondary structure (DSSP, 8-state):
----------------------------------PPPPP----------------------S---TTSTTHHHHHHHHHHH-SS-TTTT---TTEEEETTTTSEEEE--EEGGGTSEE-S-----HHHHHHHHHHHHHTHHHHHHHHHHHHHHHHHHHH---HHHHHHHHHHHHHHTTGGGG-------SHHHHHHHHHHS-HHHHHHH----HHHHHHHHSPPPSS-S--HHHHHHHHHHHHHHHHHHHHHHHHHHHTTHHHHHHHHHHHHTTTPPPPP--SSHHHHHHHHHT-STT-PPPPPPPPPPPHHHHHHHHHHHHHHHS-HHHHHHHHHHHHHTTSSS---THHHHHHHHHHHHHHHHHHHHHHHHHHHHHHT-S-SS-SS-TT-TT---PPTT---HHHHHHHHHHHHSS-SSGGGGGGSHHHHT--TT-SGGG--SHHHHHHHHHHHHTTPPPTGGGGS------HHHHHHHHHHHTTT-TTTS-GGGGSSS--TTTSS-----TTSTT--SS-SS--TTHHHHHHHHHHHHHHHHHHHHHHT-S--TT--HHHHHHHHHHHHHHHTTSB--GGG----TT-----HHHHHHHH-GGGS--HHHHHHHHH---SS----SPPB-TTSSB----BPP-HHHHHHHHT-HHHHHHTT-TTHHHHTTPPPPP--TT---HHHHTTS-HHHHHHHHHHHHHHHHHHHHHHHHHHT--EEETTTTEEEEEEEE---EEEEEEEETTT--EEEEETTTSHHHHHHHHTTSSSSEEETTEEEEEPTT--EEE-EEEEEETTS-EEEEEHHHHHHSEES---TTTTGGGGTTS---SS-TT-HHHHHHHHHHHHHHTTSSEEEE--TTS---TT-EEEEEEEE--TT-SS-EEEEEEEEEEEE---STTTSPSSPEEEEEETTT--EEEEEGGGEEEEESSS--S--SSPP------TTTTS-EEESS-TT--S--SS--TTGGGSPPSTT-TT-HHHHHEEEGGGT----HHHHTPPPSS--S--TT-TTBTTTSB--SS--HHHHHHHHHHSPPPGGGG----S---TTTSTT--TTT-----SSGGG-HHHHHHHHHHHHHH--HHHHTTPPPHHHHHTTSSS-----TTT-GGG--GGGS-GGGEEE-TTT--EEEE--SSTT---S-SS-TT---